Protein AF-A0A493TES9-F1 (afdb_monomer)

Sequence (789 aa):
MVCARFRQDWFADGGGACKEQRSTGGGTENRLETGCGDVWGTPAFSSPQPPHSNPRGRPRAPSSHTEQEPGPPPQRTRRRPPGQPLPLAAPAAISGPTELPRRHFPRRRRQQQQQQQQHRGRRSVAGPRGPAPRRRLPPRPPRCLHPPRCCCCRLLLLLLQPPAAAMAMRQTPLTCSGHTRPVVDLAFSGVTPYGYFLISACKDGKPMLRQGDTGDWIGTFLGHKGAVWGATLNKDATKAATAAADFTAKVWDAVSGDELITLAHKHIVKSVDFTQDSNYLLTGGQDKLLRIYDLSKPEAEPDVVSGHTSGIKKALWSSDDKQILSADDKTVRLWDRSTMTEVKALNVAMSVSSMEYVPEGQILVITYGKTIAFHSAETLEQIKSFEAPATINSASLHPEKECLVAGGEDFKLYKYDYNTGEELESYKGHFGPIHCVRFSPDGELYASGSEDGTLRLWQTTVGKTYGLWKCVVPEEENAEAAKARTSLPGTAEEEIELGWISKVYVNQPAVVRHAEQIQKWRTVKGNWQAAWLLKAVTCIDLTTLSGDDTPSNVHRMCFKAKHPIREDLLKAMDMHDKGITVAAVCVYPARVADAVNSLKAAGCNIPVASVAAGFPSGQTPLETKLAEIKLAVQYGAREIDIVISRSLVLSGQWESLYEEIRQCREACGEAHMKTILATGELGSLANVYKASMIAMMAGSDFIKTSTGKEVENATLPVGVVMMRAIKEFYWQTGNKVGFKPAGGIRTAKEAITWLMLVKDELGVEWLKPELFRLGASSLLEDIEKQVFK

Mean predicted aligned error: 20.46 Å

Structure (mmCIF, N/CA/C/O backbone):
data_AF-A0A493TES9-F1
#
_entry.id   AF-A0A493TES9-F1
#
loop_
_atom_site.group_PDB
_atom_site.id
_atom_site.type_symbol
_atom_site.label_atom_id
_atom_site.label_alt_id
_atom_site.label_comp_id
_atom_site.label_asym_id
_atom_site.label_entity_id
_atom_site.label_seq_id
_atom_site.pdbx_PDB_ins_code
_atom_site.Cartn_x
_atom_site.Cartn_y
_atom_site.Cartn_z
_atom_site.occupancy
_atom_site.B_iso_or_equiv
_atom_site.auth_seq_id
_atom_site.auth_comp_id
_atom_site.auth_asym_id
_atom_site.auth_atom_id
_atom_site.pdbx_PDB_model_num
ATOM 1 N N . MET A 1 1 ? 19.810 -29.941 -0.723 1.00 37.56 1 MET A N 1
ATOM 2 C CA . MET A 1 1 ? 18.413 -29.584 -0.367 1.00 37.56 1 MET A CA 1
ATOM 3 C C . MET A 1 1 ? 18.076 -28.112 -0.642 1.00 37.56 1 MET A C 1
ATOM 5 O O . MET A 1 1 ? 17.079 -27.867 -1.300 1.00 37.56 1 MET A O 1
ATOM 9 N N . VAL A 1 2 ? 18.892 -27.132 -0.217 1.00 39.56 2 VAL A N 1
ATOM 10 C CA . VAL A 1 2 ? 18.634 -25.692 -0.476 1.00 39.56 2 VAL A CA 1
ATOM 11 C C . VAL A 1 2 ? 18.757 -25.305 -1.958 1.00 39.56 2 VAL A C 1
ATOM 13 O O . VAL A 1 2 ? 17.838 -24.674 -2.472 1.00 39.56 2 VAL A O 1
ATOM 16 N N . CYS A 1 3 ? 19.812 -25.743 -2.667 1.00 43.88 3 CYS A N 1
ATOM 17 C CA . CYS A 1 3 ? 19.909 -25.525 -4.119 1.00 43.88 3 CYS A CA 1
ATOM 18 C C . CYS A 1 3 ? 18.730 -26.157 -4.859 1.00 43.88 3 CYS A C 1
ATOM 20 O O . CYS A 1 3 ? 18.172 -25.505 -5.717 1.00 43.88 3 CYS A O 1
ATOM 22 N N . ALA A 1 4 ? 18.258 -27.344 -4.463 1.00 48.25 4 ALA A N 1
ATOM 23 C CA . ALA A 1 4 ? 17.092 -27.982 -5.082 1.00 48.25 4 ALA A CA 1
ATOM 24 C C . ALA A 1 4 ? 15.788 -27.165 -4.926 1.00 48.25 4 ALA A C 1
ATOM 26 O O . ALA A 1 4 ? 15.015 -27.071 -5.874 1.00 48.25 4 ALA A O 1
ATOM 27 N N . ARG A 1 5 ? 15.563 -26.523 -3.767 1.00 50.69 5 ARG A N 1
ATOM 28 C CA . ARG A 1 5 ? 14.394 -25.649 -3.534 1.00 50.69 5 ARG A CA 1
ATOM 29 C C . ARG A 1 5 ? 14.499 -24.326 -4.303 1.00 50.69 5 ARG A C 1
ATOM 31 O O . ARG A 1 5 ? 13.539 -23.906 -4.928 1.00 50.69 5 ARG A O 1
ATOM 38 N N . PHE A 1 6 ? 15.685 -23.711 -4.340 1.00 59.91 6 PHE A N 1
ATOM 39 C CA . PHE A 1 6 ? 15.931 -22.519 -5.166 1.00 59.91 6 PHE A CA 1
ATOM 40 C C . PHE A 1 6 ? 15.840 -22.828 -6.671 1.00 59.91 6 PHE A C 1
ATOM 42 O O . PHE A 1 6 ? 15.265 -22.058 -7.434 1.00 59.91 6 PHE A O 1
ATOM 49 N N . ARG A 1 7 ? 16.347 -23.996 -7.084 1.00 61.34 7 ARG A N 1
ATOM 50 C CA . ARG A 1 7 ? 16.283 -24.540 -8.448 1.00 61.34 7 ARG A CA 1
ATOM 51 C C . ARG A 1 7 ? 14.837 -24.710 -8.923 1.00 61.34 7 ARG A C 1
ATOM 53 O O . ARG A 1 7 ? 14.592 -24.500 -10.105 1.00 61.34 7 ARG A O 1
ATOM 60 N N . GLN A 1 8 ? 13.905 -25.042 -8.022 1.00 56.66 8 GLN A N 1
ATOM 61 C CA . GLN A 1 8 ? 12.464 -25.123 -8.302 1.00 56.66 8 GLN A CA 1
ATOM 62 C C . GLN A 1 8 ? 11.759 -23.756 -8.252 1.00 56.66 8 GLN A C 1
ATOM 64 O O . GLN A 1 8 ? 11.001 -23.440 -9.156 1.00 56.66 8 GLN A O 1
ATOM 69 N N . ASP A 1 9 ? 12.019 -22.916 -7.249 1.00 58.47 9 ASP A N 1
ATOM 70 C CA . ASP A 1 9 ? 11.240 -21.679 -7.061 1.00 58.47 9 ASP A CA 1
ATOM 71 C C . ASP A 1 9 ? 11.684 -20.514 -7.975 1.00 58.47 9 ASP A C 1
ATOM 73 O O . ASP A 1 9 ? 10.893 -19.616 -8.261 1.00 58.47 9 ASP A O 1
ATOM 77 N N . TRP A 1 10 ? 12.947 -20.497 -8.424 1.00 61.19 10 TRP A N 1
ATOM 78 C CA . TRP A 1 10 ? 13.546 -19.345 -9.125 1.00 61.19 10 TRP A CA 1
ATOM 79 C C . TRP A 1 10 ? 13.967 -19.626 -10.570 1.00 61.19 10 TRP A C 1
ATOM 81 O O . TRP A 1 10 ? 14.126 -18.681 -11.344 1.00 61.19 10 TRP A O 1
ATOM 91 N N . PHE A 1 11 ? 14.152 -20.902 -10.924 1.00 61.03 11 PHE A N 1
ATOM 92 C CA . PHE A 1 11 ? 14.628 -21.355 -12.239 1.00 61.03 11 PHE A CA 1
ATOM 93 C C . PHE A 1 11 ? 13.822 -22.549 -12.788 1.00 61.03 11 PHE A C 1
ATOM 95 O O . PHE A 1 11 ? 14.348 -23.330 -13.589 1.00 61.03 11 PHE A O 1
ATOM 102 N N . ALA A 1 12 ? 12.585 -22.760 -12.322 1.00 51.28 12 ALA A N 1
ATOM 103 C CA . ALA A 1 12 ? 11.696 -23.732 -12.950 1.00 51.28 12 ALA A CA 1
ATOM 104 C C . ALA A 1 12 ? 11.151 -23.172 -14.264 1.00 51.28 12 ALA A C 1
ATOM 106 O O . ALA A 1 12 ? 10.556 -22.093 -14.294 1.00 51.28 12 ALA A O 1
ATOM 107 N N . ASP A 1 13 ? 11.340 -23.944 -15.329 1.00 38.28 13 ASP A N 1
ATOM 108 C CA . ASP A 1 13 ? 10.665 -23.729 -16.597 1.00 38.28 13 ASP A CA 1
ATOM 109 C C . ASP A 1 13 ? 9.162 -23.921 -16.393 1.00 38.28 13 ASP A C 1
ATOM 111 O O . ASP A 1 13 ? 8.712 -24.882 -15.761 1.00 38.28 13 ASP A O 1
ATOM 115 N N . GLY A 1 14 ? 8.374 -22.976 -16.901 1.00 37.06 14 GLY A N 1
ATOM 116 C CA . GLY A 1 14 ? 6.923 -23.067 -16.889 1.00 37.06 14 GLY A CA 1
ATOM 117 C C . GLY A 1 14 ? 6.466 -24.312 -17.644 1.00 37.06 14 GLY A C 1
ATOM 118 O O . GLY A 1 14 ? 6.446 -24.328 -18.870 1.00 37.06 14 GLY A O 1
ATOM 119 N N . GLY A 1 15 ? 6.080 -25.352 -16.911 1.00 28.91 15 GLY A N 1
ATOM 120 C CA . GLY A 1 15 ? 5.517 -26.561 -17.494 1.00 28.91 15 GLY A CA 1
ATOM 121 C C . GLY A 1 15 ? 5.214 -27.621 -16.445 1.00 28.91 15 GLY A C 1
ATOM 122 O O . GLY A 1 15 ? 6.117 -28.261 -15.924 1.00 28.91 15 GLY A O 1
ATOM 123 N N . GLY A 1 16 ? 3.925 -27.846 -16.187 1.00 25.69 16 GLY A N 1
ATOM 124 C CA . GLY A 1 16 ? 3.443 -29.056 -15.522 1.00 25.69 16 GLY A CA 1
ATOM 125 C C . GLY A 1 16 ? 3.064 -28.878 -14.057 1.00 25.69 16 GLY A C 1
ATOM 126 O O . GLY A 1 16 ? 3.890 -28.950 -13.154 1.00 25.69 16 GLY A O 1
ATOM 127 N N . ALA A 1 17 ? 1.760 -28.738 -13.822 1.00 36.06 17 ALA A N 1
ATOM 128 C CA . ALA A 1 17 ? 1.159 -29.047 -12.536 1.00 36.06 17 ALA A CA 1
ATOM 129 C C . ALA A 1 17 ? 1.531 -30.480 -12.122 1.00 36.06 17 ALA A C 1
ATOM 131 O O . ALA A 1 17 ? 1.246 -31.419 -12.864 1.00 36.06 17 ALA A O 1
ATOM 132 N N . CYS A 1 18 ? 2.095 -30.662 -10.928 1.00 24.50 18 CYS A N 1
ATOM 133 C CA . CYS A 1 18 ? 2.187 -31.983 -10.320 1.00 24.50 18 CYS A CA 1
ATOM 134 C C . CYS A 1 18 ? 1.642 -31.952 -8.891 1.00 24.50 18 CYS A C 1
ATOM 136 O O . CYS A 1 18 ? 2.133 -31.244 -8.014 1.00 24.50 18 CYS A O 1
ATOM 138 N N . LYS A 1 19 ? 0.558 -32.710 -8.708 1.00 34.38 19 LYS A N 1
ATOM 139 C CA . LYS A 1 19 ? -0.026 -33.098 -7.426 1.00 34.38 19 LYS A CA 1
ATOM 140 C C . LYS A 1 19 ? 0.903 -34.114 -6.757 1.00 34.38 19 LYS A C 1
ATOM 142 O O . LYS A 1 19 ? 1.163 -35.145 -7.360 1.00 34.38 19 LYS A O 1
ATOM 147 N N . GLU A 1 20 ? 1.240 -33.920 -5.489 1.00 27.91 20 GLU A N 1
ATOM 148 C CA . GLU A 1 20 ? 1.672 -35.004 -4.589 1.00 27.91 20 GLU A CA 1
ATOM 149 C C . GLU A 1 20 ? 0.923 -34.815 -3.262 1.00 27.91 20 GLU A C 1
ATOM 151 O O . GLU A 1 20 ? 1.087 -33.819 -2.564 1.00 27.91 20 GLU A O 1
ATOM 156 N N . GLN A 1 21 ? -0.179 -35.533 -3.032 1.00 26.39 21 GLN A N 1
ATOM 157 C CA . GLN A 1 21 ? -0.244 -36.869 -2.421 1.00 26.39 21 GLN A CA 1
ATOM 158 C C . GLN A 1 21 ? 0.642 -37.027 -1.177 1.00 26.39 21 GLN A C 1
ATOM 160 O O . GLN A 1 21 ? 1.849 -37.221 -1.238 1.00 26.39 21 GLN A O 1
ATOM 165 N N . ARG A 1 22 ? -0.029 -36.979 -0.020 1.00 29.05 22 ARG A N 1
ATOM 166 C CA . ARG A 1 22 ? 0.489 -37.407 1.280 1.00 29.05 22 ARG A CA 1
ATOM 167 C C . ARG A 1 22 ? 0.657 -38.927 1.278 1.00 29.05 22 ARG A C 1
ATOM 169 O O . ARG A 1 22 ? -0.326 -39.631 1.058 1.00 29.05 22 ARG A O 1
ATOM 176 N N . SER A 1 23 ? 1.833 -39.416 1.657 1.00 26.86 23 SER A N 1
ATOM 177 C CA . SER A 1 23 ? 2.003 -40.776 2.173 1.00 26.86 23 SER A CA 1
ATOM 178 C C . SER A 1 23 ? 2.644 -40.740 3.557 1.00 26.86 23 SER A C 1
ATOM 180 O O . SER A 1 23 ? 3.681 -40.120 3.781 1.00 26.86 23 SER A O 1
ATOM 182 N N . THR A 1 24 ? 1.970 -41.402 4.485 1.00 30.31 24 THR A N 1
ATOM 183 C CA . THR A 1 24 ? 2.331 -41.661 5.878 1.00 30.31 24 THR A CA 1
ATOM 184 C C . THR A 1 24 ? 3.294 -42.843 6.007 1.00 30.31 24 THR A C 1
ATOM 186 O O . THR A 1 24 ? 3.131 -43.837 5.308 1.00 30.31 24 THR A O 1
ATOM 189 N N . GLY A 1 25 ? 4.208 -42.772 6.977 1.00 26.28 25 GLY A N 1
ATOM 190 C CA . GLY A 1 25 ? 5.063 -43.871 7.455 1.00 26.28 25 GLY A CA 1
ATOM 191 C C . GLY A 1 25 ? 6.367 -43.279 8.006 1.00 26.28 25 GLY A C 1
ATOM 192 O O . GLY A 1 25 ? 7.059 -42.589 7.276 1.00 26.28 25 GLY A O 1
ATOM 193 N N . GLY A 1 26 ? 6.742 -43.359 9.283 1.00 26.09 26 GLY A N 1
ATOM 194 C CA . GLY A 1 26 ? 6.497 -44.400 10.278 1.00 26.09 26 GLY A CA 1
ATOM 195 C C . GLY A 1 26 ? 7.702 -45.342 10.296 1.00 26.09 26 GLY A C 1
ATOM 196 O O . GLY A 1 26 ? 7.696 -46.322 9.565 1.00 26.09 26 GLY A O 1
ATOM 197 N N . GLY A 1 27 ? 8.736 -45.031 11.087 1.00 25.59 27 GLY A N 1
ATOM 198 C CA . GLY A 1 27 ? 9.932 -45.873 11.198 1.00 25.59 27 GLY A CA 1
ATOM 199 C C . GLY A 1 27 ? 11.007 -45.290 12.114 1.00 25.59 27 GLY A C 1
ATOM 200 O O . GLY A 1 27 ? 11.834 -44.490 11.693 1.00 25.59 27 GLY A O 1
ATOM 201 N N . THR A 1 28 ? 10.959 -45.686 13.381 1.00 29.14 28 THR A N 1
ATOM 202 C CA . THR A 1 28 ? 12.043 -45.617 14.371 1.00 29.14 28 THR A CA 1
ATOM 203 C C . THR A 1 28 ? 13.067 -46.720 14.107 1.00 29.14 28 THR A C 1
ATOM 205 O O . THR A 1 28 ? 12.628 -47.854 13.966 1.00 29.14 28 THR A O 1
ATOM 208 N N . GLU A 1 29 ? 14.377 -46.443 14.162 1.00 27.77 29 GLU A N 1
ATOM 209 C CA . GLU A 1 29 ? 15.337 -47.279 14.909 1.00 27.77 29 GLU A CA 1
ATOM 210 C C . GLU A 1 29 ? 16.759 -46.701 14.989 1.00 27.77 29 GLU A C 1
ATOM 212 O O . GLU A 1 29 ? 17.178 -45.844 14.215 1.00 27.77 29 GLU A O 1
ATOM 217 N N . ASN A 1 30 ? 17.445 -47.161 16.033 1.00 27.14 30 ASN A N 1
ATOM 218 C CA . ASN A 1 30 ? 18.700 -46.703 16.608 1.00 27.14 30 ASN A CA 1
ATOM 219 C C . ASN A 1 30 ? 19.949 -47.299 15.930 1.00 27.14 30 ASN A C 1
ATOM 221 O O . ASN A 1 30 ? 19.957 -48.461 15.552 1.00 27.14 30 ASN A O 1
ATOM 225 N N . ARG A 1 31 ? 21.028 -46.499 15.960 1.00 27.55 31 ARG A N 1
ATOM 226 C CA . ARG A 1 31 ? 22.400 -46.813 16.426 1.00 27.55 31 ARG A CA 1
ATOM 227 C C . ARG A 1 31 ? 23.057 -48.127 15.966 1.00 27.55 31 ARG A C 1
ATOM 229 O O . ARG A 1 31 ? 22.660 -49.188 16.420 1.00 27.55 31 ARG A O 1
ATOM 236 N N . LEU A 1 32 ? 24.211 -48.012 15.297 1.00 25.45 32 LEU A N 1
ATOM 237 C CA . LEU A 1 32 ? 25.374 -48.893 15.498 1.00 25.45 32 LEU A CA 1
ATOM 238 C C . LEU A 1 32 ? 26.677 -48.181 15.087 1.00 25.45 32 LEU A C 1
ATOM 240 O O . LEU A 1 32 ? 26.782 -47.610 14.004 1.00 25.45 32 LEU A O 1
ATOM 244 N N . GLU A 1 33 ? 27.637 -48.200 16.011 1.00 27.25 33 GLU A N 1
ATOM 245 C CA . GLU A 1 33 ? 29.053 -47.861 15.848 1.00 27.25 33 GLU A CA 1
ATOM 246 C C . GLU A 1 33 ? 29.817 -49.065 15.276 1.00 27.25 33 GLU A C 1
ATOM 248 O O . GLU A 1 33 ? 29.517 -50.189 15.666 1.00 27.25 33 GLU A O 1
ATOM 253 N N . THR A 1 34 ? 30.867 -48.821 14.484 1.00 29.17 34 THR A N 1
ATOM 254 C CA . THR A 1 34 ? 32.134 -49.587 14.487 1.00 29.17 34 THR A CA 1
ATOM 255 C C . THR A 1 34 ? 33.236 -48.736 13.847 1.00 29.17 34 THR A C 1
ATOM 257 O O . THR A 1 34 ? 32.995 -48.106 12.818 1.00 29.17 34 THR A O 1
ATOM 260 N N . GLY A 1 35 ? 34.422 -48.705 14.466 1.00 25.88 35 GLY A N 1
ATOM 261 C CA . GLY A 1 35 ? 35.586 -47.904 14.064 1.00 25.88 35 GLY A CA 1
ATOM 262 C C . GLY A 1 35 ? 36.800 -48.700 13.552 1.00 25.88 35 GLY A C 1
ATOM 263 O O . GLY A 1 35 ? 36.647 -49.810 13.051 1.00 25.88 35 GLY A O 1
ATOM 264 N N . CYS A 1 36 ? 37.981 -48.092 13.778 1.00 26.22 36 CYS A N 1
ATOM 265 C CA . CYS A 1 36 ? 39.386 -48.443 13.449 1.00 26.22 36 CYS A CA 1
ATOM 266 C C . CYS A 1 36 ? 39.907 -47.970 12.068 1.00 26.22 36 CYS A C 1
ATOM 268 O O . CYS A 1 36 ? 39.251 -48.182 11.059 1.00 26.22 36 CYS A O 1
ATOM 270 N N . GLY A 1 37 ? 41.087 -47.338 11.940 1.00 25.83 37 GLY A N 1
ATOM 271 C CA . GLY A 1 37 ? 42.170 -47.109 12.911 1.00 25.83 37 GLY A CA 1
ATOM 272 C C . GLY A 1 37 ? 43.270 -46.142 12.417 1.00 25.83 37 GLY A C 1
ATOM 273 O O . GLY A 1 37 ? 43.275 -45.713 11.265 1.00 25.83 37 GLY A O 1
ATOM 274 N N . ASP A 1 38 ? 44.155 -45.802 13.358 1.00 29.11 38 ASP A N 1
ATOM 275 C CA . ASP A 1 38 ? 45.217 -44.781 13.368 1.00 29.11 38 ASP A CA 1
ATOM 276 C C . ASP A 1 38 ? 46.459 -45.069 12.502 1.00 29.11 38 ASP A C 1
ATOM 278 O O . ASP A 1 38 ? 46.842 -46.228 12.377 1.00 29.11 38 ASP A O 1
ATOM 282 N N . VAL A 1 39 ? 47.191 -44.011 12.092 1.00 26.06 39 VAL A N 1
ATOM 283 C CA . VAL A 1 39 ? 48.677 -43.947 12.117 1.00 26.06 39 VAL A CA 1
ATOM 284 C C . VAL A 1 39 ? 49.153 -42.501 12.396 1.00 26.06 39 VAL A C 1
ATOM 286 O O . VAL A 1 39 ? 48.606 -41.532 11.878 1.00 26.06 39 VAL A O 1
ATOM 289 N N . TRP A 1 40 ? 50.179 -42.399 13.245 1.00 28.09 40 TRP A N 1
ATOM 290 C CA . TRP A 1 40 ? 50.793 -41.237 13.904 1.00 28.09 40 TRP A CA 1
ATOM 291 C C . TRP A 1 40 ? 51.782 -40.400 13.061 1.00 28.09 40 TRP A C 1
ATOM 293 O O . TRP A 1 40 ? 52.426 -40.932 12.161 1.00 28.09 40 TRP A O 1
ATOM 303 N N . GLY A 1 41 ? 52.038 -39.149 13.494 1.00 24.83 41 GLY A N 1
ATOM 304 C CA . GLY A 1 41 ? 53.361 -38.505 13.356 1.00 24.83 41 GLY A CA 1
ATOM 305 C C . GLY A 1 41 ? 53.395 -36.967 13.267 1.00 24.83 41 GLY A C 1
ATOM 306 O O . GLY A 1 41 ? 53.273 -36.412 12.182 1.00 24.83 41 GLY A O 1
ATOM 307 N N . THR A 1 42 ? 53.644 -36.276 14.386 1.00 29.23 42 THR A N 1
ATOM 308 C CA . THR A 1 42 ? 54.181 -34.892 14.452 1.00 29.23 42 THR A CA 1
ATOM 309 C C . THR A 1 42 ? 55.721 -34.923 14.536 1.00 29.23 42 THR A C 1
ATOM 311 O O . THR A 1 42 ? 56.276 -35.964 14.895 1.00 29.23 42 THR A O 1
ATOM 314 N N . PRO A 1 43 ? 56.440 -33.822 14.209 1.00 39.03 43 PRO A N 1
ATOM 315 C CA . PRO A 1 43 ? 56.883 -32.896 15.267 1.00 39.03 43 PRO A CA 1
ATOM 316 C C . PRO A 1 43 ? 56.991 -31.403 14.860 1.00 39.03 43 PRO A C 1
ATOM 318 O O . PRO A 1 43 ? 57.001 -31.034 13.690 1.00 39.03 43 PRO A O 1
ATOM 321 N N . ALA A 1 44 ? 57.092 -30.544 15.881 1.00 29.20 44 ALA A N 1
ATOM 322 C CA . ALA A 1 44 ? 57.349 -29.100 15.829 1.00 29.20 44 ALA A CA 1
ATOM 323 C C . ALA A 1 44 ? 58.854 -28.771 15.940 1.00 29.20 44 ALA A C 1
ATOM 325 O O . ALA A 1 44 ? 59.559 -29.575 16.534 1.00 29.20 44 ALA A O 1
ATOM 326 N N . PHE A 1 45 ? 59.317 -27.585 15.490 1.00 27.56 45 PHE A N 1
ATOM 327 C CA . PHE A 1 45 ? 60.365 -26.776 16.165 1.00 27.56 45 PHE A CA 1
ATOM 328 C C . PHE A 1 45 ? 60.566 -25.350 15.569 1.00 27.56 45 PHE A C 1
ATOM 330 O O . PHE A 1 45 ? 60.673 -25.171 14.362 1.00 27.56 45 PHE A O 1
ATOM 337 N N . SER A 1 46 ? 60.597 -24.375 16.493 1.00 27.89 46 SER A N 1
ATOM 338 C CA . SER A 1 46 ? 61.350 -23.099 16.651 1.00 27.89 46 SER A CA 1
ATOM 339 C C . SER A 1 46 ? 61.876 -22.195 15.509 1.00 27.89 46 SER A C 1
ATOM 341 O O . SER A 1 46 ? 62.524 -22.624 14.562 1.00 27.89 46 SER A O 1
ATOM 343 N N . SER A 1 47 ? 61.759 -20.890 15.800 1.00 31.22 47 SER A N 1
ATOM 344 C CA . SER A 1 47 ? 62.338 -19.660 15.217 1.00 31.22 47 SER A CA 1
ATOM 345 C C . SER A 1 47 ? 63.878 -19.542 15.224 1.00 31.22 47 SER A C 1
ATOM 347 O O . SER A 1 47 ? 64.538 -20.206 16.022 1.00 31.22 47 SER A O 1
ATOM 349 N N . PRO A 1 48 ? 64.440 -18.571 14.465 1.00 39.66 48 PRO A N 1
ATOM 350 C CA . PRO A 1 48 ? 65.397 -17.615 15.059 1.00 39.66 48 PRO A CA 1
ATOM 351 C C . PRO A 1 48 ? 65.303 -16.153 14.534 1.00 39.66 48 PRO A C 1
ATOM 353 O O . PRO A 1 48 ? 64.651 -15.863 13.534 1.00 39.66 48 PRO A O 1
ATOM 356 N N . GLN A 1 49 ? 65.970 -15.232 15.247 1.00 29.02 49 GLN A N 1
ATOM 357 C CA . GLN A 1 49 ? 66.108 -13.777 15.006 1.00 29.02 49 GLN A CA 1
ATOM 358 C C . GLN A 1 49 ? 67.571 -13.394 14.577 1.00 29.02 49 GLN A C 1
ATOM 360 O O . GLN A 1 49 ? 68.392 -14.304 14.474 1.00 29.02 49 GLN A O 1
ATOM 365 N N . PRO A 1 50 ? 67.908 -12.111 14.264 1.00 54.22 50 PRO A N 1
ATOM 366 C CA . PRO A 1 50 ? 68.685 -11.675 13.076 1.00 54.22 50 PRO A CA 1
ATOM 367 C C . PRO A 1 50 ? 70.141 -11.213 13.356 1.00 54.22 50 PRO A C 1
ATOM 369 O O . PRO A 1 50 ? 70.633 -11.377 14.471 1.00 54.22 50 PRO A O 1
ATOM 372 N N . PRO A 1 51 ? 70.799 -10.511 12.398 1.00 46.06 51 PRO A N 1
ATOM 373 C CA . PRO A 1 51 ? 71.811 -9.507 12.742 1.00 46.06 51 PRO A CA 1
ATOM 374 C C . PRO A 1 51 ? 71.663 -8.126 12.054 1.00 46.06 51 PRO A C 1
ATOM 376 O O . PRO A 1 51 ? 71.070 -7.965 10.989 1.00 46.06 51 PRO A O 1
ATOM 379 N N . HIS A 1 52 ? 72.258 -7.128 12.719 1.00 35.28 52 HIS A N 1
ATOM 380 C CA . HIS A 1 52 ? 72.383 -5.702 12.385 1.00 35.28 52 HIS A CA 1
ATOM 381 C C . HIS A 1 52 ? 73.502 -5.380 11.371 1.00 35.28 52 HIS A C 1
ATOM 383 O O . HIS A 1 52 ? 74.541 -6.031 11.380 1.00 35.28 52 HIS A O 1
ATOM 389 N N . SER A 1 53 ? 73.384 -4.256 10.645 1.00 30.91 53 SER A N 1
ATOM 390 C CA . SER A 1 53 ? 74.416 -3.191 10.591 1.00 30.91 53 SER A CA 1
ATOM 391 C C . SER A 1 53 ? 73.929 -1.941 9.828 1.00 30.91 53 SER A C 1
ATOM 393 O O . SER A 1 53 ? 73.071 -2.012 8.958 1.00 30.91 53 SER A O 1
ATOM 395 N N . ASN A 1 54 ? 74.463 -0.781 10.217 1.00 31.33 54 ASN A N 1
ATOM 396 C CA . ASN A 1 54 ? 74.234 0.577 9.699 1.00 31.33 54 ASN A CA 1
ATOM 397 C C . ASN A 1 54 ? 75.637 1.206 9.506 1.00 31.33 54 ASN A C 1
ATOM 399 O O . ASN A 1 54 ? 76.539 0.788 10.245 1.00 31.33 54 ASN A O 1
ATOM 403 N N . PRO A 1 55 ? 75.873 2.209 8.628 1.00 47.31 55 PRO A N 1
ATOM 404 C CA . PRO A 1 55 ? 76.075 3.561 9.182 1.00 47.31 55 PRO A CA 1
ATOM 405 C C . PRO A 1 55 ? 75.761 4.790 8.277 1.00 47.31 55 PRO A C 1
ATOM 407 O O . PRO A 1 55 ? 76.084 4.831 7.100 1.00 47.31 55 PRO A O 1
ATOM 410 N N . ARG A 1 56 ? 75.294 5.853 8.964 1.00 32.91 56 ARG A N 1
ATOM 411 C CA . ARG A 1 56 ? 75.641 7.305 8.899 1.00 32.91 56 ARG A CA 1
ATOM 412 C C . ARG A 1 56 ? 75.411 8.165 7.631 1.00 32.91 56 ARG A C 1
ATOM 414 O O . ARG A 1 56 ? 76.075 8.011 6.619 1.00 32.91 56 ARG A O 1
ATOM 421 N N . GLY A 1 57 ? 74.669 9.268 7.846 1.00 26.16 57 GLY A N 1
ATOM 422 C CA . GLY A 1 57 ? 74.797 10.553 7.132 1.00 26.16 57 GLY A CA 1
ATOM 423 C C . GLY A 1 57 ? 73.664 11.563 7.434 1.00 26.16 57 GLY A C 1
ATOM 424 O O . GLY A 1 57 ? 72.532 11.357 7.024 1.00 26.16 57 GLY A O 1
ATOM 425 N N . ARG A 1 58 ? 73.960 12.662 8.143 1.00 28.59 58 ARG A N 1
ATOM 426 C CA . ARG A 1 58 ? 73.144 13.893 8.367 1.00 28.59 58 ARG A CA 1
ATOM 427 C C . ARG A 1 58 ? 74.085 15.104 8.111 1.00 28.59 58 ARG A C 1
ATOM 429 O O . ARG A 1 58 ? 75.292 14.886 8.186 1.00 28.59 58 ARG A O 1
ATOM 436 N N . PRO A 1 59 ? 73.643 16.383 8.124 1.00 57.62 59 PRO A N 1
ATOM 437 C CA . PRO A 1 59 ? 72.546 17.078 7.417 1.00 57.62 59 PRO A CA 1
ATOM 438 C C . PRO A 1 59 ? 73.031 18.442 6.815 1.00 57.62 59 PRO A C 1
ATOM 440 O O . PRO A 1 59 ? 74.189 18.799 7.013 1.00 57.62 59 PRO A O 1
ATOM 443 N N . ARG A 1 60 ? 72.159 19.252 6.171 1.00 26.19 60 ARG A N 1
ATOM 444 C CA . ARG A 1 60 ? 72.163 20.749 6.216 1.00 26.19 60 ARG A CA 1
ATOM 445 C C . ARG A 1 60 ? 71.008 21.386 5.406 1.00 26.19 60 ARG A C 1
ATOM 447 O O . ARG A 1 60 ? 70.772 20.997 4.271 1.00 26.19 60 ARG A O 1
ATOM 454 N N . ALA A 1 61 ? 70.342 22.379 6.007 1.00 33.47 61 ALA A N 1
ATOM 455 C CA . ALA A 1 61 ? 69.522 23.439 5.377 1.00 33.47 61 ALA A CA 1
ATOM 456 C C . ALA A 1 61 ? 70.356 24.752 5.312 1.00 33.47 61 ALA A C 1
ATOM 458 O O . ALA A 1 61 ? 71.447 24.732 5.901 1.00 33.47 61 ALA A O 1
ATOM 459 N N . PRO A 1 62 ? 69.933 25.861 4.640 1.00 45.56 62 PRO A N 1
ATOM 460 C CA . PRO A 1 62 ? 68.996 26.850 5.252 1.00 45.56 62 PRO A CA 1
ATOM 461 C C . PRO A 1 62 ? 68.117 27.721 4.272 1.00 45.56 62 PRO A C 1
ATOM 463 O O . PRO A 1 62 ? 68.415 27.788 3.086 1.00 45.56 62 PRO A O 1
ATOM 466 N N . SER A 1 63 ? 66.952 28.250 4.733 1.00 32.09 63 SER A N 1
ATOM 467 C CA . SER A 1 63 ? 66.510 29.690 4.900 1.00 32.09 63 SER A CA 1
ATOM 468 C C . SER A 1 63 ? 66.102 30.492 3.629 1.00 32.09 63 SER A C 1
ATOM 470 O O . SER A 1 63 ? 66.742 30.296 2.610 1.00 32.09 63 SER A O 1
ATOM 472 N N . SER A 1 64 ? 65.142 31.446 3.562 1.00 34.47 64 SER A N 1
ATOM 473 C CA . SER A 1 64 ? 64.294 32.213 4.523 1.00 34.47 64 SER A CA 1
ATOM 474 C C . SER A 1 64 ? 63.236 33.118 3.805 1.00 34.47 64 SER A C 1
ATOM 476 O O . SER A 1 64 ? 63.346 33.320 2.599 1.00 34.47 64 SER A O 1
ATOM 478 N N . HIS A 1 65 ? 62.322 33.717 4.614 1.00 30.98 65 HIS A N 1
ATOM 479 C CA . HIS A 1 65 ? 61.522 34.981 4.486 1.00 30.98 65 HIS A CA 1
ATOM 480 C C . HIS A 1 65 ? 59.995 34.883 4.207 1.00 30.98 65 HIS A C 1
ATOM 482 O O . HIS A 1 65 ? 59.609 34.493 3.113 1.00 30.98 65 HIS A O 1
ATOM 488 N N . THR A 1 66 ? 59.102 34.974 5.229 1.00 33.75 66 THR A N 1
ATOM 489 C CA . THR A 1 66 ? 58.472 36.132 5.985 1.00 33.75 66 THR A CA 1
ATOM 490 C C . THR A 1 66 ? 57.199 36.665 5.286 1.00 33.75 66 THR A C 1
ATOM 492 O O . THR A 1 66 ? 57.208 36.734 4.069 1.00 33.75 66 THR A O 1
ATOM 495 N N . GLU A 1 67 ? 56.070 37.072 5.892 1.00 32.31 67 GLU A N 1
ATOM 496 C CA . GLU A 1 67 ? 55.626 37.394 7.267 1.00 32.31 67 GLU A CA 1
ATOM 497 C C . GLU A 1 67 ? 54.078 37.595 7.271 1.00 32.31 67 GLU A C 1
ATOM 499 O O . GLU A 1 67 ? 53.545 38.014 6.246 1.00 32.31 67 GLU A O 1
ATOM 504 N N . GLN A 1 68 ? 53.403 37.361 8.415 1.00 27.06 68 GLN A N 1
ATOM 505 C CA . GLN A 1 68 ? 52.298 38.142 9.047 1.00 27.06 68 GLN A CA 1
ATOM 506 C C . GLN A 1 68 ? 51.237 37.286 9.791 1.00 27.06 68 GLN A C 1
ATOM 508 O O . GLN A 1 68 ? 50.606 36.393 9.235 1.00 27.06 68 GLN A O 1
ATOM 513 N N . GLU A 1 69 ? 51.033 37.638 11.066 1.00 35.53 69 GLU A N 1
ATOM 514 C CA . GLU A 1 69 ? 49.991 37.247 12.048 1.00 35.53 69 GLU A CA 1
ATOM 515 C C . GLU A 1 69 ? 49.365 38.571 12.606 1.00 35.53 69 GLU A C 1
ATOM 517 O O . GLU A 1 69 ? 49.934 39.612 12.249 1.00 35.53 69 GLU A O 1
ATOM 522 N N . PRO A 1 70 ? 48.298 38.655 13.465 1.00 47.72 70 PRO A N 1
ATOM 523 C CA . PRO A 1 70 ? 47.938 37.731 14.572 1.00 47.72 70 PRO A CA 1
ATOM 524 C C . PRO A 1 70 ? 46.424 37.589 14.951 1.00 47.72 70 PRO A C 1
ATOM 526 O O . PRO A 1 70 ? 45.556 38.294 14.439 1.00 47.72 70 PRO A O 1
ATOM 529 N N . GLY A 1 71 ? 46.113 36.747 15.959 1.00 28.59 71 GLY A N 1
ATOM 530 C CA . GLY A 1 71 ? 44.913 36.899 16.821 1.00 28.59 71 GLY A CA 1
ATOM 531 C C . GLY A 1 71 ? 44.410 35.636 17.573 1.00 28.59 71 GLY A C 1
ATOM 532 O O . GLY A 1 71 ? 43.928 34.719 16.914 1.00 28.59 71 GLY A O 1
ATOM 533 N N . PRO A 1 72 ? 44.446 35.569 18.931 1.00 48.94 72 PRO A N 1
ATOM 534 C CA . PRO A 1 72 ? 44.064 34.386 19.732 1.00 48.94 72 PRO A CA 1
ATOM 535 C C . PRO A 1 72 ? 42.638 34.445 20.356 1.00 48.94 72 PRO A C 1
ATOM 537 O O . PRO A 1 72 ? 42.043 35.522 20.421 1.00 48.94 72 PRO A O 1
ATOM 540 N N . PRO A 1 73 ? 42.085 33.320 20.877 1.00 41.66 73 PRO A N 1
ATOM 541 C CA . PRO A 1 73 ? 40.743 33.254 21.477 1.00 41.66 73 PRO A CA 1
ATOM 542 C C . PRO A 1 73 ? 40.735 33.520 23.004 1.00 41.66 73 PRO A C 1
ATOM 544 O O . PRO A 1 73 ? 41.767 33.366 23.663 1.00 41.66 73 PRO A O 1
ATOM 547 N N . PRO A 1 74 ? 39.582 33.880 23.613 1.00 45.66 74 PRO A N 1
ATOM 548 C CA . PRO A 1 74 ? 39.521 34.265 25.022 1.00 45.66 74 PRO A CA 1
ATOM 549 C C . PRO A 1 74 ? 39.383 33.091 26.009 1.00 45.66 74 PRO A C 1
ATOM 551 O O . PRO A 1 74 ? 38.795 32.045 25.736 1.00 45.66 74 PRO A O 1
ATOM 554 N N . GLN A 1 75 ? 39.914 33.342 27.208 1.00 31.88 75 GLN A N 1
ATOM 555 C CA . GLN A 1 75 ? 39.964 32.496 28.403 1.00 31.88 75 GLN A CA 1
ATOM 556 C C . GLN A 1 75 ? 38.640 32.501 29.202 1.00 31.88 75 GLN A C 1
ATOM 558 O O . GLN A 1 75 ? 37.964 33.524 29.288 1.00 31.88 75 GLN A O 1
ATOM 563 N N . ARG A 1 76 ? 38.337 31.403 29.917 1.00 34.06 76 ARG A N 1
ATOM 564 C CA . ARG A 1 76 ? 37.472 31.405 31.118 1.00 34.06 76 ARG A CA 1
ATOM 565 C C . ARG A 1 76 ? 38.261 30.907 32.330 1.00 34.06 76 ARG A C 1
ATOM 567 O O . ARG A 1 76 ? 38.919 29.870 32.289 1.00 34.06 76 ARG A O 1
ATOM 574 N N . THR A 1 77 ? 38.202 31.690 33.399 1.00 31.86 77 THR A N 1
ATOM 575 C CA . THR A 1 77 ? 38.965 31.578 34.643 1.00 31.86 77 THR A CA 1
ATOM 576 C C . THR A 1 77 ? 38.335 30.608 35.652 1.00 31.86 77 THR A C 1
ATOM 578 O O . THR A 1 77 ? 37.121 30.433 35.725 1.00 31.86 77 THR A O 1
ATOM 581 N N . ARG A 1 78 ? 39.201 29.973 36.453 1.00 35.31 78 ARG A N 1
ATOM 582 C CA . ARG A 1 78 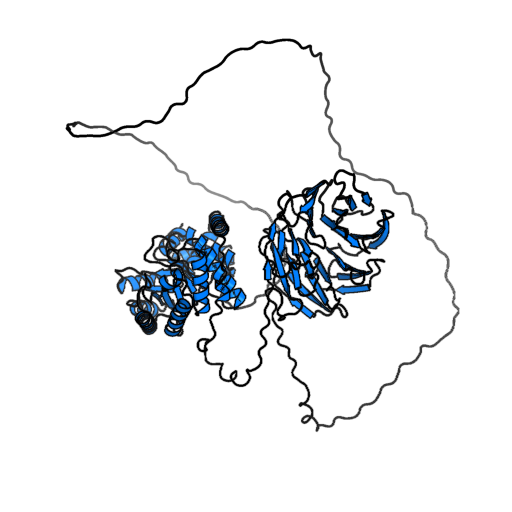? 38.895 29.149 37.640 1.00 35.31 78 ARG A CA 1
ATOM 583 C C . ARG A 1 78 ? 38.630 30.024 38.874 1.00 35.31 78 ARG A C 1
ATOM 585 O O . ARG A 1 78 ? 39.301 31.043 39.013 1.00 35.31 78 ARG A O 1
ATOM 592 N N . ARG A 1 79 ? 37.864 29.518 39.858 1.00 30.38 79 ARG A N 1
ATOM 593 C CA . ARG A 1 79 ? 38.233 29.515 41.300 1.00 30.38 79 ARG A CA 1
ATOM 594 C C . ARG A 1 79 ? 37.377 28.529 42.128 1.00 30.38 79 ARG A C 1
ATOM 596 O O . ARG A 1 79 ? 36.293 28.143 41.717 1.00 30.38 79 ARG A O 1
ATOM 603 N N . ARG A 1 80 ? 37.976 28.057 43.231 1.00 31.50 80 ARG A N 1
ATOM 604 C CA . ARG A 1 80 ? 37.685 26.891 44.108 1.00 31.50 80 ARG A CA 1
ATOM 605 C C . ARG A 1 80 ? 37.047 27.319 45.473 1.00 31.50 80 ARG A C 1
ATOM 607 O O . ARG A 1 80 ? 36.971 28.524 45.691 1.00 31.50 80 ARG A O 1
ATOM 614 N N . PRO A 1 81 ? 36.633 26.374 46.366 1.00 53.81 81 PRO A N 1
ATOM 615 C CA . PRO A 1 81 ? 35.796 26.562 47.587 1.00 53.81 81 PRO A CA 1
ATOM 616 C C . PRO A 1 81 ? 36.653 26.789 48.875 1.00 53.81 81 PRO A C 1
ATOM 618 O O . PRO A 1 81 ? 37.867 26.916 48.672 1.00 53.81 81 PRO A O 1
ATOM 621 N N . PRO A 1 82 ? 36.149 26.875 50.153 1.00 52.00 82 PRO A N 1
ATOM 622 C CA . PRO A 1 82 ? 35.533 25.774 50.970 1.00 52.00 82 PRO A CA 1
ATOM 623 C C . PRO A 1 82 ? 34.542 26.177 52.126 1.00 52.00 82 PRO A C 1
ATOM 625 O O . PRO A 1 82 ? 34.335 27.358 52.379 1.00 52.00 82 PRO A O 1
ATOM 628 N N . GLY A 1 83 ? 34.000 25.192 52.885 1.00 28.55 83 GLY A N 1
ATOM 629 C CA . GLY A 1 83 ? 33.555 25.359 54.300 1.00 28.55 83 GLY A CA 1
ATOM 630 C C . GLY A 1 83 ? 32.329 24.541 54.791 1.00 28.55 83 GLY A C 1
ATOM 631 O O . GLY A 1 83 ? 31.234 24.744 54.286 1.00 28.55 83 GLY A O 1
ATOM 632 N N . GLN A 1 84 ? 32.510 23.654 55.791 1.00 34.34 84 GLN A N 1
ATOM 633 C CA . GLN A 1 84 ? 31.467 22.952 56.599 1.00 34.34 84 GLN A CA 1
ATOM 634 C C . GLN A 1 84 ? 30.981 23.812 57.803 1.00 34.34 84 GLN A C 1
ATOM 636 O O . GLN A 1 84 ? 31.575 24.874 58.010 1.00 34.34 84 GLN A O 1
ATOM 641 N N . PRO A 1 85 ? 29.962 23.398 58.614 1.00 46.22 85 PRO A N 1
ATOM 642 C CA . PRO A 1 85 ? 30.120 22.427 59.737 1.00 46.22 85 PRO A CA 1
ATOM 643 C C . PRO A 1 85 ? 28.928 21.441 60.001 1.00 46.22 85 PRO A C 1
ATOM 645 O O . PRO A 1 85 ? 27.855 21.568 59.422 1.00 46.22 85 PRO A O 1
ATOM 648 N N . LEU A 1 86 ? 29.159 20.450 60.888 1.00 34.50 86 LEU A N 1
ATOM 649 C CA . LEU A 1 86 ? 28.278 19.401 61.502 1.00 34.50 86 LEU A CA 1
ATOM 650 C C . LEU A 1 86 ? 27.842 19.806 62.958 1.00 34.50 86 LEU A C 1
ATOM 652 O O . LEU A 1 86 ? 28.250 20.908 63.331 1.00 34.50 86 LEU A O 1
ATOM 656 N N . PRO A 1 87 ? 27.223 18.981 63.876 1.00 61.09 87 PRO A N 1
ATOM 657 C CA . PRO A 1 87 ? 26.492 17.668 63.845 1.00 61.09 87 PRO A CA 1
ATOM 658 C C . PRO A 1 87 ? 25.211 17.574 64.768 1.00 61.09 87 PRO A C 1
ATOM 660 O O . PRO A 1 87 ? 24.835 18.562 65.388 1.00 61.09 87 PRO A O 1
ATOM 663 N N . LEU A 1 88 ? 24.651 16.340 64.930 1.00 31.33 88 LEU A N 1
ATOM 664 C CA . LEU A 1 88 ? 23.868 15.706 66.054 1.00 31.33 88 LEU A CA 1
ATOM 665 C C . LEU A 1 88 ? 22.447 15.235 65.641 1.00 31.33 88 LEU A C 1
ATOM 667 O O . LEU A 1 88 ? 21.745 15.984 64.981 1.00 31.33 88 LEU A O 1
ATOM 671 N N . ALA A 1 89 ? 21.895 14.057 65.980 1.00 30.77 89 ALA A N 1
ATOM 672 C CA . ALA A 1 89 ? 22.309 12.872 66.744 1.00 30.77 89 ALA A CA 1
ATOM 673 C C . ALA A 1 89 ? 21.378 11.669 66.399 1.00 30.77 89 ALA A C 1
ATOM 675 O O . ALA A 1 89 ? 20.238 11.867 65.985 1.00 30.77 89 ALA A O 1
ATOM 676 N N . ALA A 1 90 ? 21.858 10.435 66.607 1.00 32.16 90 ALA A N 1
ATOM 677 C CA . ALA A 1 90 ? 21.066 9.191 66.693 1.00 32.16 90 ALA A CA 1
ATOM 678 C C . ALA A 1 90 ? 20.672 8.898 68.164 1.00 32.16 90 ALA A C 1
ATOM 680 O O . ALA A 1 90 ? 21.184 9.577 69.057 1.00 32.16 90 ALA A O 1
ATOM 681 N N . PRO A 1 91 ? 19.800 7.907 68.452 1.00 49.00 91 PRO A N 1
ATOM 682 C CA . PRO A 1 91 ? 20.286 6.551 68.802 1.00 49.00 91 PRO A CA 1
ATOM 683 C C . PRO A 1 91 ? 19.380 5.428 68.224 1.00 49.00 91 PRO A C 1
ATOM 685 O O . PRO A 1 91 ? 18.188 5.623 68.033 1.00 49.00 91 PRO A O 1
ATOM 688 N N . ALA A 1 92 ? 19.891 4.310 67.698 1.00 30.12 92 ALA A N 1
ATOM 689 C CA . ALA A 1 92 ? 20.543 3.132 68.299 1.00 30.12 92 ALA A CA 1
ATOM 690 C C . ALA A 1 92 ? 19.595 1.911 68.341 1.00 30.12 92 ALA A C 1
ATOM 692 O O . ALA A 1 92 ? 18.462 1.980 68.805 1.00 30.12 92 ALA A O 1
ATOM 693 N N . ALA A 1 93 ? 20.106 0.804 67.801 1.00 33.38 93 ALA A N 1
ATOM 694 C CA . ALA A 1 93 ? 19.505 -0.522 67.677 1.00 33.38 93 ALA A CA 1
ATOM 695 C C . ALA A 1 93 ? 19.549 -1.323 68.990 1.00 33.38 93 ALA A C 1
ATOM 697 O O . ALA A 1 93 ? 20.334 -0.965 69.857 1.00 33.38 93 ALA A O 1
ATOM 698 N N . ILE A 1 94 ? 18.831 -2.459 69.065 1.00 30.50 94 ILE A N 1
ATOM 699 C CA . ILE A 1 94 ? 19.208 -3.660 69.846 1.00 30.50 94 ILE A CA 1
ATOM 700 C C . ILE A 1 94 ? 18.541 -4.934 69.248 1.00 30.50 94 ILE A C 1
ATOM 702 O O . ILE A 1 94 ? 17.325 -5.011 69.107 1.00 30.50 94 ILE A O 1
ATOM 706 N N . SER A 1 95 ? 19.418 -5.882 68.876 1.00 30.19 95 SER A N 1
ATOM 707 C CA . SER A 1 95 ? 19.371 -7.369 68.866 1.00 30.19 95 SER A CA 1
ATOM 708 C C . SER A 1 95 ? 18.227 -8.201 68.235 1.00 30.19 95 SER A C 1
ATOM 710 O O . SER A 1 95 ? 17.083 -8.142 68.669 1.00 30.19 95 SER A O 1
ATOM 712 N N . GLY A 1 96 ? 18.608 -9.126 67.329 1.00 28.80 96 GLY A N 1
ATOM 713 C CA . GLY A 1 96 ? 17.869 -10.367 66.977 1.00 28.80 96 GLY A CA 1
ATOM 714 C C . GLY A 1 96 ? 18.041 -11.473 68.040 1.00 28.80 96 GLY A C 1
ATOM 715 O O . GLY A 1 96 ? 18.232 -11.114 69.200 1.00 28.80 96 GLY A O 1
ATOM 716 N N . PRO A 1 97 ? 18.113 -12.789 67.719 1.00 51.53 97 PRO A N 1
ATOM 717 C CA . PRO A 1 97 ? 17.780 -13.540 66.491 1.00 51.53 97 PRO A CA 1
ATOM 718 C C . PRO A 1 97 ? 16.874 -14.778 66.770 1.00 51.53 97 PRO A C 1
ATOM 720 O O . PRO A 1 97 ? 16.770 -15.205 67.916 1.00 51.53 97 PRO A O 1
ATOM 723 N N . THR A 1 98 ? 16.294 -15.451 65.760 1.00 30.03 98 THR A N 1
ATOM 724 C CA . THR A 1 98 ? 16.102 -16.927 65.825 1.00 30.03 98 THR A CA 1
ATOM 725 C C . THR A 1 98 ? 15.848 -17.590 64.465 1.00 30.03 98 THR A C 1
ATOM 727 O O . THR A 1 98 ? 15.398 -16.973 63.505 1.00 30.03 98 THR A O 1
ATOM 730 N N . GLU A 1 99 ? 16.221 -18.862 64.431 1.00 28.33 99 GLU A N 1
ATOM 731 C CA . GLU A 1 99 ? 16.514 -19.770 63.329 1.00 28.33 99 GLU A CA 1
ATOM 732 C C . GLU A 1 99 ? 15.326 -20.273 62.476 1.00 28.33 99 GLU A C 1
ATOM 734 O O . GLU A 1 99 ? 14.191 -20.417 62.919 1.00 28.33 99 GLU A O 1
ATOM 739 N N . LEU A 1 100 ? 15.684 -20.608 61.230 1.00 31.98 100 LEU A N 1
ATOM 740 C CA . LEU A 1 100 ? 15.234 -21.711 60.353 1.00 31.98 100 LEU A CA 1
ATOM 741 C C . LEU A 1 100 ? 14.498 -22.900 61.038 1.00 31.98 100 LEU A C 1
ATOM 743 O O . LEU A 1 100 ? 14.846 -23.248 62.162 1.00 31.98 100 LEU A O 1
ATOM 747 N N . PRO A 1 101 ? 13.602 -23.651 60.337 1.00 41.16 101 PRO A N 1
ATOM 748 C CA . PRO A 1 101 ? 14.076 -24.513 59.244 1.00 41.16 101 PRO A CA 1
ATOM 749 C C . PRO A 1 101 ? 13.145 -24.788 58.048 1.00 41.16 101 PRO A C 1
ATOM 751 O O . PRO A 1 101 ? 11.918 -24.781 58.104 1.00 41.16 101 PRO A O 1
ATOM 754 N N . ARG A 1 102 ? 13.813 -25.161 56.949 1.00 32.00 102 ARG A N 1
ATOM 755 C CA . ARG A 1 102 ? 13.277 -25.883 55.787 1.00 32.00 102 ARG A CA 1
ATOM 756 C C . ARG A 1 102 ? 12.737 -27.262 56.195 1.00 32.00 102 ARG A C 1
ATOM 758 O O . ARG A 1 102 ? 13.407 -27.978 56.936 1.00 32.00 102 ARG A O 1
ATOM 765 N N . ARG A 1 103 ? 11.638 -27.713 55.574 1.00 28.30 103 ARG A N 1
ATOM 766 C CA . ARG A 1 103 ? 11.333 -29.147 55.396 1.00 28.30 103 ARG A CA 1
ATOM 767 C C . ARG A 1 103 ? 10.750 -29.457 54.016 1.00 28.30 103 ARG A C 1
ATOM 769 O O . ARG A 1 103 ? 10.017 -28.671 53.428 1.00 28.30 103 ARG A O 1
ATOM 776 N N . HIS A 1 104 ? 11.150 -30.629 53.533 1.00 28.38 104 HIS A N 1
ATOM 777 C CA . HIS A 1 104 ? 10.817 -31.288 52.274 1.00 28.38 104 HIS A CA 1
ATOM 778 C C . HIS A 1 104 ? 9.348 -31.756 52.159 1.00 28.38 104 HIS A C 1
ATOM 780 O O . HIS A 1 104 ? 8.757 -32.170 53.149 1.00 28.38 104 HIS A O 1
ATOM 786 N N . PHE A 1 105 ? 8.847 -31.733 50.909 1.00 32.94 105 PHE A N 1
ATOM 787 C CA . PHE A 1 105 ? 7.916 -32.635 50.178 1.00 32.94 105 PHE A CA 1
ATOM 788 C C . PHE A 1 105 ? 7.083 -33.695 50.942 1.00 32.94 105 PHE A C 1
ATOM 790 O O . PHE A 1 105 ? 7.621 -34.403 51.790 1.00 32.94 105 PHE A O 1
ATOM 797 N N . PRO A 1 106 ? 5.818 -33.960 50.518 1.00 37.34 106 PRO A N 1
ATOM 798 C CA . PRO A 1 106 ? 5.618 -34.933 49.424 1.00 37.34 106 PRO A CA 1
ATOM 799 C C . PRO A 1 106 ? 4.414 -34.716 48.477 1.00 37.34 106 PRO A C 1
ATOM 801 O O . PRO A 1 106 ? 3.384 -34.141 48.813 1.00 37.34 106 PRO A O 1
ATOM 804 N N . ARG A 1 107 ? 4.531 -35.304 47.276 1.00 32.53 107 ARG A N 1
ATOM 805 C CA . ARG A 1 107 ? 3.412 -35.692 46.396 1.00 32.53 107 ARG A CA 1
ATOM 806 C C . ARG A 1 107 ? 2.568 -36.787 47.064 1.00 32.53 107 ARG A C 1
ATOM 808 O O . ARG A 1 107 ? 3.149 -37.801 47.438 1.00 32.53 107 ARG A O 1
ATOM 815 N N . ARG A 1 108 ? 1.229 -36.701 47.019 1.00 27.11 108 ARG A N 1
ATOM 816 C CA . ARG A 1 108 ? 0.331 -37.871 46.864 1.00 27.11 108 ARG A CA 1
ATOM 817 C C . ARG A 1 108 ? -0.991 -37.514 46.168 1.00 27.11 108 ARG A C 1
ATOM 819 O O . ARG A 1 108 ? -1.579 -36.467 46.399 1.00 27.11 108 ARG A O 1
ATOM 826 N N . ARG A 1 109 ? -1.404 -38.440 45.294 1.00 29.61 109 ARG A N 1
ATOM 827 C CA . ARG A 1 109 ? -2.713 -38.603 44.633 1.00 29.61 109 ARG A CA 1
ATOM 828 C C . ARG A 1 109 ? -3.766 -39.197 45.595 1.00 29.61 109 ARG A C 1
ATOM 830 O O . ARG A 1 109 ? -3.369 -39.845 46.559 1.00 29.61 109 ARG A O 1
ATOM 837 N N . ARG A 1 110 ? -5.031 -39.170 45.121 1.00 28.64 110 ARG A N 1
ATOM 838 C CA . ARG A 1 110 ? -6.261 -39.948 45.467 1.00 28.64 110 ARG A CA 1
ATOM 839 C C . ARG A 1 110 ? -7.273 -39.189 46.343 1.00 28.64 110 ARG A C 1
ATOM 841 O O . ARG A 1 110 ? -6.923 -38.730 47.413 1.00 28.64 110 ARG A O 1
ATOM 848 N N . GLN A 1 111 ? -8.431 -38.823 45.775 1.00 27.23 111 GLN A N 1
ATOM 849 C CA . GLN A 1 111 ? -9.697 -39.588 45.613 1.00 27.23 111 GLN A CA 1
ATOM 850 C C . GLN A 1 111 ? -10.547 -39.633 46.890 1.00 27.23 111 GLN A C 1
ATOM 852 O O . GLN A 1 111 ? -10.162 -40.302 47.838 1.00 27.23 111 GLN A O 1
ATOM 857 N N . GLN A 1 112 ? -11.730 -39.010 46.823 1.00 28.75 112 GLN A N 1
ATOM 858 C CA . GLN A 1 112 ? -13.085 -39.473 47.204 1.00 28.75 112 GLN A CA 1
ATOM 859 C C . GLN A 1 112 ? -13.958 -38.206 47.330 1.00 28.75 112 GLN A C 1
ATOM 861 O O . GLN A 1 112 ? -13.485 -37.192 47.820 1.00 28.75 112 GLN A O 1
ATOM 866 N N . GLN A 1 113 ? -15.175 -38.142 46.792 1.00 28.27 113 GLN A N 1
ATOM 867 C CA . GLN A 1 113 ? -16.311 -38.947 47.234 1.00 28.27 113 GLN A CA 1
ATOM 868 C C . GLN A 1 113 ? -17.211 -39.409 46.077 1.00 28.27 113 GLN A C 1
ATOM 870 O O . GLN A 1 113 ? -17.666 -38.622 45.253 1.00 28.27 113 GLN A O 1
ATOM 875 N N . GLN A 1 114 ? -17.491 -40.714 46.087 1.00 28.20 114 GLN A N 1
ATOM 876 C CA . GLN A 1 114 ? -18.742 -41.310 45.632 1.00 28.20 114 GLN A CA 1
ATOM 877 C C . GLN A 1 114 ? -19.645 -41.492 46.859 1.00 28.20 114 GLN A C 1
ATOM 879 O O . GLN A 1 114 ? -19.212 -42.053 47.862 1.00 28.20 114 GLN A O 1
ATOM 884 N N . GLN A 1 115 ? -20.909 -41.126 46.719 1.00 29.84 115 GLN A N 1
ATOM 885 C CA . GLN A 1 115 ? -22.075 -41.873 47.195 1.00 29.84 115 GLN A CA 1
ATOM 886 C C . GLN A 1 115 ? -23.082 -41.736 46.045 1.00 29.84 115 GLN A C 1
ATOM 888 O O . GLN A 1 115 ? -23.138 -40.684 45.422 1.00 29.84 115 GLN A O 1
ATOM 893 N N . GLN A 1 116 ? -23.888 -42.695 45.625 1.00 29.50 116 GLN A N 1
ATOM 894 C CA . GLN A 1 116 ? -24.228 -44.054 46.027 1.00 29.50 116 GLN A CA 1
ATOM 895 C C . GLN A 1 116 ? -25.203 -44.461 44.909 1.00 29.50 116 GLN A C 1
ATOM 897 O O . GLN A 1 116 ? -26.106 -43.679 44.636 1.00 29.50 116 GLN A O 1
ATOM 902 N N . GLN A 1 117 ? -25.061 -45.620 44.264 1.00 27.67 117 GLN A N 1
ATOM 903 C CA . GLN A 1 117 ? -26.195 -46.319 43.636 1.00 27.67 117 GLN A CA 1
ATOM 904 C C . GLN A 1 117 ? -25.715 -47.639 43.034 1.00 27.67 117 GLN A C 1
ATOM 906 O O . GLN A 1 117 ? -25.230 -47.688 41.910 1.00 27.67 117 GLN A O 1
ATOM 911 N N . GLN A 1 118 ? -25.895 -48.723 43.781 1.00 30.05 118 GLN A N 1
ATOM 912 C CA . GLN A 1 118 ? -26.219 -50.025 43.210 1.00 30.05 118 GLN A CA 1
ATOM 913 C C . GLN A 1 118 ? -27.110 -50.758 44.206 1.00 30.05 118 GLN A C 1
ATOM 915 O O . GLN A 1 118 ? -26.656 -51.123 45.283 1.00 30.05 118 GLN A O 1
ATOM 920 N N . HIS A 1 119 ? -28.368 -50.991 43.832 1.00 28.98 119 HIS A N 1
ATOM 921 C CA . HIS A 1 119 ? -28.908 -52.345 43.829 1.00 28.98 119 HIS A CA 1
ATOM 922 C C . HIS A 1 119 ? -30.290 -52.424 43.170 1.00 28.98 119 HIS A C 1
ATOM 924 O O . HIS A 1 119 ? -31.192 -51.655 43.475 1.00 28.98 119 HIS A O 1
ATOM 930 N N . ARG A 1 120 ? -30.423 -53.494 42.373 1.00 26.58 120 ARG A N 1
ATOM 931 C CA . ARG A 1 120 ? -31.638 -54.254 42.030 1.00 26.58 120 ARG A CA 1
ATOM 932 C C . ARG A 1 120 ? -32.510 -53.732 40.888 1.00 26.58 120 ARG A C 1
ATOM 934 O O . ARG A 1 120 ? -33.482 -53.017 41.075 1.00 26.58 120 ARG A O 1
ATOM 941 N N . GLY A 1 121 ? -32.266 -54.321 39.718 1.00 27.42 121 GLY A N 1
ATOM 942 C CA . GLY A 1 121 ? -33.355 -54.745 38.843 1.00 27.42 121 GLY A CA 1
ATOM 943 C C . GLY A 1 121 ? -33.931 -56.093 39.298 1.00 27.42 121 GLY A C 1
ATOM 944 O O . GLY A 1 121 ? -33.172 -56.991 39.666 1.00 27.42 121 GLY A O 1
ATOM 945 N N . ARG A 1 122 ? -35.263 -56.237 39.239 1.00 28.73 122 ARG A N 1
ATOM 946 C CA . ARG A 1 122 ? -35.984 -57.441 38.773 1.00 28.73 122 ARG A CA 1
ATOM 947 C C . ARG A 1 122 ? -37.505 -57.189 38.697 1.00 28.73 122 ARG A C 1
ATOM 949 O O . ARG A 1 122 ? -38.144 -57.001 39.718 1.00 28.73 122 ARG A O 1
ATOM 956 N N . ARG A 1 123 ? -38.016 -57.326 37.464 1.00 28.17 123 ARG A N 1
ATOM 957 C CA . ARG A 1 123 ? -39.268 -57.983 37.014 1.00 28.17 123 ARG A CA 1
ATOM 958 C C . ARG A 1 123 ? -40.637 -57.518 37.555 1.00 28.17 123 ARG A C 1
ATOM 960 O O . ARG A 1 123 ? -40.980 -57.827 38.685 1.00 28.17 123 ARG A O 1
ATOM 967 N N . SER A 1 124 ? -41.511 -57.097 36.633 1.00 29.64 124 SER A N 1
ATOM 968 C CA . SER A 1 124 ? -42.856 -57.688 36.454 1.00 29.64 124 SER A CA 1
ATOM 969 C C . SER A 1 124 ? -43.327 -57.499 34.992 1.00 29.64 124 SER A C 1
ATOM 971 O O . SER A 1 124 ? -43.114 -56.445 34.409 1.00 29.64 124 SER A O 1
ATOM 973 N N . VAL A 1 125 ? -43.521 -58.598 34.250 1.00 31.16 125 VAL A N 1
ATOM 974 C CA . VAL A 1 125 ? -44.782 -59.291 33.875 1.00 31.16 125 VAL A CA 1
ATOM 975 C C . VAL A 1 125 ? -45.389 -58.765 32.564 1.00 31.16 125 VAL A C 1
ATOM 977 O O . VAL A 1 125 ? -45.608 -57.576 32.376 1.00 31.16 125 VAL A O 1
ATOM 980 N N . ALA A 1 126 ? -45.627 -59.703 31.645 1.00 30.09 126 ALA A N 1
ATOM 981 C CA . ALA A 1 126 ? -46.128 -59.509 30.292 1.00 30.09 126 ALA A CA 1
ATOM 982 C C . ALA A 1 126 ? -47.630 -59.838 30.159 1.00 30.09 126 ALA A C 1
ATOM 984 O O . ALA A 1 126 ? -48.086 -60.825 30.730 1.00 30.09 126 ALA A O 1
ATOM 985 N N . GLY A 1 127 ? -48.310 -59.085 29.278 1.00 29.59 127 GLY A N 1
ATOM 986 C CA . GLY A 1 127 ? -49.460 -59.492 28.439 1.00 29.59 127 GLY A CA 1
ATOM 987 C C . GLY A 1 127 ? -50.873 -59.071 28.904 1.00 29.59 127 GLY A C 1
ATOM 988 O O . GLY A 1 127 ? -51.058 -58.887 30.102 1.00 29.59 127 GLY A O 1
ATOM 989 N N . PRO A 1 128 ? -51.910 -59.019 28.021 1.00 42.31 128 PRO A N 1
ATOM 990 C CA . PRO A 1 128 ? -51.922 -58.996 26.544 1.00 42.31 128 PRO A CA 1
ATOM 991 C C . PRO A 1 128 ? -52.935 -58.005 25.872 1.00 42.31 128 PRO A C 1
ATOM 993 O O . PRO A 1 128 ? -53.905 -57.560 26.466 1.00 42.31 128 PRO A O 1
ATOM 996 N N . ARG A 1 129 ? -52.679 -57.727 24.578 1.00 30.17 129 ARG A N 1
ATOM 997 C CA . ARG A 1 129 ? -53.561 -57.454 23.401 1.00 30.17 129 ARG A CA 1
ATOM 998 C C . ARG A 1 129 ? -54.981 -56.842 23.550 1.00 30.17 129 ARG A C 1
ATOM 1000 O O . ARG A 1 129 ? -55.863 -57.453 24.136 1.00 30.17 129 ARG A O 1
ATOM 1007 N N . GLY A 1 130 ? -55.263 -55.810 22.735 1.00 29.81 130 GLY A N 1
ATOM 1008 C CA . GLY A 1 130 ? -56.607 -55.474 22.208 1.00 29.81 130 GLY A CA 1
ATOM 1009 C C . GLY A 1 130 ? -56.661 -54.121 21.461 1.00 29.81 130 GLY A C 1
ATOM 1010 O O . GLY A 1 130 ? -55.938 -53.226 21.873 1.00 29.81 130 GLY A O 1
ATOM 1011 N N . PRO A 1 131 ? -57.420 -53.952 20.352 1.00 39.53 131 PRO A N 1
ATOM 1012 C CA . PRO A 1 131 ? -57.083 -53.031 19.251 1.00 39.53 131 PRO A CA 1
ATOM 1013 C C . PRO A 1 131 ? -57.773 -51.652 19.305 1.00 39.53 131 PRO A C 1
ATOM 1015 O O . PRO A 1 131 ? -58.857 -51.516 19.863 1.00 39.53 131 PRO A O 1
ATOM 1018 N N . ALA A 1 132 ? -57.199 -50.653 18.619 1.00 32.44 132 ALA A N 1
ATOM 1019 C CA . ALA A 1 132 ? -57.824 -49.348 18.365 1.00 32.44 132 ALA A CA 1
ATOM 1020 C C . ALA A 1 132 ? -57.841 -48.995 16.852 1.00 32.44 132 ALA A C 1
ATOM 1022 O O . ALA A 1 132 ? -56.987 -49.485 16.107 1.00 32.44 132 ALA A O 1
ATOM 1023 N N . PRO A 1 133 ? -58.819 -48.195 16.369 1.00 42.03 133 PRO A N 1
ATOM 1024 C CA . PRO A 1 133 ? -59.208 -48.138 14.960 1.00 42.03 133 PRO A CA 1
ATOM 1025 C C . PRO A 1 133 ? -58.607 -46.973 14.139 1.00 42.03 133 PRO A C 1
ATOM 1027 O O . PRO A 1 133 ? -57.974 -46.052 14.638 1.00 42.03 133 PRO A O 1
ATOM 1030 N N . ARG A 1 134 ? -58.863 -47.078 12.827 1.00 33.22 134 ARG A N 1
ATOM 1031 C CA . ARG A 1 134 ? -58.435 -46.300 11.642 1.00 33.22 134 ARG A CA 1
ATOM 1032 C C . ARG A 1 134 ? -58.686 -44.776 11.662 1.00 33.22 134 ARG A C 1
ATOM 1034 O O . ARG A 1 134 ? -59.738 -44.354 12.125 1.00 33.22 134 ARG A O 1
ATOM 1041 N N . ARG A 1 135 ? -57.870 -44.025 10.889 1.00 32.56 135 ARG A N 1
ATOM 1042 C CA . ARG A 1 135 ? -58.254 -43.018 9.844 1.00 32.56 135 ARG A CA 1
ATOM 1043 C C . ARG A 1 135 ? -56.989 -42.509 9.113 1.00 32.56 135 ARG A C 1
ATOM 1045 O O . ARG A 1 135 ? -56.053 -42.072 9.757 1.00 32.56 135 ARG A O 1
ATOM 1052 N N . ARG A 1 136 ? -56.790 -42.875 7.836 1.00 31.84 136 ARG A N 1
ATOM 1053 C CA . ARG A 1 136 ? -57.093 -42.150 6.570 1.00 31.84 136 ARG A CA 1
ATOM 1054 C C . ARG A 1 136 ? -56.247 -40.884 6.330 1.00 31.84 136 ARG A C 1
ATOM 1056 O O . ARG A 1 136 ? -56.493 -39.847 6.928 1.00 31.84 136 ARG A O 1
ATOM 1063 N N . LEU A 1 137 ? -55.309 -41.015 5.387 1.00 35.62 137 LEU A N 1
ATOM 1064 C CA . LEU A 1 137 ? -54.482 -39.965 4.780 1.00 35.62 137 LEU A CA 1
ATOM 1065 C C . LEU A 1 137 ? -55.219 -39.285 3.602 1.00 35.62 137 LEU A C 1
ATOM 1067 O O . LEU A 1 137 ? -55.981 -39.973 2.913 1.00 35.62 137 LEU A O 1
ATOM 1071 N N . PRO A 1 138 ? -54.988 -37.983 3.336 1.00 37.97 138 PRO A N 1
ATOM 1072 C CA . PRO A 1 138 ? -55.550 -37.268 2.187 1.00 37.97 138 PRO A CA 1
ATOM 1073 C C . PRO A 1 138 ? -54.741 -37.464 0.878 1.00 37.97 138 PRO A C 1
ATOM 1075 O O . PRO A 1 138 ? -53.586 -37.897 0.924 1.00 37.97 138 PRO A O 1
ATOM 1078 N N . PRO A 1 139 ? -55.352 -37.191 -0.297 1.00 36.53 139 PRO A N 1
ATOM 1079 C CA . PRO A 1 139 ? -54.887 -37.658 -1.605 1.00 36.53 139 PRO A CA 1
ATOM 1080 C C . PRO A 1 139 ? -53.937 -36.691 -2.338 1.00 36.53 139 PRO A C 1
ATOM 1082 O O . PRO A 1 139 ? -53.906 -35.491 -2.084 1.00 36.53 139 PRO A O 1
ATOM 1085 N N . ARG A 1 140 ? -53.189 -37.253 -3.297 1.00 33.19 140 ARG A N 1
ATOM 1086 C CA . ARG A 1 140 ? -52.289 -36.565 -4.243 1.00 33.19 140 ARG A CA 1
ATOM 1087 C C . ARG A 1 140 ? -53.066 -35.863 -5.376 1.00 33.19 140 ARG A C 1
ATOM 1089 O O . ARG A 1 140 ? -54.054 -36.435 -5.837 1.00 33.19 140 ARG A O 1
ATOM 1096 N N . PRO A 1 141 ? -52.587 -34.719 -5.903 1.00 34.41 141 PRO A N 1
ATOM 1097 C CA . PRO A 1 141 ? -53.123 -34.118 -7.126 1.00 34.41 141 PRO A CA 1
ATOM 1098 C C . PRO A 1 141 ? -52.592 -34.805 -8.411 1.00 34.41 141 PRO A C 1
ATOM 1100 O O . PRO A 1 141 ? -51.576 -35.509 -8.361 1.00 34.41 141 PRO A O 1
ATOM 1103 N N . PRO A 1 142 ? -53.293 -34.656 -9.556 1.00 37.38 142 PRO A N 1
ATOM 1104 C CA . PRO A 1 142 ? -53.176 -35.549 -10.709 1.00 37.38 142 PRO A CA 1
ATOM 1105 C C . PRO A 1 142 ? -52.103 -35.149 -11.733 1.00 37.38 142 PRO A C 1
ATOM 1107 O O . PRO A 1 142 ? -51.732 -33.988 -11.888 1.00 37.38 142 PRO A O 1
ATOM 1110 N N . ARG A 1 143 ? -51.655 -36.166 -12.480 1.00 33.28 143 ARG A N 1
ATOM 1111 C CA . ARG A 1 143 ? -50.804 -36.076 -13.674 1.00 33.28 143 ARG A CA 1
ATOM 1112 C C . ARG A 1 143 ? -51.565 -35.427 -14.834 1.00 33.28 143 ARG A C 1
ATOM 1114 O O . ARG A 1 143 ? -52.657 -35.885 -15.162 1.00 33.28 143 ARG A O 1
ATOM 1121 N N . CYS A 1 144 ? -50.945 -34.453 -15.498 1.00 27.91 144 CYS A N 1
ATOM 1122 C CA . CYS A 1 144 ? -51.372 -33.958 -16.807 1.00 27.91 144 CYS A CA 1
ATOM 1123 C C . CYS A 1 144 ? -50.492 -34.525 -17.930 1.00 27.91 144 CYS A C 1
ATOM 1125 O O . CYS A 1 144 ? -49.313 -34.829 -17.741 1.00 27.91 144 CYS A O 1
ATOM 1127 N N . LEU A 1 145 ? -51.142 -34.717 -19.075 1.00 30.98 145 LEU A N 1
ATOM 1128 C CA . LEU A 1 145 ? -50.724 -35.457 -20.258 1.00 30.98 145 LEU A CA 1
ATOM 1129 C C . LEU A 1 145 ? -49.767 -34.661 -21.168 1.00 30.98 145 LEU A C 1
ATOM 1131 O O . LEU A 1 145 ? -49.848 -33.441 -21.250 1.00 30.98 145 LEU A O 1
ATOM 1135 N N . HIS A 1 146 ? -48.909 -35.378 -21.901 1.00 35.12 146 HIS A N 1
ATOM 1136 C CA . HIS A 1 146 ? -48.290 -34.918 -23.160 1.00 35.12 146 HIS A CA 1
ATOM 1137 C C . HIS A 1 146 ? -49.364 -34.715 -24.250 1.00 35.12 146 HIS A C 1
ATOM 1139 O O . HIS A 1 146 ? -50.358 -35.446 -24.230 1.00 35.12 146 HIS A O 1
ATOM 1145 N N . PRO A 1 147 ? -49.177 -33.788 -25.217 1.00 37.25 147 PRO A N 1
ATOM 1146 C CA . PRO A 1 147 ? -48.642 -34.159 -26.548 1.00 37.25 147 PRO A CA 1
ATOM 1147 C C . PRO A 1 147 ? -47.884 -32.989 -27.255 1.00 37.25 147 PRO A C 1
ATOM 1149 O O . PRO A 1 147 ? -47.566 -31.997 -26.609 1.00 37.25 147 PRO A O 1
ATOM 1152 N N . PRO A 1 148 ? -47.564 -33.061 -28.565 1.00 42.41 148 PRO A N 1
ATOM 1153 C CA . PRO A 1 148 ? -46.502 -33.858 -29.164 1.00 42.41 148 PRO A CA 1
ATOM 1154 C C . PRO A 1 148 ? -45.387 -32.993 -29.792 1.00 42.41 148 PRO A C 1
ATOM 1156 O O . PRO A 1 148 ? -45.507 -31.789 -30.006 1.00 42.41 148 PRO A O 1
ATOM 1159 N N . ARG A 1 149 ? -44.282 -33.658 -30.138 1.00 43.19 149 ARG A N 1
ATOM 1160 C CA . ARG A 1 149 ? -43.192 -33.128 -30.964 1.00 43.19 149 ARG A CA 1
ATOM 1161 C C . ARG A 1 149 ? -43.727 -32.651 -32.319 1.00 43.19 149 ARG A C 1
ATOM 1163 O O . ARG A 1 149 ? -44.307 -33.451 -33.046 1.00 43.19 149 ARG A O 1
ATOM 1170 N N . CYS A 1 150 ? -43.428 -31.410 -32.698 1.00 28.78 150 CYS A N 1
ATOM 1171 C CA . CYS A 1 150 ? -43.459 -30.982 -34.093 1.00 28.78 150 CYS A CA 1
ATOM 1172 C C . CYS A 1 150 ? -42.168 -30.222 -34.424 1.00 28.78 150 CYS A C 1
ATOM 1174 O O . CYS A 1 150 ? -41.935 -29.099 -33.974 1.00 28.78 150 CYS A O 1
ATOM 1176 N N . CYS A 1 151 ? -41.302 -30.878 -35.196 1.00 36.19 151 CYS A N 1
ATOM 1177 C CA . CYS A 1 151 ? -40.175 -30.274 -35.893 1.00 36.19 151 CYS A CA 1
ATOM 1178 C C . CYS A 1 151 ? -40.713 -29.297 -36.945 1.00 36.19 151 CYS A C 1
ATOM 1180 O O . CYS A 1 151 ? -41.035 -29.754 -38.032 1.00 36.19 151 CYS A O 1
ATOM 1182 N N . CYS A 1 152 ? -40.839 -27.998 -36.638 1.00 33.25 152 CYS A N 1
ATOM 1183 C CA . CYS A 1 152 ? -40.815 -26.947 -37.678 1.00 33.25 152 CYS A CA 1
ATOM 1184 C C . CYS A 1 152 ? -40.729 -25.478 -37.211 1.00 33.25 152 CYS A C 1
ATOM 1186 O O . CYS A 1 152 ? -40.720 -24.600 -38.064 1.00 33.25 152 CYS A O 1
ATOM 1188 N N . CYS A 1 153 ? -40.590 -25.155 -35.919 1.00 31.19 153 CYS A N 1
ATOM 1189 C CA . CYS A 1 153 ? -40.488 -23.750 -35.471 1.00 31.19 153 CYS A CA 1
ATOM 1190 C C . CYS A 1 153 ? -39.190 -23.445 -34.709 1.00 31.19 153 CYS A C 1
ATOM 1192 O O . CYS A 1 153 ? -39.220 -22.877 -33.623 1.00 31.19 153 CYS A O 1
ATOM 1194 N N . ARG A 1 154 ? -38.032 -23.817 -35.273 1.00 35.44 154 ARG A N 1
ATOM 1195 C CA . ARG A 1 154 ? -36.711 -23.476 -34.703 1.00 35.44 154 ARG A CA 1
ATOM 1196 C C . ARG A 1 154 ? -35.973 -22.364 -35.457 1.00 35.44 154 ARG A C 1
ATOM 1198 O O . ARG A 1 154 ? -34.755 -22.291 -35.357 1.00 35.44 154 ARG A O 1
ATOM 1205 N N . LEU A 1 155 ? -36.686 -21.507 -36.196 1.00 36.38 155 LEU A N 1
ATOM 1206 C CA . LEU A 1 155 ? -36.046 -20.458 -37.002 1.00 36.38 155 LEU A CA 1
ATOM 1207 C C . LEU A 1 155 ? -36.680 -19.056 -36.932 1.00 36.38 155 LEU A C 1
ATOM 1209 O O . LEU A 1 155 ? -36.319 -18.223 -37.750 1.00 36.38 155 LEU A O 1
ATOM 1213 N N . LEU A 1 156 ? -37.587 -18.750 -35.990 1.00 33.53 156 LEU A N 1
ATOM 1214 C CA . LEU A 1 156 ? -38.207 -17.410 -35.958 1.00 33.53 156 LEU A CA 1
ATOM 1215 C C . LEU A 1 156 ? -38.608 -16.886 -34.562 1.00 33.53 156 LEU A C 1
ATOM 1217 O O . LEU A 1 156 ? -39.657 -16.274 -34.404 1.00 33.53 156 LEU A O 1
ATOM 1221 N N . LEU A 1 157 ? -37.786 -17.125 -33.534 1.00 33.56 157 LEU A N 1
ATOM 1222 C CA . LEU A 1 157 ? -37.978 -16.535 -32.193 1.00 33.56 157 LEU A CA 1
ATOM 1223 C C . LEU A 1 157 ? -36.639 -16.328 -31.460 1.00 33.56 157 LEU A C 1
ATOM 1225 O O . LEU A 1 157 ? -36.470 -16.673 -30.297 1.00 33.56 157 LEU A O 1
ATOM 1229 N N . LEU A 1 158 ? -35.662 -15.784 -32.189 1.00 33.00 158 LEU A N 1
ATOM 1230 C CA . LEU A 1 158 ? -34.309 -15.469 -31.710 1.00 33.00 158 LEU A CA 1
ATOM 1231 C C . LEU A 1 158 ? -33.935 -14.000 -31.994 1.00 33.00 158 LEU A C 1
ATOM 1233 O O . LEU A 1 158 ? -32.785 -13.699 -32.287 1.00 33.00 158 LEU A O 1
ATOM 1237 N N . LEU A 1 159 ? -34.910 -13.082 -31.955 1.00 37.56 159 LEU A N 1
ATOM 1238 C CA . LEU A 1 159 ? -34.693 -11.665 -32.293 1.00 37.56 159 LEU A CA 1
ATOM 1239 C C . LEU A 1 159 ? -35.292 -10.647 -31.310 1.00 37.56 159 LEU A C 1
ATOM 1241 O O . LEU A 1 159 ? -35.463 -9.495 -31.680 1.00 37.56 159 LEU A O 1
ATOM 1245 N N . LEU A 1 160 ? -35.569 -11.019 -30.056 1.00 36.78 160 LEU A N 1
ATOM 1246 C CA . LEU A 1 160 ? -35.929 -10.046 -29.010 1.00 36.78 160 LEU A CA 1
ATOM 1247 C C . LEU A 1 160 ? -35.402 -10.477 -27.632 1.00 36.78 160 LEU A C 1
ATOM 1249 O O . LEU A 1 160 ? -36.166 -10.811 -26.731 1.00 36.78 160 LEU A O 1
ATOM 1253 N N . GLN A 1 161 ? -34.081 -10.475 -27.464 1.00 32.81 161 GLN A N 1
ATOM 1254 C CA . GLN A 1 161 ? -33.455 -10.305 -26.150 1.00 32.81 161 GLN A CA 1
ATOM 1255 C C . GLN A 1 161 ? -32.324 -9.282 -26.306 1.00 32.81 161 GLN A C 1
ATOM 1257 O O . GLN A 1 161 ? -31.475 -9.480 -27.178 1.00 32.81 161 GLN A O 1
ATOM 1262 N N . PRO A 1 162 ? -32.298 -8.186 -25.526 1.00 32.91 162 PRO A N 1
ATOM 1263 C CA . PRO A 1 162 ? -31.137 -7.309 -25.510 1.00 32.91 162 PRO A CA 1
ATOM 1264 C C . PRO A 1 162 ? -29.950 -8.072 -24.894 1.00 32.91 162 PRO A C 1
ATOM 1266 O O . PRO A 1 162 ? -30.144 -8.827 -23.935 1.00 32.91 162 PRO A O 1
ATOM 1269 N N . PRO A 1 163 ? -28.721 -7.909 -25.407 1.00 33.47 163 PRO A N 1
ATOM 1270 C CA . PRO A 1 163 ? -27.553 -8.516 -24.799 1.00 33.47 163 PRO A CA 1
ATOM 1271 C C . PRO A 1 163 ? -27.129 -7.638 -23.618 1.00 33.47 163 PRO A C 1
ATOM 1273 O O . PRO A 1 163 ? -26.489 -6.612 -23.803 1.00 33.47 163 PRO A O 1
ATOM 1276 N N . ALA A 1 164 ? -27.473 -8.028 -22.395 1.00 33.50 164 ALA A N 1
ATOM 1277 C CA . ALA A 1 164 ? -26.875 -7.446 -21.194 1.00 33.50 164 ALA A CA 1
ATOM 1278 C C . ALA A 1 164 ? -25.869 -8.439 -20.601 1.00 33.50 164 ALA A C 1
ATOM 1280 O O . ALA A 1 164 ? -26.077 -9.009 -19.535 1.00 33.50 164 ALA A O 1
ATOM 1281 N N . ALA A 1 165 ? -24.766 -8.666 -21.314 1.00 33.06 165 ALA A N 1
ATOM 1282 C CA . ALA A 1 165 ? -23.532 -9.079 -20.662 1.00 33.06 165 ALA A CA 1
ATOM 1283 C C . ALA A 1 165 ? -22.835 -7.789 -20.217 1.00 33.06 165 ALA A C 1
ATOM 1285 O O . ALA A 1 165 ? -22.005 -7.245 -20.942 1.00 33.06 165 ALA A O 1
ATOM 1286 N N . ALA A 1 166 ? -23.250 -7.251 -19.067 1.00 35.19 166 ALA A N 1
ATOM 1287 C CA . ALA A 1 166 ? -22.554 -6.140 -18.434 1.00 35.19 166 ALA A CA 1
ATOM 1288 C C . ALA A 1 166 ? -21.100 -6.570 -18.200 1.00 35.19 166 ALA A C 1
ATOM 1290 O O . ALA A 1 166 ? -20.831 -7.564 -17.522 1.00 35.19 166 ALA A O 1
ATOM 1291 N N . MET A 1 167 ? -20.165 -5.861 -18.823 1.00 36.44 167 MET A N 1
ATOM 1292 C CA . MET A 1 167 ? -18.739 -6.058 -18.611 1.00 36.44 167 MET A CA 1
ATOM 1293 C C . MET A 1 167 ? -18.469 -5.759 -17.131 1.00 36.44 167 MET A C 1
ATOM 1295 O O . MET A 1 167 ? -18.603 -4.615 -16.708 1.00 36.44 167 MET A O 1
ATOM 1299 N N . ALA A 1 168 ? -18.188 -6.784 -16.322 1.00 47.19 168 ALA A N 1
ATOM 1300 C CA . ALA A 1 168 ? -17.965 -6.611 -14.889 1.00 47.19 168 ALA A CA 1
ATOM 1301 C C . ALA A 1 168 ? -16.765 -5.674 -14.678 1.00 47.19 168 ALA A C 1
ATOM 1303 O O . ALA A 1 168 ? -15.618 -6.060 -14.921 1.00 47.19 168 ALA A O 1
ATOM 1304 N N . MET A 1 169 ? -17.034 -4.426 -14.287 1.00 62.34 169 MET A N 1
ATOM 1305 C CA . MET A 1 169 ? -15.992 -3.436 -14.045 1.00 62.34 169 MET A CA 1
ATOM 1306 C C . MET A 1 169 ? -15.107 -3.908 -12.891 1.00 62.34 169 MET A C 1
ATOM 1308 O O . MET A 1 169 ? -15.584 -4.333 -11.839 1.00 62.34 169 MET A O 1
ATOM 1312 N N . ARG A 1 170 ? -13.789 -3.875 -13.096 1.00 66.75 170 ARG A N 1
ATOM 1313 C CA . ARG A 1 170 ? -12.825 -4.319 -12.088 1.00 66.75 170 ARG A CA 1
ATOM 1314 C C . ARG A 1 170 ? -12.616 -3.206 -11.064 1.00 66.75 170 ARG A C 1
ATOM 1316 O O . ARG A 1 170 ? -12.074 -2.160 -11.398 1.00 66.75 170 ARG A O 1
ATOM 1323 N N . GLN A 1 171 ? -12.985 -3.455 -9.811 1.00 80.06 171 GLN A N 1
ATOM 1324 C CA . GLN A 1 171 ? -12.712 -2.532 -8.712 1.00 80.06 171 GLN A CA 1
ATOM 1325 C C . GLN A 1 171 ? -11.231 -2.557 -8.302 1.00 80.06 171 GLN A C 1
ATOM 1327 O O . GLN A 1 171 ? -10.695 -3.614 -7.952 1.00 80.06 171 GLN A O 1
ATOM 1332 N N . THR A 1 172 ? -10.595 -1.384 -8.270 1.00 82.25 172 THR A N 1
ATOM 1333 C CA . THR A 1 172 ? -9.254 -1.181 -7.701 1.00 82.25 172 THR A CA 1
ATOM 1334 C C . THR A 1 172 ? -9.370 -0.382 -6.398 1.00 82.25 172 THR A C 1
ATOM 1336 O O . THR A 1 172 ? -9.864 0.748 -6.429 1.00 82.25 172 THR A O 1
ATOM 1339 N N . PRO A 1 173 ? -8.941 -0.934 -5.246 1.00 90.31 173 PRO A N 1
ATOM 1340 C CA . PRO A 1 173 ? -8.988 -0.212 -3.979 1.00 90.31 173 PRO A CA 1
ATOM 1341 C C . PRO A 1 173 ? -7.893 0.852 -3.870 1.00 90.31 173 PRO A C 1
ATOM 1343 O O . PRO A 1 173 ? -6.752 0.616 -4.276 1.00 90.31 173 PRO A O 1
ATOM 1346 N N . LEU A 1 174 ? -8.194 1.963 -3.198 1.00 88.69 174 LEU A N 1
ATOM 1347 C CA . LEU A 1 174 ? -7.183 2.931 -2.768 1.00 88.69 174 LEU A CA 1
ATOM 1348 C C . LEU A 1 174 ? -6.441 2.366 -1.557 1.00 88.69 174 LEU A C 1
ATOM 1350 O O . LEU A 1 174 ? -7.068 1.898 -0.610 1.00 88.69 174 LEU A O 1
ATOM 1354 N N . THR A 1 175 ? -5.107 2.387 -1.571 1.00 89.38 175 THR A N 1
ATOM 1355 C CA . THR A 1 175 ? -4.297 1.847 -0.466 1.00 89.38 175 THR A CA 1
ATOM 1356 C C . THR A 1 175 ? -3.783 2.960 0.440 1.00 89.38 175 THR A C 1
ATOM 1358 O O . THR A 1 175 ? -2.914 3.745 0.066 1.00 89.38 175 THR A O 1
ATOM 1361 N N . CYS A 1 176 ? -4.257 2.973 1.681 1.00 87.25 176 CYS A N 1
ATOM 1362 C CA . CYS A 1 176 ? -3.894 3.940 2.707 1.00 87.25 176 CYS A CA 1
ATOM 1363 C C . CYS A 1 176 ? -2.690 3.431 3.514 1.00 87.25 176 CYS A C 1
ATOM 1365 O O . CYS A 1 176 ? -2.822 2.701 4.501 1.00 87.25 176 CYS A O 1
ATOM 1367 N N . SER A 1 177 ? -1.489 3.820 3.086 1.00 79.25 177 SER A N 1
ATOM 1368 C CA . SER A 1 177 ? -0.230 3.416 3.729 1.00 79.25 177 SER A CA 1
ATOM 1369 C C . SER A 1 177 ? 0.035 4.184 5.031 1.00 79.25 177 SER A C 1
ATOM 1371 O O . SER A 1 177 ? -0.351 5.345 5.163 1.00 79.25 177 SER A O 1
ATOM 1373 N N . GLY A 1 178 ? 0.733 3.568 5.991 1.00 75.69 178 GLY A N 1
ATOM 1374 C CA . GLY A 1 178 ? 1.233 4.257 7.191 1.00 75.69 178 GLY A CA 1
ATOM 1375 C C . GLY A 1 178 ? 1.460 3.339 8.390 1.00 75.69 178 GLY A C 1
ATOM 1376 O O . GLY A 1 178 ? 2.474 3.463 9.078 1.00 75.69 178 GLY A O 1
ATOM 1377 N N . HIS A 1 179 ? 0.555 2.388 8.615 1.00 91.12 179 HIS A N 1
ATOM 1378 C CA . HIS A 1 179 ? 0.720 1.393 9.669 1.00 91.12 179 HIS A CA 1
ATOM 1379 C C . HIS A 1 179 ? 1.835 0.396 9.336 1.00 91.12 179 HIS A C 1
ATOM 1381 O O . HIS A 1 179 ? 2.150 0.134 8.177 1.00 91.12 179 HIS A O 1
ATOM 1387 N N . THR A 1 180 ? 2.457 -0.149 10.381 1.00 88.44 180 THR A N 1
ATOM 1388 C CA . THR A 1 180 ? 3.589 -1.097 10.261 1.00 88.44 180 THR A CA 1
ATOM 1389 C C . THR A 1 180 ? 3.273 -2.489 10.805 1.00 88.44 180 THR A C 1
ATOM 1391 O O . THR A 1 180 ? 4.135 -3.367 10.852 1.00 88.44 180 THR A O 1
ATOM 1394 N N . ARG A 1 181 ? 2.040 -2.679 11.271 1.00 95.62 181 ARG A N 1
ATOM 1395 C CA . ARG A 1 181 ? 1.510 -3.891 11.894 1.00 95.62 181 ARG A CA 1
ATOM 1396 C C . ARG A 1 181 ? 0.019 -4.014 11.551 1.00 95.62 181 ARG A C 1
ATOM 1398 O O . ARG A 1 181 ? -0.526 -3.072 10.986 1.00 95.62 181 ARG A O 1
ATOM 1405 N N . PRO A 1 182 ? -0.640 -5.134 11.897 1.00 98.06 182 PRO A N 1
ATOM 1406 C CA . PRO A 1 182 ? -2.054 -5.345 11.596 1.00 98.06 182 PRO A CA 1
ATOM 1407 C C . PRO A 1 182 ? -2.968 -4.199 12.035 1.00 98.06 182 PRO A C 1
ATOM 1409 O O . PRO A 1 182 ? -2.915 -3.781 13.199 1.00 98.06 182 PRO A O 1
ATOM 1412 N N . VAL A 1 183 ? -3.839 -3.773 11.121 1.00 98.44 183 VAL A N 1
ATOM 1413 C CA . VAL A 1 183 ? -4.953 -2.853 11.389 1.00 98.44 183 VAL A CA 1
ATOM 1414 C C . VAL A 1 183 ? -6.132 -3.687 11.876 1.00 98.44 183 VAL A C 1
ATOM 1416 O O . VAL A 1 183 ? -6.518 -4.638 11.202 1.00 98.44 183 VAL A O 1
ATOM 1419 N N . VAL A 1 184 ? -6.648 -3.391 13.069 1.00 98.00 184 VAL A N 1
ATOM 1420 C CA . VAL A 1 184 ? -7.571 -4.289 13.796 1.00 98.00 184 VAL A CA 1
ATOM 1421 C C . VAL A 1 184 ? -8.949 -3.701 14.069 1.00 98.00 184 VAL A C 1
ATOM 1423 O O . VAL A 1 184 ? -9.880 -4.458 14.315 1.00 98.00 184 VAL A O 1
ATOM 1426 N N . ASP A 1 185 ? -9.088 -2.381 14.021 1.00 98.25 185 ASP A N 1
ATOM 1427 C CA . ASP A 1 185 ? -10.369 -1.686 14.151 1.00 98.25 185 ASP A CA 1
ATOM 1428 C C . ASP A 1 185 ? -10.295 -0.399 13.334 1.00 98.25 185 ASP A C 1
ATOM 1430 O O . ASP A 1 185 ? -9.207 0.142 13.105 1.00 98.25 185 ASP A O 1
ATOM 1434 N N . LEU A 1 186 ? -11.440 0.061 12.856 1.00 97.50 186 LEU A N 1
ATOM 1435 C CA . LEU A 1 186 ? -11.564 1.325 12.144 1.00 97.50 186 LEU A CA 1
ATOM 1436 C C . LEU A 1 186 ? -12.969 1.889 12.354 1.00 97.50 186 LEU A C 1
ATOM 1438 O O . LEU A 1 186 ? -13.918 1.131 12.569 1.00 97.50 186 LEU A O 1
ATOM 1442 N N . ALA A 1 187 ? -13.091 3.211 12.302 1.00 98.19 187 ALA A N 1
ATOM 1443 C CA . ALA A 1 187 ? -14.354 3.914 12.480 1.00 98.19 187 ALA A CA 1
ATOM 1444 C C . ALA A 1 187 ? -14.370 5.202 11.656 1.00 98.19 187 ALA A C 1
ATOM 1446 O O . ALA A 1 187 ? -13.365 5.914 11.588 1.00 98.19 187 ALA A O 1
ATOM 1447 N N . PHE A 1 188 ? -15.517 5.503 11.056 1.00 98.19 188 PHE A N 1
ATOM 1448 C CA . PHE A 1 188 ? -15.761 6.791 10.422 1.00 98.19 188 PHE A CA 1
ATOM 1449 C C . PHE A 1 188 ? -16.387 7.773 11.416 1.00 98.19 188 PHE A C 1
ATOM 1451 O O . PHE A 1 188 ? -17.084 7.364 12.344 1.00 98.19 188 PHE A O 1
ATOM 1458 N N . SER A 1 189 ? -16.150 9.067 11.211 1.00 97.75 189 SER A N 1
ATOM 1459 C CA . SER A 1 189 ? -16.962 10.123 11.818 1.00 97.75 189 SER A CA 1
ATOM 1460 C C . SER A 1 189 ? -18.332 10.222 11.139 1.00 97.75 189 SER A C 1
ATOM 1462 O O . SER A 1 189 ? -18.584 9.590 10.113 1.00 97.75 189 SER A O 1
ATOM 1464 N N . GLY A 1 190 ? -19.198 11.095 11.658 1.00 94.00 190 GLY A N 1
ATOM 1465 C CA . GLY A 1 190 ? -20.327 11.590 10.875 1.00 94.00 190 GLY A CA 1
ATOM 1466 C C . GLY A 1 190 ? -19.868 12.473 9.709 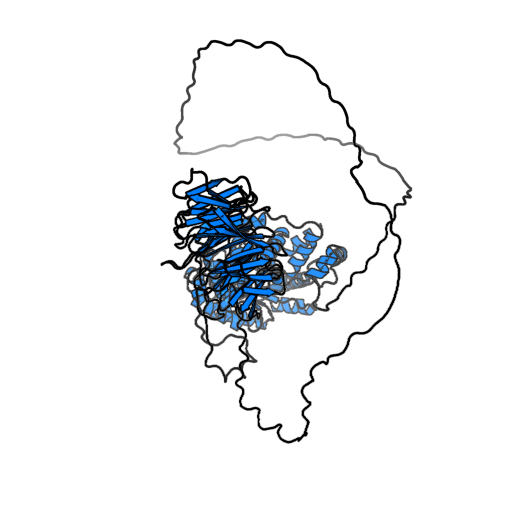1.00 94.00 190 GLY A C 1
ATOM 1467 O O . GLY A 1 190 ? -18.688 12.826 9.594 1.00 94.00 190 GLY A O 1
ATOM 1468 N N . VAL A 1 191 ? -20.815 12.849 8.847 1.00 93.75 191 VAL A N 1
ATOM 1469 C CA . VAL A 1 191 ? -20.587 13.864 7.810 1.00 93.75 191 VAL A CA 1
ATOM 1470 C C . VAL A 1 191 ? -20.497 15.239 8.474 1.00 93.75 191 VAL A C 1
ATOM 1472 O O . VAL A 1 191 ? -21.432 15.681 9.141 1.00 93.75 191 VAL A O 1
ATOM 1475 N N . THR A 1 192 ? -19.369 15.912 8.278 1.00 92.69 192 THR A N 1
ATOM 1476 C CA . THR A 1 192 ? -19.078 17.264 8.767 1.00 92.69 192 THR A CA 1
ATOM 1477 C C . THR A 1 192 ? -19.076 18.260 7.595 1.00 92.69 192 THR A C 1
ATOM 1479 O O . THR A 1 192 ? -19.046 17.844 6.432 1.00 92.69 192 THR A O 1
ATOM 1482 N N . PRO A 1 193 ? -19.029 19.583 7.846 1.00 84.19 193 PRO A N 1
ATOM 1483 C CA . PRO A 1 193 ? -18.848 20.579 6.784 1.00 84.19 193 PRO A CA 1
ATOM 1484 C C . PRO A 1 193 ? -17.560 20.409 5.958 1.00 84.19 193 PRO A C 1
ATOM 1486 O O . PRO A 1 193 ? -17.457 20.974 4.873 1.00 84.19 193 PRO A O 1
ATOM 1489 N N . TYR A 1 194 ? -16.587 19.643 6.462 1.00 82.12 194 TYR A N 1
ATOM 1490 C CA . TYR A 1 194 ? -15.299 19.371 5.816 1.00 82.12 194 TYR A CA 1
ATOM 1491 C C . TYR A 1 194 ? -15.226 17.961 5.202 1.00 82.12 194 TYR A C 1
ATOM 1493 O O . TYR A 1 194 ? -14.140 17.467 4.905 1.00 82.12 194 TYR A O 1
ATOM 1501 N N . GLY A 1 195 ? -16.374 17.299 5.030 1.00 91.06 195 GLY A N 1
ATOM 1502 C CA . GLY A 1 195 ? -16.459 15.890 4.649 1.00 91.06 195 GLY A CA 1
ATOM 1503 C C . GLY A 1 195 ? -16.514 14.985 5.876 1.00 91.06 195 GLY A C 1
ATOM 1504 O O . GLY A 1 195 ? -16.990 15.387 6.936 1.00 91.06 195 GLY A O 1
ATOM 1505 N N . TYR A 1 196 ? -16.047 13.753 5.754 1.00 96.12 196 TYR A N 1
ATOM 1506 C CA . TYR A 1 196 ? -15.981 12.805 6.865 1.00 96.12 196 TYR A CA 1
ATOM 1507 C C . TYR A 1 196 ? -14.563 12.267 7.006 1.00 96.12 196 TYR A C 1
ATOM 1509 O O . TYR A 1 196 ? -13.749 12.339 6.086 1.00 96.12 196 TYR A O 1
ATOM 1517 N N . PHE A 1 197 ? -14.265 11.729 8.181 1.00 98.00 197 PHE A N 1
ATOM 1518 C CA . PHE A 1 197 ? -12.928 11.305 8.564 1.00 98.00 197 PHE A CA 1
ATOM 1519 C C . PHE A 1 197 ? -12.932 9.846 8.987 1.00 98.00 197 PHE A C 1
ATOM 1521 O O . PHE A 1 197 ? -13.954 9.299 9.395 1.00 98.00 197 PHE A O 1
ATOM 1528 N N . LEU A 1 198 ? -11.767 9.220 8.894 1.00 98.38 198 LEU A N 1
ATOM 1529 C CA . LEU A 1 198 ? -11.555 7.818 9.220 1.00 98.38 198 LEU A CA 1
ATOM 1530 C C . LEU A 1 198 ? -10.430 7.703 10.243 1.00 98.38 198 LEU A C 1
ATOM 1532 O O . LEU A 1 198 ? -9.326 8.200 10.014 1.00 98.38 198 LEU A O 1
ATOM 1536 N N . ILE A 1 199 ? -10.689 7.007 11.346 1.00 98.75 199 ILE A N 1
ATOM 1537 C CA . ILE A 1 199 ? -9.659 6.607 12.305 1.00 98.75 199 ILE A CA 1
ATOM 1538 C C . ILE A 1 199 ? -9.395 5.106 12.209 1.00 98.75 199 ILE A C 1
ATOM 1540 O O . ILE A 1 199 ? -10.319 4.305 12.067 1.00 98.75 199 ILE A O 1
ATOM 1544 N N . SER A 1 200 ? -8.127 4.714 12.318 1.00 98.62 200 SER A N 1
ATOM 1545 C CA . SER A 1 200 ? -7.705 3.312 12.325 1.00 98.62 200 SER A CA 1
ATOM 1546 C C . SER A 1 200 ? -6.882 2.957 13.564 1.00 98.62 200 SER A C 1
ATOM 1548 O O . SER A 1 200 ? -5.957 3.676 13.946 1.00 98.62 200 SER A O 1
ATOM 1550 N N . ALA A 1 201 ? -7.199 1.814 14.177 1.00 98.44 201 ALA A N 1
ATOM 1551 C CA . ALA A 1 201 ? -6.460 1.209 15.280 1.00 98.44 201 ALA A CA 1
ATOM 1552 C C . ALA A 1 201 ? -5.502 0.130 14.767 1.00 98.44 201 ALA A C 1
ATOM 1554 O O . ALA A 1 201 ? -5.864 -0.712 13.941 1.00 98.44 201 ALA A O 1
ATOM 1555 N N . CYS A 1 202 ? -4.281 0.117 15.297 1.00 97.75 202 CYS A N 1
ATOM 1556 C CA . CYS A 1 202 ? -3.235 -0.779 14.829 1.00 97.75 202 CYS A CA 1
ATOM 1557 C C . CYS A 1 202 ? -2.416 -1.380 15.972 1.00 97.75 202 CYS A C 1
ATOM 1559 O O . CYS A 1 202 ? -2.128 -0.748 16.998 1.00 97.75 202 CYS A O 1
ATOM 1561 N N . LYS A 1 203 ? -1.941 -2.610 15.744 1.00 98.00 203 LYS A N 1
ATOM 1562 C CA . LYS A 1 203 ? -1.027 -3.312 16.653 1.00 98.00 203 LYS A CA 1
ATOM 1563 C C . LYS A 1 203 ? 0.358 -2.651 16.775 1.00 98.00 203 LYS A C 1
ATOM 1565 O O . LYS A 1 203 ? 1.151 -3.103 17.598 1.00 98.00 203 LYS A O 1
ATOM 1570 N N . ASP A 1 204 ? 0.679 -1.619 15.988 1.00 95.56 204 ASP A N 1
ATOM 1571 C CA . ASP A 1 204 ? 1.903 -0.808 16.138 1.00 95.56 204 ASP A CA 1
ATOM 1572 C C . ASP A 1 204 ? 1.813 0.258 17.238 1.00 95.56 204 ASP A C 1
ATOM 1574 O O . ASP A 1 204 ? 2.822 0.896 17.542 1.00 95.56 204 ASP A O 1
ATOM 1578 N N . GLY A 1 205 ? 0.640 0.415 17.857 1.00 96.75 205 GLY A N 1
ATOM 1579 C CA . GLY A 1 205 ? 0.422 1.372 18.937 1.00 96.75 205 GLY A CA 1
ATOM 1580 C C . GLY A 1 205 ? 0.196 2.809 18.464 1.00 96.75 205 GLY A C 1
ATOM 1581 O O . GLY A 1 205 ? 0.224 3.719 19.287 1.00 96.75 205 GLY A O 1
ATOM 1582 N N . LYS A 1 206 ? 0.001 3.028 17.157 1.00 96.69 206 LYS A N 1
ATOM 1583 C CA . LYS A 1 206 ? -0.097 4.358 16.546 1.00 96.69 206 LYS A CA 1
ATOM 1584 C C . LYS A 1 206 ? -1.398 4.499 15.760 1.00 96.69 206 LYS A C 1
ATOM 1586 O O . LYS A 1 206 ? -1.385 4.264 14.554 1.00 96.69 206 LYS A O 1
ATOM 1591 N N . PRO A 1 207 ? -2.520 4.853 16.402 1.00 98.00 207 PRO A N 1
ATOM 1592 C CA . PRO A 1 207 ? -3.757 5.106 15.684 1.00 98.00 207 PRO A CA 1
ATOM 1593 C C . PRO A 1 207 ? -3.609 6.326 14.768 1.00 98.00 207 PRO A C 1
ATOM 1595 O O . PRO A 1 207 ? -2.933 7.298 15.115 1.00 98.00 207 PRO A O 1
ATOM 1598 N N . MET A 1 208 ? -4.204 6.251 13.579 1.00 98.19 208 MET A N 1
ATOM 1599 C CA . MET A 1 208 ? -4.042 7.258 12.525 1.00 98.19 208 MET A CA 1
ATOM 1600 C C . MET A 1 208 ? -5.388 7.850 12.130 1.00 98.19 208 MET A C 1
ATOM 1602 O O . MET A 1 208 ? -6.355 7.111 11.969 1.00 98.19 208 MET A O 1
ATOM 1606 N N . LEU A 1 209 ? -5.411 9.170 11.946 1.00 98.06 209 LEU A N 1
ATOM 1607 C CA . LEU A 1 209 ? -6.540 9.922 11.408 1.00 98.06 209 LEU A CA 1
ATOM 1608 C C . LEU A 1 209 ? -6.319 10.187 9.918 1.00 98.06 209 LEU A C 1
ATOM 1610 O O . LEU A 1 209 ? -5.206 10.535 9.496 1.00 98.06 209 LEU A O 1
ATOM 1614 N N . ARG A 1 210 ? -7.377 10.022 9.128 1.00 97.69 210 ARG A N 1
ATOM 1615 C CA . ARG A 1 210 ? -7.370 10.178 7.676 1.00 97.69 210 ARG A CA 1
ATOM 1616 C C . ARG A 1 210 ? -8.584 10.939 7.178 1.00 97.69 210 ARG A C 1
ATOM 1618 O O . ARG A 1 210 ? -9.652 10.875 7.786 1.00 97.69 210 ARG A O 1
ATOM 1625 N N . GLN A 1 211 ? -8.408 11.583 6.033 1.00 93.06 211 GLN A N 1
ATOM 1626 C CA . GLN A 1 211 ? -9.508 12.074 5.222 1.00 93.06 211 G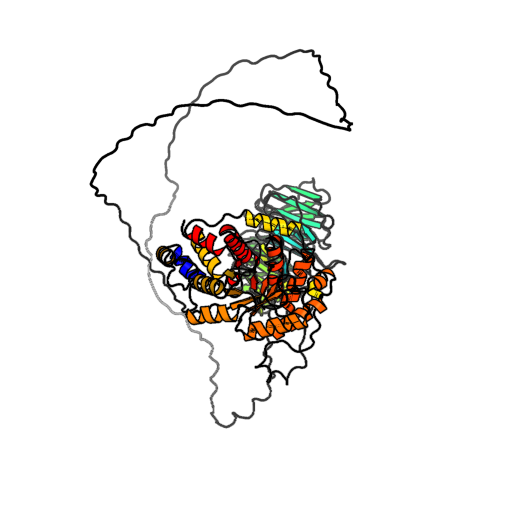LN A CA 1
ATOM 1627 C C . GLN A 1 211 ? -10.323 10.867 4.736 1.00 93.06 211 GLN A C 1
ATOM 1629 O O . GLN A 1 211 ? -9.749 9.887 4.258 1.00 93.06 211 GLN A O 1
ATOM 1634 N N . GLY A 1 212 ? -11.638 10.884 4.935 1.00 91.69 212 GLY A N 1
ATOM 1635 C CA . GLY A 1 212 ? -12.472 9.691 4.792 1.00 91.69 212 GLY A CA 1
ATOM 1636 C C . GLY A 1 212 ? -12.723 9.264 3.348 1.00 91.69 212 GLY A C 1
ATOM 1637 O O . GLY A 1 212 ? -12.755 8.066 3.081 1.00 91.69 212 GLY A O 1
ATOM 1638 N N . ASP A 1 213 ? -12.853 10.221 2.430 1.00 87.69 213 ASP A N 1
ATOM 1639 C CA . ASP A 1 213 ? -13.156 10.006 1.011 1.00 87.69 213 ASP A CA 1
ATOM 1640 C C . ASP A 1 213 ? -11.909 9.729 0.154 1.00 87.69 213 ASP A C 1
ATOM 1642 O O . ASP A 1 213 ? -11.972 8.973 -0.818 1.00 87.69 213 ASP A O 1
ATOM 1646 N N . THR A 1 214 ? -10.758 10.298 0.525 1.00 84.94 214 THR A N 1
ATOM 1647 C CA . THR A 1 214 ? -9.488 10.114 -0.206 1.00 84.94 214 THR A CA 1
ATOM 1648 C C . THR A 1 214 ? -8.522 9.145 0.473 1.00 84.94 214 THR A C 1
ATOM 1650 O O . THR A 1 214 ? -7.643 8.575 -0.175 1.00 84.94 214 THR A O 1
ATOM 1653 N N . GLY A 1 215 ? -8.664 8.936 1.784 1.00 87.69 215 GLY A N 1
ATOM 1654 C CA . GLY A 1 215 ? -7.739 8.136 2.583 1.00 87.69 215 GLY A CA 1
ATOM 1655 C C . GLY A 1 215 ? -6.425 8.846 2.927 1.00 87.69 215 GLY A C 1
ATOM 1656 O O . GLY A 1 215 ? -5.514 8.205 3.481 1.00 87.69 215 GLY A O 1
ATOM 1657 N N . ASP A 1 216 ? -6.318 10.143 2.620 1.00 80.44 216 ASP A N 1
ATOM 1658 C CA . ASP A 1 216 ? -5.134 10.953 2.895 1.00 80.44 216 ASP A CA 1
ATOM 1659 C C . ASP A 1 216 ? -4.819 10.978 4.386 1.00 80.44 216 ASP A C 1
ATOM 1661 O O . ASP A 1 216 ? -5.700 11.048 5.240 1.00 80.44 216 ASP A O 1
ATOM 1665 N N . TRP A 1 217 ? -3.535 10.899 4.715 1.00 89.00 217 TRP A N 1
ATOM 1666 C CA . TRP A 1 217 ? -3.089 10.934 6.101 1.00 89.00 217 TRP A CA 1
ATOM 1667 C C . TRP A 1 217 ? -3.163 12.358 6.659 1.00 89.00 217 TRP A C 1
ATOM 1669 O O . TRP A 1 217 ? -2.526 13.261 6.122 1.00 89.00 217 TRP A O 1
ATOM 1679 N N . ILE A 1 218 ? -3.894 12.528 7.764 1.00 86.00 218 ILE A N 1
ATOM 1680 C CA . ILE A 1 218 ? -4.017 13.808 8.476 1.00 86.00 218 ILE A CA 1
ATOM 1681 C C . ILE A 1 218 ? -3.068 13.833 9.672 1.00 86.00 218 ILE A C 1
ATOM 1683 O O . ILE A 1 218 ? -2.306 14.780 9.852 1.00 86.00 218 ILE A O 1
ATOM 1687 N N . GLY A 1 219 ? -3.090 12.780 10.491 1.00 86.19 219 GLY A N 1
ATOM 1688 C CA . GLY A 1 219 ? -2.366 12.780 11.756 1.00 86.19 219 GLY A CA 1
ATOM 1689 C C . GLY A 1 219 ? -2.186 11.396 12.361 1.00 86.19 219 GLY A C 1
ATOM 1690 O O . GLY A 1 219 ? -2.777 10.405 11.930 1.00 86.19 219 GLY A O 1
ATOM 1691 N N . THR A 1 220 ? -1.304 11.313 13.353 1.00 95.69 220 THR A N 1
ATOM 1692 C CA . THR A 1 220 ? -1.085 10.101 14.152 1.00 95.69 220 THR A CA 1
ATOM 1693 C C . THR A 1 220 ? -1.146 10.480 15.620 1.00 95.69 220 THR A C 1
ATOM 1695 O O . THR A 1 220 ? -0.384 11.344 16.047 1.00 95.69 220 THR A O 1
ATOM 1698 N N . PHE A 1 221 ? -1.986 9.802 16.394 1.00 96.38 221 PHE A N 1
ATOM 1699 C CA . PHE A 1 221 ? -2.062 10.018 17.835 1.00 96.38 221 PHE A CA 1
ATOM 1700 C C . PHE A 1 221 ? -0.925 9.254 18.523 1.00 96.38 221 PHE A C 1
ATOM 1702 O O . PHE A 1 221 ? -0.828 8.026 18.435 1.00 96.38 221 PHE A O 1
ATOM 1709 N N . LEU A 1 222 ? -0.012 9.981 19.168 1.00 95.50 222 LEU A N 1
ATOM 1710 C CA . LEU A 1 222 ? 1.181 9.418 19.800 1.00 95.50 222 LEU A CA 1
ATOM 1711 C C . LEU A 1 222 ? 1.023 9.437 21.321 1.00 95.50 222 LEU A C 1
ATOM 1713 O O . LEU A 1 222 ? 0.891 10.497 21.916 1.00 95.50 222 LEU A O 1
ATOM 1717 N N . GLY A 1 223 ? 1.104 8.270 21.963 1.00 93.56 223 GLY A N 1
ATOM 1718 C CA . GLY A 1 223 ? 1.083 8.188 23.431 1.00 93.56 223 GLY A CA 1
ATOM 1719 C C . GLY A 1 223 ? 0.895 6.779 23.988 1.00 93.56 223 GLY A C 1
ATOM 1720 O O . GLY A 1 223 ? 1.380 6.477 25.079 1.00 93.56 223 GLY A O 1
ATOM 1721 N N . HIS A 1 224 ? 0.257 5.884 23.230 1.00 98.19 224 HIS A N 1
ATOM 1722 C CA . HIS A 1 224 ? 0.116 4.488 23.637 1.00 98.19 224 HIS A CA 1
ATOM 1723 C C . HIS A 1 224 ? 1.451 3.728 23.634 1.00 98.19 224 HIS A C 1
ATOM 1725 O O . HIS A 1 224 ? 2.317 3.929 22.781 1.00 98.19 224 HIS A O 1
ATOM 1731 N N . LYS A 1 225 ? 1.607 2.814 24.599 1.00 96.88 225 LYS A N 1
ATOM 1732 C CA . LYS A 1 225 ? 2.806 1.967 24.784 1.00 96.88 225 LYS A CA 1
ATOM 1733 C C . LYS A 1 225 ? 2.595 0.514 24.353 1.00 96.88 225 LYS A C 1
ATOM 1735 O O . LYS A 1 225 ? 3.481 -0.321 24.528 1.00 96.88 225 LYS A O 1
ATOM 1740 N N . GLY A 1 226 ? 1.426 0.201 23.805 1.00 96.94 226 GLY A N 1
ATOM 1741 C CA . GLY A 1 226 ? 1.052 -1.129 23.344 1.00 96.94 226 GLY A CA 1
ATOM 1742 C C . GLY A 1 226 ? 0.109 -1.062 22.150 1.00 96.94 226 GLY A C 1
ATOM 1743 O O . GLY A 1 226 ? -0.282 0.018 21.722 1.00 96.94 226 GLY A O 1
ATOM 1744 N N . ALA A 1 227 ? -0.256 -2.229 21.618 1.00 98.56 227 ALA A N 1
ATOM 1745 C CA . ALA A 1 227 ? -1.204 -2.347 20.513 1.00 98.56 227 ALA A CA 1
ATOM 1746 C C . ALA A 1 227 ? -2.514 -1.602 20.814 1.00 98.56 227 ALA A C 1
ATOM 1748 O O . ALA A 1 227 ? -3.098 -1.819 21.878 1.00 98.56 227 ALA A O 1
ATOM 1749 N N . VAL A 1 228 ? -2.983 -0.780 19.874 1.00 98.75 228 VAL A N 1
ATOM 1750 C CA . VAL A 1 228 ? -4.315 -0.169 19.944 1.00 98.75 228 VAL A CA 1
ATOM 1751 C C . VAL A 1 228 ? -5.306 -1.140 19.318 1.00 98.75 228 VAL A C 1
ATOM 1753 O O . VAL A 1 228 ? -5.118 -1.583 18.187 1.00 98.75 228 VAL A O 1
ATOM 1756 N N . TRP A 1 229 ? -6.321 -1.512 20.091 1.00 98.56 229 TRP A N 1
ATOM 1757 C CA . TRP A 1 229 ? -7.323 -2.514 19.733 1.00 98.56 229 TRP A CA 1
ATOM 1758 C C . TRP A 1 229 ? -8.637 -1.911 19.265 1.00 98.56 229 TRP A C 1
ATOM 1760 O O . TRP A 1 229 ? -9.316 -2.554 18.476 1.00 98.56 229 TRP A O 1
ATOM 1770 N N . GLY A 1 230 ? -8.979 -0.718 19.749 1.00 98.25 230 GLY A N 1
ATOM 1771 C CA . GLY A 1 230 ? -10.199 -0.021 19.367 1.00 98.25 230 GLY A CA 1
ATOM 1772 C C . GLY A 1 230 ? -9.939 1.461 19.165 1.00 98.25 230 GLY A C 1
ATOM 1773 O O . GLY A 1 230 ? -9.109 2.042 19.872 1.00 98.25 230 GLY A O 1
ATOM 1774 N N . ALA A 1 231 ? -10.628 2.058 18.200 1.00 98.56 231 ALA A N 1
ATOM 1775 C CA . ALA A 1 231 ? -10.585 3.492 17.947 1.00 98.56 231 ALA A CA 1
ATOM 1776 C C . ALA A 1 231 ? -11.942 3.986 17.433 1.00 98.56 231 ALA A C 1
ATOM 1778 O O . ALA A 1 231 ? -12.609 3.278 16.682 1.00 98.56 231 ALA A O 1
ATOM 1779 N N . THR A 1 232 ? -12.334 5.192 17.835 1.00 98.62 232 THR A N 1
ATOM 1780 C CA . THR A 1 232 ? -13.579 5.838 17.402 1.00 98.62 232 THR A CA 1
ATOM 1781 C C . THR A 1 232 ? -13.392 7.350 17.270 1.00 98.62 232 THR A C 1
ATOM 1783 O O . THR A 1 232 ? -12.500 7.929 17.901 1.00 98.62 232 THR A O 1
ATOM 1786 N N . LEU A 1 233 ? -14.231 7.979 16.451 1.00 98.38 233 LEU A N 1
ATOM 1787 C CA . LEU A 1 233 ? -14.372 9.428 16.334 1.00 98.38 233 LEU A CA 1
ATOM 1788 C C . LEU A 1 233 ? -15.756 9.818 16.838 1.00 98.38 233 LEU A C 1
ATOM 1790 O O . LEU A 1 233 ? -16.716 9.070 16.661 1.00 98.38 233 LEU A O 1
ATOM 1794 N N . ASN A 1 234 ? -15.877 11.001 17.434 1.00 97.19 234 ASN A N 1
ATOM 1795 C CA . ASN A 1 234 ? -17.204 11.562 17.639 1.00 97.19 234 ASN A CA 1
ATOM 1796 C C . ASN A 1 234 ? -17.825 12.016 16.306 1.00 97.19 234 ASN A C 1
ATOM 1798 O O . ASN A 1 234 ? -17.151 12.115 15.276 1.00 97.19 234 ASN A O 1
ATOM 1802 N N . LYS A 1 235 ? -19.128 12.317 16.332 1.00 94.06 235 LYS A N 1
ATOM 1803 C CA . LYS A 1 235 ? -19.899 12.677 15.135 1.00 94.06 235 LYS A CA 1
ATOM 1804 C C . LYS A 1 235 ? -19.278 13.839 14.349 1.00 94.06 235 LYS A C 1
ATOM 1806 O O . LYS A 1 235 ? -19.210 13.757 13.127 1.00 94.06 235 LYS A O 1
ATOM 1811 N N . ASP A 1 236 ? -18.767 14.848 15.051 1.00 94.12 236 ASP A N 1
ATOM 1812 C CA . ASP A 1 236 ? -18.185 16.058 14.454 1.00 94.12 236 ASP A CA 1
ATOM 1813 C C . ASP A 1 236 ? -16.693 15.929 14.101 1.00 94.12 236 ASP A C 1
ATOM 1815 O O . ASP A 1 236 ? -16.083 16.903 13.666 1.00 94.12 236 ASP A O 1
ATOM 1819 N N . ALA A 1 237 ? -16.086 14.755 14.313 1.00 96.75 237 ALA A N 1
ATOM 1820 C CA . ALA A 1 237 ? -14.658 14.496 14.106 1.00 96.75 237 ALA A CA 1
ATOM 1821 C C . ALA A 1 237 ? -13.706 15.446 14.863 1.00 96.75 237 ALA A C 1
ATOM 1823 O O . ALA A 1 237 ? -12.556 15.625 14.469 1.00 96.75 237 ALA A O 1
ATOM 1824 N N . THR A 1 238 ? -14.165 16.049 15.960 1.00 96.25 238 THR A N 1
ATOM 1825 C CA . THR A 1 238 ? -13.374 16.954 16.811 1.00 96.25 238 THR A CA 1
ATOM 1826 C C . THR A 1 238 ? -12.672 16.224 17.951 1.00 96.25 238 THR A C 1
ATOM 1828 O O . THR A 1 238 ? -11.670 16.707 18.474 1.00 96.25 238 THR A O 1
ATOM 1831 N N . LYS A 1 239 ? -13.159 15.037 18.323 1.00 98.12 239 LYS A N 1
ATOM 1832 C CA . LYS A 1 239 ? -12.558 14.172 19.339 1.00 98.12 239 LYS A CA 1
ATOM 1833 C C . LYS A 1 239 ? -12.354 12.767 18.797 1.00 98.12 239 LYS A C 1
ATOM 1835 O O . LYS A 1 239 ? -13.208 12.221 18.100 1.00 98.12 239 LYS A O 1
ATOM 1840 N N . ALA A 1 240 ? -11.248 12.157 19.202 1.00 98.69 240 ALA A N 1
ATOM 1841 C CA . ALA A 1 240 ? -10.991 10.739 19.001 1.00 98.69 240 ALA A CA 1
ATOM 1842 C C . ALA A 1 240 ? -10.889 10.027 20.350 1.00 98.69 240 ALA A C 1
ATOM 1844 O O . ALA A 1 240 ? -10.456 10.617 21.338 1.00 98.69 240 ALA A O 1
ATOM 1845 N N . ALA A 1 241 ? -11.234 8.743 20.393 1.00 98.81 241 ALA A N 1
ATOM 1846 C CA . ALA A 1 241 ? -10.930 7.883 21.529 1.00 98.81 241 ALA A CA 1
ATOM 1847 C C . ALA A 1 241 ? -10.271 6.587 21.071 1.00 98.81 241 ALA A C 1
ATOM 1849 O O . ALA A 1 241 ? -10.576 6.064 19.999 1.00 98.81 241 ALA A O 1
ATOM 1850 N N . THR A 1 242 ? -9.358 6.062 21.888 1.00 98.88 242 THR A N 1
ATOM 1851 C CA . THR A 1 242 ? -8.576 4.858 21.579 1.00 98.88 242 THR A CA 1
ATOM 1852 C C . THR A 1 242 ? -8.452 3.947 22.798 1.00 98.88 242 THR A C 1
ATOM 1854 O O . THR A 1 242 ? -8.317 4.421 23.921 1.00 98.88 242 THR A O 1
ATOM 1857 N N . ALA A 1 243 ? -8.482 2.631 22.583 1.00 98.75 243 ALA A N 1
ATOM 1858 C CA . ALA A 1 243 ? -8.346 1.587 23.604 1.00 98.75 243 ALA A CA 1
ATOM 1859 C C . ALA A 1 243 ? -7.134 0.701 23.303 1.00 98.75 243 ALA A C 1
ATOM 1861 O O . ALA A 1 243 ? -6.998 0.215 22.177 1.00 98.75 243 ALA A O 1
ATOM 1862 N N . ALA A 1 244 ? -6.273 0.446 24.294 1.00 98.75 244 ALA A N 1
ATOM 1863 C CA . ALA A 1 244 ? -4.997 -0.216 24.035 1.00 98.75 244 ALA A CA 1
ATOM 1864 C C . ALA A 1 244 ? -4.558 -1.278 25.058 1.00 98.75 244 ALA A C 1
ATOM 1866 O O . ALA A 1 244 ? -5.076 -1.442 26.167 1.00 98.75 244 ALA A O 1
ATOM 1867 N N . ALA A 1 245 ? -3.534 -2.028 24.641 1.00 98.50 245 ALA A N 1
ATOM 1868 C CA . ALA A 1 245 ? -2.875 -3.081 25.406 1.00 98.50 245 ALA A CA 1
ATOM 1869 C C . ALA A 1 245 ? -1.993 -2.570 26.553 1.00 98.50 245 ALA A C 1
ATOM 1871 O O . ALA A 1 245 ? -1.548 -3.375 27.364 1.00 98.50 245 ALA A O 1
ATOM 1872 N N . ASP A 1 246 ? -1.754 -1.263 26.631 1.00 98.25 246 ASP A N 1
ATOM 1873 C CA . ASP A 1 246 ? -1.062 -0.615 27.752 1.00 98.25 246 ASP A CA 1
ATOM 1874 C C . ASP A 1 246 ? -1.983 -0.337 28.953 1.00 98.25 246 ASP A C 1
ATOM 1876 O O . ASP A 1 246 ? -1.591 0.360 29.885 1.00 98.25 246 ASP A O 1
ATOM 1880 N N . PHE A 1 247 ? -3.189 -0.914 28.926 1.00 98.50 247 PHE A N 1
ATOM 1881 C CA . PHE A 1 247 ? -4.221 -0.817 29.959 1.00 98.50 247 PHE A CA 1
ATOM 1882 C C . PHE A 1 247 ? -4.779 0.598 30.103 1.00 98.50 247 PHE A C 1
ATOM 1884 O O . PHE A 1 247 ? -5.249 0.975 31.174 1.00 98.50 247 PHE A O 1
ATOM 1891 N N . THR A 1 248 ? -4.747 1.378 29.023 1.00 98.56 248 THR A N 1
ATOM 1892 C CA . THR A 1 248 ? -5.363 2.700 28.985 1.00 98.56 248 THR A CA 1
ATOM 1893 C C . THR A 1 248 ? -6.377 2.815 27.856 1.00 98.56 248 THR A C 1
ATOM 1895 O O . THR A 1 248 ? -6.230 2.204 26.790 1.00 98.56 248 THR A O 1
ATOM 1898 N N . ALA A 1 249 ? -7.412 3.611 28.105 1.00 98.62 249 ALA A N 1
ATOM 1899 C CA . ALA A 1 249 ? -8.146 4.300 27.058 1.00 98.62 249 ALA A CA 1
ATOM 1900 C C . ALA A 1 249 ? -7.713 5.770 27.052 1.00 98.62 249 ALA A C 1
ATOM 1902 O O . ALA A 1 249 ? -7.419 6.329 28.109 1.00 98.62 249 ALA A O 1
ATOM 1903 N N . LYS A 1 250 ? -7.642 6.391 25.879 1.00 98.69 250 LYS A N 1
ATOM 1904 C CA . LYS A 1 250 ? -7.262 7.800 25.734 1.00 98.69 250 LYS A CA 1
ATOM 1905 C C . LYS A 1 250 ? -8.308 8.547 24.926 1.00 98.69 250 LYS A C 1
ATOM 1907 O O . LYS A 1 250 ? -8.880 7.972 24.002 1.00 98.69 250 LYS A O 1
ATOM 1912 N N . VAL A 1 251 ? -8.535 9.807 25.282 1.00 98.75 251 VAL A N 1
ATOM 1913 C CA . VAL A 1 251 ? -9.327 10.770 24.509 1.00 98.75 251 VAL A CA 1
ATOM 1914 C C . VAL A 1 251 ? -8.377 11.828 23.974 1.00 98.75 251 VAL A C 1
ATOM 1916 O O . VAL A 1 251 ? -7.522 12.321 24.710 1.00 98.75 251 VAL A O 1
ATOM 1919 N N . TRP A 1 252 ? -8.542 12.173 22.707 1.00 98.62 252 TRP A N 1
ATOM 1920 C CA . TRP A 1 252 ? -7.680 13.084 21.969 1.00 98.62 252 TRP A CA 1
ATOM 1921 C C . TRP A 1 252 ? -8.503 14.216 21.379 1.00 98.62 252 TRP A C 1
ATOM 1923 O O . TRP A 1 252 ? -9.663 14.016 21.004 1.00 98.62 252 TRP A O 1
ATOM 1933 N N . ASP A 1 253 ? -7.872 15.372 21.240 1.00 97.38 253 ASP A N 1
ATOM 1934 C CA . ASP A 1 253 ? -8.328 16.402 20.324 1.00 97.38 253 ASP A CA 1
ATOM 1935 C C . ASP A 1 253 ? -7.962 15.945 18.909 1.00 97.38 253 ASP A C 1
ATOM 1937 O O . ASP A 1 253 ? -6.790 15.731 18.593 1.00 97.38 253 ASP A O 1
ATOM 1941 N N . ALA A 1 254 ? -8.963 15.712 18.065 1.00 95.88 254 ALA A N 1
ATOM 1942 C CA . ALA A 1 254 ? -8.728 15.199 16.718 1.00 95.88 254 ALA A CA 1
ATOM 1943 C C . ALA A 1 254 ? -8.234 16.285 15.747 1.00 95.88 254 ALA A C 1
ATOM 1945 O O . ALA A 1 254 ? -7.728 15.948 14.677 1.00 95.88 254 ALA A O 1
ATOM 1946 N N . VAL A 1 255 ? -8.346 17.565 16.119 1.00 91.44 255 VAL A N 1
ATOM 1947 C CA . VAL A 1 255 ? -7.917 18.706 15.305 1.00 91.44 255 VAL A CA 1
ATOM 1948 C C . VAL A 1 255 ? -6.440 19.009 15.549 1.00 91.44 255 VAL A C 1
ATOM 1950 O O . VAL A 1 255 ? -5.674 19.121 14.592 1.00 91.44 255 VAL A O 1
ATOM 1953 N N . SER A 1 256 ? -6.019 19.123 16.811 1.00 88.12 256 SER A N 1
ATOM 1954 C CA . SER A 1 256 ? -4.618 19.385 17.165 1.00 88.12 256 SER A CA 1
ATOM 1955 C C . SER A 1 256 ? -3.774 18.113 17.266 1.00 88.12 256 SER A C 1
ATOM 1957 O O . SER A 1 256 ? -2.562 18.157 17.049 1.00 88.12 256 SER A O 1
ATOM 1959 N N . GLY A 1 257 ? -4.404 16.973 17.563 1.00 90.62 257 GLY A N 1
ATOM 1960 C CA . GLY A 1 257 ? -3.731 15.708 17.857 1.00 90.62 257 GLY A CA 1
ATOM 1961 C C . GLY A 1 257 ? -3.302 15.554 19.319 1.00 90.62 257 GLY A C 1
ATOM 1962 O O . GLY A 1 257 ? -2.663 14.551 19.652 1.00 90.62 257 GLY A O 1
ATOM 1963 N N . ASP A 1 258 ? -3.632 16.517 20.185 1.00 94.62 258 ASP A N 1
ATOM 1964 C CA . ASP A 1 258 ? -3.234 16.502 21.591 1.00 94.62 258 ASP A CA 1
ATOM 1965 C C . ASP A 1 258 ? -3.992 15.440 22.396 1.00 94.62 258 ASP A C 1
ATOM 1967 O O . ASP A 1 258 ? -5.176 15.169 22.187 1.00 94.62 258 ASP A O 1
ATOM 1971 N N . GLU A 1 259 ? -3.304 14.846 23.369 1.00 98.06 259 GLU A N 1
ATOM 1972 C CA . GLU A 1 259 ? -3.931 13.967 24.353 1.00 98.06 259 GLU A CA 1
ATOM 1973 C C . GLU A 1 259 ? -4.708 14.807 25.377 1.00 98.06 259 GLU A C 1
ATOM 1975 O O . GLU A 1 259 ? -4.117 15.617 26.090 1.00 98.06 259 GLU A O 1
ATOM 1980 N N . LEU A 1 260 ? -6.023 14.595 25.475 1.00 97.19 260 LEU A N 1
ATOM 1981 C CA . LEU A 1 260 ? -6.894 15.310 26.411 1.00 97.19 260 LEU A CA 1
ATOM 1982 C C . LEU A 1 260 ? -7.033 14.570 27.741 1.00 97.19 260 LEU A C 1
ATOM 1984 O O . LEU A 1 260 ? -6.965 15.180 28.805 1.00 97.19 260 LEU A O 1
ATOM 1988 N N . ILE A 1 261 ? -7.286 13.257 27.687 1.00 97.88 261 ILE A N 1
ATOM 1989 C CA . ILE A 1 261 ? -7.588 12.439 28.869 1.00 97.88 261 ILE A CA 1
ATOM 1990 C C . ILE A 1 261 ? -6.937 11.064 28.720 1.00 97.88 261 ILE A C 1
ATOM 1992 O O . ILE A 1 261 ? -7.031 10.435 27.665 1.00 97.88 261 ILE A O 1
ATOM 1996 N N . THR A 1 262 ? -6.350 10.560 29.808 1.00 98.06 262 THR A N 1
ATOM 1997 C CA . THR A 1 262 ? -5.920 9.162 29.944 1.00 98.06 262 THR A CA 1
ATOM 1998 C C . THR A 1 262 ? -6.716 8.469 31.041 1.00 98.06 262 THR A C 1
ATOM 2000 O O . THR A 1 262 ? -6.670 8.868 32.199 1.00 98.06 262 THR A O 1
ATOM 2003 N N . LEU A 1 263 ? -7.392 7.380 30.683 1.00 97.81 263 LEU A N 1
ATOM 2004 C CA . LEU A 1 263 ? -8.232 6.578 31.565 1.00 97.81 263 LEU A CA 1
ATOM 2005 C C . LEU A 1 263 ? -7.549 5.236 31.839 1.00 97.81 263 LEU A C 1
ATOM 2007 O O . LEU A 1 263 ? -7.379 4.412 30.936 1.00 97.81 263 LEU A O 1
ATOM 2011 N N . ALA A 1 264 ? -7.137 5.012 33.086 1.00 97.06 264 ALA A N 1
ATOM 2012 C CA . ALA A 1 264 ? -6.429 3.799 33.484 1.00 97.06 264 ALA A CA 1
ATOM 2013 C C . ALA A 1 264 ? -7.385 2.625 33.764 1.00 97.06 264 ALA A C 1
ATOM 2015 O O . ALA A 1 264 ? -8.409 2.767 34.433 1.00 97.06 264 ALA A O 1
ATOM 2016 N N . HIS A 1 265 ? -7.004 1.436 33.302 1.00 97.75 265 HIS A N 1
ATOM 2017 C CA . HIS A 1 265 ? -7.696 0.169 33.525 1.00 97.75 265 HIS A CA 1
ATOM 2018 C C . HIS A 1 265 ? -6.782 -0.856 34.210 1.00 97.75 265 HIS A C 1
ATOM 2020 O O . HIS A 1 265 ? -5.560 -0.723 34.251 1.00 97.75 265 HIS A O 1
ATOM 2026 N N . LYS A 1 266 ? -7.376 -1.934 34.739 1.00 97.19 266 LYS A N 1
ATOM 2027 C CA . LYS A 1 266 ? -6.626 -3.040 35.370 1.00 97.19 266 LYS A CA 1
ATOM 2028 C C . LYS A 1 266 ? -6.068 -4.050 34.359 1.00 97.19 266 LYS A C 1
ATOM 2030 O O . LYS A 1 266 ? -5.274 -4.910 34.732 1.00 97.19 266 LYS A O 1
ATOM 2035 N N . HIS A 1 267 ? -6.518 -3.989 33.107 1.00 98.19 267 HIS A N 1
ATOM 2036 C CA . HIS A 1 267 ? -6.097 -4.875 32.025 1.00 98.19 267 HIS A CA 1
ATOM 2037 C C . HIS A 1 267 ? -6.331 -4.196 30.663 1.00 98.19 267 HIS A C 1
ATOM 2039 O O . HIS A 1 267 ? -6.884 -3.103 30.593 1.00 98.19 267 HIS A O 1
ATOM 2045 N N . ILE A 1 268 ? -5.921 -4.866 29.579 1.00 98.44 268 ILE A N 1
ATOM 2046 C CA . ILE A 1 268 ? -6.107 -4.459 28.174 1.00 98.44 268 ILE A CA 1
ATOM 2047 C C . ILE A 1 268 ? -7.530 -3.956 27.924 1.00 98.44 268 ILE A C 1
ATOM 2049 O O . ILE A 1 268 ? -8.492 -4.710 28.113 1.00 98.44 268 ILE A O 1
ATOM 2053 N N . VAL A 1 269 ? -7.626 -2.733 27.407 1.00 98.69 269 VAL A N 1
ATOM 2054 C CA . VAL A 1 269 ? -8.867 -2.152 26.893 1.00 98.69 269 VAL A CA 1
ATOM 2055 C C . VAL A 1 269 ? -8.992 -2.525 25.419 1.00 98.69 269 VAL A C 1
ATOM 2057 O O . VAL A 1 269 ? -8.000 -2.519 24.687 1.00 98.69 269 VAL A O 1
ATOM 2060 N N . LYS A 1 270 ? -10.196 -2.904 24.988 1.00 98.25 270 LYS A N 1
ATOM 2061 C CA . LYS A 1 270 ? -10.462 -3.329 23.607 1.00 98.25 270 LYS A CA 1
ATOM 2062 C C . LYS A 1 270 ? -11.482 -2.474 22.874 1.00 98.25 270 LYS A C 1
ATOM 2064 O O . LYS A 1 270 ? -11.385 -2.374 21.660 1.00 98.25 270 LYS A O 1
ATOM 2069 N N . SER A 1 271 ? -12.419 -1.867 23.593 1.00 98.31 271 SER A N 1
ATOM 2070 C CA . SER A 1 271 ? -13.487 -1.064 23.006 1.00 98.31 271 SER A CA 1
ATOM 2071 C C . SER A 1 271 ? -13.543 0.311 23.642 1.00 98.31 271 SER A C 1
ATOM 2073 O O . SER A 1 271 ? -13.360 0.432 24.855 1.00 98.31 271 SER A O 1
ATOM 2075 N N . VAL A 1 272 ? -13.842 1.299 22.808 1.00 98.62 272 VAL A N 1
ATOM 2076 C CA . VAL A 1 272 ? -14.189 2.674 23.165 1.00 98.62 272 VAL A CA 1
ATOM 2077 C C . VAL A 1 272 ? -15.358 3.115 22.289 1.00 98.62 272 VAL A C 1
ATOM 2079 O O . VAL A 1 272 ? -15.366 2.775 21.106 1.00 98.62 272 VAL A O 1
ATOM 2082 N N . ASP A 1 273 ? -16.314 3.847 22.855 1.00 98.56 273 ASP A N 1
ATOM 2083 C CA . ASP A 1 273 ? -17.413 4.455 22.100 1.00 98.56 273 ASP A CA 1
ATOM 2084 C C . ASP A 1 273 ? -17.944 5.722 22.788 1.00 98.56 273 ASP A C 1
ATOM 2086 O O . ASP A 1 273 ? -18.080 5.753 24.016 1.00 98.56 273 ASP A O 1
ATOM 2090 N N . PHE A 1 274 ? -18.211 6.775 22.015 1.00 98.38 274 PHE A N 1
ATOM 2091 C CA . PHE A 1 274 ? -18.745 8.037 22.540 1.00 98.38 274 PHE A CA 1
ATOM 2092 C C . PHE A 1 274 ? -20.269 8.009 22.565 1.00 98.38 274 PHE A C 1
ATOM 2094 O O . PHE A 1 274 ? -20.890 7.468 21.655 1.00 98.38 274 PHE A O 1
ATOM 2101 N N . THR A 1 275 ? -20.864 8.670 23.556 1.00 96.88 275 THR A N 1
ATOM 2102 C CA . THR A 1 275 ? -22.257 9.119 23.431 1.00 96.88 275 THR A CA 1
ATOM 2103 C C . THR A 1 275 ? -22.383 10.155 22.315 1.00 96.88 275 THR A C 1
ATOM 2105 O O . THR A 1 275 ? -21.401 10.800 21.930 1.00 96.88 275 THR A O 1
ATOM 2108 N N . GLN A 1 276 ? -23.594 10.359 21.801 1.00 92.44 276 GLN A N 1
ATOM 2109 C CA . GLN A 1 276 ? -23.852 11.275 20.690 1.00 92.44 276 GLN A CA 1
ATOM 2110 C C . GLN A 1 276 ? -23.418 12.717 21.005 1.00 92.44 276 GLN A C 1
ATOM 2112 O O . GLN A 1 276 ? -22.890 13.412 20.138 1.00 92.44 276 GLN A O 1
ATOM 2117 N N . ASP A 1 277 ? -23.584 13.145 22.258 1.00 92.06 277 ASP A N 1
ATOM 2118 C CA . ASP A 1 277 ? -23.160 14.454 22.768 1.00 92.06 277 ASP A CA 1
ATOM 2119 C C . ASP A 1 277 ? -21.661 14.536 23.117 1.00 92.06 277 ASP A C 1
ATOM 2121 O O . ASP A 1 277 ? -21.157 15.603 23.464 1.00 92.06 277 ASP A O 1
ATOM 2125 N N . SER A 1 278 ? -20.927 13.422 23.015 1.00 95.44 278 SER A N 1
ATOM 2126 C CA . SER A 1 278 ? -19.514 13.302 23.393 1.00 95.44 278 SER A CA 1
ATOM 2127 C C . SER A 1 278 ? -19.205 13.696 24.846 1.00 95.44 278 SER A C 1
ATOM 2129 O O . SER A 1 278 ? -18.062 14.069 25.143 1.00 95.44 278 SER A O 1
ATOM 2131 N N . ASN A 1 279 ? -20.195 13.637 25.744 1.00 95.25 279 ASN A N 1
ATOM 2132 C CA . ASN A 1 279 ? -20.009 13.893 27.174 1.00 95.25 279 ASN A CA 1
ATOM 2133 C C . ASN A 1 279 ? -19.567 12.642 27.930 1.00 95.25 279 ASN A C 1
ATOM 2135 O O . ASN A 1 279 ? -18.876 12.765 28.939 1.00 95.25 279 ASN A O 1
ATOM 2139 N N . TYR A 1 280 ? -19.911 11.451 27.437 1.00 97.81 280 TYR A N 1
ATOM 2140 C CA . TYR A 1 280 ? -19.512 10.195 28.053 1.00 97.81 280 TYR A CA 1
ATOM 2141 C C . TYR A 1 280 ? -18.706 9.319 27.098 1.00 97.81 280 TYR A C 1
ATOM 2143 O O . TYR A 1 280 ? -18.915 9.310 25.883 1.00 97.81 280 TYR A O 1
ATOM 2151 N N . LEU A 1 281 ? -17.789 8.544 27.676 1.00 98.50 281 LEU A N 1
ATOM 2152 C CA . LEU A 1 281 ? -17.048 7.504 26.971 1.00 98.50 281 LEU A CA 1
ATOM 2153 C C . LEU A 1 281 ? -17.330 6.143 27.601 1.00 98.50 281 LEU A C 1
ATOM 2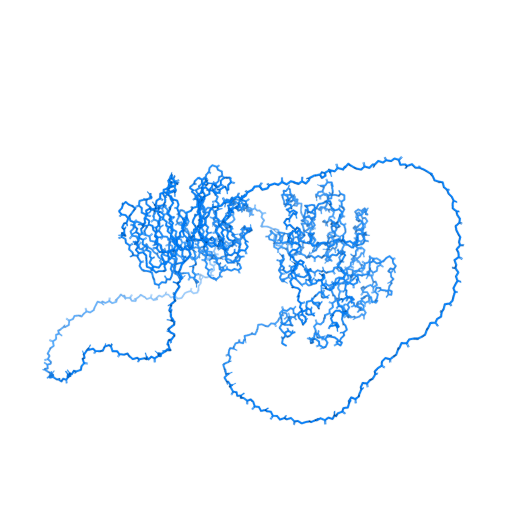155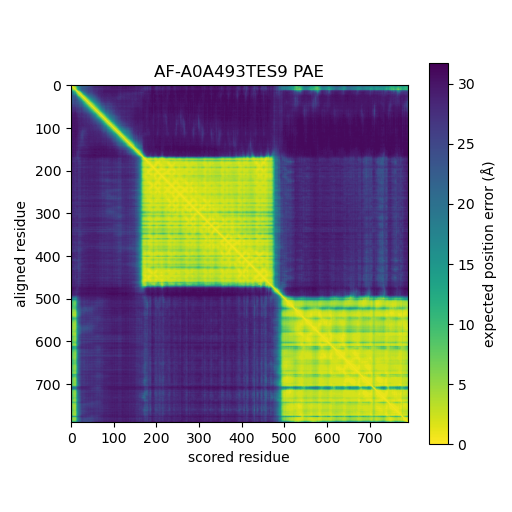 O O . LEU A 1 281 ? -17.070 5.925 28.786 1.00 98.50 281 LEU A O 1
ATOM 2159 N N . LEU A 1 282 ? -17.816 5.216 26.783 1.00 98.69 282 LEU A N 1
ATOM 2160 C CA . LEU A 1 282 ? -17.967 3.812 27.128 1.00 98.69 282 LEU A CA 1
ATOM 2161 C C . LEU A 1 282 ? -16.675 3.071 26.806 1.00 98.69 282 LEU A C 1
ATOM 2163 O O . LEU A 1 282 ? -16.150 3.185 25.702 1.00 98.69 282 LEU A O 1
ATOM 2167 N N . THR A 1 283 ? -16.183 2.267 27.742 1.00 98.69 283 THR A N 1
ATOM 2168 C CA . THR A 1 283 ? -15.029 1.399 27.516 1.00 98.69 283 THR A CA 1
ATOM 2169 C C . THR A 1 283 ? -15.300 -0.032 27.964 1.00 98.69 283 THR A C 1
ATOM 2171 O O . THR A 1 283 ? -16.113 -0.302 28.851 1.00 98.69 283 THR A O 1
ATOM 2174 N N . GLY A 1 284 ? -14.603 -0.979 27.339 1.00 98.31 284 GLY A N 1
ATOM 2175 C CA . GLY A 1 284 ? -14.690 -2.399 27.674 1.00 98.31 284 GLY A CA 1
ATOM 2176 C C . GLY A 1 284 ? -13.405 -3.138 27.326 1.00 98.31 284 GLY A C 1
ATOM 2177 O O . GLY A 1 284 ? -12.695 -2.780 26.381 1.00 98.31 284 GLY A O 1
ATOM 2178 N N . GLY A 1 285 ? -13.078 -4.178 28.092 1.00 97.12 285 GLY A N 1
ATOM 2179 C CA . GLY A 1 285 ? -11.837 -4.910 27.879 1.00 97.12 285 GLY A CA 1
ATOM 2180 C C . GLY A 1 285 ? -11.743 -6.260 28.576 1.00 97.12 285 GLY A C 1
ATOM 2181 O O . GLY A 1 285 ? -12.724 -6.909 28.938 1.00 97.12 285 GLY A O 1
ATOM 2182 N N . GLN A 1 286 ? -10.505 -6.709 28.741 1.00 97.81 286 GLN A N 1
ATOM 2183 C CA . GLN A 1 286 ? -10.167 -8.030 29.276 1.00 97.81 286 GLN A CA 1
ATOM 2184 C C . GLN A 1 286 ? -10.434 -8.187 30.777 1.00 97.81 286 GLN A C 1
ATOM 2186 O O . GLN A 1 286 ? -10.464 -9.309 31.279 1.00 97.81 286 GLN A O 1
ATOM 2191 N N . ASP A 1 287 ? -10.663 -7.084 31.486 1.00 96.00 287 ASP A N 1
ATOM 2192 C CA . ASP A 1 287 ? -11.115 -7.102 32.875 1.00 96.00 287 ASP A CA 1
ATOM 2193 C C . ASP A 1 287 ? -12.626 -7.352 33.017 1.00 96.00 287 ASP A C 1
ATOM 2195 O O . ASP A 1 287 ? -13.108 -7.459 34.142 1.00 96.00 287 ASP A O 1
ATOM 2199 N N . LYS A 1 288 ? -13.334 -7.553 31.891 1.00 97.19 288 LYS A N 1
ATOM 2200 C CA . LYS A 1 288 ? -14.730 -8.025 31.809 1.00 97.19 288 LYS A CA 1
ATOM 2201 C C . LYS A 1 288 ? -15.768 -7.024 32.318 1.00 97.19 288 LYS A C 1
ATOM 2203 O O . LYS A 1 288 ? -16.927 -7.383 32.509 1.00 97.19 288 LYS A O 1
ATOM 2208 N N . LEU A 1 289 ? -15.352 -5.782 32.540 1.00 97.38 289 LEU A N 1
ATOM 2209 C CA . LEU A 1 289 ? -16.205 -4.709 33.026 1.00 97.38 289 LEU A CA 1
ATOM 2210 C C . LEU A 1 289 ? -16.442 -3.697 31.911 1.00 97.38 289 LEU A C 1
ATOM 2212 O O . LEU A 1 289 ? -15.505 -3.309 31.208 1.00 97.38 289 LEU A O 1
ATOM 2216 N N . LEU A 1 290 ? -17.690 -3.259 31.786 1.00 98.31 290 LEU A N 1
ATOM 2217 C CA . LEU A 1 290 ? -18.027 -2.052 31.045 1.00 98.31 290 LEU A CA 1
ATOM 2218 C C . LEU A 1 290 ? -17.872 -0.863 31.991 1.00 98.31 290 LEU A C 1
ATOM 2220 O O . LEU A 1 290 ? -18.249 -0.949 33.164 1.00 98.31 290 LEU A O 1
ATOM 2224 N N . ARG A 1 291 ? -17.306 0.231 31.489 1.00 98.25 291 ARG A N 1
ATOM 2225 C CA . ARG A 1 291 ? -17.151 1.475 32.245 1.00 98.25 291 ARG A CA 1
ATOM 2226 C C . ARG A 1 291 ? -17.652 2.653 31.452 1.00 98.25 291 ARG A C 1
ATOM 2228 O O . ARG A 1 291 ? -17.398 2.723 30.255 1.00 98.25 291 ARG A O 1
ATOM 2235 N N . ILE A 1 292 ? -18.316 3.572 32.135 1.00 98.31 292 ILE A N 1
ATOM 2236 C CA . ILE A 1 292 ? -18.847 4.785 31.531 1.00 98.31 292 ILE A CA 1
ATOM 2237 C C . ILE A 1 292 ? -18.230 5.967 32.265 1.00 98.31 292 ILE A C 1
ATOM 2239 O O . ILE A 1 292 ? -18.457 6.163 33.458 1.00 98.31 292 ILE A O 1
ATOM 2243 N N . TYR A 1 293 ? -17.402 6.713 31.546 1.00 98.19 293 TYR A N 1
ATOM 2244 C CA . TYR A 1 293 ? -16.666 7.858 32.065 1.00 98.19 293 TYR A CA 1
ATOM 2245 C C . TYR A 1 293 ? -17.380 9.146 31.685 1.00 98.19 293 TYR A C 1
ATOM 2247 O O . TYR A 1 293 ? -17.679 9.342 30.511 1.00 98.19 293 TYR A O 1
ATOM 2255 N N . ASP A 1 294 ? -17.604 10.025 32.659 1.00 97.50 294 ASP A N 1
ATOM 2256 C CA . ASP A 1 294 ? -18.019 11.409 32.423 1.00 97.50 294 ASP A CA 1
ATOM 2257 C C . ASP A 1 294 ? -16.786 12.230 32.016 1.00 97.50 294 ASP A C 1
ATOM 2259 O O . ASP A 1 294 ? -15.885 12.476 32.822 1.00 97.50 294 ASP A O 1
ATOM 2263 N N . LEU A 1 295 ? -16.728 12.656 30.755 1.00 96.44 295 LEU A N 1
ATOM 2264 C CA . LEU A 1 295 ? -15.588 13.391 30.206 1.00 96.44 295 LEU A CA 1
ATOM 2265 C C . LEU A 1 295 ? -15.500 14.831 30.724 1.00 96.44 295 LEU A C 1
ATOM 2267 O O . LEU A 1 295 ? -14.457 15.464 30.562 1.00 96.44 295 LEU A O 1
ATOM 2271 N N . SER A 1 296 ? -16.549 15.345 31.376 1.00 95.12 296 SER A N 1
ATOM 2272 C CA . SER A 1 296 ? -16.488 16.619 32.102 1.00 95.12 296 SER A CA 1
ATOM 2273 C C . SER A 1 296 ? -15.813 16.486 33.474 1.00 95.12 296 SER A C 1
ATOM 2275 O O . SER A 1 296 ? -15.383 17.485 34.053 1.00 95.12 296 SER A O 1
ATOM 2277 N N . LYS A 1 297 ? -15.699 15.255 33.996 1.00 94.56 297 LYS A N 1
ATOM 2278 C CA . LYS A 1 297 ? -15.135 14.931 35.315 1.00 94.56 297 LYS A CA 1
ATOM 2279 C C . LYS A 1 297 ? -14.215 13.704 35.224 1.00 94.56 297 LYS A C 1
ATOM 2281 O O . LYS A 1 297 ? -14.496 12.688 35.857 1.00 94.56 297 LYS A O 1
ATOM 2286 N N . PRO A 1 298 ? -13.093 13.784 34.487 1.00 88.50 298 PRO A N 1
ATOM 2287 C CA . PRO A 1 298 ? -12.236 12.626 34.211 1.00 88.50 298 PRO A CA 1
ATOM 2288 C C . PRO A 1 298 ? -11.614 11.981 35.461 1.00 88.50 298 PRO A C 1
ATOM 2290 O O . PRO A 1 298 ? -11.246 10.811 35.419 1.00 88.50 298 PRO A O 1
ATOM 2293 N N . GLU A 1 299 ? -11.515 12.724 36.566 1.00 90.31 299 GLU A N 1
ATOM 2294 C CA . GLU A 1 299 ? -10.995 12.232 37.851 1.00 90.31 299 GLU A CA 1
ATOM 2295 C C . GLU A 1 299 ? -12.041 11.472 38.688 1.00 90.31 299 GLU A C 1
ATOM 2297 O O . GLU A 1 299 ? -11.695 10.846 39.690 1.00 90.31 299 GLU A O 1
ATOM 2302 N N . ALA A 1 300 ? -13.327 11.546 38.326 1.00 95.00 300 ALA A N 1
ATOM 2303 C CA . ALA A 1 300 ? -14.377 10.815 39.024 1.00 95.00 300 ALA A CA 1
ATOM 2304 C C . ALA A 1 300 ? -14.314 9.317 38.693 1.00 95.00 300 ALA A C 1
ATOM 2306 O O . ALA A 1 300 ? -13.925 8.914 37.594 1.00 95.00 300 ALA A O 1
ATOM 2307 N N . GLU A 1 301 ? -14.733 8.474 39.641 1.00 95.56 301 GLU A N 1
ATOM 2308 C CA . GLU A 1 301 ? -14.881 7.049 39.355 1.00 95.56 301 GLU A CA 1
ATOM 2309 C C . GLU A 1 301 ? -15.965 6.832 38.281 1.00 95.56 301 GLU A C 1
ATOM 2311 O O . GLU A 1 301 ? -17.017 7.473 38.338 1.00 95.56 301 GLU A O 1
ATOM 2316 N N . PRO A 1 302 ? -15.730 5.944 37.298 1.00 97.06 302 PRO A N 1
ATOM 2317 C CA . PRO A 1 302 ? -16.704 5.663 36.252 1.00 97.06 302 PRO A CA 1
ATOM 2318 C C . PRO A 1 302 ? -17.861 4.819 36.784 1.00 97.06 302 PRO A C 1
ATOM 2320 O O . PRO A 1 302 ? -17.672 3.978 37.668 1.00 97.06 302 PRO A O 1
ATOM 2323 N N . ASP A 1 303 ? -19.027 4.934 36.148 1.00 96.94 303 ASP A N 1
ATOM 2324 C CA . ASP A 1 303 ? -20.089 3.952 36.358 1.00 96.94 303 ASP A CA 1
ATOM 2325 C C . ASP A 1 303 ? -19.613 2.593 35.836 1.00 96.94 303 ASP A C 1
ATOM 2327 O O . ASP A 1 303 ? -19.044 2.495 34.744 1.00 96.94 303 ASP A O 1
ATOM 2331 N N . VAL A 1 304 ? -19.856 1.531 36.603 1.00 97.19 304 VAL A N 1
ATOM 2332 C CA . VAL A 1 304 ? -19.422 0.174 36.256 1.00 97.19 304 VAL A CA 1
ATOM 2333 C C . VAL A 1 304 ? -20.633 -0.712 36.019 1.00 97.19 304 VAL A C 1
ATOM 2335 O O . VAL A 1 304 ? -21.440 -0.923 36.922 1.00 97.19 304 VAL A O 1
ATOM 2338 N N . VAL A 1 305 ? -20.704 -1.312 34.830 1.00 96.94 305 VAL A N 1
ATOM 2339 C CA . VAL A 1 305 ? -21.681 -2.362 34.518 1.00 96.94 305 VAL A CA 1
ATOM 2340 C C . VAL A 1 305 ? -20.959 -3.707 34.509 1.00 96.94 305 VAL A C 1
ATOM 2342 O O . VAL A 1 305 ? -19.944 -3.898 33.829 1.00 96.94 305 VAL A O 1
ATOM 2345 N N . SER A 1 306 ? -21.465 -4.645 35.309 1.00 94.44 306 SER A N 1
ATOM 2346 C CA . SER A 1 306 ? -20.871 -5.971 35.505 1.00 94.44 306 SER A CA 1
ATOM 2347 C C . SER A 1 306 ? -21.835 -7.079 35.080 1.00 94.44 306 SER A C 1
ATOM 2349 O O . SER A 1 306 ? -23.044 -6.953 35.237 1.00 94.44 306 SER A O 1
ATOM 2351 N N . GLY A 1 307 ? -21.292 -8.175 34.545 1.00 91.94 307 GLY A N 1
ATOM 2352 C CA . GLY A 1 307 ? -22.069 -9.370 34.190 1.00 91.94 307 GLY A CA 1
ATOM 2353 C C . GLY A 1 307 ? -21.430 -10.243 33.106 1.00 91.94 307 GLY A C 1
ATOM 2354 O O . GLY A 1 307 ? -21.690 -11.445 33.053 1.00 91.94 307 GLY A O 1
ATOM 2355 N N . HIS A 1 308 ? -20.519 -9.692 32.297 1.00 95.19 308 HIS A N 1
ATOM 2356 C CA . HIS A 1 308 ? -19.702 -10.497 31.388 1.00 95.19 308 HIS A CA 1
ATOM 2357 C C . HIS A 1 308 ? -18.761 -11.444 32.145 1.00 95.19 308 HIS A C 1
ATOM 2359 O O . HIS A 1 308 ? -18.087 -11.073 33.107 1.00 95.19 308 HIS A O 1
ATOM 2365 N N . THR A 1 309 ? -18.678 -12.690 31.679 1.00 93.88 309 THR A N 1
ATOM 2366 C CA . THR A 1 309 ? -17.824 -13.731 32.280 1.00 93.88 309 THR A CA 1
ATOM 2367 C C . THR A 1 309 ? -16.471 -13.869 31.579 1.00 93.88 309 THR A C 1
ATOM 2369 O O . THR A 1 309 ? -15.531 -14.451 32.139 1.00 93.88 309 THR A O 1
ATOM 2372 N N . SER A 1 310 ? -16.351 -13.291 30.383 1.00 96.00 310 SER A N 1
ATOM 2373 C CA . SER A 1 310 ? -15.163 -13.290 29.527 1.00 96.00 310 SER A CA 1
ATOM 2374 C C . SER A 1 310 ? -14.759 -11.863 29.153 1.00 96.00 310 SER A C 1
ATOM 2376 O O . SER A 1 310 ? -15.498 -10.915 29.401 1.00 96.00 310 SER A O 1
ATOM 2378 N N . GLY A 1 311 ? -13.555 -11.697 28.597 1.00 96.81 311 GLY A N 1
ATOM 2379 C CA . GLY A 1 311 ? -13.072 -10.381 28.179 1.00 96.81 311 GLY A CA 1
ATOM 2380 C C . GLY A 1 311 ? -13.959 -9.782 27.087 1.00 96.81 311 GLY A C 1
ATOM 2381 O O . GLY A 1 311 ? -14.218 -10.437 26.076 1.00 96.81 311 GLY A O 1
ATOM 2382 N N . ILE A 1 312 ? -14.387 -8.539 27.290 1.00 98.12 312 ILE A N 1
ATOM 2383 C CA . ILE A 1 312 ? -15.232 -7.793 26.357 1.00 98.12 312 ILE A CA 1
ATOM 2384 C C . ILE A 1 312 ? -14.411 -7.458 25.110 1.00 98.12 312 ILE A C 1
ATOM 2386 O O . ILE A 1 312 ? -13.252 -7.031 25.198 1.00 98.12 312 ILE A O 1
ATOM 2390 N N . LYS A 1 313 ? -15.008 -7.690 23.942 1.00 96.81 313 LYS A N 1
ATOM 2391 C CA . LYS A 1 313 ? -14.402 -7.445 22.631 1.00 96.81 313 LYS A CA 1
ATOM 2392 C C . LYS A 1 313 ? -14.864 -6.128 22.020 1.00 96.81 313 LYS A C 1
ATOM 2394 O O . LYS A 1 313 ? -14.021 -5.383 21.537 1.00 96.81 313 LYS A O 1
ATOM 2399 N N . LYS A 1 314 ? -16.167 -5.843 22.069 1.00 97.62 314 LYS A N 1
ATOM 2400 C CA . LYS A 1 314 ? -16.769 -4.600 21.571 1.00 97.62 314 LYS A CA 1
ATOM 2401 C C . LYS A 1 314 ? -17.918 -4.190 22.492 1.00 97.62 314 LYS A C 1
ATOM 2403 O O . LYS A 1 314 ? -18.616 -5.053 23.025 1.00 97.62 314 LYS A O 1
ATOM 2408 N N . ALA A 1 315 ? -18.080 -2.892 22.683 1.00 98.12 315 ALA A N 1
ATOM 2409 C CA . ALA A 1 315 ? -19.158 -2.257 23.422 1.00 98.12 315 ALA A CA 1
ATOM 2410 C C . ALA A 1 315 ? -19.561 -0.982 22.671 1.00 98.12 315 ALA A C 1
ATOM 2412 O O . ALA A 1 315 ? -18.665 -0.254 22.243 1.00 98.12 315 ALA A O 1
ATOM 2413 N N . LEU A 1 316 ? -20.861 -0.771 22.476 1.00 98.06 316 LEU A N 1
ATOM 2414 C CA . LEU A 1 316 ? -21.439 0.290 21.651 1.00 98.06 316 LEU A CA 1
ATOM 2415 C C . LEU A 1 316 ? -22.631 0.927 22.368 1.00 98.06 316 LEU A C 1
ATOM 2417 O O . LEU A 1 316 ? -23.397 0.221 23.035 1.00 98.06 316 LEU A O 1
ATOM 2421 N N . TRP A 1 317 ? -22.811 2.230 22.186 1.00 97.38 317 TRP A N 1
ATOM 2422 C CA . TRP A 1 317 ? -24.062 2.905 22.518 1.00 97.38 317 TRP A CA 1
ATOM 2423 C C . TRP A 1 317 ? -25.143 2.590 21.482 1.00 97.38 317 TRP A C 1
ATOM 2425 O O . TRP A 1 317 ? -24.864 2.300 20.319 1.00 97.38 317 TRP A O 1
ATOM 2435 N N . SER A 1 318 ? -26.398 2.608 21.920 1.00 95.75 318 SER A N 1
ATOM 2436 C CA . SER A 1 318 ? -27.559 2.347 21.067 1.00 95.75 318 SER A CA 1
ATOM 2437 C C . SER A 1 318 ? -28.804 3.046 21.607 1.00 95.75 318 SER A C 1
ATOM 2439 O O . SER A 1 318 ? -28.843 3.446 22.775 1.00 95.75 318 SER A O 1
ATOM 2441 N N . SER A 1 319 ? -29.825 3.171 20.756 1.00 91.62 319 SER A N 1
ATOM 2442 C CA . SER A 1 319 ? -31.142 3.700 21.138 1.00 91.62 319 SER A CA 1
ATOM 2443 C C . SER A 1 319 ? -31.063 5.096 21.779 1.00 91.62 319 SER A C 1
ATOM 2445 O O . SER A 1 319 ? -31.577 5.311 22.877 1.00 91.62 319 SER A O 1
ATOM 2447 N N . ASP A 1 320 ? -30.382 6.030 21.104 1.00 88.69 320 ASP A N 1
ATOM 2448 C CA . ASP A 1 320 ? -30.106 7.398 21.578 1.00 88.69 320 ASP A CA 1
ATOM 2449 C C . ASP A 1 320 ? -29.440 7.423 22.965 1.00 88.69 320 ASP A C 1
ATOM 2451 O O . ASP A 1 320 ? -29.915 8.074 23.896 1.00 88.69 320 ASP A O 1
ATOM 2455 N N . ASP A 1 321 ? -28.372 6.636 23.118 1.00 93.44 321 ASP A N 1
ATOM 2456 C CA . ASP A 1 321 ? -27.569 6.481 24.341 1.00 93.44 321 ASP A CA 1
ATOM 2457 C C . ASP A 1 321 ? -28.323 5.915 25.566 1.00 93.44 321 ASP A C 1
ATOM 2459 O O . ASP A 1 321 ? -27.780 5.853 26.674 1.00 93.44 321 ASP A O 1
ATOM 2463 N N . LYS A 1 322 ? -29.563 5.436 25.392 1.00 94.00 322 LYS A N 1
ATOM 2464 C CA . LYS A 1 322 ? -30.362 4.815 26.470 1.00 94.00 322 LYS A CA 1
ATOM 2465 C C . LYS A 1 322 ? -29.980 3.363 26.735 1.00 94.00 322 LYS A C 1
ATOM 2467 O O . LYS A 1 322 ? -30.325 2.819 27.785 1.00 94.00 322 LYS A O 1
ATOM 2472 N N . GLN A 1 323 ? -29.295 2.723 25.794 1.00 96.69 323 GLN A N 1
ATOM 2473 C CA . GLN A 1 323 ? -28.936 1.314 25.870 1.00 96.69 323 GLN A CA 1
ATOM 2474 C C . GLN A 1 323 ? -27.478 1.087 25.485 1.00 96.69 323 GLN A C 1
ATOM 2476 O O . GLN A 1 323 ? -26.896 1.826 24.688 1.00 96.69 323 GLN A O 1
ATOM 2481 N N . ILE A 1 324 ? -26.902 0.016 26.025 1.00 98.31 324 ILE A N 1
ATOM 2482 C CA . ILE A 1 324 ? -25.551 -0.436 25.692 1.00 98.31 324 ILE A CA 1
ATOM 2483 C C . ILE A 1 324 ? -25.636 -1.828 25.081 1.00 98.31 324 ILE A C 1
ATOM 2485 O O . ILE A 1 324 ? -26.295 -2.714 25.626 1.00 98.31 324 ILE A O 1
ATOM 2489 N N . LEU A 1 325 ? -24.913 -2.036 23.987 1.00 98.38 325 LEU A N 1
ATOM 2490 C CA . LEU A 1 325 ? -24.682 -3.341 23.380 1.00 98.38 325 LEU A CA 1
ATOM 2491 C C . LEU A 1 325 ? -23.247 -3.760 23.659 1.00 98.38 325 LEU A C 1
ATOM 2493 O O . LEU A 1 325 ? -22.318 -2.993 23.415 1.00 98.38 325 LEU A O 1
ATOM 2497 N N . SER A 1 326 ? -23.028 -4.981 24.134 1.00 98.19 326 SER A N 1
ATOM 2498 C CA . SER A 1 326 ? -21.675 -5.488 24.367 1.00 98.19 326 SER A CA 1
ATOM 2499 C C . SER A 1 326 ? -21.524 -6.952 23.990 1.00 98.19 326 SER A C 1
ATOM 2501 O O . SER A 1 326 ? -22.425 -7.763 24.181 1.00 98.19 326 SER A O 1
ATOM 2503 N N . ALA A 1 327 ? -20.348 -7.300 23.479 1.00 97.44 327 ALA A N 1
ATOM 2504 C CA . ALA A 1 327 ? -20.005 -8.655 23.080 1.00 97.44 327 ALA A CA 1
ATOM 2505 C C . ALA A 1 327 ? -18.732 -9.130 23.788 1.00 97.44 327 ALA A C 1
ATOM 2507 O O . ALA A 1 327 ? -17.723 -8.417 23.827 1.00 97.44 327 ALA A O 1
ATOM 2508 N N . ASP A 1 328 ? -18.764 -10.358 24.303 1.00 94.81 328 ASP A N 1
ATOM 2509 C CA . ASP A 1 328 ? -17.572 -11.097 24.720 1.00 94.81 328 ASP A CA 1
ATOM 2510 C C . ASP A 1 328 ? -17.290 -12.269 23.768 1.00 94.81 328 ASP A C 1
ATOM 2512 O O . ASP A 1 328 ? -17.543 -12.183 22.569 1.00 94.81 328 ASP A O 1
ATOM 2516 N N . ASP A 1 329 ? -16.683 -13.348 24.262 1.00 90.31 329 ASP A N 1
ATOM 2517 C CA . ASP A 1 329 ? -16.410 -14.524 23.447 1.00 90.31 329 ASP A CA 1
ATOM 2518 C C . ASP A 1 329 ? -17.703 -15.202 22.968 1.00 90.31 329 ASP A C 1
ATOM 2520 O O . ASP A 1 329 ? -17.845 -15.462 21.782 1.00 90.31 329 ASP A O 1
ATOM 2524 N N . LYS A 1 330 ? -18.667 -15.464 23.856 1.00 90.38 330 LYS A N 1
ATOM 2525 C CA . LYS A 1 330 ? -19.840 -16.303 23.537 1.00 90.38 330 LYS A CA 1
ATOM 2526 C C . LYS A 1 330 ? -21.177 -15.616 23.758 1.00 90.38 330 LYS A C 1
ATOM 2528 O O . LYS A 1 330 ? -22.211 -16.214 23.467 1.00 90.38 330 LYS A O 1
ATOM 2533 N N . THR A 1 331 ? -21.175 -14.405 24.301 1.00 96.19 331 THR A N 1
ATOM 2534 C CA . THR A 1 331 ? -22.398 -13.684 24.634 1.00 96.19 331 THR A CA 1
ATOM 2535 C C . THR A 1 331 ? -22.413 -12.301 24.015 1.00 96.19 331 THR A C 1
ATOM 2537 O O . THR A 1 331 ? -21.403 -11.596 24.019 1.00 96.19 331 THR A O 1
ATOM 2540 N N . VAL A 1 332 ? -23.585 -11.918 23.521 1.00 97.62 332 VAL A N 1
ATOM 2541 C CA . VAL A 1 332 ? -23.937 -10.539 23.181 1.00 97.62 332 VAL A CA 1
ATOM 2542 C C . VAL A 1 332 ? -25.034 -10.107 24.142 1.00 97.62 332 VAL A C 1
ATOM 2544 O O . VAL A 1 332 ? -25.996 -10.845 24.348 1.00 97.62 332 VAL A O 1
ATOM 2547 N N . ARG A 1 333 ? -24.865 -8.961 24.794 1.00 98.12 333 ARG A N 1
ATOM 2548 C CA . ARG A 1 333 ? -25.731 -8.485 25.874 1.00 98.12 333 ARG A CA 1
ATOM 2549 C C . ARG A 1 333 ? -26.226 -7.081 25.577 1.00 98.12 333 ARG A C 1
ATOM 2551 O O . ARG A 1 333 ? -25.492 -6.266 25.022 1.00 98.12 333 ARG A O 1
ATOM 2558 N N . LEU A 1 334 ? -27.469 -6.842 25.967 1.00 98.00 334 LEU A N 1
ATOM 2559 C CA . LEU A 1 334 ? -28.141 -5.554 25.939 1.00 98.00 334 LEU A CA 1
ATOM 2560 C C . LEU A 1 334 ? -28.345 -5.096 27.379 1.00 98.00 334 LEU A C 1
ATOM 2562 O O . LEU A 1 334 ? -28.866 -5.856 28.201 1.00 98.00 334 LEU A O 1
ATOM 2566 N N . TRP A 1 335 ? -27.965 -3.859 27.666 1.00 98.00 335 TRP A N 1
ATOM 2567 C CA . TRP A 1 335 ? -28.061 -3.253 28.990 1.00 98.00 335 TRP A CA 1
ATOM 2568 C C . TRP A 1 335 ? -28.876 -1.974 28.920 1.00 98.00 335 TRP A C 1
ATOM 2570 O O . TRP A 1 335 ? -28.778 -1.223 27.949 1.00 98.00 335 TRP A O 1
ATOM 2580 N N . ASP A 1 336 ? -29.630 -1.710 29.977 1.00 95.81 336 ASP A N 1
ATOM 2581 C CA . ASP A 1 336 ? -30.293 -0.428 30.167 1.00 95.81 336 ASP A CA 1
ATOM 2582 C C . ASP A 1 336 ? -29.320 0.544 30.845 1.00 95.81 336 ASP A C 1
ATOM 2584 O O . ASP A 1 336 ? -28.733 0.227 31.885 1.00 95.81 336 ASP A O 1
ATOM 2588 N N . ARG A 1 337 ? -29.122 1.726 30.250 1.00 93.06 337 ARG A N 1
ATOM 2589 C CA . ARG A 1 337 ? -28.195 2.735 30.784 1.00 93.06 337 ARG A CA 1
ATOM 2590 C C . ARG A 1 337 ? -28.705 3.351 32.083 1.00 93.06 337 ARG A C 1
ATOM 2592 O O . ARG A 1 337 ? -27.895 3.725 32.919 1.00 93.06 337 ARG A O 1
ATOM 2599 N N . SER A 1 338 ? -30.013 3.497 32.268 1.00 93.19 338 SER A N 1
ATOM 2600 C CA . SER A 1 338 ? -30.557 4.169 33.452 1.00 93.19 338 SER A CA 1
ATOM 2601 C C . SER A 1 338 ? -30.475 3.293 34.702 1.00 93.19 338 SER A C 1
ATOM 2603 O O . SER A 1 338 ? -30.137 3.783 35.779 1.00 93.19 338 SER A O 1
ATOM 2605 N N . THR A 1 339 ? -30.728 1.990 34.561 1.00 94.94 339 THR A N 1
ATOM 2606 C CA . THR A 1 339 ? -30.715 1.035 35.675 1.00 94.94 339 THR A CA 1
ATOM 2607 C C . THR A 1 339 ? -29.384 0.300 35.826 1.00 94.94 339 THR A C 1
ATOM 2609 O O . THR A 1 339 ? -29.157 -0.317 36.866 1.00 94.94 339 THR A O 1
ATOM 2612 N N . MET A 1 340 ? -28.507 0.346 34.814 1.00 94.88 340 MET A N 1
ATOM 2613 C CA . MET A 1 340 ? -27.257 -0.428 34.732 1.00 94.88 340 MET A CA 1
ATOM 2614 C C . MET A 1 340 ? -27.472 -1.946 34.818 1.00 94.88 340 MET A C 1
ATOM 2616 O O . MET A 1 340 ? -26.587 -2.684 35.258 1.00 94.88 340 MET A O 1
ATOM 2620 N N . THR A 1 341 ? -28.650 -2.432 34.424 1.00 94.81 341 THR A N 1
ATOM 2621 C CA . THR A 1 341 ? -28.992 -3.858 34.472 1.00 94.81 341 THR A CA 1
ATOM 2622 C C . THR A 1 341 ? -29.026 -4.477 33.085 1.00 94.81 341 THR A C 1
ATOM 2624 O O . THR A 1 341 ? -29.355 -3.822 32.097 1.00 94.81 341 THR A O 1
ATOM 2627 N N . GLU A 1 342 ? -28.737 -5.774 33.018 1.00 96.62 342 GLU A N 1
ATOM 2628 C CA . GLU A 1 342 ? -28.939 -6.554 31.801 1.00 96.62 342 GLU A CA 1
ATOM 2629 C C . GLU A 1 342 ? -30.430 -6.624 31.453 1.00 96.62 342 GLU A C 1
ATOM 2631 O O . GLU A 1 342 ? -31.249 -7.039 32.272 1.00 96.62 342 GLU A O 1
ATOM 2636 N N . VAL A 1 343 ? -30.760 -6.244 30.221 1.00 96.19 343 VAL A N 1
ATOM 2637 C CA . VAL A 1 343 ? -32.093 -6.401 29.628 1.00 96.19 343 VAL A CA 1
ATOM 2638 C C . VAL A 1 343 ? -32.213 -7.786 29.000 1.00 96.19 343 VAL A C 1
ATOM 2640 O O . VAL A 1 343 ? -33.211 -8.480 29.198 1.00 96.19 343 VAL A O 1
ATOM 2643 N N . LYS A 1 344 ? -31.199 -8.199 28.228 1.00 96.31 344 LYS A N 1
ATOM 2644 C CA . LYS A 1 344 ? -31.197 -9.484 27.521 1.00 96.31 344 LYS A CA 1
ATOM 2645 C C . LYS A 1 344 ? -29.784 -9.952 27.191 1.00 96.31 344 LYS A C 1
ATOM 2647 O O . LYS A 1 344 ? -28.909 -9.145 26.887 1.00 96.31 344 LYS A O 1
ATOM 2652 N N . ALA A 1 345 ? -29.599 -11.269 27.163 1.00 95.62 345 ALA A N 1
ATOM 2653 C CA . ALA A 1 345 ? -28.382 -11.919 26.695 1.00 95.62 345 ALA A CA 1
ATOM 2654 C C . ALA A 1 345 ? -28.684 -12.928 25.581 1.00 95.62 345 ALA A C 1
ATOM 2656 O O . ALA A 1 345 ? -29.596 -13.751 25.680 1.00 95.62 345 ALA A O 1
ATOM 2657 N N . LEU A 1 346 ? -27.867 -12.885 24.535 1.00 95.44 346 LEU A N 1
ATOM 2658 C CA . LEU A 1 346 ? -27.830 -13.827 23.426 1.00 95.44 346 LEU A CA 1
ATOM 2659 C C . LEU A 1 346 ? -26.567 -14.681 23.549 1.00 95.44 346 LEU A C 1
ATOM 2661 O O . LEU A 1 346 ? -25.463 -14.146 23.636 1.00 95.44 346 LEU A O 1
ATOM 2665 N N . ASN A 1 347 ? -26.718 -16.004 23.513 1.00 94.19 347 ASN A N 1
ATOM 2666 C CA . ASN A 1 347 ? -25.588 -16.927 23.420 1.00 94.19 347 ASN A CA 1
ATOM 2667 C C . ASN A 1 347 ? -25.333 -17.279 21.953 1.00 94.19 347 ASN A C 1
ATOM 2669 O O . ASN A 1 347 ? -26.240 -17.756 21.272 1.00 94.19 347 ASN A O 1
ATOM 2673 N N . VAL A 1 348 ? -24.099 -17.096 21.492 1.00 90.19 348 VAL A N 1
ATOM 2674 C CA . VAL A 1 348 ? -23.667 -17.477 20.143 1.00 90.19 348 VAL A CA 1
ATOM 2675 C C . VAL A 1 348 ? -22.842 -18.764 20.175 1.00 90.19 348 VAL A C 1
ATOM 2677 O O . VAL A 1 348 ? -22.130 -19.059 21.138 1.00 90.19 348 VAL A O 1
ATOM 2680 N N . ALA A 1 349 ? -22.953 -19.566 19.114 1.00 84.44 349 ALA A N 1
ATOM 2681 C CA . ALA A 1 349 ? -22.323 -20.887 19.039 1.00 84.44 349 ALA A CA 1
ATOM 2682 C C . ALA A 1 349 ? -20.788 -20.826 18.916 1.00 84.44 349 ALA A C 1
ATOM 2684 O O . ALA A 1 349 ? -20.088 -21.754 19.327 1.00 84.44 349 ALA A O 1
ATOM 2685 N N . MET A 1 350 ? -20.268 -19.738 18.348 1.00 90.62 350 MET A N 1
ATOM 2686 C CA . MET A 1 350 ? -18.846 -19.499 18.116 1.00 90.62 350 MET A CA 1
ATOM 2687 C C . MET A 1 350 ? -18.427 -18.143 18.673 1.00 90.62 350 MET A C 1
ATOM 2689 O O . MET A 1 350 ? -19.263 -17.323 19.032 1.00 90.62 350 MET A O 1
ATOM 2693 N N . SER A 1 351 ? -17.114 -17.928 18.732 1.00 93.00 351 SER A N 1
ATOM 2694 C CA . SER A 1 351 ? -16.525 -16.673 19.184 1.00 93.00 351 SER A CA 1
ATOM 2695 C C . SER A 1 351 ? -17.043 -15.483 18.363 1.00 93.00 351 SER A C 1
ATOM 2697 O O . SER A 1 351 ? -16.911 -15.518 17.139 1.00 93.00 351 SER A O 1
ATOM 2699 N N . VAL A 1 352 ? -17.589 -14.438 19.000 1.00 96.00 352 VAL A N 1
ATOM 2700 C CA . VAL A 1 352 ? -17.971 -13.197 18.292 1.00 96.00 352 VAL A CA 1
ATOM 2701 C C . VAL A 1 352 ? -16.716 -12.535 17.730 1.00 96.00 352 VAL A C 1
ATOM 2703 O O . VAL A 1 352 ? -15.784 -12.240 18.484 1.00 96.00 352 VAL A O 1
ATOM 2706 N N . SER A 1 353 ? -16.673 -12.306 16.422 1.00 95.62 353 SER A N 1
ATOM 2707 C CA . SER A 1 353 ? -15.546 -11.669 15.739 1.00 95.62 353 SER A CA 1
ATOM 2708 C C . SER A 1 353 ? -15.685 -10.146 15.727 1.00 95.62 353 SER A C 1
ATOM 2710 O O . SER A 1 353 ? -14.764 -9.452 16.155 1.00 95.62 353 SER A O 1
ATOM 2712 N N . SER A 1 354 ? -16.846 -9.621 15.324 1.00 95.69 354 SER A N 1
ATOM 2713 C CA . SER A 1 354 ? -17.135 -8.182 15.320 1.00 95.69 354 SER A CA 1
ATOM 2714 C C . SER A 1 354 ? -18.596 -7.876 15.638 1.00 95.69 354 SER A C 1
ATOM 2716 O O . SER A 1 354 ? -19.463 -8.750 15.558 1.00 95.69 354 SER A O 1
ATOM 2718 N N . MET A 1 355 ? -18.842 -6.612 15.980 1.00 97.19 355 MET A N 1
ATOM 2719 C CA . MET A 1 355 ? -20.166 -6.057 16.224 1.00 97.19 355 MET A CA 1
ATOM 2720 C C . MET A 1 355 ? -20.234 -4.624 15.677 1.00 97.19 355 MET A C 1
ATOM 2722 O O . MET A 1 355 ? -19.266 -3.869 15.819 1.00 97.19 355 MET A O 1
ATOM 2726 N N . GLU A 1 356 ? -21.347 -4.260 15.048 1.00 97.44 356 GLU A N 1
ATOM 2727 C CA . GLU A 1 356 ? -21.644 -2.913 14.540 1.00 97.44 356 GLU A CA 1
ATOM 2728 C C . GLU A 1 356 ? -23.108 -2.568 14.826 1.00 97.44 356 GLU A C 1
ATOM 2730 O O . GLU A 1 356 ? -23.989 -3.407 14.642 1.00 97.44 356 GLU A O 1
ATOM 2735 N N . TYR A 1 357 ? -23.359 -1.340 15.275 1.00 96.44 357 TYR A N 1
ATOM 2736 C CA . TYR A 1 357 ? -24.701 -0.794 15.435 1.00 96.44 357 TYR A CA 1
ATOM 2737 C C . TYR A 1 357 ? -24.986 0.172 14.287 1.00 96.44 357 TYR A C 1
ATOM 2739 O O . TYR A 1 357 ? -24.188 1.067 14.022 1.00 96.44 357 TYR A O 1
ATOM 2747 N N . VAL A 1 358 ? -26.123 -0.026 13.629 1.00 94.69 358 VAL A N 1
ATOM 2748 C CA . VAL A 1 358 ? -26.634 0.813 12.546 1.00 94.69 358 VAL A CA 1
ATOM 2749 C C . VAL A 1 358 ? -27.852 1.558 13.093 1.00 94.69 358 VAL A C 1
ATOM 2751 O O . VAL A 1 358 ? -28.894 0.923 13.312 1.00 94.69 358 VAL A O 1
ATOM 2754 N N . PRO A 1 359 ? -27.734 2.869 13.372 1.00 89.50 359 PRO A N 1
ATOM 2755 C CA . PRO A 1 359 ? -28.816 3.663 13.949 1.00 89.50 359 PRO A CA 1
ATOM 2756 C C . PRO A 1 359 ? -30.068 3.672 13.076 1.00 89.50 359 PRO A C 1
ATOM 2758 O O . PRO A 1 359 ? -31.187 3.547 13.583 1.00 89.50 359 PRO A O 1
ATOM 2761 N N . GLU A 1 360 ? -29.886 3.754 11.759 1.00 84.31 360 GLU A N 1
ATOM 2762 C CA . GLU A 1 360 ? -30.958 3.719 10.778 1.00 84.31 360 GLU A CA 1
ATOM 2763 C C . GLU A 1 360 ? -31.691 2.377 10.906 1.00 84.31 360 GLU A C 1
ATOM 2765 O O . GLU A 1 360 ? -31.189 1.308 10.566 1.00 84.31 360 GLU A O 1
ATOM 2770 N N . GLY A 1 361 ? -32.903 2.414 11.463 1.00 84.00 361 GLY A N 1
ATOM 2771 C CA . GLY A 1 361 ? -33.723 1.253 11.829 1.00 84.00 361 GLY A CA 1
ATOM 2772 C C . GLY A 1 361 ? -33.093 0.267 12.818 1.00 84.00 361 GLY A C 1
ATOM 2773 O O . GLY A 1 361 ? -33.492 -0.896 12.805 1.00 84.00 361 GLY A O 1
ATOM 2774 N N . GLN A 1 362 ? -32.156 0.739 13.648 1.00 93.56 362 GLN A N 1
ATOM 2775 C CA . GLN A 1 362 ? -31.698 0.094 14.883 1.00 93.56 362 GLN A CA 1
ATOM 2776 C C . GLN A 1 362 ? -31.291 -1.376 14.707 1.00 93.56 362 GLN A C 1
ATOM 2778 O O . GLN A 1 362 ? -31.805 -2.286 15.368 1.00 93.56 362 GLN A O 1
ATOM 2783 N N . ILE A 1 363 ? -30.361 -1.618 13.786 1.00 96.62 363 ILE A N 1
ATOM 2784 C CA . ILE A 1 363 ? -29.876 -2.962 13.470 1.00 96.62 363 ILE A CA 1
ATOM 2785 C C . ILE A 1 363 ? -28.532 -3.188 14.152 1.00 96.62 363 ILE A C 1
ATOM 2787 O O . ILE A 1 363 ? -27.629 -2.361 14.085 1.00 96.62 363 ILE A O 1
ATOM 2791 N N . LEU A 1 364 ? -28.386 -4.352 14.772 1.00 97.94 364 LEU A N 1
ATOM 2792 C CA . LEU A 1 364 ? -27.120 -4.864 15.265 1.00 97.94 364 LEU A CA 1
ATOM 2793 C C . LEU A 1 364 ? -26.586 -5.925 14.301 1.00 97.94 364 LEU A C 1
ATOM 2795 O O . LEU A 1 364 ? -27.215 -6.968 14.107 1.00 97.94 364 LEU A O 1
ATOM 2799 N N . VAL A 1 365 ? -25.413 -5.672 13.727 1.00 98.12 365 VAL A N 1
ATOM 2800 C CA . VAL A 1 365 ? -24.672 -6.630 12.901 1.00 98.12 365 VAL A CA 1
ATOM 2801 C C . VAL A 1 365 ? -23.673 -7.364 13.787 1.00 98.12 365 VAL A C 1
ATOM 2803 O O . VAL A 1 365 ? -22.887 -6.740 14.500 1.00 98.12 365 VAL A O 1
ATOM 2806 N N . ILE A 1 366 ? -23.691 -8.695 13.743 1.00 97.88 366 ILE A N 1
ATOM 2807 C CA . ILE A 1 366 ? -22.812 -9.562 14.532 1.00 97.88 366 ILE A CA 1
ATOM 2808 C C . ILE A 1 366 ? -22.168 -10.574 13.590 1.00 97.88 366 ILE A C 1
ATOM 2810 O O . ILE A 1 366 ? -22.859 -11.235 12.816 1.00 97.88 366 ILE A O 1
ATOM 2814 N N . THR A 1 367 ? -20.851 -10.744 13.680 1.00 97.38 367 THR A N 1
ATOM 2815 C CA . THR A 1 367 ? -20.139 -11.795 12.939 1.00 97.38 367 THR A CA 1
ATOM 2816 C C . THR A 1 367 ? -19.568 -12.834 13.891 1.00 97.38 367 THR A C 1
ATOM 2818 O O . THR A 1 367 ? -19.007 -12.492 14.933 1.00 97.38 367 THR A O 1
ATOM 2821 N N . TYR A 1 368 ? -19.707 -14.115 13.554 1.00 96.06 368 TYR A N 1
ATOM 2822 C CA . TYR A 1 368 ? -19.091 -15.220 14.292 1.00 96.06 368 TYR A CA 1
ATOM 2823 C C . TYR A 1 368 ? -18.915 -16.431 13.377 1.00 96.06 368 TYR A C 1
ATOM 2825 O O . TYR A 1 368 ? -19.845 -16.865 12.702 1.00 96.06 368 TYR A O 1
ATOM 2833 N N . GLY A 1 369 ? -17.711 -17.006 13.347 1.00 95.25 369 GLY A N 1
ATOM 2834 C CA . GLY A 1 369 ? -17.415 -18.083 12.402 1.00 95.25 369 GLY A CA 1
ATOM 2835 C C . GLY A 1 369 ? -17.662 -17.623 10.962 1.00 95.25 369 GLY A C 1
ATOM 2836 O O . GLY A 1 369 ? -17.083 -16.634 10.530 1.00 95.25 369 GLY A O 1
ATOM 2837 N N . LYS A 1 370 ? -18.519 -18.332 10.227 1.00 96.06 370 LYS A N 1
ATOM 2838 C CA . LYS A 1 370 ? -18.934 -17.968 8.860 1.00 96.06 370 LYS A CA 1
ATOM 2839 C C . LYS A 1 370 ? -20.232 -17.157 8.814 1.00 96.06 370 LYS A C 1
ATOM 2841 O O . LYS A 1 370 ? -20.631 -16.697 7.748 1.00 96.06 370 LYS A O 1
ATOM 2846 N N . THR A 1 371 ? -20.877 -16.975 9.960 1.00 96.75 371 THR A N 1
ATOM 2847 C CA . THR A 1 371 ? -22.194 -16.366 10.059 1.00 96.75 371 THR A CA 1
ATOM 2848 C C . THR A 1 371 ? -22.082 -14.846 10.152 1.00 96.75 371 THR A C 1
ATOM 2850 O O . THR A 1 371 ? -21.314 -14.311 10.959 1.00 96.75 371 THR A O 1
ATOM 2853 N N . ILE A 1 372 ? -22.899 -14.155 9.361 1.00 97.81 372 ILE A N 1
ATOM 2854 C CA . ILE A 1 372 ? -23.202 -12.728 9.489 1.00 97.81 372 ILE A CA 1
ATOM 2855 C C . ILE A 1 372 ? -24.666 -12.636 9.918 1.00 97.81 372 ILE A C 1
ATOM 2857 O O . ILE A 1 372 ? -25.559 -12.989 9.150 1.00 97.81 372 ILE A O 1
ATOM 2861 N N . ALA A 1 373 ? -24.921 -12.214 11.152 1.00 97.50 373 ALA A N 1
ATOM 2862 C CA . ALA A 1 373 ? -26.254 -12.158 11.739 1.00 97.50 373 ALA A CA 1
ATOM 2863 C C . ALA A 1 373 ? -26.701 -10.712 11.969 1.00 97.50 373 ALA A C 1
ATOM 2865 O O . ALA A 1 373 ? -25.916 -9.863 12.387 1.00 97.50 373 ALA A O 1
ATOM 2866 N N . PHE A 1 374 ? -27.984 -10.459 11.728 1.00 97.81 374 PHE A N 1
ATOM 2867 C CA . PHE A 1 374 ? -28.639 -9.172 11.922 1.00 97.81 374 PHE A CA 1
ATOM 2868 C C . PHE A 1 374 ? -29.702 -9.324 12.995 1.00 97.81 374 PHE A C 1
ATOM 2870 O O . PHE A 1 374 ? -30.582 -10.180 12.883 1.00 97.81 374 PHE A O 1
ATOM 2877 N N . HIS A 1 375 ? -29.627 -8.489 14.019 1.00 97.69 375 HIS A N 1
ATOM 2878 C CA . HIS A 1 375 ? -30.552 -8.477 15.142 1.00 97.69 375 HIS A CA 1
ATOM 2879 C C . HIS A 1 375 ? -31.167 -7.087 15.302 1.00 97.69 375 HIS A C 1
ATOM 2881 O O . HIS A 1 375 ? -30.567 -6.091 14.906 1.00 97.69 375 HIS A O 1
ATOM 2887 N N . SER A 1 376 ? -32.350 -7.005 15.902 1.00 96.75 376 SER A N 1
ATOM 2888 C CA . SER A 1 376 ? -32.861 -5.735 16.426 1.00 96.75 376 SER A CA 1
ATOM 2889 C C . SER A 1 376 ? -31.971 -5.298 17.592 1.00 96.75 376 SER A C 1
ATOM 2891 O O . SER A 1 376 ? -31.741 -6.078 18.517 1.00 96.75 376 SER A O 1
ATOM 2893 N N . ALA A 1 377 ? -31.463 -4.069 17.560 1.00 95.75 377 ALA A N 1
ATOM 2894 C CA . ALA A 1 377 ? -30.644 -3.523 18.638 1.00 95.75 377 ALA A CA 1
ATOM 2895 C C . ALA A 1 377 ? -31.444 -3.348 19.941 1.00 95.75 377 ALA A C 1
ATOM 2897 O O . ALA A 1 377 ? -30.912 -3.603 21.016 1.00 95.75 377 ALA A O 1
ATOM 2898 N N . GLU A 1 378 ? -32.733 -3.009 19.844 1.00 94.38 378 GLU A N 1
ATOM 2899 C CA . GLU A 1 378 ? -33.611 -2.810 21.006 1.00 94.38 378 GLU A CA 1
ATOM 2900 C C . GLU A 1 378 ? -33.981 -4.111 21.727 1.00 94.38 378 GLU A C 1
ATOM 2902 O O . GLU A 1 378 ? -34.213 -4.111 22.935 1.00 94.38 378 GLU A O 1
ATOM 2907 N N . THR A 1 379 ? -34.086 -5.225 20.996 1.00 94.56 379 THR A N 1
ATOM 2908 C CA . THR A 1 379 ? -34.647 -6.479 21.533 1.00 94.56 379 THR A CA 1
ATOM 2909 C C . THR A 1 379 ? -33.705 -7.675 21.435 1.00 94.56 379 THR A C 1
ATOM 2911 O O . THR A 1 379 ? -34.032 -8.746 21.949 1.00 94.56 379 THR A O 1
ATOM 2914 N N . LEU A 1 380 ? -32.559 -7.549 20.759 1.00 96.12 380 LEU A N 1
ATOM 2915 C CA . LEU A 1 380 ? -31.653 -8.641 20.369 1.00 96.12 380 LEU A CA 1
ATOM 2916 C C . LEU A 1 380 ? -32.315 -9.801 19.602 1.00 96.12 380 LEU A C 1
ATOM 2918 O O . LEU A 1 380 ? -31.724 -10.877 19.465 1.00 96.12 380 LEU A O 1
ATOM 2922 N N . GLU A 1 381 ? -33.532 -9.626 19.087 1.00 95.75 381 GLU A N 1
ATOM 2923 C CA . GLU A 1 381 ? -34.190 -10.646 18.272 1.00 95.75 381 GLU A CA 1
ATOM 2924 C C . GLU A 1 381 ? -33.539 -10.735 16.896 1.00 95.75 381 GLU A C 1
ATOM 2926 O O . GLU A 1 381 ? -33.257 -9.717 16.264 1.00 95.75 381 GLU A O 1
ATOM 2931 N N . GLN A 1 382 ? -33.260 -11.962 16.447 1.00 96.50 382 GLN A N 1
ATOM 2932 C CA . GLN A 1 382 ? -32.626 -12.187 15.154 1.00 96.50 382 GLN A CA 1
ATOM 2933 C C . GLN A 1 382 ? -33.614 -11.860 14.035 1.00 96.50 382 GLN A C 1
ATOM 2935 O O . GLN A 1 382 ? -34.670 -12.476 13.930 1.00 96.50 382 GLN A O 1
ATOM 2940 N N . ILE A 1 383 ? -33.229 -10.922 13.176 1.00 96.62 383 ILE A N 1
ATOM 2941 C CA . ILE A 1 383 ? -33.969 -10.543 11.974 1.00 96.62 383 ILE A CA 1
ATOM 2942 C C . ILE A 1 383 ? -33.668 -11.561 10.871 1.00 96.62 383 ILE A C 1
ATOM 2944 O O . ILE A 1 383 ? -34.577 -12.130 10.272 1.00 96.62 383 ILE A O 1
ATOM 2948 N N . LYS A 1 384 ? -32.377 -11.798 10.603 1.00 95.88 384 LYS A N 1
ATOM 2949 C CA . LYS A 1 384 ? -31.883 -12.743 9.587 1.00 95.88 384 LYS A CA 1
ATOM 2950 C C . LYS A 1 384 ? -30.394 -13.028 9.763 1.00 95.88 384 LYS A C 1
ATOM 2952 O O . LYS A 1 384 ? -29.715 -12.363 10.543 1.00 95.88 384 LYS A O 1
ATOM 2957 N N . SER A 1 385 ? -29.888 -14.016 9.034 1.00 96.62 385 SER A N 1
ATOM 2958 C CA . SER A 1 385 ? -28.470 -14.374 9.019 1.00 96.62 385 SER A CA 1
ATOM 2959 C C . SER A 1 385 ? -28.057 -14.964 7.675 1.00 96.62 385 SER A C 1
ATOM 2961 O O . SER A 1 385 ? -28.845 -15.678 7.055 1.00 96.62 385 SER A O 1
ATOM 2963 N N . PHE A 1 386 ? -26.808 -14.733 7.286 1.00 94.50 386 PHE A N 1
ATOM 2964 C CA . PHE A 1 386 ? -26.185 -15.298 6.092 1.00 94.50 386 PHE A CA 1
ATOM 2965 C C . PHE A 1 386 ? -24.936 -16.096 6.459 1.00 94.50 386 PHE A C 1
ATOM 2967 O O . PHE A 1 386 ? -24.262 -15.790 7.444 1.00 94.50 386 PHE A O 1
ATOM 2974 N N . GLU A 1 387 ? -24.625 -17.108 5.654 1.00 96.12 387 GLU A N 1
ATOM 2975 C CA . GLU A 1 387 ? -23.414 -17.920 5.782 1.00 96.12 387 GLU A CA 1
ATOM 2976 C C . GLU A 1 387 ? -22.456 -17.579 4.644 1.00 96.12 387 GLU A C 1
ATOM 2978 O O . GLU A 1 387 ? -22.764 -17.793 3.472 1.00 96.12 387 GLU A O 1
ATOM 2983 N N . ALA A 1 388 ? -21.284 -17.061 4.994 1.00 95.12 388 ALA A N 1
ATOM 2984 C CA . ALA A 1 388 ? -20.245 -16.745 4.033 1.00 95.12 388 ALA A CA 1
ATOM 2985 C C . ALA A 1 388 ? -19.416 -17.993 3.654 1.00 95.12 388 ALA A C 1
ATOM 2987 O O . ALA A 1 388 ? -19.356 -18.976 4.404 1.00 95.12 388 ALA A O 1
ATOM 2988 N N . PRO A 1 389 ? -18.687 -17.968 2.523 1.00 93.44 389 PRO A N 1
ATOM 2989 C CA . PRO A 1 389 ? -17.828 -19.083 2.112 1.00 93.44 389 PRO A CA 1
ATOM 2990 C C . PRO A 1 389 ? -16.706 -19.398 3.120 1.00 93.44 389 PRO A C 1
ATOM 2992 O O . PRO A 1 389 ? -16.313 -20.563 3.299 1.00 93.44 389 PRO A O 1
ATOM 2995 N N . ALA A 1 390 ? -16.216 -18.371 3.816 1.00 94.75 390 ALA A N 1
ATOM 2996 C CA . ALA A 1 390 ? -15.105 -18.420 4.760 1.00 94.75 390 ALA A CA 1
ATOM 2997 C C . ALA A 1 390 ? -15.451 -17.732 6.088 1.00 94.75 390 ALA A C 1
ATOM 2999 O O . ALA A 1 390 ? -16.488 -17.091 6.224 1.00 94.75 390 ALA A O 1
ATOM 3000 N N . THR A 1 391 ? -14.581 -17.902 7.086 1.00 96.88 391 THR A N 1
ATOM 3001 C CA . THR A 1 391 ? -14.729 -17.242 8.388 1.00 96.88 391 THR A CA 1
ATOM 3002 C C . THR A 1 391 ? -14.672 -15.727 8.214 1.00 96.88 391 THR A C 1
ATOM 3004 O O . THR A 1 391 ? -13.706 -15.219 7.645 1.00 96.88 391 THR A O 1
ATOM 3007 N N . ILE A 1 392 ? -15.679 -15.026 8.733 1.00 97.50 392 ILE A N 1
ATOM 3008 C CA . ILE A 1 392 ? -15.815 -13.575 8.672 1.00 97.50 392 ILE A CA 1
ATOM 3009 C C . ILE A 1 392 ? -15.344 -12.964 9.986 1.00 97.50 392 ILE A C 1
ATOM 3011 O O . ILE A 1 392 ? -15.857 -13.256 11.071 1.00 97.50 392 ILE A O 1
ATOM 3015 N N . ASN A 1 393 ? -14.372 -12.070 9.867 1.00 97.69 393 ASN A N 1
ATOM 3016 C CA . ASN A 1 393 ? -13.850 -11.320 10.994 1.00 97.69 393 ASN A CA 1
ATOM 3017 C C . ASN A 1 393 ? -14.677 -10.060 11.220 1.00 97.69 393 ASN A C 1
ATOM 3019 O O . ASN A 1 393 ? -15.016 -9.759 12.360 1.00 97.69 393 ASN A O 1
ATOM 3023 N N . SER A 1 394 ? -15.092 -9.384 10.147 1.00 98.06 394 SER A N 1
ATOM 3024 C CA . SER A 1 394 ? -15.905 -8.177 10.241 1.00 98.06 394 SER A CA 1
ATOM 3025 C C . SER A 1 394 ? -16.895 -8.047 9.096 1.00 98.06 394 SER A C 1
ATOM 3027 O O . SER A 1 394 ? -16.603 -8.452 7.974 1.00 98.06 394 SER A O 1
ATOM 3029 N N . ALA A 1 395 ? -18.060 -7.479 9.391 1.00 98.31 395 ALA A N 1
ATOM 3030 C CA . ALA A 1 395 ? -19.038 -7.060 8.402 1.00 98.31 395 ALA A CA 1
ATOM 3031 C C . ALA A 1 395 ? -19.541 -5.654 8.731 1.00 98.31 395 ALA A C 1
ATOM 3033 O O . ALA A 1 395 ? -19.478 -5.228 9.891 1.00 98.31 395 ALA A O 1
ATOM 3034 N N . SER A 1 396 ? -20.016 -4.959 7.702 1.00 98.19 396 SER A N 1
ATOM 3035 C CA . SER A 1 396 ? -20.657 -3.658 7.820 1.00 98.19 396 SER A CA 1
ATOM 3036 C C . SER A 1 396 ? -21.851 -3.554 6.882 1.00 98.19 396 SER A C 1
ATOM 3038 O O . SER A 1 396 ? -21.786 -4.026 5.744 1.00 98.19 396 SER A O 1
ATOM 3040 N N . LEU A 1 397 ? -22.952 -2.993 7.374 1.00 97.94 397 LEU A N 1
ATOM 3041 C CA . LEU A 1 397 ? -24.182 -2.797 6.606 1.00 97.94 397 LEU A CA 1
ATOM 3042 C C . LEU A 1 397 ? -24.197 -1.396 5.986 1.00 97.94 397 LEU A C 1
ATOM 3044 O O . LEU A 1 397 ? -23.869 -0.420 6.654 1.00 97.94 397 LEU A O 1
ATOM 3048 N N . HIS A 1 398 ? -24.597 -1.298 4.720 1.00 97.06 398 HIS A N 1
ATOM 3049 C CA . HIS A 1 398 ? -24.749 -0.009 4.052 1.00 97.06 398 HIS A CA 1
ATOM 3050 C C . HIS A 1 398 ? -25.826 0.843 4.758 1.00 97.06 398 HIS A C 1
ATOM 3052 O O . HIS A 1 398 ? -26.860 0.274 5.126 1.00 97.06 398 HIS A O 1
ATOM 3058 N N . PRO A 1 399 ? -25.659 2.175 4.901 1.00 92.38 399 PRO A N 1
ATOM 3059 C CA . PRO A 1 399 ? -26.629 3.043 5.587 1.00 92.38 399 PRO A CA 1
ATOM 3060 C C . PRO A 1 399 ? -28.073 2.905 5.066 1.00 92.38 399 PRO A C 1
ATOM 3062 O O . PRO A 1 399 ? -29.011 2.744 5.844 1.00 92.38 399 PRO A O 1
ATOM 3065 N N . GLU A 1 400 ? -28.242 2.830 3.741 1.00 90.56 400 GLU A N 1
ATOM 3066 C CA . GLU A 1 400 ? -29.548 2.629 3.078 1.00 90.56 400 GLU A CA 1
ATOM 3067 C C . GLU A 1 400 ? -30.037 1.164 3.052 1.00 90.56 400 GLU A C 1
ATOM 3069 O O . GLU A 1 400 ? -31.095 0.857 2.507 1.00 90.56 400 GLU A O 1
ATOM 3074 N N . LYS A 1 401 ? -29.284 0.225 3.642 1.00 89.62 401 LYS A N 1
ATOM 3075 C CA . LYS A 1 401 ? -29.638 -1.205 3.775 1.00 89.62 401 LYS A CA 1
ATOM 3076 C C . LYS A 1 401 ? -29.911 -1.945 2.465 1.00 89.62 401 LYS A C 1
ATOM 3078 O O . LYS A 1 401 ? -30.659 -2.920 2.438 1.00 89.62 401 LYS A O 1
ATOM 3083 N N . GLU A 1 402 ? -29.290 -1.519 1.380 1.00 90.69 402 GLU A N 1
ATOM 3084 C CA . GLU A 1 402 ? -29.352 -2.232 0.102 1.00 90.69 402 GLU A CA 1
ATOM 3085 C C . GLU A 1 402 ? -28.338 -3.382 0.033 1.00 90.69 402 GLU A C 1
ATOM 3087 O O . GLU A 1 402 ? -28.648 -4.475 -0.437 1.00 90.69 402 GLU A O 1
ATOM 3092 N N . CYS A 1 403 ? -27.137 -3.180 0.576 1.00 96.00 403 CYS A N 1
ATOM 3093 C CA . CYS A 1 403 ? -26.059 -4.159 0.545 1.00 96.00 403 CYS A CA 1
ATOM 3094 C C . CYS A 1 403 ? -25.268 -4.180 1.857 1.00 96.00 403 CYS A C 1
ATOM 3096 O O . CYS A 1 403 ? -25.432 -3.327 2.728 1.00 96.00 403 CYS A O 1
ATOM 3098 N N . LEU A 1 404 ? -24.409 -5.182 2.013 1.00 97.44 404 LEU A N 1
ATOM 3099 C CA . LEU A 1 404 ? -23.449 -5.268 3.108 1.00 97.44 404 LEU A CA 1
ATOM 3100 C C . LEU A 1 404 ? -22.078 -5.689 2.580 1.00 97.44 404 LEU A C 1
ATOM 3102 O O . LEU A 1 404 ? -21.986 -6.369 1.557 1.00 97.44 404 LEU A O 1
ATOM 3106 N N . VAL A 1 405 ? -21.021 -5.344 3.310 1.00 98.06 405 VAL A N 1
ATOM 3107 C CA . VAL A 1 405 ? -19.659 -5.808 3.028 1.00 98.06 405 VAL A CA 1
ATOM 3108 C C . VAL A 1 405 ? -19.122 -6.649 4.170 1.00 98.06 405 VAL A C 1
ATOM 3110 O O . VAL A 1 405 ? -19.456 -6.424 5.331 1.00 98.06 405 VAL A O 1
ATOM 3113 N N . ALA A 1 406 ? -18.280 -7.628 3.850 1.00 98.25 406 ALA A N 1
ATOM 3114 C CA . ALA A 1 406 ? -17.679 -8.516 4.834 1.00 98.25 406 ALA A CA 1
ATOM 3115 C C . ALA A 1 406 ? -16.234 -8.874 4.476 1.00 98.25 406 ALA A C 1
ATOM 3117 O O . ALA A 1 406 ? -15.913 -9.130 3.320 1.00 98.25 406 ALA A O 1
ATOM 3118 N N . GLY A 1 407 ? -15.362 -8.919 5.480 1.00 97.19 407 GLY A N 1
ATOM 3119 C CA . GLY A 1 407 ? -13.960 -9.306 5.358 1.00 97.19 407 GLY A CA 1
ATOM 3120 C C . GLY A 1 407 ? -13.616 -10.468 6.285 1.00 97.19 407 GLY A C 1
ATOM 3121 O O . GLY A 1 407 ? -14.084 -10.526 7.427 1.00 97.19 407 GLY A O 1
ATOM 3122 N N . GLY A 1 408 ? -12.805 -11.402 5.788 1.00 94.06 408 GLY A N 1
ATOM 3123 C CA . GLY A 1 408 ? -12.519 -12.656 6.482 1.00 94.06 408 GLY A CA 1
ATOM 3124 C C . GLY A 1 408 ? -11.073 -13.148 6.416 1.00 94.06 408 GLY A C 1
ATOM 3125 O O . GLY A 1 408 ? -10.157 -12.476 5.932 1.00 94.06 408 GLY A O 1
ATOM 3126 N N . GLU A 1 409 ? -10.889 -14.370 6.915 1.00 94.62 409 GLU A N 1
ATOM 3127 C CA . GLU A 1 409 ? -9.604 -15.088 6.998 1.00 94.62 409 GLU A CA 1
ATOM 3128 C C . GLU A 1 409 ? -9.032 -15.508 5.634 1.00 94.62 409 GLU A C 1
ATOM 3130 O O . GLU A 1 409 ? -7.870 -15.886 5.534 1.00 94.62 409 GLU A O 1
ATOM 3135 N N . ASP A 1 410 ? -9.828 -15.456 4.570 1.00 93.19 410 ASP A N 1
ATOM 3136 C CA . ASP A 1 410 ? -9.447 -15.845 3.208 1.00 93.19 410 ASP A CA 1
ATOM 3137 C C . ASP A 1 410 ? -8.971 -14.666 2.338 1.00 93.19 410 ASP A C 1
ATOM 3139 O O . ASP A 1 410 ? -8.767 -14.817 1.129 1.00 93.19 410 ASP A O 1
ATOM 3143 N N . PHE A 1 411 ? -8.782 -13.503 2.970 1.00 90.88 411 PHE A N 1
ATOM 3144 C CA . PHE A 1 411 ? -8.214 -12.268 2.409 1.00 90.88 411 PHE A CA 1
ATOM 3145 C C . PHE A 1 411 ? -9.109 -11.619 1.347 1.00 90.88 411 PHE A C 1
ATOM 3147 O O . PHE A 1 411 ? -8.701 -10.681 0.652 1.00 90.88 411 PHE A O 1
ATOM 3154 N N . LYS A 1 412 ? -10.331 -12.135 1.205 1.00 92.75 412 LYS A N 1
ATOM 3155 C CA . LYS A 1 412 ? -11.343 -11.605 0.312 1.00 92.75 412 LYS A CA 1
ATOM 3156 C C . LYS A 1 412 ? -12.248 -10.648 1.057 1.00 92.75 412 LYS A C 1
ATOM 3158 O O . LYS A 1 412 ? -12.616 -10.875 2.210 1.00 92.75 412 LYS A O 1
ATOM 3163 N N . LEU A 1 413 ? -12.635 -9.609 0.338 1.00 95.25 413 LEU A N 1
ATOM 3164 C CA . LEU A 1 413 ? -13.719 -8.743 0.730 1.00 95.25 413 LEU A CA 1
ATOM 3165 C C . LEU A 1 413 ? -14.945 -9.082 -0.115 1.00 95.25 413 LEU A C 1
ATOM 3167 O O . LEU A 1 413 ? -14.867 -9.121 -1.339 1.00 95.25 413 LEU A O 1
ATOM 3171 N N . TYR A 1 414 ? -16.054 -9.357 0.548 1.00 96.25 414 TYR A N 1
ATOM 3172 C CA . TYR A 1 414 ? -17.323 -9.741 -0.048 1.00 96.25 414 TYR A CA 1
ATOM 3173 C C . TYR A 1 414 ? -18.296 -8.573 0.004 1.00 96.25 414 TYR A C 1
ATOM 3175 O O . TYR A 1 414 ? -18.300 -7.835 0.989 1.00 96.25 414 TYR A O 1
ATOM 3183 N N . LYS A 1 415 ? -19.149 -8.460 -1.011 1.00 96.44 415 LYS A N 1
ATOM 3184 C CA . LYS A 1 415 ? -20.325 -7.597 -1.029 1.00 96.44 415 LYS A CA 1
ATOM 3185 C C . LYS A 1 415 ? -21.551 -8.467 -1.285 1.00 96.44 415 LYS A C 1
ATOM 3187 O O . LYS A 1 415 ? -21.589 -9.200 -2.272 1.00 96.44 415 LYS A O 1
ATOM 3192 N N . TYR A 1 416 ? -22.539 -8.386 -0.404 1.00 97.06 416 TYR A N 1
ATOM 3193 C CA . TYR A 1 416 ? -23.790 -9.132 -0.515 1.00 97.06 416 TYR A CA 1
ATOM 3194 C C . TYR A 1 416 ? -24.972 -8.182 -0.639 1.00 97.06 416 TYR A C 1
ATOM 3196 O O . TYR A 1 416 ? -24.957 -7.088 -0.072 1.00 97.06 416 TYR A O 1
ATOM 3204 N N . ASP A 1 417 ? -26.016 -8.628 -1.322 1.00 96.44 417 ASP A N 1
ATOM 3205 C CA . ASP A 1 417 ? -27.323 -7.990 -1.261 1.00 96.44 417 ASP A CA 1
ATOM 3206 C C . ASP A 1 417 ? -27.925 -8.244 0.126 1.00 96.44 417 ASP A C 1
ATOM 3208 O O . ASP A 1 417 ? -27.981 -9.380 0.605 1.00 96.44 417 ASP A O 1
ATOM 3212 N N . TYR A 1 418 ? -28.358 -7.184 0.810 1.00 95.50 418 TYR A N 1
ATOM 3213 C CA . TYR A 1 418 ? -28.832 -7.307 2.188 1.00 95.50 418 TYR A CA 1
ATOM 3214 C C . TYR A 1 418 ? -30.160 -8.062 2.289 1.00 95.50 418 TYR A C 1
ATOM 3216 O O . TYR A 1 418 ? -30.444 -8.695 3.310 1.00 95.50 418 TYR A O 1
ATOM 3224 N N . ASN A 1 419 ? -31.013 -7.984 1.271 1.00 94.31 419 ASN A N 1
ATOM 3225 C CA . ASN A 1 419 ? -32.364 -8.531 1.324 1.00 94.31 419 ASN A CA 1
ATOM 3226 C C . ASN A 1 419 ? -32.381 -10.033 1.046 1.00 94.31 419 ASN A C 1
ATOM 3228 O O . ASN A 1 419 ? -33.067 -10.775 1.750 1.00 94.31 419 ASN A O 1
ATOM 3232 N N . THR A 1 420 ? -31.594 -10.465 0.069 1.00 93.31 420 THR A N 1
ATOM 3233 C CA . THR A 1 420 ? -31.529 -11.841 -0.431 1.00 93.31 420 THR A CA 1
ATOM 3234 C C . THR A 1 420 ? -30.381 -12.640 0.182 1.00 93.31 420 THR A C 1
ATOM 3236 O O . THR A 1 420 ? -30.507 -13.853 0.344 1.00 93.31 420 THR A O 1
ATOM 3239 N N . GLY A 1 421 ? -29.281 -11.977 0.556 1.00 91.12 421 GLY A N 1
ATOM 3240 C CA . GLY A 1 421 ? -28.042 -12.630 0.978 1.00 91.12 421 GLY A CA 1
ATOM 3241 C C . GLY A 1 421 ? -27.190 -13.159 -0.174 1.00 91.12 421 GLY A C 1
ATOM 3242 O O . GLY A 1 421 ? -26.222 -13.876 0.079 1.00 91.12 421 GLY A O 1
ATOM 3243 N N . GLU A 1 422 ? -27.541 -12.851 -1.424 1.00 92.69 422 GLU A N 1
ATOM 3244 C CA . GLU A 1 422 ? -26.754 -13.262 -2.585 1.00 92.69 422 GLU A CA 1
ATOM 3245 C C . GLU A 1 422 ? -25.425 -12.497 -2.643 1.00 92.69 422 GLU A C 1
ATOM 3247 O O . GLU A 1 422 ? -25.362 -11.299 -2.359 1.00 92.69 422 GLU A O 1
ATOM 3252 N N . GLU A 1 423 ? -24.341 -13.200 -2.991 1.00 94.12 423 GLU A N 1
ATOM 3253 C CA . GLU A 1 423 ? -23.039 -12.574 -3.240 1.00 94.12 423 GLU A CA 1
ATOM 3254 C C . GLU A 1 423 ? -23.140 -11.750 -4.525 1.00 94.12 423 GLU A C 1
ATOM 3256 O O . GLU A 1 423 ? -23.297 -12.307 -5.611 1.00 94.12 423 GLU A O 1
ATOM 3261 N N . LEU A 1 424 ? -23.048 -10.428 -4.391 1.00 91.06 424 LEU A N 1
ATOM 3262 C CA . LEU A 1 424 ? -23.020 -9.511 -5.525 1.00 91.06 424 LEU A CA 1
ATOM 3263 C C . LEU A 1 424 ? -21.624 -9.504 -6.144 1.00 91.06 424 LEU A C 1
ATOM 3265 O O . LEU A 1 424 ? -21.463 -9.646 -7.353 1.00 91.06 424 LEU A O 1
ATOM 3269 N N . GLU A 1 425 ? -20.606 -9.319 -5.300 1.00 90.25 425 GLU A N 1
ATOM 3270 C CA . GLU A 1 425 ? -19.222 -9.126 -5.723 1.00 90.25 425 GLU A CA 1
ATOM 3271 C C . GLU A 1 425 ? -18.257 -9.691 -4.670 1.00 90.25 425 GLU A C 1
ATOM 3273 O O . GLU A 1 425 ? -18.527 -9.661 -3.466 1.00 90.25 425 GLU A O 1
ATOM 3278 N N . SER A 1 426 ? -17.083 -10.161 -5.101 1.00 89.69 426 SER A N 1
ATOM 3279 C CA . SER A 1 426 ? -15.981 -10.456 -4.184 1.00 89.69 426 SER A CA 1
ATOM 3280 C C . SER A 1 426 ? -14.624 -10.044 -4.744 1.00 89.69 426 SER A C 1
ATOM 3282 O O . SER A 1 426 ? -14.261 -10.310 -5.891 1.00 89.69 426 SER A O 1
ATOM 3284 N N . TYR A 1 427 ? -13.839 -9.394 -3.891 1.00 87.25 427 TYR A N 1
ATOM 3285 C CA . TYR A 1 427 ? -12.607 -8.715 -4.250 1.00 87.25 427 TYR A CA 1
ATOM 3286 C C . TYR A 1 427 ? -11.412 -9.302 -3.515 1.00 87.25 427 TYR A C 1
ATOM 3288 O O . TYR A 1 427 ? -11.440 -9.529 -2.305 1.00 87.25 427 TYR A O 1
ATOM 3296 N N . LYS A 1 428 ? -10.317 -9.501 -4.251 1.00 86.25 428 LYS A N 1
ATOM 3297 C CA . LYS A 1 428 ? -8.995 -9.767 -3.678 1.00 86.25 428 LYS A CA 1
ATOM 3298 C C . LYS A 1 428 ? -8.169 -8.494 -3.767 1.00 86.25 428 LYS A C 1
ATOM 3300 O O . LYS A 1 428 ? -7.962 -7.976 -4.860 1.00 86.25 428 LYS A O 1
ATOM 3305 N N . GLY A 1 429 ? -7.674 -8.020 -2.631 1.00 75.75 429 GLY A N 1
ATOM 3306 C CA . GLY A 1 429 ? -6.778 -6.863 -2.584 1.00 75.75 429 GLY A CA 1
ATOM 3307 C C . GLY A 1 429 ? -5.774 -6.943 -1.448 1.00 75.75 429 GLY A C 1
ATOM 3308 O O . GLY A 1 429 ? -4.607 -6.626 -1.654 1.00 75.75 429 GLY A O 1
ATOM 3309 N N . HIS A 1 430 ? -6.194 -7.420 -0.279 1.00 89.19 430 HIS A N 1
ATOM 3310 C CA . HIS A 1 430 ? -5.304 -7.625 0.857 1.00 89.19 430 HIS A CA 1
ATOM 3311 C C . HIS A 1 430 ? -4.419 -8.870 0.708 1.00 89.19 430 HIS A C 1
ATOM 3313 O O . HIS A 1 430 ? -4.772 -9.837 0.033 1.00 89.19 430 HIS A O 1
ATOM 3319 N N . PHE A 1 431 ? -3.262 -8.838 1.372 1.00 86.94 431 PHE A N 1
ATOM 3320 C CA . PHE A 1 431 ? -2.280 -9.930 1.418 1.00 86.94 431 PHE A CA 1
ATOM 3321 C C . PHE A 1 431 ? -2.299 -10.689 2.759 1.00 86.94 431 PHE A C 1
ATOM 3323 O O . PHE A 1 431 ? -1.358 -11.414 3.080 1.00 86.94 431 PHE A O 1
ATOM 3330 N N . GLY A 1 432 ? -3.366 -10.525 3.542 1.00 91.50 432 GLY A N 1
ATOM 3331 C CA . GLY A 1 432 ? -3.593 -11.191 4.823 1.00 91.50 432 GLY A CA 1
ATOM 3332 C C . GLY A 1 432 ? -5.058 -11.084 5.267 1.00 91.50 432 GLY A C 1
ATOM 3333 O O . GLY A 1 432 ? -5.850 -10.450 4.559 1.00 91.50 432 GLY A O 1
ATOM 3334 N N . PRO A 1 433 ? -5.433 -11.714 6.403 1.00 97.31 433 PRO A N 1
ATOM 3335 C CA . PRO A 1 433 ? -6.789 -11.649 6.941 1.00 97.31 433 PRO A CA 1
ATOM 3336 C C . PRO A 1 433 ? -7.281 -10.215 7.091 1.00 97.31 433 PRO A C 1
ATOM 3338 O O . PRO A 1 433 ? -6.566 -9.362 7.616 1.00 97.31 433 PRO A O 1
ATOM 3341 N N . ILE A 1 434 ? -8.515 -9.969 6.661 1.00 98.25 434 ILE A N 1
ATOM 3342 C CA . ILE A 1 434 ? -9.179 -8.684 6.876 1.00 98.25 434 ILE A CA 1
ATOM 3343 C C . ILE A 1 434 ? -9.780 -8.732 8.276 1.00 98.25 434 ILE A C 1
ATOM 3345 O O . ILE A 1 434 ? -10.559 -9.634 8.566 1.00 98.25 434 ILE A O 1
ATOM 3349 N N . HIS A 1 435 ? -9.403 -7.805 9.153 1.00 98.12 435 HIS A N 1
ATOM 3350 C CA . HIS A 1 435 ? -9.851 -7.783 10.552 1.00 98.12 435 HIS A CA 1
ATOM 3351 C C . HIS A 1 435 ? -11.066 -6.896 10.773 1.00 98.12 435 HIS A C 1
ATOM 3353 O O . HIS A 1 435 ? -11.895 -7.202 11.624 1.00 98.12 435 HIS A O 1
ATOM 3359 N N . CYS A 1 436 ? -11.179 -5.810 10.013 1.00 98.12 436 CYS A N 1
ATOM 3360 C CA . CYS A 1 436 ? -12.233 -4.817 10.169 1.00 98.12 436 CYS A CA 1
ATOM 3361 C C . CYS A 1 436 ? -12.684 -4.281 8.806 1.00 98.12 436 CYS A C 1
ATOM 3363 O O . CYS A 1 436 ? -11.859 -4.094 7.910 1.00 98.12 436 CYS A O 1
ATOM 3365 N N . VAL A 1 437 ? -13.990 -4.043 8.658 1.00 98.38 437 VAL A N 1
ATOM 3366 C CA . VAL A 1 437 ? -14.598 -3.359 7.507 1.00 98.38 437 VAL A CA 1
ATOM 3367 C C . VAL A 1 437 ? -15.700 -2.407 7.982 1.00 98.38 437 VAL A C 1
ATOM 3369 O O . VAL A 1 437 ? -16.440 -2.763 8.902 1.00 98.38 437 VAL A O 1
ATOM 3372 N N . ARG A 1 438 ? -15.822 -1.215 7.386 1.00 98.25 438 ARG A N 1
ATOM 3373 C CA . ARG A 1 438 ? -16.904 -0.245 7.665 1.00 98.25 438 ARG A CA 1
ATOM 3374 C C . ARG A 1 438 ? -17.291 0.536 6.419 1.00 98.25 438 ARG A C 1
ATOM 3376 O O . ARG A 1 438 ? -16.397 0.945 5.683 1.00 98.25 438 ARG A O 1
ATOM 3383 N N . PHE A 1 439 ? -18.582 0.773 6.218 1.00 98.06 439 PHE A N 1
ATOM 3384 C CA . PHE A 1 439 ? -19.061 1.766 5.256 1.00 98.06 439 PHE A CA 1
ATOM 3385 C C . PHE A 1 439 ? -18.768 3.193 5.724 1.00 98.06 439 PHE A C 1
ATOM 3387 O O . PHE A 1 439 ? -18.738 3.464 6.927 1.00 98.06 439 PHE A O 1
ATOM 3394 N N . SER A 1 440 ? -18.550 4.095 4.765 1.00 97.31 440 SER A N 1
ATOM 3395 C CA . SER A 1 440 ? -18.606 5.535 5.010 1.00 97.31 440 SER A CA 1
ATOM 3396 C C . SER A 1 440 ? -20.027 5.945 5.414 1.00 97.31 440 SER A C 1
ATOM 3398 O O . SER A 1 440 ? -20.995 5.267 5.054 1.00 97.31 440 SER A O 1
ATOM 3400 N N . PRO A 1 441 ? -20.188 7.062 6.143 1.00 95.50 441 PRO A N 1
ATOM 3401 C CA . PRO A 1 441 ? -21.504 7.523 6.587 1.00 95.50 441 PRO A CA 1
ATOM 3402 C C . PRO A 1 441 ? -22.444 7.902 5.433 1.00 95.50 441 PRO A C 1
ATOM 3404 O O . PRO A 1 441 ? -23.654 7.906 5.623 1.00 95.50 441 PRO A O 1
ATOM 3407 N N . ASP A 1 442 ? -21.913 8.218 4.251 1.00 93.88 442 ASP A N 1
ATOM 3408 C CA . ASP A 1 442 ? -22.708 8.483 3.047 1.00 93.88 442 ASP A CA 1
ATOM 3409 C C . ASP A 1 442 ? -22.941 7.239 2.177 1.00 93.88 442 ASP A C 1
ATOM 3411 O O . ASP A 1 442 ? -23.648 7.317 1.177 1.00 93.88 442 ASP A O 1
ATOM 3415 N N . GLY A 1 443 ? -22.352 6.097 2.545 1.00 94.94 443 GLY A N 1
ATOM 3416 C CA . GLY A 1 443 ? -22.505 4.832 1.836 1.00 94.94 443 GLY A CA 1
ATOM 3417 C C . GLY A 1 443 ? -21.764 4.738 0.501 1.00 94.94 443 GLY A C 1
ATOM 3418 O O . GLY A 1 443 ? -21.772 3.683 -0.120 1.00 94.94 443 GLY A O 1
ATOM 3419 N N . GLU A 1 444 ? -21.070 5.781 0.049 1.00 95.00 444 GLU A N 1
ATOM 3420 C CA . GLU A 1 444 ? -20.435 5.810 -1.277 1.00 95.00 444 GLU A CA 1
ATOM 3421 C C . GLU A 1 444 ? -19.155 4.965 -1.361 1.00 95.00 444 GLU A C 1
ATOM 3423 O O . GLU A 1 444 ? -18.771 4.499 -2.443 1.00 95.00 444 GLU A O 1
ATOM 3428 N N . LEU A 1 445 ? -18.510 4.725 -0.217 1.00 96.38 445 LEU A N 1
ATOM 3429 C CA . LEU A 1 445 ? -17.344 3.859 -0.107 1.00 96.38 445 LEU A CA 1
ATOM 3430 C C . LEU A 1 445 ? -17.370 3.016 1.167 1.00 96.38 445 LEU A C 1
ATOM 3432 O O . LEU A 1 445 ? -18.187 3.191 2.069 1.00 96.38 445 LEU A O 1
ATOM 3436 N N . TYR A 1 446 ? -16.411 2.106 1.275 1.00 97.75 446 TYR A N 1
ATOM 3437 C CA . TYR A 1 446 ? -16.126 1.410 2.522 1.00 97.75 446 TYR A CA 1
ATOM 3438 C C . TYR A 1 446 ? -14.624 1.203 2.710 1.00 97.75 446 TYR A C 1
ATOM 3440 O O . TYR A 1 446 ? -13.853 1.116 1.752 1.00 97.75 446 TYR A O 1
ATOM 3448 N N . ALA A 1 447 ? -14.198 1.125 3.968 1.00 98.31 447 ALA A N 1
ATOM 3449 C CA . ALA A 1 447 ? -12.817 0.903 4.367 1.00 98.31 447 ALA A CA 1
ATOM 3450 C C . ALA A 1 447 ? -12.613 -0.518 4.901 1.00 98.31 447 ALA A C 1
ATOM 3452 O O . ALA A 1 447 ? -13.496 -1.073 5.555 1.00 98.31 447 ALA A O 1
ATOM 3453 N N . SER A 1 448 ? -11.427 -1.087 4.680 1.00 98.44 448 SER A N 1
ATOM 3454 C CA . SER A 1 448 ? -10.999 -2.364 5.259 1.00 98.44 448 SER A CA 1
ATOM 3455 C C . SER A 1 448 ? -9.588 -2.294 5.840 1.00 98.44 448 SER A C 1
ATOM 3457 O O . SER A 1 448 ? -8.691 -1.707 5.235 1.00 98.44 448 SER A O 1
ATOM 3459 N N . GLY A 1 449 ? -9.374 -2.922 6.997 1.00 98.06 449 GLY A N 1
ATOM 3460 C CA . GLY A 1 449 ? -8.070 -3.061 7.654 1.00 98.06 449 GLY A CA 1
ATOM 3461 C C . GLY A 1 449 ? -7.640 -4.524 7.758 1.00 98.06 449 GLY A C 1
ATOM 3462 O O . GLY A 1 449 ? -8.470 -5.404 7.993 1.00 98.06 449 GLY A O 1
ATOM 3463 N N . SER A 1 450 ? -6.348 -4.798 7.559 1.00 97.75 450 SER A N 1
ATOM 3464 C CA . SER A 1 450 ? -5.828 -6.163 7.394 1.00 97.75 450 SER A CA 1
ATOM 3465 C C . SER A 1 450 ? -4.592 -6.470 8.244 1.00 97.75 450 SER A C 1
ATOM 3467 O O . SER A 1 450 ? -3.862 -5.583 8.699 1.00 97.75 450 SER A O 1
ATOM 3469 N N . GLU A 1 451 ? -4.335 -7.768 8.429 1.00 96.94 451 GLU A N 1
ATOM 3470 C CA . GLU A 1 451 ? -3.097 -8.321 8.990 1.00 96.94 451 GLU A CA 1
ATOM 3471 C C . GLU A 1 451 ? -1.850 -7.913 8.189 1.00 96.94 451 GLU A C 1
ATOM 3473 O O . GLU A 1 451 ? -0.760 -7.852 8.753 1.00 96.94 451 GLU A O 1
ATOM 3478 N N . ASP A 1 452 ? -1.995 -7.574 6.903 1.00 89.62 452 ASP A N 1
ATOM 3479 C CA . ASP A 1 452 ? -0.895 -7.065 6.067 1.00 89.62 452 ASP A CA 1
ATOM 3480 C C . ASP A 1 452 ? -0.419 -5.648 6.453 1.00 89.62 452 ASP A C 1
ATOM 3482 O O . ASP A 1 452 ? 0.564 -5.150 5.903 1.00 89.62 452 ASP A O 1
ATOM 3486 N N . GLY A 1 453 ? -1.094 -5.010 7.413 1.00 89.69 453 GLY A N 1
ATOM 3487 C CA . GLY A 1 453 ? -0.774 -3.679 7.918 1.00 89.69 453 GLY A CA 1
ATOM 3488 C C . GLY A 1 453 ? -1.212 -2.534 7.012 1.00 89.69 453 GLY A C 1
ATOM 3489 O O . GLY A 1 453 ? -0.826 -1.390 7.246 1.00 89.69 453 GLY A O 1
ATOM 3490 N N . THR A 1 454 ? -2.034 -2.815 6.002 1.00 90.69 454 THR A N 1
ATOM 3491 C CA . THR A 1 454 ? -2.644 -1.802 5.140 1.00 90.69 454 THR A CA 1
ATOM 3492 C C . THR A 1 454 ? -4.101 -1.558 5.516 1.00 90.69 454 THR A C 1
ATOM 3494 O O . THR A 1 454 ? -4.818 -2.458 5.965 1.00 90.69 454 THR A O 1
ATOM 3497 N N . LEU A 1 455 ? -4.532 -0.317 5.301 1.00 95.56 455 LEU A N 1
ATOM 3498 C CA . LEU A 1 455 ? -5.937 0.049 5.198 1.00 95.56 455 LEU A CA 1
ATOM 3499 C C . LEU A 1 455 ? -6.252 0.304 3.723 1.00 95.56 455 LEU A C 1
ATOM 3501 O O . LEU A 1 455 ? -5.396 0.807 2.992 1.00 95.56 455 LEU A O 1
ATOM 3505 N N . ARG A 1 456 ? -7.447 -0.062 3.267 1.00 96.56 456 ARG A N 1
ATOM 3506 C CA . ARG A 1 456 ? -7.890 0.165 1.888 1.00 96.56 456 ARG A CA 1
ATOM 3507 C C . ARG A 1 456 ? -9.282 0.764 1.839 1.00 96.56 456 ARG A C 1
ATOM 3509 O O . ARG A 1 456 ? -10.113 0.384 2.654 1.00 96.56 456 ARG A O 1
ATOM 3516 N N . LEU A 1 457 ? -9.519 1.650 0.876 1.00 97.31 457 LEU A N 1
ATOM 3517 C CA . LEU A 1 457 ? -10.847 2.160 0.538 1.00 97.31 457 LEU A CA 1
ATOM 3518 C C . LEU A 1 457 ? -11.334 1.517 -0.760 1.00 97.31 457 LEU A C 1
ATOM 3520 O O . LEU A 1 457 ? -10.539 1.234 -1.659 1.00 97.31 457 LEU A O 1
ATOM 3524 N N . TRP A 1 458 ? -12.637 1.307 -0.856 1.00 95.88 458 TRP A N 1
ATOM 3525 C CA . TRP A 1 458 ? -13.301 0.614 -1.954 1.00 95.88 458 TRP A CA 1
ATOM 3526 C C . TRP A 1 458 ? -14.590 1.343 -2.310 1.00 95.88 458 TRP A C 1
ATOM 3528 O O . TRP A 1 458 ? -15.236 1.880 -1.416 1.00 95.88 458 TRP A O 1
ATOM 3538 N N . GLN A 1 459 ? -14.989 1.327 -3.579 1.00 93.00 459 GLN A N 1
ATOM 3539 C CA . GLN A 1 459 ? -16.232 1.969 -3.992 1.00 93.00 459 GLN A CA 1
ATOM 3540 C C . GLN A 1 459 ? -17.430 1.090 -3.651 1.00 93.00 459 GLN A C 1
ATOM 3542 O O . GLN A 1 459 ? -17.394 -0.131 -3.793 1.00 93.00 459 GLN A O 1
ATOM 3547 N N . THR A 1 460 ? -18.541 1.710 -3.277 1.00 92.88 460 THR A N 1
ATOM 3548 C CA . THR A 1 460 ? -19.804 0.975 -3.201 1.00 92.88 460 THR A CA 1
ATOM 3549 C C . THR A 1 460 ? -20.331 0.688 -4.597 1.00 92.88 460 THR A C 1
ATOM 3551 O O . THR A 1 460 ? -20.719 -0.442 -4.881 1.00 92.88 460 THR A O 1
ATOM 3554 N N . THR A 1 461 ? -20.297 1.674 -5.496 1.00 89.25 461 THR A N 1
ATOM 3555 C CA . THR A 1 461 ? -20.698 1.506 -6.900 1.00 89.25 461 THR A CA 1
ATOM 3556 C C . THR A 1 461 ? -19.474 1.616 -7.799 1.00 89.25 461 THR A C 1
ATOM 3558 O O . THR A 1 461 ? -18.943 2.710 -8.005 1.00 89.25 461 THR A O 1
ATOM 3561 N N . VAL A 1 462 ? -19.014 0.479 -8.328 1.00 84.56 462 VAL A N 1
ATOM 3562 C CA . VAL A 1 462 ? -17.827 0.431 -9.190 1.00 84.56 462 VAL A CA 1
ATOM 3563 C C . VAL A 1 462 ? -18.052 1.281 -10.431 1.00 84.56 462 VAL A C 1
ATOM 3565 O O . VAL A 1 462 ? -19.079 1.167 -11.098 1.00 84.56 462 VAL A O 1
ATOM 3568 N N . GLY A 1 463 ? -17.075 2.131 -10.740 1.00 75.88 463 GLY A N 1
ATOM 3569 C CA . GLY A 1 463 ? -17.151 3.007 -11.901 1.00 75.88 463 GLY A CA 1
ATOM 3570 C C . GLY A 1 463 ? -18.084 4.195 -11.704 1.00 75.88 463 GLY A C 1
ATOM 3571 O O . GLY A 1 463 ? -18.435 4.822 -12.686 1.00 75.88 463 GLY A O 1
ATOM 3572 N N . LYS A 1 464 ? -18.481 4.550 -10.477 1.00 81.50 464 LYS A N 1
ATOM 3573 C CA . LYS A 1 464 ? -19.028 5.882 -10.177 1.00 81.50 464 LYS A CA 1
ATOM 3574 C C . LYS A 1 464 ? -17.876 6.865 -9.942 1.00 81.50 464 LYS A C 1
ATOM 3576 O O . LYS A 1 464 ? -16.877 6.500 -9.325 1.00 81.50 464 LYS A O 1
ATOM 3581 N N . THR A 1 465 ? -17.997 8.109 -10.409 1.00 80.69 465 THR A N 1
ATOM 3582 C CA . THR A 1 465 ? -17.053 9.169 -10.015 1.00 80.69 465 THR A CA 1
ATOM 3583 C C . THR A 1 465 ? -17.339 9.569 -8.574 1.00 80.69 465 THR A C 1
ATOM 3585 O O . THR A 1 465 ? -18.413 10.096 -8.289 1.00 80.69 465 THR A O 1
ATOM 3588 N N . TYR A 1 466 ? -16.401 9.303 -7.673 1.00 80.69 466 TYR A N 1
ATOM 3589 C CA . TYR A 1 466 ? -16.521 9.618 -6.252 1.00 80.69 466 TYR A CA 1
ATOM 3590 C C . TYR A 1 466 ? -15.127 9.637 -5.611 1.00 80.69 466 TYR A C 1
ATOM 3592 O O . TYR A 1 466 ? -14.302 8.792 -5.949 1.00 80.69 466 TYR A O 1
ATOM 3600 N N . GLY A 1 467 ? -14.842 10.578 -4.705 1.00 79.56 467 GLY A N 1
ATOM 3601 C CA . GLY A 1 467 ? -13.514 10.716 -4.090 1.00 79.56 467 GLY A CA 1
ATOM 3602 C C . GLY A 1 467 ? -12.394 10.821 -5.139 1.00 79.56 467 GLY A C 1
ATOM 3603 O O . GLY A 1 467 ? -12.401 11.722 -5.977 1.00 79.56 467 GLY A O 1
ATOM 3604 N N . LEU A 1 468 ? -11.443 9.877 -5.113 1.00 74.56 468 LEU A N 1
ATOM 3605 C CA . LEU A 1 468 ? -10.351 9.779 -6.099 1.00 74.56 468 LEU A CA 1
ATOM 3606 C C . LEU A 1 468 ? -10.669 8.892 -7.319 1.00 74.56 468 LEU A C 1
ATOM 3608 O O . LEU A 1 468 ? -9.852 8.805 -8.237 1.00 74.56 468 LEU A O 1
ATOM 3612 N N . TRP A 1 469 ? -11.827 8.232 -7.360 1.00 78.75 469 TRP A N 1
ATOM 3613 C CA . TRP A 1 469 ? -12.229 7.394 -8.489 1.00 78.75 469 TRP A CA 1
ATOM 3614 C C . TRP A 1 469 ? -12.969 8.216 -9.550 1.00 78.75 469 TRP A C 1
ATOM 3616 O O . TRP A 1 469 ? -13.860 9.002 -9.225 1.00 78.75 469 TRP A O 1
ATOM 3626 N N . LYS A 1 470 ? -12.636 8.009 -10.832 1.00 69.69 470 LYS A N 1
ATOM 3627 C CA . LYS A 1 470 ? -13.288 8.656 -11.983 1.00 69.69 470 LYS A CA 1
ATOM 3628 C C . LYS A 1 470 ? -13.962 7.615 -12.886 1.00 69.69 470 LYS A C 1
ATOM 3630 O O . LYS A 1 470 ? -13.325 6.644 -13.284 1.00 69.69 470 LYS A O 1
ATOM 3635 N N . CYS A 1 471 ? -15.231 7.840 -13.224 1.00 52.72 471 CYS A N 1
ATOM 3636 C CA . CYS A 1 471 ? -15.964 7.120 -14.265 1.00 52.72 471 CYS A CA 1
ATOM 3637 C C . CYS A 1 471 ? -15.656 7.722 -15.638 1.00 52.72 471 CYS A C 1
ATOM 3639 O O . CYS A 1 471 ? -15.817 8.930 -15.815 1.00 52.72 471 CYS A O 1
ATOM 3641 N N . VAL A 1 472 ? -15.282 6.893 -16.611 1.00 51.62 472 VAL A N 1
ATOM 3642 C CA . VAL A 1 472 ? -15.214 7.280 -18.026 1.00 51.62 472 VAL A CA 1
ATOM 3643 C C . VAL A 1 472 ? -16.128 6.321 -18.790 1.00 51.62 472 VAL A C 1
ATOM 3645 O O . VAL A 1 472 ? -15.875 5.117 -18.800 1.00 51.62 472 VAL A O 1
ATOM 3648 N N . VAL A 1 473 ? -17.227 6.824 -19.361 1.00 42.69 473 VAL A N 1
ATOM 3649 C CA . VAL A 1 473 ? -18.188 6.012 -20.128 1.00 42.69 473 VAL A CA 1
ATOM 3650 C C . VAL A 1 473 ? -17.792 6.043 -21.609 1.00 42.69 473 VAL A C 1
ATOM 3652 O O . VAL A 1 473 ? -17.614 7.140 -22.138 1.00 42.69 473 VAL A O 1
ATOM 3655 N N . PRO A 1 474 ? -17.664 4.895 -22.296 1.00 38.47 474 PRO A N 1
ATOM 3656 C CA . PRO A 1 474 ? -17.402 4.866 -23.728 1.00 38.47 474 PRO A CA 1
ATOM 3657 C C . PRO A 1 474 ? -18.720 4.831 -24.520 1.00 38.47 474 PRO A C 1
ATOM 3659 O O . PRO A 1 474 ? -19.367 3.790 -24.590 1.00 38.47 474 PRO A O 1
ATOM 3662 N N . GLU A 1 475 ? -19.108 5.939 -25.153 1.00 33.38 475 GLU A N 1
ATOM 3663 C CA . GLU A 1 475 ? -20.111 5.949 -26.230 1.00 33.38 475 GLU A CA 1
ATOM 3664 C C . GLU A 1 475 ? -19.601 6.775 -27.421 1.00 33.38 475 GLU A C 1
ATOM 3666 O O . GLU A 1 475 ? -19.769 7.987 -27.451 1.00 33.38 475 GLU A O 1
ATOM 3671 N N . GLU A 1 476 ? -18.921 6.095 -28.356 1.00 36.09 476 GLU A N 1
ATOM 3672 C CA . GLU A 1 476 ? -18.981 6.232 -29.832 1.00 36.09 476 GLU A CA 1
ATOM 3673 C C . GLU A 1 476 ? -17.853 5.401 -30.495 1.00 36.09 476 GLU A C 1
ATOM 3675 O O . GLU A 1 476 ? -17.051 5.890 -31.276 1.00 36.09 476 GLU A O 1
ATOM 3680 N N . GLU A 1 477 ? -17.768 4.096 -30.213 1.00 39.25 477 GLU A N 1
ATOM 3681 C CA . GLU A 1 477 ? -16.836 3.207 -30.927 1.00 39.25 477 GLU A CA 1
ATOM 3682 C C . GLU A 1 477 ? -17.514 1.884 -31.269 1.00 39.25 477 GLU A C 1
ATOM 3684 O O . GLU A 1 477 ? -17.486 0.915 -30.514 1.00 39.25 477 GLU A O 1
ATOM 3689 N N . ASN A 1 478 ? -18.141 1.811 -32.442 1.00 37.28 478 ASN A N 1
ATOM 3690 C CA . ASN A 1 478 ? -18.432 0.510 -33.042 1.00 37.28 478 ASN A CA 1
ATOM 3691 C C . ASN A 1 478 ? -18.413 0.579 -34.572 1.00 37.28 478 ASN A C 1
ATOM 3693 O O . ASN A 1 478 ? -19.408 0.361 -35.257 1.00 37.28 478 ASN A O 1
ATOM 3697 N N . ALA A 1 479 ? -17.231 0.889 -35.105 1.00 31.84 479 ALA A N 1
ATOM 3698 C CA . ALA A 1 479 ? -16.857 0.598 -36.491 1.00 31.84 479 ALA A CA 1
ATOM 3699 C C . ALA A 1 479 ? -15.344 0.326 -36.646 1.00 31.84 479 ALA A C 1
ATOM 3701 O O . ALA A 1 479 ? -14.943 -0.391 -37.562 1.00 31.84 479 ALA A O 1
ATOM 3702 N N . GLU A 1 480 ? -14.498 0.815 -35.732 1.00 37.56 480 GLU A N 1
ATOM 3703 C CA . GLU A 1 480 ? -13.034 0.711 -35.857 1.00 37.56 480 GLU A CA 1
ATOM 3704 C C . GLU A 1 480 ? -12.411 -0.533 -35.200 1.00 37.56 480 GLU A C 1
ATOM 3706 O O . GLU A 1 480 ? -11.353 -0.999 -35.635 1.00 37.56 480 GLU A O 1
ATOM 3711 N N . ALA A 1 481 ? -13.103 -1.179 -34.255 1.00 36.91 481 ALA A N 1
ATOM 3712 C CA . ALA A 1 481 ? -12.584 -2.334 -33.509 1.00 36.91 481 ALA A CA 1
ATOM 3713 C C . ALA A 1 481 ? -12.288 -3.586 -34.370 1.00 36.91 481 ALA A C 1
ATOM 3715 O O . ALA A 1 481 ? -11.540 -4.472 -33.954 1.00 36.91 481 ALA A O 1
ATOM 3716 N N . ALA A 1 482 ? -12.816 -3.669 -35.597 1.00 30.22 482 ALA A N 1
ATOM 3717 C CA . ALA A 1 482 ? -12.506 -4.764 -36.521 1.00 30.22 482 ALA A CA 1
ATOM 3718 C C . ALA A 1 482 ? -11.186 -4.567 -37.299 1.00 30.22 482 ALA A C 1
ATOM 3720 O O . ALA A 1 482 ? -10.673 -5.531 -37.868 1.00 30.22 482 ALA A O 1
ATOM 3721 N N . LYS A 1 483 ? -10.603 -3.358 -37.305 1.00 31.16 483 LYS A N 1
ATOM 3722 C CA . LYS A 1 483 ? -9.292 -3.079 -37.927 1.00 31.16 483 LYS A CA 1
ATOM 3723 C C . LYS A 1 483 ? -8.114 -3.160 -36.944 1.00 31.16 483 LYS A C 1
ATOM 3725 O O . LYS A 1 483 ? -6.979 -3.328 -37.380 1.00 31.16 483 LYS A O 1
ATOM 3730 N N . ALA A 1 484 ? -8.368 -3.139 -35.636 1.00 32.75 484 ALA A N 1
ATOM 3731 C CA . ALA A 1 484 ? -7.355 -3.002 -34.583 1.00 32.75 484 ALA A CA 1
ATOM 3732 C C . ALA A 1 484 ? -6.711 -4.320 -34.081 1.00 32.75 484 ALA A C 1
ATOM 3734 O O . ALA A 1 484 ? -6.288 -4.410 -32.932 1.00 32.75 484 ALA A O 1
ATOM 3735 N N . ARG A 1 485 ? -6.601 -5.370 -34.913 1.00 31.66 485 ARG A N 1
ATOM 3736 C CA . ARG A 1 485 ? -5.772 -6.562 -34.583 1.00 31.66 485 ARG A CA 1
ATOM 3737 C C . ARG A 1 485 ? -4.344 -6.500 -35.128 1.00 31.66 485 ARG A C 1
ATOM 3739 O O . ARG A 1 485 ? -3.603 -7.472 -35.016 1.00 31.66 485 ARG A O 1
ATOM 3746 N N . THR A 1 486 ? -3.938 -5.357 -35.664 1.00 28.59 486 THR A N 1
ATOM 3747 C CA . THR A 1 486 ? -2.594 -5.128 -36.203 1.00 28.59 486 THR A CA 1
ATOM 3748 C C . THR A 1 486 ? -2.169 -3.686 -35.956 1.00 28.59 486 THR A C 1
ATOM 3750 O O . THR A 1 486 ? -2.124 -2.905 -36.895 1.00 28.59 486 THR A O 1
ATOM 3753 N N . SER A 1 487 ? -1.886 -3.326 -34.703 1.00 26.17 487 SER A N 1
ATOM 3754 C CA . SER A 1 487 ? -1.006 -2.193 -34.359 1.00 26.17 487 SER A CA 1
ATOM 3755 C C . SER A 1 487 ? -0.884 -2.050 -32.842 1.00 26.17 487 SER A C 1
ATOM 3757 O O . SER A 1 487 ? -1.890 -1.955 -32.143 1.00 26.17 487 SER A O 1
ATOM 3759 N N . LEU A 1 488 ? 0.355 -2.031 -32.348 1.00 33.62 488 LEU A N 1
ATOM 3760 C CA . LEU A 1 488 ? 0.714 -1.568 -31.006 1.00 33.62 488 LEU A CA 1
ATOM 3761 C C . LEU A 1 488 ? 0.307 -0.085 -30.839 1.00 33.62 488 LEU A C 1
ATOM 3763 O O . LEU A 1 488 ? 0.315 0.646 -31.833 1.00 33.62 488 LEU A O 1
ATOM 3767 N N . PRO A 1 489 ? -0.063 0.368 -29.626 1.00 35.19 489 PRO A N 1
ATOM 3768 C CA . PRO A 1 489 ? -0.609 1.702 -29.416 1.00 35.19 489 PRO A CA 1
ATOM 3769 C C . PRO A 1 489 ? 0.493 2.746 -29.572 1.00 35.19 489 PRO A C 1
ATOM 3771 O O . PRO A 1 489 ? 1.479 2.760 -28.837 1.00 35.19 489 PRO A O 1
ATOM 3774 N N . GLY A 1 490 ? 0.314 3.618 -30.554 1.00 40.28 490 GLY A N 1
ATOM 3775 C CA . GLY A 1 490 ? 1.215 4.726 -30.794 1.00 40.28 490 GLY A CA 1
ATOM 3776 C C . GLY A 1 490 ? 0.879 5.471 -32.069 1.00 40.28 490 GLY A C 1
ATOM 3777 O O . GLY A 1 490 ? 1.762 5.586 -32.895 1.00 40.28 490 GLY A O 1
ATOM 3778 N N . THR A 1 491 ? -0.360 5.949 -32.231 1.00 39.66 491 THR A N 1
ATOM 3779 C CA . THR A 1 491 ? -0.712 7.101 -33.089 1.00 39.66 491 THR A CA 1
ATOM 3780 C C . THR A 1 491 ? -2.196 7.447 -32.919 1.00 39.66 491 THR A C 1
ATOM 3782 O O . THR A 1 491 ? -3.037 6.927 -33.645 1.00 39.66 491 THR A O 1
ATOM 3785 N N . ALA A 1 492 ? -2.512 8.322 -31.971 1.00 28.58 492 ALA A N 1
ATOM 3786 C CA . ALA A 1 492 ? -3.577 9.321 -32.055 1.00 28.58 492 ALA A CA 1
ATOM 3787 C C . ALA A 1 492 ? -3.338 10.311 -30.908 1.00 28.58 492 ALA A C 1
ATOM 3789 O O . ALA A 1 492 ? -2.782 9.937 -29.879 1.00 28.58 492 ALA A O 1
ATOM 3790 N N . GLU A 1 493 ? -3.657 11.574 -31.143 1.00 34.75 493 GLU A N 1
ATOM 3791 C CA . GLU A 1 493 ? -3.391 12.727 -30.283 1.00 34.75 493 GLU A CA 1
ATOM 3792 C C . GLU A 1 493 ? -4.172 12.648 -28.956 1.00 34.75 493 GLU A C 1
ATOM 3794 O O . GLU A 1 493 ? -5.159 13.347 -28.759 1.00 34.75 493 GLU A O 1
ATOM 3799 N N . GLU A 1 494 ? -3.754 11.787 -28.029 1.00 39.06 494 GLU A N 1
ATOM 3800 C CA . GLU A 1 494 ? -4.190 11.859 -26.635 1.00 39.06 494 GLU A CA 1
ATOM 3801 C C . GLU A 1 494 ? -3.323 12.896 -25.914 1.00 39.06 494 GLU A C 1
ATOM 3803 O O . GLU A 1 494 ? -2.099 12.760 -25.822 1.00 39.06 494 GLU A O 1
ATOM 3808 N N . GLU A 1 495 ? -3.956 13.970 -25.431 1.00 41.56 495 GLU A N 1
ATOM 3809 C CA . GLU A 1 495 ? -3.300 14.953 -24.573 1.00 41.56 495 GLU A CA 1
ATOM 3810 C C . GLU A 1 495 ? -2.636 14.238 -23.389 1.00 41.56 495 GLU A C 1
ATOM 3812 O O . GLU A 1 495 ? -3.263 13.461 -22.667 1.00 41.56 495 GLU A O 1
ATOM 3817 N N . ILE A 1 496 ? -1.345 14.510 -23.180 1.00 51.88 496 ILE A N 1
ATOM 3818 C CA . ILE A 1 496 ? -0.594 13.997 -22.034 1.00 51.88 496 ILE A CA 1
ATOM 3819 C C . ILE A 1 496 ? -1.346 14.407 -20.766 1.00 51.88 496 ILE A C 1
ATOM 3821 O O . ILE A 1 496 ? -1.455 15.598 -20.465 1.00 51.88 496 ILE A O 1
ATOM 3825 N N . GLU A 1 497 ? -1.820 13.439 -19.978 1.00 59.84 497 GLU A N 1
ATOM 3826 C CA . GLU A 1 497 ? -2.477 13.726 -18.702 1.00 59.84 497 GLU A CA 1
ATOM 3827 C C . GLU A 1 497 ? -1.419 14.134 -17.649 1.00 59.84 497 GLU A C 1
ATOM 3829 O O . GLU A 1 497 ? -1.053 13.399 -16.729 1.00 59.84 497 GLU A O 1
ATOM 3834 N N . LEU A 1 498 ? -0.889 15.356 -17.770 1.00 66.31 498 LEU A N 1
ATOM 3835 C CA . LEU A 1 498 ? 0.137 15.927 -16.882 1.00 66.31 498 LEU A CA 1
ATOM 3836 C C . LEU A 1 498 ? -0.328 16.051 -15.426 1.00 66.31 498 LEU A C 1
ATOM 3838 O O . LEU A 1 498 ? 0.478 16.341 -14.533 1.00 66.31 498 LEU A O 1
ATOM 3842 N N . GLY A 1 499 ? -1.615 15.801 -15.165 1.00 64.38 499 GLY A N 1
ATOM 3843 C CA . GLY A 1 499 ? -2.182 15.675 -13.829 1.00 64.38 499 GLY A CA 1
ATOM 3844 C C . GLY A 1 499 ? -1.331 14.787 -12.919 1.00 64.38 499 GLY A C 1
ATOM 3845 O O . GLY A 1 499 ? -1.090 15.173 -11.773 1.00 64.38 499 GLY A O 1
ATOM 3846 N N . TRP A 1 500 ? -0.762 13.697 -13.448 1.00 70.25 500 TRP A N 1
ATOM 3847 C CA . TRP A 1 500 ? 0.042 12.733 -12.683 1.00 70.25 500 TRP A CA 1
ATOM 3848 C C . TRP A 1 500 ? 1.322 13.346 -12.103 1.00 70.25 500 TRP A C 1
ATOM 3850 O O . TRP A 1 500 ? 1.783 12.952 -11.032 1.00 70.25 500 TRP A O 1
ATOM 3860 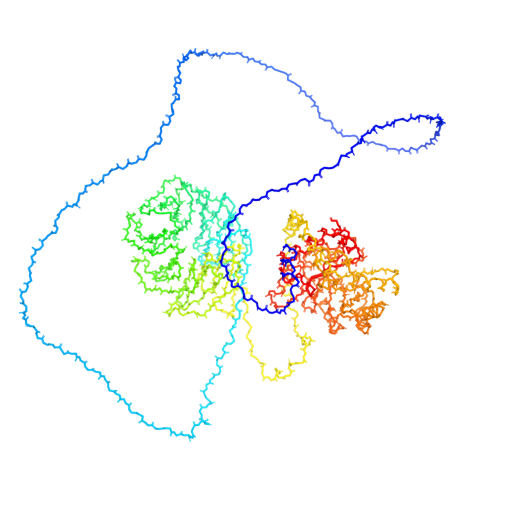N N . ILE A 1 501 ? 1.896 14.342 -12.785 1.00 79.69 501 ILE A N 1
ATOM 3861 C CA . ILE A 1 501 ? 3.151 14.987 -12.375 1.00 79.69 501 ILE A CA 1
ATOM 3862 C C . ILE A 1 501 ? 2.965 16.401 -11.806 1.00 79.69 501 ILE A C 1
ATOM 3864 O O . ILE A 1 501 ? 3.906 16.971 -11.237 1.00 79.69 501 ILE A O 1
ATOM 3868 N N . SER A 1 502 ? 1.753 16.953 -11.907 1.00 70.25 502 SER A N 1
ATOM 3869 C CA . SER A 1 502 ? 1.414 18.326 -11.507 1.00 70.25 502 SER A CA 1
ATOM 3870 C C . SER A 1 502 ? 1.561 18.591 -9.999 1.00 70.25 502 SER A C 1
ATOM 3872 O O . SER A 1 502 ? 1.888 19.708 -9.601 1.00 70.25 502 SER A O 1
ATOM 3874 N N . LYS A 1 503 ? 1.395 17.564 -9.151 1.00 68.38 503 LYS A N 1
ATOM 3875 C CA . LYS A 1 503 ? 1.421 17.674 -7.676 1.00 68.38 503 LYS A CA 1
ATOM 3876 C C . LYS A 1 503 ? 2.281 16.602 -6.996 1.00 68.38 503 LYS A C 1
ATOM 3878 O O . LYS A 1 503 ? 1.954 16.109 -5.922 1.00 68.38 503 LYS A O 1
ATOM 3883 N N . VAL A 1 504 ? 3.403 16.231 -7.610 1.00 82.38 504 VAL A N 1
ATOM 3884 C CA . VAL A 1 504 ? 4.322 15.244 -7.019 1.00 82.38 504 VAL A CA 1
ATOM 3885 C C . VAL A 1 504 ? 5.099 15.857 -5.858 1.00 82.38 504 VAL A C 1
ATOM 3887 O O . VAL A 1 504 ? 5.875 16.798 -6.044 1.00 82.38 504 VAL A O 1
ATOM 3890 N N . TYR A 1 505 ? 4.959 15.250 -4.681 1.00 85.75 505 TYR A N 1
ATOM 3891 C CA . TYR A 1 505 ? 5.786 15.518 -3.511 1.00 85.75 505 TYR A CA 1
ATOM 3892 C C . TYR A 1 505 ? 6.582 14.270 -3.126 1.00 85.75 505 TYR A C 1
ATOM 3894 O O . TYR A 1 505 ? 6.024 13.198 -2.898 1.00 85.75 505 TYR A O 1
ATOM 3902 N N . VAL A 1 506 ? 7.904 14.415 -3.011 1.00 90.44 506 VAL A N 1
ATOM 3903 C CA . VAL A 1 506 ? 8.780 13.349 -2.516 1.00 90.44 506 VAL A CA 1
ATOM 3904 C C . VAL A 1 506 ? 9.235 13.700 -1.107 1.00 90.44 506 VAL A C 1
ATOM 3906 O O . VAL A 1 506 ? 10.016 14.629 -0.907 1.00 90.44 506 VAL A O 1
ATOM 3909 N N . ASN A 1 507 ? 8.791 12.915 -0.123 1.00 92.25 507 ASN A N 1
ATOM 3910 C CA . ASN A 1 507 ? 9.270 13.023 1.254 1.00 92.25 507 ASN A CA 1
ATOM 3911 C C . ASN A 1 507 ? 10.709 12.490 1.349 1.00 92.25 507 ASN A C 1
ATOM 3913 O O . ASN A 1 507 ? 10.947 11.311 1.630 1.00 92.25 507 ASN A O 1
ATOM 3917 N N . GLN A 1 508 ? 11.676 13.367 1.096 1.00 89.62 508 GLN A N 1
ATOM 3918 C CA . GLN A 1 508 ? 13.091 13.013 1.052 1.00 89.62 508 GLN A CA 1
ATOM 3919 C C . GLN A 1 508 ? 13.596 12.362 2.357 1.00 89.62 508 GLN A C 1
ATOM 3921 O O . GLN A 1 508 ? 14.227 11.308 2.262 1.00 89.62 508 GLN A O 1
ATOM 3926 N N . PRO A 1 509 ? 13.277 12.862 3.572 1.00 93.50 509 PRO A N 1
ATOM 3927 C CA . PRO A 1 509 ? 13.664 12.182 4.811 1.00 93.50 509 PRO A CA 1
ATOM 3928 C C . PRO A 1 509 ? 13.109 10.758 4.949 1.00 93.50 509 PRO A C 1
ATOM 3930 O O . PRO A 1 509 ? 13.766 9.887 5.519 1.00 93.50 509 PRO A O 1
ATOM 3933 N N . ALA A 1 510 ? 11.892 10.491 4.467 1.00 92.25 510 ALA A N 1
ATOM 3934 C CA . ALA A 1 510 ? 11.328 9.141 4.483 1.00 92.25 510 ALA A CA 1
ATOM 3935 C C . ALA A 1 510 ? 12.035 8.215 3.481 1.00 92.25 510 ALA A C 1
ATOM 3937 O O . ALA A 1 510 ? 12.369 7.085 3.835 1.00 92.25 510 ALA A O 1
ATOM 3938 N N . VAL A 1 511 ? 12.314 8.706 2.269 1.00 94.81 511 VAL A N 1
ATOM 3939 C CA . VAL A 1 511 ? 13.055 7.957 1.241 1.00 94.81 511 VAL A CA 1
ATOM 3940 C C . VAL A 1 511 ? 14.455 7.590 1.735 1.00 94.81 511 VAL A C 1
ATOM 3942 O O . VAL A 1 511 ? 14.851 6.430 1.643 1.00 94.81 511 VAL A O 1
ATOM 3945 N N . VAL A 1 512 ? 15.185 8.549 2.314 1.00 93.31 512 VAL A N 1
ATOM 3946 C CA . VAL A 1 512 ? 16.535 8.314 2.849 1.00 93.31 512 VAL A CA 1
ATOM 3947 C C . VAL A 1 512 ? 16.502 7.298 3.991 1.00 93.31 512 VAL A C 1
ATOM 3949 O O . VAL A 1 512 ? 17.263 6.334 3.963 1.00 93.31 512 VAL A O 1
ATOM 3952 N N . ARG A 1 513 ? 15.571 7.432 4.946 1.00 94.12 513 ARG A N 1
ATOM 3953 C CA . ARG A 1 513 ? 15.426 6.453 6.039 1.00 94.12 513 ARG A CA 1
ATOM 3954 C C . ARG A 1 513 ? 15.134 5.043 5.531 1.00 94.12 513 ARG A C 1
ATOM 3956 O O . ARG A 1 513 ? 15.676 4.083 6.076 1.00 94.12 513 ARG A O 1
ATOM 3963 N N . HIS A 1 514 ? 14.298 4.907 4.503 1.00 92.50 514 HIS A N 1
ATOM 3964 C CA . HIS A 1 514 ? 14.002 3.605 3.911 1.00 92.50 514 HIS A CA 1
ATOM 3965 C C . HIS A 1 514 ? 15.237 3.005 3.217 1.00 92.50 514 HIS A C 1
ATOM 3967 O O . HIS A 1 514 ? 15.584 1.850 3.470 1.00 92.50 514 HIS A O 1
ATOM 3973 N N . ALA A 1 515 ? 15.971 3.810 2.443 1.00 91.62 515 ALA A N 1
ATOM 3974 C CA . ALA A 1 515 ? 17.231 3.396 1.828 1.00 91.62 515 ALA A CA 1
ATOM 3975 C C . ALA A 1 515 ? 18.271 2.935 2.873 1.00 91.62 515 ALA A C 1
ATOM 3977 O O . ALA A 1 515 ? 18.885 1.877 2.719 1.00 91.62 515 ALA A O 1
ATOM 3978 N N . GLU A 1 516 ? 18.425 3.672 3.977 1.00 92.62 516 GLU A N 1
ATOM 3979 C CA . GLU A 1 516 ? 19.306 3.291 5.089 1.00 92.62 516 GLU A CA 1
ATOM 3980 C C . GLU A 1 516 ? 18.855 2.006 5.796 1.00 92.62 516 GLU A C 1
ATOM 3982 O O . GLU A 1 516 ? 19.684 1.216 6.256 1.00 92.62 516 GLU A O 1
ATOM 3987 N N . GLN A 1 517 ? 17.543 1.790 5.926 1.00 91.56 517 GLN A N 1
ATOM 3988 C CA . GLN A 1 517 ? 16.997 0.589 6.552 1.00 91.56 517 GLN A CA 1
ATOM 3989 C C . GLN A 1 517 ? 17.351 -0.662 5.743 1.00 91.56 517 GLN A C 1
ATOM 3991 O O . GLN A 1 517 ? 17.756 -1.664 6.334 1.00 91.56 517 GLN A O 1
ATOM 3996 N N . ILE A 1 518 ? 17.269 -0.585 4.414 1.00 87.50 518 ILE A N 1
ATOM 3997 C CA . ILE A 1 518 ? 17.620 -1.689 3.512 1.00 87.50 518 ILE A CA 1
ATOM 3998 C C . ILE A 1 518 ? 19.101 -2.049 3.626 1.00 87.50 518 ILE A C 1
ATOM 4000 O O . ILE A 1 518 ? 19.448 -3.226 3.707 1.00 87.50 518 ILE A O 1
ATOM 4004 N N . GLN A 1 519 ? 19.988 -1.057 3.731 1.00 85.00 519 GLN A N 1
ATOM 4005 C CA . GLN A 1 519 ? 21.423 -1.310 3.926 1.00 85.00 519 GLN A CA 1
ATOM 4006 C C . GLN A 1 519 ? 21.739 -2.030 5.247 1.00 85.00 519 GLN A C 1
ATOM 4008 O O . GLN A 1 519 ? 22.770 -2.697 5.359 1.00 85.00 519 GLN A O 1
ATOM 4013 N N . LYS A 1 520 ? 20.860 -1.904 6.250 1.00 87.00 520 LYS A N 1
ATOM 4014 C CA . LYS A 1 520 ? 20.986 -2.563 7.559 1.00 87.00 520 LYS A CA 1
ATOM 4015 C C . LYS A 1 520 ? 20.411 -3.981 7.569 1.00 87.00 520 LYS A C 1
ATOM 4017 O O . LYS A 1 520 ? 20.546 -4.679 8.577 1.00 87.00 520 LYS A O 1
ATOM 4022 N N . TRP A 1 521 ? 19.766 -4.427 6.490 1.00 83.44 521 TRP A N 1
ATOM 4023 C CA . TRP A 1 521 ? 19.222 -5.776 6.422 1.00 83.44 521 TRP A CA 1
ATOM 4024 C C . TRP A 1 521 ? 20.321 -6.833 6.488 1.00 83.44 521 TRP A C 1
ATOM 4026 O O . TRP A 1 521 ? 21.438 -6.668 5.993 1.00 83.44 521 TRP A O 1
ATOM 4036 N N . ARG A 1 522 ? 20.000 -7.961 7.130 1.00 79.31 522 ARG A N 1
ATOM 4037 C CA . ARG A 1 522 ? 20.920 -9.096 7.184 1.00 79.31 522 ARG A CA 1
ATOM 4038 C C . ARG A 1 522 ? 21.073 -9.662 5.779 1.00 79.31 522 ARG A C 1
ATOM 4040 O O . ARG A 1 522 ? 20.103 -10.143 5.202 1.00 79.31 522 ARG A O 1
ATOM 4047 N N . THR A 1 523 ? 22.300 -9.637 5.268 1.00 76.44 523 THR A N 1
ATOM 4048 C CA . THR A 1 523 ? 22.610 -10.282 3.992 1.00 76.44 523 THR A CA 1
ATOM 4049 C C . THR A 1 523 ? 22.440 -11.799 4.092 1.00 76.44 523 THR A C 1
ATOM 4051 O O . THR A 1 523 ? 22.646 -12.402 5.154 1.00 76.44 523 THR A O 1
ATOM 4054 N N . VAL A 1 524 ? 22.079 -12.415 2.970 1.00 83.00 524 VAL A N 1
ATOM 4055 C CA . VAL A 1 524 ? 22.053 -13.870 2.809 1.00 83.00 524 VAL A CA 1
ATOM 4056 C C . VAL A 1 524 ? 23.476 -14.438 2.887 1.00 83.00 524 VAL A C 1
ATOM 4058 O O . VAL A 1 524 ? 24.435 -13.779 2.488 1.00 83.00 524 VAL A O 1
ATOM 4061 N N . LYS A 1 525 ? 23.628 -15.651 3.434 1.00 84.62 525 LYS A N 1
ATOM 4062 C CA . LYS A 1 525 ? 24.931 -16.314 3.639 1.00 84.62 525 LYS A CA 1
ATOM 4063 C C . LYS A 1 525 ? 24.941 -17.731 3.065 1.00 84.62 525 LYS A C 1
ATOM 4065 O O . LYS A 1 525 ? 23.885 -18.359 2.946 1.00 84.62 525 LYS A O 1
ATOM 4070 N N . GLY A 1 526 ? 26.137 -18.244 2.775 1.00 85.25 526 GLY A N 1
ATOM 4071 C CA . GLY A 1 526 ? 26.350 -19.613 2.293 1.00 85.25 526 GLY A CA 1
ATOM 4072 C C . GLY A 1 526 ? 25.597 -19.878 0.990 1.00 85.25 526 GLY A C 1
ATOM 4073 O O . GLY A 1 526 ? 25.533 -19.013 0.121 1.00 85.25 526 GLY A O 1
ATOM 4074 N N . ASN A 1 527 ? 24.943 -21.035 0.878 1.00 83.38 527 ASN A N 1
ATOM 4075 C CA . ASN A 1 527 ? 24.251 -21.439 -0.355 1.00 83.38 527 ASN A CA 1
ATOM 4076 C C . ASN A 1 527 ? 23.157 -20.453 -0.809 1.00 83.38 527 ASN A C 1
ATOM 4078 O O . ASN A 1 527 ? 22.904 -20.326 -2.003 1.00 83.38 527 ASN A O 1
ATOM 4082 N N . TRP A 1 528 ? 22.526 -19.720 0.116 1.00 85.12 528 TRP A N 1
ATOM 4083 C CA . TRP A 1 528 ? 21.550 -18.682 -0.237 1.00 85.12 528 TRP A CA 1
ATOM 4084 C C . TRP A 1 528 ? 22.205 -17.458 -0.871 1.00 85.12 528 TRP A C 1
ATOM 4086 O O . TRP A 1 528 ? 21.615 -16.832 -1.744 1.00 85.12 528 TRP A O 1
ATOM 4096 N N . GLN A 1 529 ? 23.426 -17.127 -0.452 1.00 90.31 529 GLN A N 1
ATOM 4097 C CA . GLN A 1 529 ? 24.198 -16.063 -1.076 1.00 90.31 529 GLN A CA 1
ATOM 4098 C C . GLN A 1 529 ? 24.561 -16.447 -2.507 1.00 90.31 529 GLN A C 1
ATOM 4100 O O . GLN A 1 529 ? 24.251 -15.691 -3.420 1.00 90.31 529 GLN A O 1
ATOM 4105 N N . ALA A 1 530 ? 25.113 -17.645 -2.714 1.00 89.44 530 ALA A N 1
ATOM 4106 C CA . ALA A 1 530 ? 25.450 -18.145 -4.047 1.00 89.44 530 ALA A CA 1
ATOM 4107 C C . ALA A 1 530 ? 24.234 -18.138 -4.992 1.00 89.44 530 ALA A C 1
ATOM 4109 O O . ALA A 1 530 ? 24.311 -17.628 -6.106 1.00 89.44 530 ALA A O 1
ATOM 4110 N N . ALA A 1 531 ? 23.078 -18.599 -4.512 1.00 89.69 531 ALA A N 1
ATOM 4111 C CA . ALA A 1 531 ? 21.817 -18.575 -5.247 1.00 89.69 531 ALA A CA 1
ATOM 4112 C C . ALA A 1 531 ? 21.396 -17.158 -5.696 1.00 89.69 531 ALA A C 1
ATOM 4114 O O . ALA A 1 531 ? 21.068 -16.938 -6.863 1.00 89.69 531 ALA A O 1
ATOM 4115 N N . TRP A 1 532 ? 21.451 -16.176 -4.791 1.00 92.88 532 TRP A N 1
ATOM 4116 C CA . TRP A 1 532 ? 21.141 -14.777 -5.110 1.00 92.88 532 TRP A CA 1
ATOM 4117 C C . TRP A 1 532 ? 22.164 -14.143 -6.055 1.00 92.88 532 TRP A C 1
ATOM 4119 O O . TRP A 1 532 ? 21.801 -13.312 -6.883 1.00 92.88 532 TRP A O 1
ATOM 4129 N N . LEU A 1 533 ? 23.429 -14.546 -5.965 1.00 94.56 533 LEU A N 1
ATOM 4130 C CA . LEU A 1 533 ? 24.476 -14.089 -6.870 1.00 94.56 533 LEU A CA 1
ATOM 4131 C C . LEU A 1 533 ? 24.304 -14.652 -8.282 1.00 94.56 533 LEU A C 1
ATOM 4133 O O . LEU A 1 533 ? 24.388 -13.892 -9.242 1.00 94.56 533 LEU A O 1
ATOM 4137 N N . LEU A 1 534 ? 23.964 -15.936 -8.424 1.00 94.50 534 LEU A N 1
ATOM 4138 C CA . LEU A 1 534 ? 23.592 -16.504 -9.724 1.00 94.50 534 LEU A CA 1
ATOM 4139 C C . LEU A 1 534 ? 22.353 -15.812 -10.296 1.00 94.50 534 LEU A C 1
ATOM 4141 O O . LEU A 1 534 ? 22.299 -15.526 -11.490 1.00 94.50 534 LEU A O 1
ATOM 4145 N N . LYS A 1 535 ? 21.382 -15.462 -9.445 1.00 94.31 535 LYS A N 1
ATOM 4146 C CA . LYS A 1 535 ? 20.236 -14.660 -9.870 1.00 94.31 535 LYS A CA 1
ATOM 4147 C C . LYS A 1 535 ? 20.659 -13.274 -10.364 1.00 94.31 535 LYS A C 1
ATOM 4149 O O . LYS A 1 535 ? 20.200 -12.853 -11.423 1.00 94.31 535 LYS A O 1
ATOM 4154 N N . ALA A 1 536 ? 21.560 -12.599 -9.648 1.00 95.81 536 ALA A N 1
ATOM 4155 C CA . ALA A 1 536 ? 22.110 -11.314 -10.070 1.00 95.81 536 ALA A CA 1
ATOM 4156 C C . ALA A 1 536 ? 22.782 -11.411 -11.446 1.00 95.81 536 ALA A C 1
ATOM 4158 O O . ALA A 1 536 ? 22.528 -10.550 -12.282 1.00 95.81 536 ALA A O 1
ATOM 4159 N N . VAL A 1 537 ? 23.550 -12.478 -11.713 1.00 96.44 537 VAL A N 1
ATOM 4160 C CA . VAL A 1 537 ? 24.166 -12.733 -13.029 1.00 96.44 537 VAL A CA 1
ATOM 4161 C C . VAL A 1 537 ? 23.125 -12.735 -14.146 1.00 96.44 537 VAL A C 1
ATOM 4163 O O . VAL A 1 537 ? 23.325 -12.047 -15.144 1.00 96.44 537 VAL A O 1
ATOM 4166 N N . THR A 1 538 ? 21.984 -13.408 -13.957 1.00 96.00 538 THR A N 1
ATOM 4167 C CA . THR A 1 538 ? 20.910 -13.440 -14.974 1.00 96.00 538 THR A CA 1
ATOM 4168 C C . THR A 1 538 ? 20.259 -12.089 -15.249 1.00 96.00 538 THR A C 1
ATOM 4170 O O . THR A 1 538 ? 19.591 -11.926 -16.263 1.00 96.00 538 THR A O 1
ATOM 4173 N N . CYS A 1 539 ? 20.458 -11.114 -14.364 1.00 96.81 539 CYS A N 1
ATOM 4174 C CA . CYS A 1 539 ? 19.972 -9.752 -14.525 1.00 96.81 539 CYS A CA 1
ATOM 4175 C C . CYS A 1 539 ? 21.061 -8.795 -15.031 1.00 96.81 539 CYS A C 1
ATOM 4177 O O . CYS A 1 539 ? 20.787 -7.615 -15.165 1.00 96.81 539 CYS A O 1
ATOM 4179 N N . ILE A 1 540 ? 22.296 -9.226 -15.299 1.00 96.62 540 ILE A N 1
ATOM 4180 C CA . ILE A 1 540 ? 23.362 -8.297 -15.707 1.00 96.62 540 ILE A CA 1
ATOM 4181 C C . ILE A 1 540 ? 23.217 -7.873 -17.171 1.00 96.62 540 ILE A C 1
ATOM 4183 O O . ILE A 1 540 ? 23.245 -8.707 -18.071 1.00 96.62 540 ILE A O 1
ATOM 4187 N N . ASP A 1 541 ? 23.188 -6.566 -17.409 1.00 95.38 541 ASP A N 1
ATOM 4188 C CA . ASP A 1 541 ? 23.533 -6.001 -18.710 1.00 95.38 541 ASP A CA 1
ATOM 4189 C C . ASP A 1 541 ? 25.050 -5.796 -18.712 1.00 95.38 541 ASP A C 1
ATOM 4191 O O . ASP A 1 541 ? 25.559 -4.850 -18.099 1.00 95.38 541 ASP A O 1
ATOM 4195 N N . LEU A 1 542 ? 25.775 -6.723 -19.343 1.00 93.25 542 LEU A N 1
ATOM 4196 C CA . LEU A 1 542 ? 27.235 -6.721 -19.358 1.00 93.25 542 LEU A CA 1
ATOM 4197 C C . LEU A 1 542 ? 27.728 -5.671 -20.352 1.00 93.25 542 LEU A C 1
ATOM 4199 O O . LEU A 1 542 ? 27.380 -5.718 -21.530 1.00 93.25 542 LEU A O 1
ATOM 4203 N N . THR A 1 543 ? 28.524 -4.716 -19.879 1.00 89.62 543 THR A N 1
ATOM 4204 C CA . THR A 1 543 ? 28.882 -3.530 -20.667 1.00 89.62 543 THR A CA 1
ATOM 4205 C C . THR A 1 543 ? 30.394 -3.356 -20.784 1.00 89.62 543 THR A C 1
ATOM 4207 O O . THR A 1 543 ? 31.086 -3.475 -19.772 1.00 89.62 543 THR A O 1
ATOM 4210 N N . THR A 1 544 ? 30.897 -2.954 -21.952 1.00 80.69 544 THR A N 1
ATOM 4211 C CA . THR A 1 544 ? 32.249 -2.378 -22.083 1.00 80.69 544 THR A CA 1
ATOM 4212 C C . THR A 1 544 ? 32.190 -0.855 -21.993 1.00 80.69 544 THR A C 1
ATOM 4214 O O . THR A 1 544 ? 32.797 -0.280 -21.093 1.00 80.69 544 THR A O 1
ATOM 4217 N N . LEU A 1 545 ? 31.397 -0.226 -22.872 1.00 83.81 545 LEU A N 1
ATOM 4218 C CA . LEU A 1 545 ? 31.137 1.221 -22.969 1.00 83.81 545 LEU A CA 1
ATOM 4219 C C . LEU A 1 545 ? 32.381 2.102 -22.773 1.00 83.81 545 LEU A C 1
ATOM 4221 O O . LEU A 1 545 ? 32.289 3.226 -22.270 1.00 83.81 545 LEU A O 1
ATOM 4225 N N . SER A 1 546 ? 33.535 1.605 -23.211 1.00 78.75 546 SER A N 1
ATOM 4226 C CA . SER A 1 546 ? 34.813 2.286 -23.075 1.00 78.75 546 SER A CA 1
ATOM 4227 C C . SER A 1 546 ? 35.174 3.006 -24.370 1.00 78.75 546 SER A C 1
ATOM 4229 O O . SER A 1 546 ? 34.824 2.564 -25.464 1.00 78.75 546 SER A O 1
ATOM 4231 N N . GLY A 1 547 ? 35.879 4.133 -24.257 1.00 77.69 547 GLY A N 1
ATOM 4232 C CA . GLY A 1 547 ? 36.325 4.904 -25.424 1.00 77.69 547 GLY A CA 1
ATOM 4233 C C . GLY A 1 547 ? 37.331 4.153 -26.306 1.00 77.69 547 GLY A C 1
ATOM 4234 O O . GLY A 1 547 ? 37.500 4.500 -27.471 1.00 77.69 547 GLY A O 1
ATOM 4235 N N . ASP A 1 548 ? 37.971 3.112 -25.771 1.00 80.81 548 ASP A N 1
ATOM 4236 C CA . ASP A 1 548 ? 38.921 2.233 -26.458 1.00 80.81 548 ASP A CA 1
ATOM 4237 C C . ASP A 1 548 ? 38.287 0.910 -26.940 1.00 80.81 548 ASP A C 1
ATOM 4239 O O . ASP A 1 548 ? 38.993 -0.070 -27.191 1.00 80.81 548 ASP A O 1
ATOM 4243 N N . ASP A 1 549 ? 36.958 0.863 -27.101 1.00 84.62 549 ASP A N 1
ATOM 4244 C CA . ASP A 1 549 ? 36.266 -0.345 -27.551 1.00 84.62 549 ASP A CA 1
ATOM 4245 C C . ASP A 1 549 ? 36.654 -0.785 -28.972 1.00 84.62 549 ASP A C 1
ATOM 4247 O O . ASP A 1 549 ? 36.584 -0.034 -29.950 1.00 84.62 549 ASP A O 1
ATOM 4251 N N . THR A 1 550 ? 36.990 -2.069 -29.112 1.00 86.69 550 THR A N 1
ATOM 4252 C CA . THR A 1 550 ? 37.440 -2.720 -30.354 1.00 86.69 550 THR A CA 1
ATOM 4253 C C . THR A 1 550 ? 36.599 -3.965 -30.651 1.00 86.69 550 THR A C 1
ATOM 4255 O O . THR A 1 550 ? 36.077 -4.588 -29.732 1.00 86.69 550 THR A O 1
ATOM 4258 N N . PRO A 1 551 ? 36.506 -4.435 -31.905 1.00 90.06 551 PRO A N 1
ATOM 4259 C CA . PRO A 1 551 ? 35.807 -5.692 -32.192 1.00 90.06 551 PRO A CA 1
ATOM 4260 C C . PRO A 1 551 ? 36.297 -6.866 -31.320 1.00 90.06 551 PRO A C 1
ATOM 4262 O O . PRO A 1 551 ? 35.505 -7.660 -30.815 1.00 90.06 551 PRO A O 1
ATOM 4265 N N . SER A 1 552 ? 37.605 -6.929 -31.047 1.00 84.38 552 SER A N 1
ATOM 4266 C CA . SER A 1 552 ? 38.220 -7.969 -30.215 1.00 84.38 552 SER A CA 1
ATOM 4267 C C . SER A 1 552 ? 37.783 -7.932 -28.747 1.00 84.38 552 SER A C 1
ATOM 4269 O O . SER A 1 552 ? 37.580 -8.991 -28.148 1.00 84.38 552 SER A O 1
ATOM 4271 N N . ASN A 1 553 ? 37.660 -6.750 -28.126 1.00 85.19 553 ASN A N 1
ATOM 4272 C CA . ASN A 1 553 ? 37.225 -6.677 -26.728 1.00 85.19 553 ASN A CA 1
ATOM 4273 C C . ASN A 1 553 ? 35.714 -6.956 -26.591 1.00 85.19 553 ASN A C 1
ATOM 4275 O O . ASN A 1 553 ? 35.326 -7.688 -25.679 1.00 85.19 553 ASN A O 1
ATOM 4279 N N . VAL A 1 554 ? 34.903 -6.514 -27.558 1.00 90.06 554 VAL A N 1
ATOM 4280 C CA . VAL A 1 554 ? 33.469 -6.823 -27.662 1.00 90.06 554 VAL A CA 1
ATOM 4281 C C . VAL A 1 554 ? 33.250 -8.323 -27.847 1.00 90.06 554 VAL A C 1
ATOM 4283 O O . VAL A 1 554 ? 32.412 -8.910 -27.161 1.00 90.06 554 VAL A O 1
ATOM 4286 N N . HIS A 1 555 ? 34.054 -8.980 -28.687 1.00 89.56 555 HIS A N 1
ATOM 4287 C CA . HIS A 1 555 ? 34.008 -10.430 -28.860 1.00 89.56 555 HIS A CA 1
ATOM 4288 C C . HIS A 1 555 ? 34.280 -11.180 -27.545 1.00 89.56 555 HIS A C 1
ATOM 4290 O O . HIS A 1 555 ? 33.511 -12.063 -27.155 1.00 89.56 555 HIS A O 1
ATOM 4296 N N . ARG A 1 556 ? 35.332 -10.790 -26.805 1.00 86.50 556 ARG A N 1
ATOM 4297 C CA . ARG A 1 556 ? 35.638 -11.373 -25.484 1.00 86.50 556 ARG A CA 1
ATOM 4298 C C . ARG A 1 556 ? 34.514 -11.143 -24.474 1.00 86.50 556 ARG A C 1
ATOM 4300 O O . ARG A 1 556 ? 34.188 -12.055 -23.715 1.00 86.50 556 ARG A O 1
ATOM 4307 N N . MET A 1 557 ? 33.905 -9.956 -24.475 1.00 92.12 557 MET A N 1
ATOM 4308 C CA . MET A 1 557 ? 32.741 -9.670 -23.636 1.00 92.12 557 MET A CA 1
ATOM 4309 C C . MET A 1 557 ? 31.566 -10.589 -23.989 1.00 92.12 557 MET A C 1
ATOM 4311 O O . MET A 1 557 ? 30.965 -11.154 -23.084 1.00 92.12 557 MET A O 1
ATOM 4315 N N . CYS A 1 558 ? 31.268 -10.797 -25.274 1.00 94.19 558 CYS A N 1
ATOM 4316 C CA . CYS A 1 558 ? 30.191 -11.692 -25.714 1.00 94.19 558 CYS A CA 1
ATOM 4317 C C . CYS A 1 558 ? 30.434 -13.148 -25.287 1.00 94.19 558 CYS A C 1
ATOM 4319 O O . CYS A 1 558 ? 29.505 -13.837 -24.867 1.00 94.19 558 CYS A O 1
ATOM 4321 N N . PHE A 1 559 ? 31.686 -13.613 -25.327 1.00 91.19 559 PHE A N 1
ATOM 4322 C CA . PHE A 1 559 ? 32.042 -14.929 -24.794 1.00 91.19 559 PHE A CA 1
ATOM 4323 C C . PHE A 1 559 ? 31.771 -15.020 -23.284 1.00 91.19 559 PHE A C 1
ATOM 4325 O O . PHE A 1 559 ? 31.130 -15.964 -22.822 1.00 91.19 559 PHE A O 1
ATOM 4332 N N . LYS A 1 560 ? 32.187 -14.001 -22.520 1.00 91.00 560 LYS A N 1
ATOM 4333 C CA . LYS A 1 560 ? 31.932 -13.906 -21.074 1.00 91.00 560 LYS A CA 1
ATOM 4334 C C . LYS A 1 560 ? 30.441 -13.766 -20.744 1.00 91.00 560 LYS A C 1
ATOM 4336 O O . LYS A 1 560 ? 29.988 -14.298 -19.743 1.00 91.00 560 LYS A O 1
ATOM 4341 N N . ALA A 1 561 ? 29.664 -13.104 -21.596 1.00 93.81 561 ALA A N 1
ATOM 4342 C CA . ALA A 1 561 ? 28.215 -12.972 -21.462 1.00 93.81 561 ALA A CA 1
ATOM 4343 C C . ALA A 1 561 ? 27.501 -14.332 -21.540 1.00 93.81 561 ALA A C 1
ATOM 4345 O O . ALA A 1 561 ? 26.578 -14.602 -20.767 1.00 93.81 561 ALA A O 1
ATOM 4346 N N . LYS A 1 562 ? 27.957 -15.199 -22.454 1.00 94.06 562 LYS A N 1
ATOM 4347 C CA . LYS A 1 562 ? 27.466 -16.574 -22.602 1.00 94.06 562 LYS A CA 1
ATOM 4348 C C . LYS A 1 562 ? 27.939 -17.491 -21.469 1.00 94.06 562 LYS A C 1
ATOM 4350 O O . LYS A 1 562 ? 27.197 -18.378 -21.063 1.00 94.06 562 LYS A O 1
ATOM 4355 N N . HIS A 1 563 ? 29.154 -17.275 -20.968 1.00 92.44 563 HIS A N 1
ATOM 4356 C CA . HIS A 1 563 ? 29.774 -18.083 -19.916 1.00 92.44 563 HIS A CA 1
ATOM 4357 C C . HIS A 1 563 ? 30.165 -17.215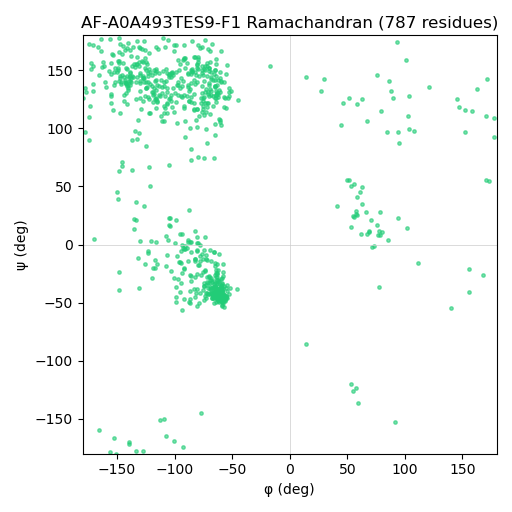 -18.707 1.00 92.44 563 HIS A C 1
ATOM 4359 O O . HIS A 1 563 ? 31.355 -17.026 -18.447 1.00 92.44 563 HIS A O 1
ATOM 4365 N N . PRO A 1 564 ? 29.183 -16.651 -17.979 1.00 92.88 564 PRO A N 1
ATOM 4366 C CA . PRO A 1 564 ? 29.448 -15.655 -16.942 1.00 92.88 564 PRO A CA 1
ATOM 4367 C C . PRO A 1 564 ? 30.061 -16.239 -15.668 1.00 92.88 564 PRO A C 1
ATOM 4369 O O . PRO A 1 564 ? 30.691 -15.509 -14.909 1.00 92.88 564 PRO A O 1
ATOM 4372 N N . ILE A 1 565 ? 29.859 -17.534 -15.427 1.00 93.00 565 ILE A N 1
ATOM 4373 C CA . ILE A 1 565 ? 30.424 -18.287 -14.309 1.00 93.00 565 ILE A CA 1
ATOM 4374 C C . ILE A 1 565 ? 31.053 -19.548 -14.886 1.00 93.00 565 ILE A C 1
ATOM 4376 O O . ILE A 1 565 ? 30.476 -20.182 -15.773 1.00 93.00 565 ILE A O 1
ATOM 4380 N N . ARG A 1 566 ? 32.227 -19.929 -14.379 1.00 89.69 566 ARG A N 1
ATOM 4381 C CA . ARG A 1 566 ? 32.880 -21.171 -14.796 1.00 89.69 566 ARG A CA 1
ATOM 4382 C C . ARG A 1 566 ? 31.999 -22.402 -14.569 1.00 89.69 566 ARG A C 1
ATOM 4384 O O . ARG A 1 566 ? 31.366 -22.573 -13.527 1.00 89.69 566 ARG A O 1
ATOM 4391 N N . GLU A 1 567 ? 32.043 -23.303 -15.542 1.00 90.19 567 GLU A N 1
ATOM 4392 C CA . GLU A 1 567 ? 31.237 -24.524 -15.596 1.00 90.19 567 GLU A CA 1
ATOM 4393 C C . GLU A 1 567 ? 31.462 -25.465 -14.398 1.00 90.19 567 GLU A C 1
ATOM 4395 O O . GLU A 1 567 ? 30.527 -26.090 -13.903 1.00 90.19 567 GLU A O 1
ATOM 4400 N N . ASP A 1 568 ? 32.696 -25.567 -13.899 1.00 89.81 568 ASP A N 1
ATOM 4401 C CA . ASP A 1 568 ? 33.031 -26.397 -12.738 1.00 89.81 568 ASP A CA 1
ATOM 4402 C C . ASP A 1 568 ? 32.359 -25.899 -11.449 1.00 89.81 568 ASP A C 1
ATOM 4404 O O . ASP A 1 568 ? 31.858 -26.708 -10.666 1.00 89.81 568 ASP A O 1
ATOM 4408 N N . LEU A 1 569 ? 32.258 -24.578 -11.269 1.00 90.12 569 LEU A N 1
ATOM 4409 C CA . LEU A 1 569 ? 31.530 -23.973 -10.149 1.00 90.12 569 LEU A CA 1
ATOM 4410 C C . LEU A 1 569 ? 30.022 -24.202 -10.265 1.00 90.12 569 LEU A C 1
ATOM 4412 O O . LEU A 1 569 ? 29.367 -24.541 -9.278 1.00 90.12 569 LEU A O 1
ATOM 4416 N N . LEU A 1 570 ? 29.464 -24.076 -11.473 1.00 91.31 570 LEU A N 1
ATOM 4417 C CA . LEU A 1 570 ? 28.051 -24.378 -11.710 1.00 91.31 570 LEU A CA 1
ATOM 4418 C C . LEU A 1 570 ? 27.734 -25.855 -11.441 1.00 91.31 570 LEU A C 1
ATOM 4420 O O . LEU A 1 570 ? 26.692 -26.155 -10.857 1.00 91.31 570 LEU A O 1
ATOM 4424 N N . LYS A 1 571 ? 28.633 -26.781 -11.796 1.00 90.56 571 LYS A N 1
ATOM 4425 C CA . LYS A 1 571 ? 28.497 -28.208 -11.459 1.00 90.56 571 LYS A CA 1
ATOM 4426 C C . LYS A 1 571 ? 28.547 -28.444 -9.954 1.00 90.56 571 LYS A C 1
ATOM 4428 O O . LYS A 1 571 ? 27.684 -29.149 -9.438 1.00 90.56 571 LYS A O 1
ATOM 4433 N N . ALA A 1 572 ? 29.487 -27.813 -9.248 1.00 87.75 572 ALA A N 1
ATOM 4434 C CA . ALA A 1 572 ? 29.598 -27.919 -7.792 1.00 87.75 572 ALA A CA 1
ATOM 4435 C C . ALA A 1 572 ? 28.336 -27.427 -7.053 1.00 87.75 572 ALA A C 1
ATOM 4437 O O . ALA A 1 572 ? 28.005 -27.943 -5.987 1.00 87.75 572 ALA A O 1
ATOM 4438 N N . MET A 1 573 ? 27.608 -26.464 -7.630 1.00 88.06 573 MET A N 1
ATOM 4439 C CA . MET A 1 573 ? 26.356 -25.929 -7.078 1.00 88.06 573 MET A CA 1
ATOM 4440 C C . MET A 1 573 ? 25.076 -26.595 -7.610 1.00 88.06 573 MET A C 1
ATOM 4442 O O . MET A 1 573 ? 23.994 -26.206 -7.166 1.00 88.06 573 MET A O 1
ATOM 4446 N N . ASP A 1 574 ? 25.180 -27.575 -8.519 1.00 88.38 574 ASP A N 1
ATOM 4447 C CA . ASP A 1 574 ? 24.041 -28.222 -9.200 1.00 88.38 574 ASP A CA 1
ATOM 4448 C C . ASP A 1 574 ? 23.189 -27.241 -10.046 1.00 88.38 574 ASP A C 1
ATOM 4450 O O . ASP A 1 574 ? 21.961 -27.225 -9.984 1.00 88.38 574 ASP A O 1
ATOM 4454 N N . MET A 1 575 ? 23.870 -26.379 -10.817 1.00 89.19 575 MET A N 1
ATOM 4455 C CA . MET A 1 575 ? 23.284 -25.289 -11.624 1.00 89.19 575 MET A CA 1
ATOM 4456 C C . MET A 1 575 ? 23.760 -25.245 -13.092 1.00 89.19 575 MET A C 1
ATOM 4458 O O . MET A 1 575 ? 23.396 -24.335 -13.833 1.00 89.19 575 MET A O 1
ATOM 4462 N N . HIS A 1 576 ? 24.586 -26.199 -13.520 1.00 88.94 576 HIS A N 1
ATOM 4463 C CA . HIS A 1 576 ? 25.214 -26.239 -14.851 1.00 88.94 576 HIS A CA 1
ATOM 4464 C C . HIS A 1 576 ? 24.228 -26.411 -16.020 1.00 88.94 576 HIS A C 1
ATOM 4466 O O . HIS A 1 576 ? 24.482 -25.952 -17.128 1.00 88.94 576 HIS A O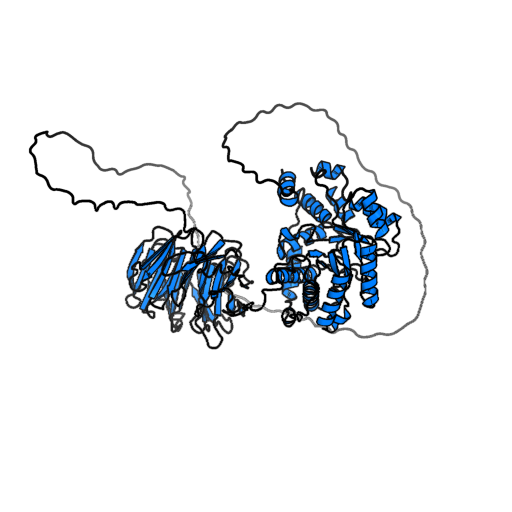 1
ATOM 4472 N N . ASP A 1 577 ? 23.072 -27.021 -15.773 1.00 88.06 577 ASP A N 1
ATOM 4473 C CA . ASP A 1 577 ? 22.021 -27.269 -16.762 1.00 88.06 577 ASP A CA 1
ATOM 4474 C C . ASP A 1 577 ? 21.005 -26.120 -16.883 1.00 88.06 577 ASP A C 1
ATOM 4476 O O . ASP A 1 577 ? 20.106 -26.175 -17.716 1.00 88.06 577 ASP A O 1
ATOM 4480 N N . LYS A 1 578 ? 21.134 -25.063 -16.069 1.00 86.06 578 LYS A N 1
ATOM 4481 C CA . LYS A 1 578 ? 20.170 -23.951 -16.014 1.00 86.06 578 LYS A CA 1
ATOM 4482 C C . LYS A 1 578 ? 20.398 -22.841 -17.032 1.00 86.06 578 LYS A C 1
ATOM 4484 O O . LYS A 1 578 ? 19.665 -21.859 -17.013 1.00 86.06 578 LYS A O 1
ATOM 4489 N N . GLY A 1 579 ? 21.399 -22.981 -17.901 1.00 88.69 579 GLY A N 1
ATOM 4490 C CA . GLY A 1 579 ? 21.661 -22.006 -18.960 1.00 88.69 579 GLY A CA 1
ATOM 4491 C C . GLY A 1 579 ? 21.912 -20.597 -18.419 1.00 88.69 579 GLY A C 1
ATOM 4492 O O . GLY A 1 579 ? 21.398 -19.631 -18.972 1.00 88.69 579 GLY A O 1
ATOM 4493 N N . ILE A 1 580 ? 22.659 -20.477 -17.313 1.00 92.69 580 ILE A N 1
ATOM 4494 C CA . ILE A 1 580 ? 22.944 -19.187 -16.676 1.00 92.69 580 ILE A CA 1
ATOM 4495 C C . ILE A 1 580 ? 23.786 -18.327 -17.624 1.00 92.69 580 ILE A C 1
ATOM 4497 O O . ILE A 1 580 ? 24.993 -18.522 -17.753 1.00 92.69 580 ILE A O 1
ATOM 4501 N N . THR A 1 581 ? 23.142 -17.350 -18.253 1.00 94.81 581 THR A N 1
ATOM 4502 C CA . THR A 1 581 ? 23.779 -16.290 -19.037 1.00 94.81 581 THR A CA 1
ATOM 4503 C C . THR A 1 581 ? 23.528 -14.936 -18.391 1.00 94.81 581 THR A C 1
ATOM 4505 O O . THR A 1 581 ? 22.702 -14.810 -17.486 1.00 94.81 581 THR A O 1
ATOM 4508 N N . VAL A 1 582 ? 24.219 -13.903 -18.868 1.00 96.19 582 VAL A N 1
ATOM 4509 C CA . VAL A 1 582 ? 23.813 -12.523 -18.575 1.00 96.19 582 VAL A CA 1
ATOM 4510 C C . VAL A 1 582 ? 22.501 -12.178 -19.296 1.00 96.19 582 VAL A C 1
ATOM 4512 O O . VAL A 1 582 ? 22.069 -12.900 -20.200 1.00 96.19 582 VAL A O 1
ATOM 4515 N N . ALA A 1 583 ? 21.878 -11.073 -18.896 1.00 96.88 583 ALA A N 1
ATOM 4516 C CA . ALA A 1 583 ? 20.621 -10.587 -19.451 1.00 96.88 583 ALA A CA 1
ATOM 4517 C C . ALA A 1 583 ? 20.774 -10.005 -20.863 1.00 96.88 583 ALA A C 1
ATOM 4519 O O . ALA A 1 583 ? 19.974 -10.311 -21.744 1.00 96.88 583 ALA A O 1
ATOM 4520 N N . ALA A 1 584 ? 21.794 -9.171 -21.061 1.00 97.38 584 ALA A N 1
ATOM 4521 C CA . ALA A 1 584 ? 22.106 -8.514 -22.325 1.00 97.38 584 ALA A CA 1
ATOM 4522 C C . ALA A 1 584 ? 23.602 -8.172 -22.394 1.00 97.38 584 ALA A C 1
ATOM 4524 O O . ALA A 1 584 ? 24.291 -8.125 -21.371 1.00 97.38 584 ALA A O 1
ATOM 4525 N N . VAL A 1 585 ? 24.099 -7.880 -23.596 1.00 96.50 585 VAL A N 1
ATOM 4526 C CA . VAL A 1 585 ? 25.380 -7.177 -23.781 1.00 96.50 585 VAL A CA 1
ATOM 4527 C C . VAL A 1 585 ? 25.112 -5.752 -24.236 1.00 96.50 585 VAL A C 1
ATOM 4529 O O . VAL A 1 585 ? 24.289 -5.552 -25.120 1.00 96.50 585 VAL A O 1
ATOM 4532 N N . CYS A 1 586 ? 25.786 -4.761 -23.657 1.00 95.19 586 CYS A N 1
ATOM 4533 C CA . CYS A 1 586 ? 25.575 -3.352 -23.987 1.00 95.19 586 CYS A CA 1
ATOM 4534 C C . CYS A 1 586 ? 26.837 -2.720 -24.580 1.00 95.19 586 CYS A C 1
ATOM 4536 O O . CYS A 1 586 ? 27.901 -2.751 -23.954 1.00 95.19 586 CYS A O 1
ATOM 4538 N N . VAL A 1 587 ? 26.706 -2.123 -25.765 1.00 94.81 587 VAL A N 1
ATOM 4539 C CA . VAL A 1 587 ? 27.811 -1.519 -26.528 1.00 94.81 587 VAL A CA 1
ATOM 4540 C C . VAL A 1 587 ? 27.421 -0.159 -27.115 1.00 94.81 587 VAL A C 1
ATOM 4542 O O . VAL A 1 587 ? 26.255 0.230 -27.096 1.00 94.81 587 VAL A O 1
ATOM 4545 N N . TYR A 1 588 ? 28.399 0.579 -27.643 1.00 93.81 588 TYR A N 1
ATOM 4546 C CA . TYR A 1 588 ? 28.129 1.746 -28.489 1.00 93.81 588 TYR A CA 1
ATOM 4547 C C . TYR A 1 588 ? 27.541 1.331 -29.851 1.00 93.81 588 TYR A C 1
ATOM 4549 O O . TYR A 1 588 ? 27.841 0.226 -30.319 1.00 93.81 588 TYR A O 1
ATOM 4557 N N . PRO A 1 589 ? 26.812 2.222 -30.557 1.00 94.50 589 PRO A N 1
ATOM 4558 C CA . PRO A 1 589 ? 26.168 1.904 -31.836 1.00 94.50 589 PRO A CA 1
ATOM 4559 C C . PRO A 1 589 ? 27.155 1.362 -32.876 1.00 94.50 589 PRO A C 1
ATOM 4561 O O . PRO A 1 589 ? 26.873 0.394 -33.578 1.00 94.50 589 PRO A O 1
ATOM 4564 N N . ALA A 1 590 ? 28.376 1.908 -32.892 1.00 93.25 590 ALA A N 1
ATOM 4565 C CA . ALA A 1 590 ? 29.465 1.498 -33.780 1.00 93.25 590 ALA A CA 1
ATOM 4566 C C . ALA A 1 590 ? 30.007 0.071 -33.540 1.00 93.25 590 ALA A C 1
ATOM 4568 O O . ALA A 1 590 ? 30.880 -0.379 -34.281 1.00 93.25 590 ALA A O 1
ATOM 4569 N N . ARG A 1 591 ? 29.557 -0.623 -32.488 1.00 96.38 591 ARG A N 1
ATOM 4570 C CA . ARG A 1 591 ? 29.978 -1.987 -32.122 1.00 96.38 591 ARG A CA 1
ATOM 4571 C C . ARG A 1 591 ? 28.819 -2.984 -32.083 1.00 96.38 591 ARG A C 1
ATOM 4573 O O . ARG A 1 591 ? 29.035 -4.152 -31.762 1.00 96.38 591 ARG A O 1
ATOM 4580 N N . VAL A 1 592 ? 27.599 -2.560 -32.422 1.00 97.69 592 VAL A N 1
ATOM 4581 C CA . VAL A 1 592 ? 26.414 -3.434 -32.412 1.00 97.69 592 VAL A CA 1
ATOM 4582 C C . VAL A 1 592 ? 26.614 -4.628 -33.341 1.00 97.69 592 VAL A C 1
ATOM 4584 O O . VAL A 1 592 ? 26.452 -5.766 -32.906 1.00 97.69 592 VAL A O 1
ATOM 4587 N N . ALA A 1 593 ? 27.049 -4.390 -34.582 1.00 97.00 593 ALA A N 1
ATOM 4588 C CA . ALA A 1 593 ? 27.288 -5.459 -35.549 1.00 97.00 593 ALA A CA 1
ATOM 4589 C C . ALA A 1 593 ? 28.341 -6.470 -35.051 1.00 97.00 593 ALA A C 1
ATOM 4591 O O . ALA A 1 593 ? 28.149 -7.678 -35.191 1.00 97.00 593 ALA A O 1
ATOM 4592 N N . ASP A 1 594 ? 29.415 -5.999 -34.407 1.00 96.75 594 ASP A N 1
ATOM 4593 C CA . ASP A 1 594 ? 30.457 -6.864 -33.835 1.00 96.75 594 ASP A CA 1
ATOM 4594 C C . ASP A 1 594 ? 29.895 -7.778 -32.734 1.00 96.75 594 ASP A C 1
ATOM 4596 O O . ASP A 1 594 ? 30.187 -8.980 -32.702 1.00 96.75 594 ASP A O 1
ATOM 4600 N N . ALA A 1 595 ? 29.060 -7.226 -31.847 1.00 97.50 595 ALA A N 1
ATOM 4601 C CA . ALA A 1 595 ? 28.421 -7.968 -30.763 1.00 97.50 595 ALA A CA 1
ATOM 4602 C C . ALA A 1 595 ? 27.400 -8.990 -31.291 1.00 97.50 595 ALA A C 1
ATOM 4604 O O . ALA A 1 595 ? 27.435 -10.158 -30.895 1.00 97.50 595 ALA A O 1
ATOM 4605 N N . VAL A 1 596 ? 26.539 -8.579 -32.230 1.00 97.94 596 VAL A N 1
ATOM 4606 C CA . VAL A 1 596 ? 25.537 -9.449 -32.869 1.00 97.94 596 VAL A CA 1
ATOM 4607 C C . VAL A 1 596 ? 26.222 -10.618 -33.574 1.00 97.94 596 VAL A C 1
ATOM 4609 O O . VAL A 1 596 ? 25.861 -11.775 -33.348 1.00 97.94 596 VAL A O 1
ATOM 4612 N N . ASN A 1 597 ? 27.251 -10.338 -34.379 1.00 96.38 597 ASN A N 1
ATOM 4613 C CA . ASN A 1 597 ? 28.005 -11.368 -35.088 1.00 96.38 597 ASN A CA 1
ATOM 4614 C C . ASN A 1 597 ? 28.711 -12.320 -34.116 1.00 96.38 597 ASN A C 1
ATOM 4616 O O . ASN A 1 597 ? 28.673 -13.534 -34.317 1.00 96.38 597 ASN A O 1
ATOM 4620 N N . SER A 1 598 ? 29.294 -11.794 -33.035 1.00 96.62 598 SER A N 1
ATOM 4621 C CA . SER A 1 598 ? 29.968 -12.606 -32.016 1.00 96.62 598 SER A CA 1
ATOM 4622 C C . SER A 1 598 ? 29.007 -13.546 -31.284 1.00 96.62 598 SER A C 1
ATOM 4624 O O . SER A 1 598 ? 29.304 -14.731 -31.137 1.00 96.62 598 SER A O 1
ATOM 4626 N N . LEU A 1 599 ? 27.838 -13.057 -30.858 1.00 96.50 599 LEU A N 1
ATOM 4627 C CA . LEU A 1 599 ? 26.834 -13.882 -30.177 1.00 96.50 599 LEU A CA 1
ATOM 4628 C C . LEU A 1 599 ? 26.205 -14.915 -31.115 1.00 96.50 599 LEU A C 1
ATOM 4630 O O . LEU A 1 599 ? 26.032 -16.072 -30.722 1.00 96.50 599 LEU A O 1
ATOM 4634 N N . LYS A 1 600 ? 25.942 -14.537 -32.372 1.00 95.31 600 LYS A N 1
ATOM 4635 C CA . LYS A 1 600 ? 25.444 -15.457 -33.400 1.00 95.31 600 LYS A CA 1
ATOM 4636 C C . LYS A 1 600 ? 26.456 -16.561 -33.706 1.00 95.31 600 LYS A C 1
ATOM 4638 O O . LYS A 1 600 ? 26.076 -17.728 -33.738 1.00 95.31 600 LYS A O 1
ATOM 4643 N N . ALA A 1 601 ? 27.736 -16.218 -33.865 1.00 93.44 601 ALA A N 1
ATOM 4644 C CA . ALA A 1 601 ? 28.813 -17.191 -34.060 1.00 93.44 601 ALA A CA 1
ATOM 4645 C C . ALA A 1 601 ? 28.967 -18.132 -32.854 1.00 93.44 601 ALA A C 1
ATOM 4647 O O . ALA A 1 601 ? 29.273 -19.310 -33.017 1.00 93.44 601 ALA A O 1
ATOM 4648 N N . ALA A 1 602 ? 28.687 -17.639 -31.645 1.00 90.31 602 ALA A N 1
ATOM 4649 C CA . ALA A 1 602 ? 28.647 -18.450 -30.437 1.00 90.31 602 ALA A CA 1
ATOM 4650 C C . ALA A 1 602 ? 27.351 -19.276 -30.284 1.00 90.31 602 ALA A C 1
ATOM 4652 O O . ALA A 1 602 ? 27.215 -19.979 -29.281 1.00 90.31 602 ALA A O 1
ATOM 4653 N N . GLY A 1 603 ? 26.392 -19.202 -31.217 1.00 91.62 603 GLY A N 1
ATOM 4654 C CA . GLY A 1 603 ? 25.104 -19.900 -31.127 1.00 91.62 603 GLY A CA 1
ATOM 4655 C C . GLY A 1 603 ? 24.257 -19.451 -29.931 1.00 91.62 603 GLY A C 1
ATOM 4656 O O . GLY A 1 603 ? 23.609 -20.274 -29.291 1.00 91.62 603 GLY A O 1
ATOM 4657 N N . CYS A 1 604 ? 24.327 -18.167 -29.570 1.00 89.25 604 CYS A N 1
ATOM 4658 C CA . CYS A 1 604 ? 23.698 -17.604 -28.380 1.00 89.25 604 CYS A CA 1
ATOM 4659 C C . CYS A 1 604 ? 22.629 -16.565 -28.747 1.00 89.25 604 CYS A C 1
ATOM 4661 O O . CYS A 1 604 ? 22.828 -15.765 -29.658 1.00 89.25 604 CYS A O 1
ATOM 4663 N N . ASN A 1 605 ? 21.513 -16.550 -28.012 1.00 91.69 605 ASN A N 1
ATOM 4664 C CA . ASN A 1 605 ? 20.393 -15.631 -28.240 1.00 91.69 605 ASN A CA 1
ATOM 4665 C C . ASN A 1 605 ? 20.331 -14.485 -27.209 1.00 91.69 605 ASN A C 1
ATOM 4667 O O . ASN A 1 605 ? 19.262 -13.915 -27.002 1.00 91.69 605 ASN A O 1
ATOM 4671 N N . ILE A 1 606 ? 21.443 -14.139 -26.552 1.00 96.81 606 ILE A N 1
ATOM 4672 C CA . ILE A 1 606 ? 21.499 -12.965 -25.663 1.00 96.81 606 ILE A CA 1
ATOM 4673 C C . ILE A 1 606 ? 21.204 -11.698 -26.495 1.00 96.81 606 ILE A C 1
ATOM 4675 O O . ILE A 1 606 ? 21.725 -11.558 -27.606 1.00 96.81 606 ILE A O 1
ATOM 4679 N N . PRO A 1 607 ? 20.326 -10.787 -26.046 1.00 97.56 607 PRO A N 1
ATOM 4680 C CA . PRO A 1 607 ? 20.076 -9.535 -26.748 1.00 97.56 607 PRO A CA 1
ATOM 4681 C C . PRO A 1 607 ? 21.282 -8.591 -26.689 1.00 97.56 607 PRO A C 1
ATOM 4683 O O . PRO A 1 607 ? 21.975 -8.484 -25.676 1.00 97.56 607 PRO A O 1
ATOM 4686 N N . VAL A 1 608 ? 21.513 -7.892 -27.802 1.00 98.25 608 VAL A N 1
ATOM 4687 C CA . VAL A 1 608 ? 22.447 -6.766 -27.867 1.00 98.25 608 VAL A CA 1
ATOM 4688 C C . VAL A 1 608 ? 21.660 -5.491 -27.595 1.00 98.25 608 VAL A C 1
ATOM 4690 O O . VAL A 1 608 ? 20.734 -5.163 -28.341 1.00 98.25 608 VAL A O 1
ATOM 4693 N N . ALA A 1 609 ? 22.044 -4.803 -26.527 1.00 97.25 609 ALA A N 1
ATOM 4694 C CA . ALA A 1 609 ? 21.634 -3.454 -26.196 1.00 97.25 609 ALA A CA 1
ATOM 4695 C C . ALA A 1 609 ? 22.640 -2.441 -26.766 1.00 97.25 609 ALA A C 1
ATOM 4697 O O . ALA A 1 609 ? 23.853 -2.663 -26.717 1.00 97.25 609 ALA A O 1
ATOM 4698 N N . SER A 1 610 ? 22.154 -1.312 -27.274 1.00 96.62 610 SER A N 1
ATOM 4699 C CA . SER A 1 610 ? 23.009 -0.203 -27.709 1.00 96.62 610 SER A CA 1
ATOM 4700 C C . SER A 1 610 ? 22.712 1.052 -26.905 1.00 96.62 610 SER A C 1
ATOM 4702 O O . SER A 1 610 ? 21.551 1.447 -26.821 1.00 96.62 610 SER A O 1
ATOM 4704 N N . VAL A 1 611 ? 23.735 1.725 -26.369 1.00 93.19 611 VAL A N 1
ATOM 4705 C CA . VAL A 1 611 ? 23.558 3.110 -25.901 1.00 93.19 611 VAL A CA 1
ATOM 4706 C C . VAL A 1 611 ? 23.472 4.024 -27.116 1.00 93.19 611 VAL A C 1
ATOM 4708 O O . VAL A 1 611 ? 24.437 4.164 -27.855 1.00 93.19 611 VAL A O 1
ATOM 4711 N N . ALA A 1 612 ? 22.308 4.603 -27.364 1.00 88.62 612 ALA A N 1
ATOM 4712 C CA . ALA A 1 612 ? 22.068 5.511 -28.480 1.00 88.62 612 ALA A CA 1
ATOM 4713 C C . ALA A 1 612 ? 21.458 6.815 -27.949 1.00 88.62 612 ALA A C 1
ATOM 4715 O O . ALA A 1 612 ? 21.287 6.999 -26.741 1.00 88.62 612 ALA A O 1
ATOM 4716 N N . ALA A 1 613 ? 21.131 7.730 -28.853 1.00 86.88 613 ALA A N 1
ATOM 4717 C CA . ALA A 1 613 ? 20.527 9.013 -28.540 1.00 86.88 613 ALA A CA 1
ATOM 4718 C C . ALA A 1 613 ? 21.419 9.922 -27.672 1.00 86.88 613 ALA A C 1
ATOM 4720 O O . ALA A 1 613 ? 20.976 10.504 -26.679 1.00 86.88 613 ALA A O 1
ATOM 4721 N N . GLY A 1 614 ? 22.685 10.090 -28.073 1.00 75.50 614 GLY A N 1
ATOM 4722 C CA . GLY A 1 614 ? 23.565 11.116 -27.495 1.00 75.50 614 GLY A CA 1
ATOM 4723 C C . GLY A 1 614 ? 24.165 10.760 -26.133 1.00 75.50 614 GLY A C 1
ATOM 4724 O O . GLY A 1 614 ? 24.463 11.640 -25.322 1.00 75.50 614 GLY A O 1
ATOM 4725 N N . PHE A 1 615 ? 24.343 9.472 -25.853 1.00 87.88 615 PHE A N 1
ATOM 4726 C CA . PHE A 1 615 ? 25.036 9.011 -24.655 1.00 87.88 615 PHE A CA 1
ATOM 4727 C C . PHE A 1 615 ? 26.499 9.517 -24.591 1.00 87.88 615 PHE A C 1
ATOM 4729 O O . PHE A 1 615 ? 27.182 9.533 -25.612 1.00 87.88 615 PHE A O 1
ATOM 4736 N N . PRO A 1 616 ? 27.024 9.904 -23.407 1.00 81.88 616 PRO A N 1
ATOM 4737 C CA . PRO A 1 616 ? 26.375 9.864 -22.096 1.00 81.88 616 PRO A CA 1
ATOM 4738 C C . PRO A 1 616 ? 25.661 11.163 -21.700 1.00 81.88 616 PRO A C 1
ATOM 4740 O O . PRO A 1 616 ? 25.097 11.210 -20.611 1.00 81.88 616 PRO A O 1
ATOM 4743 N N . SER A 1 617 ? 25.720 12.238 -22.494 1.00 79.50 617 SER A N 1
ATOM 4744 C CA . SER A 1 617 ? 25.283 13.585 -22.075 1.00 79.50 617 SER A CA 1
ATOM 4745 C C . SER A 1 617 ? 23.834 13.932 -22.432 1.00 79.50 617 SER A C 1
ATOM 4747 O O . SER A 1 617 ? 23.248 14.797 -21.786 1.00 79.50 617 SER A O 1
ATOM 4749 N N . GLY A 1 618 ? 23.261 13.290 -23.450 1.00 82.62 618 GLY A N 1
ATOM 4750 C CA . GLY A 1 618 ? 21.937 13.605 -23.991 1.00 82.62 618 GLY A CA 1
ATOM 4751 C C . GLY A 1 618 ? 21.857 14.955 -24.716 1.00 82.62 618 GLY A C 1
ATOM 4752 O O . GLY A 1 618 ? 20.756 15.406 -25.003 1.00 82.62 618 GLY A O 1
ATOM 4753 N N . GLN A 1 619 ? 22.997 15.605 -24.995 1.00 85.06 619 GLN A N 1
ATOM 4754 C CA . GLN A 1 619 ? 23.077 16.957 -25.585 1.00 85.06 619 GLN A CA 1
ATOM 4755 C C . GLN A 1 619 ? 23.085 16.971 -27.124 1.00 85.06 619 GLN A C 1
ATOM 4757 O O . GLN A 1 619 ? 23.252 18.017 -27.743 1.00 85.06 619 GLN A O 1
ATOM 4762 N N . THR A 1 620 ? 22.943 15.808 -27.750 1.00 89.25 620 THR A N 1
ATOM 4763 C CA . THR A 1 620 ? 22.871 15.676 -29.206 1.00 89.25 620 THR A CA 1
ATOM 4764 C C . THR A 1 620 ? 21.496 16.141 -29.716 1.00 89.25 620 THR A C 1
ATOM 4766 O O . THR A 1 620 ? 20.499 15.822 -29.068 1.00 89.25 620 THR A O 1
ATOM 4769 N N . PRO A 1 621 ? 21.391 16.848 -30.860 1.00 91.12 621 PRO A N 1
ATOM 4770 C CA . PRO A 1 621 ? 20.099 17.230 -31.441 1.00 91.12 621 PRO A CA 1
ATOM 4771 C C . PRO A 1 621 ? 19.170 16.032 -31.687 1.00 91.12 621 PRO A C 1
ATOM 4773 O O . PRO A 1 621 ? 19.640 14.946 -32.034 1.00 91.12 621 PRO A O 1
ATOM 4776 N N . LEU A 1 622 ? 17.854 16.238 -31.552 1.00 92.50 622 LEU A N 1
ATOM 4777 C CA . LEU A 1 622 ? 16.850 15.169 -31.647 1.00 92.50 622 LEU A CA 1
ATOM 4778 C C . LEU A 1 622 ? 16.937 14.386 -32.962 1.00 92.50 622 LEU A C 1
ATOM 4780 O O . LEU A 1 622 ? 16.973 13.163 -32.936 1.00 92.50 622 LEU A O 1
ATOM 4784 N N . GLU A 1 623 ? 17.062 15.064 -34.103 1.00 94.56 623 GLU A N 1
ATOM 4785 C CA . GLU A 1 623 ? 17.177 14.404 -35.411 1.00 94.56 623 GLU A CA 1
ATOM 4786 C C . GLU A 1 623 ? 18.341 13.399 -35.455 1.00 94.56 623 GLU A C 1
ATOM 4788 O O . GLU A 1 623 ? 18.185 12.256 -35.889 1.00 94.56 623 GLU A O 1
ATOM 4793 N N . THR A 1 624 ? 19.500 13.788 -34.918 1.00 95.06 624 THR A N 1
ATOM 4794 C CA . THR A 1 624 ? 20.667 12.908 -34.816 1.00 95.06 624 THR A CA 1
ATOM 4795 C C . THR A 1 624 ? 20.434 11.771 -33.820 1.00 95.06 624 THR A C 1
ATOM 4797 O O . THR A 1 624 ? 20.840 10.644 -34.101 1.00 95.06 624 THR A O 1
ATOM 4800 N N . LYS A 1 625 ? 19.745 12.019 -32.693 1.00 95.25 625 LYS A N 1
ATOM 4801 C CA . LYS A 1 625 ? 19.351 10.952 -31.755 1.00 95.25 625 LYS A CA 1
ATOM 4802 C C . LYS A 1 625 ? 18.495 9.892 -32.457 1.00 95.25 625 LYS A C 1
ATOM 4804 O O . LYS A 1 625 ? 18.797 8.706 -32.359 1.00 95.25 625 LYS A O 1
ATOM 4809 N N . LEU A 1 626 ? 17.468 10.314 -33.199 1.00 97.56 626 LEU A N 1
ATOM 4810 C CA . LEU A 1 626 ? 16.563 9.411 -33.918 1.00 97.56 626 LEU A CA 1
ATOM 4811 C C . LEU A 1 626 ? 17.292 8.624 -35.015 1.00 97.56 626 LEU A C 1
ATOM 4813 O O . LEU A 1 626 ? 17.055 7.427 -35.173 1.00 97.56 626 LEU A O 1
ATOM 4817 N N . ALA A 1 627 ? 18.200 9.270 -35.753 1.00 96.25 627 ALA A N 1
ATOM 4818 C CA . ALA A 1 627 ? 19.020 8.601 -36.761 1.00 96.25 627 ALA A CA 1
ATOM 4819 C C . ALA A 1 627 ? 19.950 7.544 -36.139 1.00 96.25 627 ALA A C 1
ATOM 4821 O O . ALA A 1 627 ? 20.046 6.428 -36.650 1.00 96.25 627 ALA A O 1
ATOM 4822 N N . GLU A 1 628 ? 20.591 7.861 -35.012 1.00 96.44 628 GLU A N 1
ATOM 4823 C CA . GLU A 1 628 ? 21.462 6.932 -34.286 1.00 96.44 628 GLU A CA 1
ATOM 4824 C C . GLU A 1 628 ? 20.692 5.707 -33.765 1.00 96.44 628 GLU A C 1
ATOM 4826 O O . GLU A 1 628 ? 21.175 4.582 -33.908 1.00 96.44 628 GLU A O 1
ATOM 4831 N N . ILE A 1 629 ? 19.478 5.903 -33.229 1.00 98.06 629 ILE A N 1
ATOM 4832 C CA . ILE A 1 629 ? 18.587 4.806 -32.811 1.00 98.06 629 ILE A CA 1
ATOM 4833 C C . ILE A 1 629 ? 18.278 3.885 -33.999 1.00 98.06 629 ILE A C 1
ATOM 4835 O O . ILE A 1 629 ? 18.493 2.675 -33.910 1.00 98.06 629 ILE A O 1
ATOM 4839 N N . LYS A 1 630 ? 17.823 4.451 -35.126 1.00 97.94 630 LYS A N 1
ATOM 4840 C CA . LYS A 1 630 ? 17.466 3.680 -36.329 1.00 97.94 630 LYS A CA 1
ATOM 4841 C C . LYS A 1 630 ? 18.654 2.875 -36.860 1.00 97.94 630 LYS A C 1
ATOM 4843 O O . LYS A 1 630 ? 18.493 1.707 -37.208 1.00 97.94 630 LYS A O 1
ATOM 4848 N N . LEU A 1 631 ? 19.852 3.466 -36.865 1.00 97.44 631 LEU A N 1
ATOM 4849 C CA . LEU A 1 631 ? 21.083 2.775 -37.259 1.00 97.44 631 LEU A CA 1
ATOM 4850 C C . LEU A 1 631 ? 21.432 1.629 -36.304 1.00 97.44 631 LEU A C 1
ATOM 4852 O O . LEU A 1 631 ? 21.763 0.538 -36.760 1.00 97.44 631 LEU A O 1
ATOM 4856 N N . ALA A 1 632 ? 21.329 1.837 -34.990 1.00 97.88 632 ALA A N 1
ATOM 4857 C CA . ALA A 1 632 ? 21.595 0.782 -34.014 1.00 97.88 632 ALA A CA 1
ATOM 4858 C C . ALA A 1 632 ? 20.638 -0.414 -34.182 1.00 97.88 632 ALA A C 1
ATOM 4860 O O . ALA A 1 632 ? 21.090 -1.562 -34.180 1.00 97.88 632 ALA A O 1
ATOM 4861 N N . VAL A 1 633 ? 19.342 -0.159 -34.400 1.00 98.12 633 VAL A N 1
ATOM 4862 C CA . VAL A 1 633 ? 18.353 -1.208 -34.709 1.00 98.12 633 VAL A CA 1
ATOM 4863 C C . VAL A 1 633 ? 18.693 -1.905 -36.031 1.00 98.12 633 VAL A C 1
ATOM 4865 O O . VAL A 1 633 ? 18.712 -3.134 -36.083 1.00 98.12 633 VAL A O 1
ATOM 4868 N N . GLN A 1 634 ? 19.053 -1.154 -37.078 1.00 97.19 634 GLN A N 1
ATOM 4869 C CA . GLN A 1 634 ? 19.474 -1.713 -38.370 1.00 97.19 634 GLN A CA 1
ATOM 4870 C C . GLN A 1 634 ? 20.710 -2.620 -38.244 1.00 97.19 634 GLN A C 1
ATOM 4872 O O . GLN A 1 634 ? 20.805 -3.636 -38.931 1.00 97.19 634 GLN A O 1
ATOM 4877 N N . TYR A 1 635 ? 21.642 -2.291 -37.348 1.00 97.62 635 TYR A N 1
ATOM 4878 C CA . TYR A 1 635 ? 22.809 -3.125 -37.049 1.00 97.62 635 TYR A CA 1
ATOM 4879 C C . TYR A 1 635 ? 22.483 -4.373 -36.215 1.00 97.62 635 TYR A C 1
ATOM 4881 O O . TYR A 1 635 ? 23.361 -5.212 -36.009 1.00 97.62 635 TYR A O 1
ATOM 4889 N N . GLY A 1 636 ? 21.231 -4.533 -35.777 1.00 97.38 636 GLY A N 1
ATOM 4890 C CA . GLY A 1 636 ? 20.726 -5.725 -35.099 1.00 97.38 636 GLY A CA 1
ATOM 4891 C C . GLY A 1 636 ? 20.601 -5.593 -33.581 1.00 97.38 636 GLY A C 1
ATOM 4892 O O . GLY A 1 636 ? 20.447 -6.613 -32.903 1.00 97.38 636 GLY A O 1
ATOM 4893 N N . ALA A 1 637 ? 20.667 -4.377 -33.026 1.00 98.12 637 ALA A N 1
ATOM 4894 C CA . ALA A 1 637 ? 20.336 -4.168 -31.621 1.00 98.12 637 ALA A CA 1
ATOM 4895 C C . ALA A 1 637 ? 18.855 -4.506 -31.386 1.00 98.12 637 ALA A C 1
ATOM 4897 O O . ALA A 1 637 ? 17.975 -4.017 -32.091 1.00 98.12 637 ALA A O 1
ATOM 4898 N N . ARG A 1 638 ? 18.588 -5.346 -30.381 1.00 98.25 638 ARG A N 1
ATOM 4899 C CA . ARG A 1 638 ? 17.220 -5.693 -29.947 1.00 98.25 638 ARG A CA 1
ATOM 4900 C C . ARG A 1 638 ? 16.764 -4.881 -28.749 1.00 98.25 638 ARG A C 1
ATOM 4902 O O . ARG A 1 638 ? 15.597 -4.938 -28.384 1.00 98.25 638 ARG A O 1
ATOM 4909 N N . GLU A 1 639 ? 17.681 -4.145 -28.136 1.00 98.31 639 GLU A N 1
ATOM 4910 C CA . GLU A 1 639 ? 17.367 -3.215 -27.070 1.00 98.31 639 GLU A CA 1
ATOM 4911 C C . GLU A 1 639 ? 18.129 -1.900 -27.305 1.00 98.31 639 GLU A C 1
ATOM 4913 O O . GLU A 1 639 ? 19.272 -1.905 -27.770 1.00 98.31 639 GLU A O 1
ATOM 4918 N N . ILE A 1 640 ? 17.518 -0.767 -26.976 1.00 98.19 640 ILE A N 1
ATOM 4919 C CA . ILE A 1 640 ? 18.089 0.567 -27.165 1.00 98.19 640 ILE A CA 1
ATOM 4920 C C . ILE A 1 640 ? 18.025 1.320 -25.842 1.00 98.19 640 ILE A C 1
ATOM 4922 O O . ILE A 1 640 ? 16.957 1.504 -25.269 1.00 98.19 640 ILE A O 1
ATOM 4926 N N . ASP A 1 641 ? 19.172 1.780 -25.362 1.00 96.62 641 ASP A N 1
ATOM 4927 C CA . ASP A 1 641 ? 19.284 2.610 -24.173 1.00 96.62 641 ASP A CA 1
ATOM 4928 C C . ASP A 1 641 ? 19.395 4.087 -24.621 1.00 96.62 641 ASP A C 1
ATOM 4930 O O . ASP A 1 641 ? 20.456 4.499 -25.091 1.00 96.62 641 ASP A O 1
ATOM 4934 N N . ILE A 1 642 ? 18.322 4.878 -24.488 1.00 95.88 642 ILE A N 1
ATOM 4935 C CA . ILE A 1 642 ? 18.272 6.299 -24.899 1.00 95.88 642 ILE A CA 1
ATOM 4936 C C . ILE A 1 642 ? 18.579 7.243 -23.733 1.00 95.88 642 ILE A C 1
ATOM 4938 O O . ILE A 1 642 ? 18.323 6.893 -22.583 1.00 95.88 642 ILE A O 1
ATOM 4942 N N . VAL A 1 643 ? 19.067 8.459 -24.000 1.00 93.12 643 VAL A N 1
ATOM 4943 C CA . VAL A 1 643 ? 19.294 9.487 -22.965 1.00 93.12 643 VAL A CA 1
ATOM 4944 C C . VAL A 1 643 ? 18.347 10.669 -23.142 1.00 93.12 643 VAL A C 1
ATOM 4946 O O . VAL A 1 643 ? 18.298 11.285 -24.208 1.00 93.12 643 VAL A O 1
ATOM 4949 N N . ILE A 1 644 ? 17.643 11.024 -22.065 1.00 93.19 644 ILE A N 1
ATOM 4950 C CA . ILE A 1 644 ? 16.748 12.184 -22.067 1.00 93.19 644 ILE A CA 1
ATOM 4951 C C . ILE A 1 644 ? 17.510 13.510 -22.135 1.00 93.19 644 ILE A C 1
ATOM 4953 O O . ILE A 1 644 ? 18.620 13.652 -21.605 1.00 93.19 644 ILE A O 1
ATOM 4957 N N . SER A 1 645 ? 16.865 14.523 -22.701 1.00 91.94 645 SER A N 1
ATOM 4958 C CA . SER A 1 645 ? 17.295 15.914 -22.595 1.00 91.94 645 SER A CA 1
ATOM 4959 C C . SER A 1 645 ? 17.026 16.468 -21.192 1.00 91.94 645 SER A C 1
ATOM 4961 O O . SER A 1 645 ? 15.924 16.894 -20.852 1.00 91.94 645 SER A O 1
ATOM 4963 N N . ARG A 1 646 ? 18.069 16.501 -20.356 1.00 89.81 646 ARG A N 1
ATOM 4964 C CA . ARG A 1 646 ? 18.002 16.989 -18.959 1.00 89.81 646 ARG A CA 1
ATOM 4965 C C . ARG A 1 646 ? 17.540 18.439 -18.850 1.00 89.81 646 ARG A C 1
ATOM 4967 O O . ARG A 1 646 ? 16.879 18.797 -17.882 1.00 89.81 646 ARG A O 1
ATOM 4974 N N . SER A 1 647 ? 17.879 19.269 -19.835 1.00 88.88 647 SER A N 1
ATOM 4975 C CA . SER A 1 647 ? 17.455 20.670 -19.894 1.00 88.88 647 SER A CA 1
ATOM 4976 C C . SER A 1 647 ? 15.932 20.808 -19.870 1.00 88.88 647 SER A C 1
ATOM 4978 O O . SER A 1 647 ? 15.431 21.717 -19.213 1.00 88.88 647 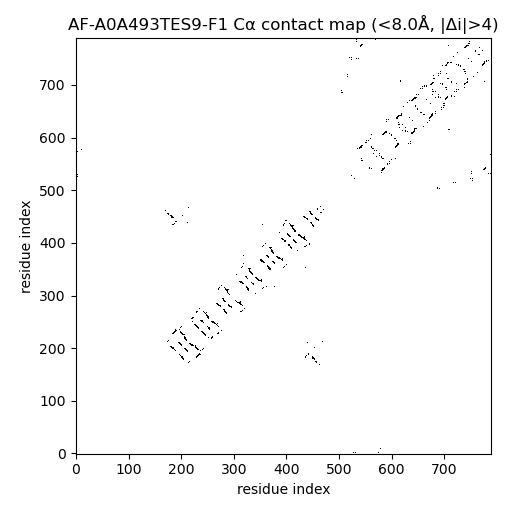SER A O 1
ATOM 4980 N N . LEU A 1 648 ? 15.197 19.887 -20.503 1.00 92.81 648 LEU A N 1
ATOM 4981 C CA . LEU A 1 648 ? 13.732 19.875 -20.492 1.00 92.81 648 LEU A CA 1
ATOM 4982 C C . LEU A 1 648 ? 13.190 19.567 -19.091 1.00 92.81 648 LEU A C 1
ATOM 4984 O O . LEU A 1 648 ? 12.299 20.258 -18.613 1.00 92.81 648 LEU A O 1
ATOM 4988 N N . VAL A 1 649 ? 13.800 18.616 -18.375 1.00 93.12 649 VAL A N 1
ATOM 4989 C CA . VAL A 1 649 ? 13.456 18.316 -16.972 1.00 93.12 649 VAL A CA 1
ATOM 4990 C C . VAL A 1 649 ? 13.719 19.522 -16.067 1.00 93.12 649 VAL A C 1
ATOM 4992 O O . VAL A 1 649 ? 12.863 19.909 -15.276 1.00 93.12 649 VAL A O 1
ATOM 4995 N N . LEU A 1 650 ? 14.905 20.128 -16.176 1.00 89.38 650 LEU A N 1
ATOM 4996 C CA . LEU A 1 650 ? 15.326 21.240 -15.317 1.00 89.38 650 LEU A CA 1
ATOM 4997 C C . LEU A 1 650 ? 14.526 22.525 -15.569 1.00 89.38 650 LEU A C 1
ATOM 4999 O O . LEU A 1 650 ? 14.353 23.320 -14.649 1.00 89.38 650 LEU A O 1
ATOM 5003 N N . SER A 1 651 ? 14.028 22.716 -16.792 1.00 88.38 651 SER A N 1
ATOM 5004 C CA . SER A 1 651 ? 13.148 23.832 -17.159 1.00 88.38 651 SER A CA 1
ATOM 5005 C C . SER A 1 651 ? 11.656 23.518 -17.007 1.00 88.38 651 SER A C 1
ATOM 5007 O O . SER A 1 651 ? 10.832 24.397 -17.242 1.00 88.38 651 SER A O 1
ATOM 5009 N N . GLY A 1 652 ? 11.297 22.296 -16.593 1.00 88.62 652 GLY A N 1
ATOM 5010 C CA . GLY A 1 652 ? 9.909 21.875 -16.400 1.00 88.62 652 GLY A CA 1
ATOM 5011 C C . GLY A 1 652 ? 9.102 21.700 -17.692 1.00 88.62 652 GLY A C 1
ATOM 5012 O O . GLY A 1 652 ? 7.879 21.748 -17.634 1.00 88.62 652 GLY A O 1
ATOM 5013 N N . GLN A 1 653 ? 9.761 21.508 -18.837 1.00 90.31 653 GLN A N 1
ATOM 5014 C CA . GLN A 1 653 ? 9.137 21.275 -20.145 1.00 90.31 653 GLN A CA 1
ATOM 5015 C C . GLN A 1 653 ? 8.817 19.783 -20.330 1.00 90.31 653 GLN A C 1
ATOM 5017 O O . GLN A 1 653 ? 9.516 19.056 -21.043 1.00 90.31 653 GLN A O 1
ATOM 5022 N N . TRP A 1 654 ? 7.795 19.303 -19.625 1.00 93.19 654 TRP A N 1
ATOM 5023 C CA . TRP A 1 654 ? 7.477 17.875 -19.537 1.00 93.19 654 TRP A CA 1
ATOM 5024 C C . TRP A 1 654 ? 6.843 17.316 -20.811 1.00 93.19 654 TRP A C 1
ATOM 5026 O O . TRP A 1 654 ? 7.114 16.176 -21.172 1.00 93.19 654 TRP A O 1
ATOM 5036 N N . GLU A 1 655 ? 6.060 18.124 -21.513 1.00 92.00 655 GLU A N 1
ATOM 5037 C CA . GLU A 1 655 ? 5.420 17.802 -22.787 1.00 92.00 655 GLU A CA 1
ATOM 5038 C C . GLU A 1 655 ? 6.468 17.623 -23.883 1.00 92.00 655 GLU A C 1
ATOM 5040 O O . GLU A 1 655 ? 6.477 16.618 -24.589 1.00 92.00 655 GLU A O 1
ATOM 5045 N N . SER A 1 656 ? 7.429 18.548 -23.957 1.00 93.38 656 SER A N 1
ATOM 5046 C CA . SER A 1 656 ? 8.572 18.437 -24.866 1.00 93.38 656 SER A CA 1
ATOM 5047 C C . SER A 1 656 ? 9.407 17.191 -24.570 1.00 93.38 656 SER A C 1
ATOM 5049 O O . SER A 1 656 ? 9.896 16.535 -25.487 1.00 93.38 656 SER A O 1
ATOM 5051 N N . LEU A 1 657 ? 9.580 16.855 -23.286 1.00 95.12 657 LEU A N 1
ATOM 5052 C CA . LEU A 1 657 ? 10.288 15.645 -22.875 1.00 95.12 657 LEU A CA 1
ATOM 5053 C C . LEU A 1 657 ? 9.523 14.377 -23.275 1.00 95.12 657 LEU A C 1
ATOM 5055 O O . LEU A 1 657 ? 10.135 13.430 -23.761 1.00 95.12 657 LEU A O 1
ATOM 5059 N N . TYR A 1 658 ? 8.206 14.355 -23.071 1.00 95.75 658 TYR A N 1
ATOM 5060 C CA . TYR A 1 658 ? 7.347 13.255 -23.499 1.00 95.75 658 TYR A CA 1
ATOM 5061 C C . TYR A 1 658 ? 7.462 13.039 -25.006 1.00 95.75 658 TYR A C 1
ATOM 5063 O O . TYR A 1 658 ? 7.736 11.923 -25.439 1.00 95.75 658 TYR A O 1
ATOM 5071 N N . GLU A 1 659 ? 7.329 14.106 -25.795 1.00 95.56 659 GLU A N 1
ATOM 5072 C CA . GLU A 1 659 ? 7.351 14.017 -27.253 1.00 95.56 659 GLU A CA 1
ATOM 5073 C C . GLU A 1 659 ? 8.732 13.599 -27.783 1.00 95.56 659 GLU A C 1
ATOM 5075 O O . GLU A 1 659 ? 8.819 12.778 -28.695 1.00 95.56 659 GLU A O 1
ATOM 5080 N N . GLU A 1 660 ? 9.824 14.061 -27.156 1.00 96.00 660 GLU A N 1
ATOM 5081 C CA . GLU A 1 660 ? 11.175 13.555 -27.439 1.00 96.00 660 GLU A CA 1
ATOM 5082 C C . GLU A 1 660 ? 11.257 12.031 -27.234 1.00 96.00 660 GLU A C 1
ATOM 5084 O O . GLU A 1 660 ? 11.780 11.311 -28.092 1.00 96.00 660 GLU A O 1
ATOM 5089 N N . ILE A 1 661 ? 10.755 11.526 -26.103 1.00 97.38 661 ILE A N 1
ATOM 5090 C CA . ILE A 1 661 ? 10.828 10.096 -25.772 1.00 97.38 661 ILE A CA 1
ATOM 5091 C C . ILE A 1 661 ? 9.888 9.281 -26.668 1.00 97.38 661 ILE A C 1
ATOM 5093 O O . ILE A 1 661 ? 10.281 8.202 -27.110 1.00 97.38 661 ILE A O 1
ATOM 5097 N N . ARG A 1 662 ? 8.701 9.801 -26.999 1.00 97.44 662 ARG A N 1
ATOM 5098 C CA . ARG A 1 662 ? 7.732 9.160 -27.900 1.00 97.44 662 ARG A CA 1
ATOM 5099 C C . ARG A 1 662 ? 8.313 8.982 -29.304 1.00 97.44 662 ARG A C 1
ATOM 5101 O O . ARG A 1 662 ? 8.238 7.893 -29.866 1.00 97.44 662 ARG A O 1
ATOM 5108 N N . GLN A 1 663 ? 8.985 10.001 -29.841 1.00 97.69 663 GLN A N 1
ATOM 5109 C CA . GLN A 1 663 ? 9.692 9.881 -31.122 1.00 97.69 663 GLN A CA 1
ATOM 5110 C C . GLN A 1 663 ? 10.847 8.873 -31.049 1.00 97.69 663 GLN A C 1
ATOM 5112 O O . GLN A 1 663 ? 11.077 8.110 -31.990 1.00 97.69 663 GLN A O 1
ATOM 5117 N N . CYS A 1 664 ? 11.567 8.818 -29.923 1.00 97.50 664 CYS A N 1
ATOM 5118 C CA . CYS A 1 664 ? 12.592 7.794 -29.715 1.00 97.50 664 CYS A CA 1
ATOM 5119 C C . CYS A 1 664 ? 11.990 6.378 -29.661 1.00 97.50 664 CYS A C 1
ATOM 5121 O O . CYS A 1 664 ? 12.570 5.456 -30.238 1.00 97.50 664 CYS A O 1
ATOM 5123 N N . ARG A 1 665 ? 10.827 6.204 -29.019 1.00 97.62 665 ARG A N 1
ATOM 5124 C CA . ARG A 1 665 ? 10.068 4.944 -28.971 1.00 97.62 665 ARG A CA 1
ATOM 5125 C C . ARG A 1 665 ? 9.676 4.485 -30.367 1.00 97.62 665 ARG A C 1
ATOM 5127 O O . ARG A 1 665 ? 9.893 3.321 -30.698 1.00 97.62 665 ARG A O 1
ATOM 5134 N N . GLU A 1 666 ? 9.159 5.395 -31.186 1.00 97.12 666 GLU A N 1
ATOM 5135 C CA . GLU A 1 666 ? 8.820 5.123 -32.584 1.00 97.12 666 GLU A CA 1
ATOM 5136 C C . GLU A 1 666 ? 10.064 4.701 -33.383 1.00 97.12 666 GLU A C 1
ATOM 5138 O O . GLU A 1 666 ? 10.052 3.686 -34.078 1.00 97.12 666 GLU A O 1
ATOM 5143 N N . ALA A 1 667 ? 11.186 5.409 -33.211 1.00 97.38 667 ALA A N 1
ATOM 5144 C CA . ALA A 1 667 ? 12.449 5.071 -33.866 1.00 97.38 667 ALA A CA 1
ATOM 5145 C C . ALA A 1 667 ? 13.018 3.699 -33.450 1.00 97.38 667 ALA A C 1
ATOM 5147 O O . ALA A 1 667 ? 13.758 3.096 -34.230 1.00 97.38 667 ALA A O 1
ATOM 5148 N N . CYS A 1 668 ? 12.685 3.200 -32.254 1.00 97.44 668 CYS A N 1
ATOM 5149 C CA . CYS A 1 668 ? 13.108 1.878 -31.785 1.00 97.44 668 CYS A CA 1
ATOM 5150 C C . CYS A 1 668 ? 12.354 0.721 -32.468 1.00 97.44 668 CYS A C 1
ATOM 5152 O O . CYS A 1 668 ? 12.864 -0.401 -32.478 1.00 97.44 668 CYS A O 1
ATOM 5154 N N . GLY A 1 669 ? 11.162 0.954 -33.033 1.00 95.62 669 GLY A N 1
ATOM 5155 C CA . GLY A 1 669 ? 10.320 -0.113 -33.587 1.00 95.62 669 GLY A CA 1
ATOM 5156 C C . GLY A 1 669 ? 10.038 -1.207 -32.550 1.00 95.62 669 GLY A C 1
ATOM 5157 O O . GLY A 1 669 ? 9.617 -0.903 -31.439 1.00 95.62 669 GLY A O 1
ATOM 5158 N N . GLU A 1 670 ? 10.333 -2.465 -32.885 1.00 94.88 670 GLU A N 1
ATOM 5159 C CA . GLU A 1 670 ? 10.160 -3.634 -31.999 1.00 94.88 670 GLU A CA 1
ATOM 5160 C C . GLU A 1 670 ? 11.265 -3.786 -30.930 1.00 94.88 670 GLU A C 1
ATOM 5162 O O . GLU A 1 670 ? 11.168 -4.639 -30.048 1.00 94.88 670 GLU A O 1
ATOM 5167 N N . ALA A 1 671 ? 12.356 -3.012 -31.004 1.00 97.06 671 ALA A N 1
ATOM 5168 C CA . ALA A 1 671 ? 13.452 -3.129 -30.042 1.00 97.06 671 ALA A CA 1
ATOM 5169 C C . ALA A 1 671 ? 13.024 -2.614 -28.660 1.00 97.06 671 ALA A C 1
ATOM 5171 O O . ALA A 1 671 ? 12.419 -1.552 -28.560 1.00 97.06 671 ALA A O 1
ATOM 5172 N N . HIS A 1 672 ? 13.380 -3.303 -27.574 1.00 96.50 672 HIS A N 1
ATOM 5173 C CA . HIS A 1 672 ? 13.052 -2.827 -26.225 1.00 96.50 672 HIS A CA 1
ATOM 5174 C C . HIS A 1 672 ? 13.771 -1.503 -25.918 1.00 96.50 672 HIS A C 1
ATOM 5176 O O . HIS A 1 672 ? 15.000 -1.432 -25.986 1.00 96.50 672 HIS A O 1
ATOM 5182 N N . MET A 1 673 ? 13.041 -0.470 -25.513 1.00 98.06 673 MET A N 1
ATOM 5183 C CA . MET A 1 673 ? 13.588 0.845 -25.192 1.00 98.06 673 MET A CA 1
ATOM 5184 C C . MET A 1 673 ? 13.819 0.996 -23.685 1.00 98.06 673 MET A C 1
ATOM 5186 O O . MET A 1 673 ? 12.909 0.804 -22.881 1.00 98.06 673 MET A O 1
ATOM 5190 N N . LYS A 1 674 ? 15.031 1.404 -23.294 1.00 97.69 674 LYS A N 1
ATOM 5191 C CA . LYS A 1 674 ? 15.381 1.759 -21.915 1.00 97.69 674 LYS A CA 1
ATOM 5192 C C . LYS A 1 674 ? 15.752 3.232 -21.818 1.00 97.69 674 LYS A C 1
ATOM 5194 O O . LYS A 1 674 ? 16.757 3.665 -22.377 1.00 97.69 674 LYS A O 1
ATOM 5199 N N . THR A 1 675 ? 14.996 4.004 -21.052 1.00 97.81 675 THR A N 1
ATOM 5200 C CA . THR A 1 675 ? 15.205 5.449 -20.928 1.00 97.81 675 THR A CA 1
ATOM 5201 C C . THR A 1 675 ? 16.139 5.784 -19.765 1.00 97.81 675 THR A C 1
ATOM 5203 O O . THR A 1 675 ? 15.837 5.525 -18.598 1.00 97.81 675 THR A O 1
ATOM 5206 N N . ILE A 1 676 ? 17.291 6.382 -20.081 1.00 95.31 676 ILE A N 1
ATOM 5207 C CA . ILE A 1 676 ? 18.293 6.873 -19.129 1.00 95.31 676 ILE A CA 1
ATOM 5208 C C . ILE A 1 676 ? 17.898 8.262 -18.642 1.00 95.31 676 ILE A C 1
ATOM 5210 O O . ILE A 1 676 ? 17.927 9.223 -19.411 1.00 95.31 676 ILE A O 1
ATOM 5214 N N . LEU A 1 677 ? 17.621 8.378 -17.341 1.00 92.44 677 LEU A N 1
ATOM 5215 C CA . LEU A 1 677 ? 17.201 9.641 -16.726 1.00 92.44 677 LEU A CA 1
ATOM 5216 C C . LEU A 1 677 ? 18.362 10.526 -16.243 1.00 92.44 677 LEU A C 1
ATOM 5218 O O . LEU A 1 677 ? 18.142 11.694 -15.962 1.00 92.44 677 LEU A O 1
ATOM 5222 N N . ALA A 1 678 ? 19.592 10.001 -16.138 1.00 84.31 678 ALA A N 1
ATOM 5223 C CA . ALA A 1 678 ? 20.753 10.735 -15.597 1.00 84.31 678 ALA A CA 1
ATOM 5224 C C . ALA A 1 678 ? 20.455 11.422 -14.248 1.00 84.31 678 ALA A C 1
ATOM 5226 O O . ALA A 1 678 ? 20.606 12.627 -14.071 1.00 84.31 678 ALA A O 1
ATOM 5227 N N . THR A 1 679 ? 19.995 10.612 -13.300 1.00 86.62 679 THR A N 1
ATOM 5228 C CA . THR A 1 679 ? 19.357 11.028 -12.048 1.00 86.62 679 THR A CA 1
ATOM 5229 C C . THR A 1 679 ? 20.195 11.939 -11.151 1.00 86.62 679 THR A C 1
ATOM 5231 O O . THR A 1 679 ? 19.602 12.725 -10.414 1.00 86.62 679 THR A O 1
ATOM 5234 N N . GLY A 1 680 ? 21.531 11.872 -11.214 1.00 84.38 680 GLY A N 1
ATOM 5235 C CA . GLY A 1 680 ? 22.423 12.779 -10.478 1.00 84.38 680 GLY A CA 1
ATOM 5236 C C . GLY A 1 680 ? 22.311 14.249 -10.902 1.00 84.38 680 GLY A C 1
ATOM 5237 O O . GLY A 1 680 ? 22.518 15.144 -10.086 1.00 84.38 680 GLY A O 1
ATOM 5238 N N . GLU A 1 681 ? 21.869 14.512 -12.134 1.00 85.38 681 GLU A N 1
ATOM 5239 C CA . GLU A 1 681 ? 21.825 15.855 -12.724 1.00 85.38 681 GLU A CA 1
ATOM 5240 C C . GLU A 1 681 ? 20.399 16.429 -12.849 1.00 85.38 681 GLU A C 1
ATOM 5242 O O . GLU A 1 681 ? 20.202 17.484 -13.446 1.00 85.38 681 GLU A O 1
ATOM 5247 N N . LEU A 1 682 ? 19.380 15.762 -12.292 1.00 89.94 682 LEU A N 1
ATOM 5248 C CA . LEU A 1 682 ? 17.982 16.225 -12.381 1.00 89.94 682 LEU A CA 1
ATOM 5249 C C . LEU A 1 682 ? 17.577 17.195 -11.257 1.00 89.94 682 LEU A C 1
ATOM 5251 O O . LEU A 1 682 ? 16.422 17.621 -11.180 1.00 89.94 682 LEU A O 1
ATOM 5255 N N . GLY A 1 683 ? 18.510 17.544 -10.371 1.00 87.44 683 GLY A N 1
ATOM 5256 C CA . GLY A 1 683 ? 18.351 18.549 -9.316 1.00 87.44 683 GLY A CA 1
ATOM 5257 C C . GLY A 1 683 ? 17.555 18.097 -8.085 1.00 87.44 683 GLY A C 1
ATOM 5258 O O . GLY A 1 683 ? 17.906 18.473 -6.971 1.00 87.44 683 GLY A O 1
ATOM 5259 N N . SER A 1 684 ? 16.510 17.277 -8.237 1.00 92.25 684 SER A N 1
ATOM 5260 C CA . SER A 1 684 ? 15.712 16.783 -7.104 1.00 92.25 684 SER A CA 1
ATOM 5261 C C . SER A 1 684 ? 15.141 15.382 -7.326 1.00 92.25 684 SER A C 1
ATOM 5263 O O . SER A 1 684 ? 14.898 14.959 -8.456 1.00 92.25 684 SER A O 1
ATOM 5265 N N . LEU A 1 685 ? 14.840 14.674 -6.230 1.00 94.44 685 LEU A N 1
ATOM 5266 C CA . LEU A 1 685 ? 14.132 13.390 -6.293 1.00 94.44 685 LEU A CA 1
ATOM 5267 C C . LEU A 1 685 ? 12.714 13.529 -6.875 1.00 94.44 685 LEU A C 1
ATOM 5269 O O . LEU A 1 685 ? 12.220 12.597 -7.502 1.00 94.44 685 LEU A O 1
ATOM 5273 N N . ALA A 1 686 ? 12.069 14.689 -6.718 1.00 93.88 686 ALA A N 1
ATOM 5274 C CA . ALA A 1 686 ? 10.783 14.957 -7.357 1.00 93.88 686 ALA A CA 1
ATOM 5275 C C . ALA A 1 686 ? 10.917 14.980 -8.887 1.00 93.88 686 ALA A C 1
ATOM 5277 O O . ALA A 1 686 ? 10.116 14.359 -9.578 1.00 93.88 686 ALA A O 1
ATOM 5278 N N . ASN A 1 687 ? 11.968 15.607 -9.421 1.00 95.00 687 ASN A N 1
ATOM 5279 C CA . ASN A 1 687 ? 12.240 15.590 -10.859 1.00 95.00 687 ASN A CA 1
ATOM 5280 C C . ASN A 1 687 ? 12.582 14.187 -11.366 1.00 95.00 687 ASN A C 1
ATOM 5282 O O . ASN A 1 687 ? 12.133 13.815 -12.445 1.00 95.00 687 ASN A O 1
ATOM 5286 N N . VAL A 1 688 ? 13.308 13.385 -10.578 1.00 96.19 688 VAL A N 1
ATOM 5287 C CA . VAL A 1 688 ? 13.551 11.967 -10.898 1.00 96.19 688 VAL A CA 1
ATOM 5288 C C . VAL A 1 688 ? 12.231 11.204 -11.031 1.00 96.19 688 VAL A C 1
ATOM 5290 O O . VAL A 1 688 ? 12.047 10.476 -12.006 1.00 96.19 688 VAL A O 1
ATOM 5293 N N . TYR A 1 689 ? 11.296 11.390 -10.094 1.00 96.69 689 TYR A N 1
ATOM 5294 C CA . TYR A 1 689 ? 9.973 10.766 -10.168 1.00 96.69 689 TYR A CA 1
ATOM 5295 C C . TYR A 1 689 ? 9.195 11.218 -11.413 1.00 96.69 689 TYR A C 1
ATOM 5297 O O . TYR A 1 689 ? 8.709 10.384 -12.172 1.00 96.69 689 TYR A O 1
ATOM 5305 N N . LYS A 1 690 ? 9.114 12.532 -11.661 1.00 95.56 690 LYS A N 1
ATOM 5306 C CA . LYS A 1 690 ? 8.374 13.090 -12.806 1.00 95.56 690 LYS A CA 1
ATOM 5307 C C . LYS A 1 690 ? 8.950 12.625 -14.143 1.00 95.56 690 LYS A C 1
ATOM 5309 O O . LYS A 1 690 ? 8.204 12.173 -15.002 1.00 95.56 690 LYS A O 1
ATOM 5314 N N . ALA A 1 691 ? 10.274 12.653 -14.293 1.00 96.56 691 ALA A N 1
ATOM 5315 C CA . ALA A 1 691 ? 10.944 12.147 -15.487 1.00 96.56 691 ALA A CA 1
ATOM 5316 C C . ALA A 1 691 ? 10.726 10.633 -15.671 1.00 96.56 691 ALA A C 1
ATOM 5318 O O . ALA A 1 691 ? 10.587 10.172 -16.800 1.00 96.56 691 ALA A O 1
ATOM 5319 N N . SER A 1 692 ? 10.642 9.870 -14.572 1.00 97.75 692 SER A N 1
ATOM 5320 C CA . SER A 1 692 ? 10.286 8.446 -14.614 1.00 97.75 692 SER A CA 1
ATOM 5321 C C . SER A 1 692 ? 8.871 8.235 -15.157 1.00 97.75 692 SER A C 1
ATOM 5323 O O . SER A 1 692 ? 8.695 7.407 -16.044 1.00 97.75 692 SER A O 1
ATOM 5325 N N . MET A 1 693 ? 7.883 8.997 -14.668 1.00 95.88 693 MET A N 1
ATOM 5326 C CA . MET A 1 693 ? 6.505 8.948 -15.182 1.00 95.88 693 MET A CA 1
ATOM 5327 C C . MET A 1 693 ? 6.444 9.277 -16.664 1.00 95.88 693 MET A C 1
ATOM 5329 O O . MET A 1 693 ? 5.939 8.473 -17.439 1.00 95.88 693 MET A O 1
ATOM 5333 N N . ILE A 1 694 ? 7.024 10.411 -17.060 1.00 96.38 694 ILE A N 1
ATOM 5334 C CA . ILE A 1 694 ? 7.006 10.861 -18.453 1.00 96.38 694 ILE A CA 1
ATOM 5335 C C . ILE A 1 694 ? 7.644 9.825 -19.380 1.00 96.38 694 ILE A C 1
ATOM 5337 O O . ILE A 1 694 ? 7.081 9.518 -20.426 1.00 96.38 694 ILE A O 1
ATOM 5341 N N . ALA A 1 695 ? 8.768 9.224 -18.982 1.00 97.75 695 ALA A N 1
ATOM 5342 C CA . ALA A 1 695 ? 9.401 8.178 -19.776 1.00 97.75 695 ALA A CA 1
ATOM 5343 C C . ALA A 1 695 ? 8.502 6.948 -19.972 1.00 97.75 695 ALA A C 1
ATOM 5345 O O . ALA A 1 695 ? 8.453 6.403 -21.072 1.00 97.75 695 ALA A O 1
ATOM 5346 N N . MET A 1 696 ? 7.792 6.511 -18.930 1.00 97.50 696 MET A N 1
ATOM 5347 C CA . MET A 1 696 ? 6.893 5.353 -19.013 1.00 97.50 696 MET A CA 1
ATOM 5348 C C . MET A 1 696 ? 5.626 5.660 -19.810 1.00 97.50 696 MET A C 1
ATOM 5350 O O . MET A 1 696 ? 5.245 4.863 -20.661 1.00 97.50 696 MET A O 1
ATOM 5354 N N . MET A 1 697 ? 5.028 6.838 -19.608 1.00 94.06 697 MET A N 1
ATOM 5355 C CA . MET A 1 697 ? 3.888 7.311 -20.402 1.00 94.06 697 MET A CA 1
ATOM 5356 C C . MET A 1 697 ? 4.242 7.416 -21.892 1.00 94.06 697 MET A C 1
ATOM 5358 O O . MET A 1 697 ? 3.408 7.127 -22.741 1.00 94.06 697 MET A O 1
ATOM 5362 N N . ALA A 1 698 ? 5.483 7.790 -22.216 1.00 95.44 698 ALA A N 1
ATOM 5363 C CA . ALA A 1 698 ? 5.982 7.873 -23.589 1.00 95.44 698 ALA A CA 1
ATOM 5364 C C . ALA A 1 698 ? 6.401 6.509 -24.190 1.00 95.44 698 ALA A C 1
ATOM 5366 O O . ALA A 1 698 ? 6.954 6.463 -25.290 1.00 95.44 698 ALA A O 1
ATOM 5367 N N . GLY A 1 699 ? 6.160 5.394 -23.485 1.00 95.19 699 GLY A N 1
ATOM 5368 C CA . GLY A 1 699 ? 6.344 4.035 -24.008 1.00 95.19 699 GLY A CA 1
ATOM 5369 C C . GLY A 1 699 ? 7.697 3.383 -23.704 1.00 95.19 699 GLY A C 1
ATOM 5370 O O . GLY A 1 699 ? 8.131 2.493 -24.436 1.00 95.19 699 GLY A O 1
ATOM 5371 N N . SER A 1 700 ? 8.407 3.816 -22.660 1.00 97.69 700 SER A N 1
ATOM 5372 C CA . SER A 1 700 ? 9.644 3.148 -22.237 1.00 97.69 700 SER A CA 1
ATOM 5373 C C . SER A 1 700 ? 9.379 1.777 -21.608 1.00 97.69 700 SER A C 1
ATOM 5375 O O . SER A 1 700 ? 8.598 1.670 -20.665 1.00 97.69 700 SER A O 1
ATOM 5377 N N . ASP A 1 701 ? 10.089 0.742 -22.070 1.00 98.38 701 ASP A N 1
ATOM 5378 C CA . ASP A 1 701 ? 10.018 -0.611 -21.496 1.00 98.38 701 ASP A CA 1
ATOM 5379 C C . ASP A 1 701 ? 10.806 -0.711 -20.185 1.00 98.38 701 ASP A C 1
ATOM 5381 O O . ASP A 1 701 ? 10.511 -1.544 -19.329 1.00 98.38 701 ASP A O 1
ATOM 5385 N N . PHE A 1 702 ? 11.823 0.140 -20.018 1.00 98.44 702 PHE A N 1
ATOM 5386 C CA . PHE A 1 702 ? 12.621 0.250 -18.801 1.00 98.44 702 PHE A CA 1
ATOM 5387 C C . PHE A 1 702 ? 12.970 1.698 -18.493 1.00 98.44 702 PHE A C 1
ATOM 5389 O O . PHE A 1 702 ? 13.529 2.397 -19.331 1.00 98.44 702 PHE A O 1
ATOM 5396 N N . ILE A 1 703 ? 12.857 2.097 -17.232 1.00 98.06 703 ILE A N 1
ATOM 5397 C CA . ILE A 1 703 ? 13.550 3.298 -16.754 1.00 98.06 703 ILE A CA 1
ATOM 5398 C C . ILE A 1 703 ? 14.865 2.914 -16.076 1.00 98.06 703 ILE A C 1
ATOM 5400 O O . ILE A 1 703 ? 14.962 1.920 -15.343 1.00 98.06 703 ILE A O 1
ATOM 5404 N N . LYS A 1 704 ? 15.911 3.703 -16.329 1.00 95.06 704 LYS A N 1
ATOM 5405 C CA . LYS A 1 704 ? 17.256 3.402 -15.840 1.00 95.06 704 LYS A CA 1
ATOM 5406 C C . LYS A 1 704 ? 18.026 4.631 -15.377 1.00 95.06 704 LYS A C 1
ATOM 5408 O O . LYS A 1 704 ? 17.849 5.741 -15.884 1.00 95.06 704 LYS A O 1
ATOM 5413 N N . THR A 1 705 ? 18.926 4.423 -14.421 1.00 92.75 705 THR A N 1
ATOM 5414 C CA . THR A 1 705 ? 19.935 5.430 -14.056 1.00 92.75 705 THR A CA 1
ATOM 5415 C C . THR A 1 705 ? 21.092 5.408 -15.072 1.00 92.75 705 THR A C 1
ATOM 5417 O O . THR A 1 705 ? 21.139 4.552 -15.963 1.00 92.75 705 THR A O 1
ATOM 5420 N N . SER A 1 706 ? 22.013 6.375 -15.000 1.00 83.06 706 SER A N 1
ATOM 5421 C CA . SER A 1 706 ? 23.081 6.540 -16.002 1.00 83.06 706 SER A CA 1
ATOM 5422 C C . SER A 1 706 ? 24.412 5.896 -15.603 1.00 83.06 706 SER A C 1
ATOM 5424 O O . SER A 1 706 ? 24.783 5.845 -14.435 1.00 83.06 706 SER A O 1
ATOM 5426 N N . THR A 1 707 ? 25.171 5.461 -16.605 1.00 68.62 707 THR A N 1
ATOM 5427 C CA . THR A 1 707 ? 26.590 5.082 -16.520 1.00 68.62 707 THR A CA 1
ATOM 5428 C C . THR A 1 707 ? 27.377 6.064 -17.380 1.00 68.62 707 THR A C 1
ATOM 5430 O O . THR A 1 707 ? 26.921 6.362 -18.472 1.00 68.62 707 THR A O 1
ATOM 5433 N N . GLY A 1 708 ? 28.537 6.571 -16.953 1.00 60.59 708 GLY A N 1
ATOM 5434 C CA . GLY A 1 708 ? 29.461 7.246 -17.881 1.00 60.59 708 GLY A CA 1
ATOM 5435 C C . GLY A 1 708 ? 30.150 8.503 -17.352 1.00 60.59 708 GLY A C 1
ATOM 5436 O O . GLY A 1 708 ? 31.372 8.560 -17.392 1.00 60.59 708 GLY A O 1
ATOM 5437 N N . LYS A 1 709 ? 29.402 9.506 -16.868 1.00 57.34 709 LYS A N 1
ATOM 5438 C CA . LYS A 1 709 ? 29.976 10.822 -16.507 1.00 57.34 709 LYS A CA 1
ATOM 5439 C C . LYS A 1 709 ? 30.250 11.015 -15.013 1.00 57.34 709 LYS A C 1
ATOM 5441 O O . LYS A 1 709 ? 31.242 11.639 -14.656 1.00 57.34 709 LYS A O 1
ATOM 5446 N N . GLU A 1 710 ? 29.395 10.474 -14.152 1.00 61.41 710 GLU A N 1
ATOM 5447 C CA . GLU A 1 710 ? 29.498 10.635 -12.698 1.00 61.41 710 GLU A CA 1
ATOM 5448 C C . GLU A 1 710 ? 29.899 9.316 -12.030 1.00 61.41 710 GLU A C 1
ATOM 5450 O O . GLU A 1 710 ? 29.568 8.227 -12.509 1.00 61.41 710 GLU A O 1
ATOM 5455 N N . VAL A 1 711 ? 30.615 9.419 -10.908 1.00 58.00 711 VAL A N 1
ATOM 5456 C CA . VAL A 1 711 ? 31.232 8.275 -10.213 1.00 58.00 711 VAL A CA 1
ATOM 5457 C C . VAL A 1 711 ? 30.187 7.338 -9.582 1.00 58.00 711 VAL A C 1
ATOM 5459 O O . VAL A 1 711 ? 30.417 6.122 -9.515 1.00 58.00 711 VAL A O 1
ATOM 5462 N N . GLU A 1 712 ? 29.038 7.886 -9.172 1.00 66.19 712 GLU A N 1
ATOM 5463 C CA . GLU A 1 712 ? 27.921 7.175 -8.547 1.00 66.19 712 GLU A CA 1
ATOM 5464 C C . GLU A 1 712 ? 26.583 7.784 -9.002 1.00 66.19 712 GLU A C 1
ATOM 5466 O O . GLU A 1 712 ? 26.368 8.983 -8.866 1.00 66.19 712 GLU A O 1
ATOM 5471 N N . ASN A 1 713 ? 25.698 6.959 -9.571 1.00 77.62 713 ASN A N 1
ATOM 5472 C CA . ASN A 1 713 ? 24.403 7.386 -10.125 1.00 77.62 713 ASN A CA 1
ATOM 5473 C C . ASN A 1 713 ? 23.247 6.508 -9.619 1.00 77.62 713 ASN A C 1
ATOM 5475 O O . ASN A 1 713 ? 22.158 6.997 -9.319 1.00 77.62 713 ASN A O 1
ATOM 5479 N N . ALA A 1 714 ? 23.492 5.205 -9.472 1.00 84.88 714 ALA A N 1
ATOM 5480 C CA . ALA A 1 714 ? 22.580 4.256 -8.850 1.00 84.88 714 ALA A CA 1
ATOM 5481 C C . ALA A 1 714 ? 22.674 4.344 -7.321 1.00 84.88 714 ALA A C 1
ATOM 5483 O O . ALA A 1 714 ? 23.247 3.473 -6.669 1.00 84.88 714 ALA A O 1
ATOM 5484 N N . THR A 1 715 ? 22.092 5.392 -6.740 1.00 92.75 715 THR A N 1
ATOM 5485 C CA . THR A 1 715 ? 21.918 5.480 -5.284 1.00 92.75 715 THR A CA 1
ATOM 5486 C C . THR A 1 715 ? 20.602 4.822 -4.867 1.00 92.75 715 THR A C 1
ATOM 5488 O O . THR A 1 715 ? 19.610 4.856 -5.600 1.00 92.75 715 THR A O 1
ATOM 5491 N N . LEU A 1 716 ? 20.557 4.224 -3.672 1.00 93.69 716 LEU A N 1
ATOM 5492 C CA . LEU A 1 716 ? 19.332 3.588 -3.169 1.00 93.69 716 LEU A CA 1
ATOM 5493 C C . LEU A 1 716 ? 18.147 4.567 -3.033 1.00 93.69 716 LEU A C 1
ATOM 5495 O O . LEU A 1 716 ? 17.049 4.175 -3.420 1.00 93.69 716 LEU A O 1
ATOM 5499 N N . PRO A 1 717 ? 18.312 5.830 -2.575 1.00 95.75 717 PRO A N 1
ATOM 5500 C CA . PRO A 1 717 ? 17.218 6.806 -2.564 1.00 95.75 717 PRO A CA 1
ATOM 5501 C C . PRO A 1 717 ? 16.598 7.048 -3.946 1.00 95.75 717 PRO A C 1
ATOM 5503 O O . PRO A 1 717 ? 15.376 7.072 -4.075 1.00 95.75 717 PRO A O 1
ATOM 5506 N N . VAL A 1 718 ? 17.429 7.179 -4.986 1.00 95.56 718 VAL A N 1
ATOM 5507 C CA . VAL A 1 718 ? 16.963 7.293 -6.377 1.00 95.56 718 VAL A CA 1
ATOM 5508 C C . VAL A 1 718 ? 16.222 6.027 -6.797 1.00 95.56 718 VAL A C 1
ATOM 5510 O O . VAL A 1 718 ? 15.131 6.114 -7.353 1.00 95.56 718 VAL A O 1
ATOM 5513 N N . GLY A 1 719 ? 16.779 4.855 -6.476 1.00 96.19 719 GLY A N 1
ATOM 5514 C CA . GLY A 1 719 ? 16.151 3.567 -6.758 1.00 96.19 719 GLY A CA 1
ATOM 5515 C C . GLY A 1 719 ? 14.754 3.440 -6.157 1.00 96.19 719 GLY A C 1
ATOM 5516 O O . GLY A 1 719 ? 13.819 3.085 -6.867 1.00 96.19 719 GLY A O 1
ATOM 5517 N N . VAL A 1 720 ? 14.595 3.790 -4.879 1.00 97.19 720 VAL A N 1
ATOM 5518 C CA . VAL A 1 720 ? 13.298 3.798 -4.182 1.00 97.19 720 VAL A CA 1
ATOM 5519 C C . VAL A 1 720 ? 12.291 4.685 -4.915 1.00 97.19 720 VAL A C 1
ATOM 5521 O O . VAL A 1 720 ? 11.160 4.271 -5.155 1.00 97.19 720 VAL A O 1
ATOM 5524 N N . VAL A 1 721 ? 12.695 5.892 -5.314 1.00 97.44 721 VAL A N 1
ATOM 5525 C CA . VAL A 1 721 ? 11.810 6.835 -6.014 1.00 97.44 721 VAL A CA 1
ATOM 5526 C C . VAL A 1 721 ? 11.398 6.314 -7.390 1.00 97.44 721 VAL A C 1
ATOM 5528 O O . VAL A 1 721 ? 10.213 6.335 -7.713 1.00 97.44 721 VAL A O 1
ATOM 5531 N N . MET A 1 722 ? 12.348 5.808 -8.179 1.00 98.12 722 MET A N 1
ATOM 5532 C CA . MET A 1 722 ? 12.071 5.257 -9.510 1.00 98.12 722 MET A CA 1
ATOM 5533 C C . MET A 1 722 ? 11.198 3.998 -9.444 1.00 98.12 722 MET A C 1
ATOM 5535 O O . MET A 1 722 ? 10.274 3.850 -10.237 1.00 98.12 722 MET A O 1
ATOM 5539 N N . MET A 1 723 ? 11.435 3.103 -8.481 1.00 98.12 723 MET A N 1
ATOM 5540 C CA . MET A 1 723 ? 10.609 1.904 -8.309 1.00 98.12 723 MET A CA 1
ATOM 5541 C C . MET A 1 723 ? 9.205 2.234 -7.813 1.00 98.12 723 MET A C 1
ATOM 5543 O O . MET A 1 723 ? 8.247 1.636 -8.285 1.00 98.12 723 MET A O 1
ATOM 5547 N N . ARG A 1 724 ? 9.042 3.226 -6.935 1.00 96.00 724 ARG A N 1
ATOM 5548 C CA . ARG A 1 724 ? 7.704 3.706 -6.561 1.00 96.00 724 ARG A CA 1
ATOM 5549 C C . ARG A 1 724 ? 6.971 4.339 -7.732 1.00 96.00 724 ARG A C 1
ATOM 5551 O O . ARG A 1 724 ? 5.774 4.128 -7.859 1.00 96.00 724 ARG A O 1
ATOM 5558 N N . ALA A 1 725 ? 7.689 5.042 -8.606 1.00 96.75 725 ALA A N 1
ATOM 5559 C CA . ALA A 1 725 ? 7.149 5.475 -9.885 1.00 96.75 725 ALA A CA 1
ATOM 5560 C C . ALA A 1 725 ? 6.656 4.272 -10.713 1.00 96.75 725 ALA A C 1
ATOM 5562 O O . ALA A 1 725 ? 5.489 4.234 -11.075 1.00 96.75 725 ALA A O 1
ATOM 5563 N N . ILE A 1 726 ? 7.488 3.252 -10.951 1.00 97.69 726 ILE A N 1
ATOM 5564 C CA . ILE A 1 726 ? 7.082 2.038 -11.695 1.00 97.69 726 ILE A CA 1
ATOM 5565 C C . ILE A 1 726 ? 5.852 1.372 -11.072 1.00 97.69 726 ILE A C 1
ATOM 5567 O O . ILE A 1 726 ? 4.936 0.966 -11.783 1.00 97.69 726 ILE A O 1
ATOM 5571 N N . LYS A 1 727 ? 5.834 1.256 -9.743 1.00 95.81 727 LYS A N 1
ATOM 5572 C CA . LYS A 1 727 ? 4.735 0.653 -8.989 1.00 95.81 727 LYS A CA 1
ATOM 5573 C C . LYS A 1 727 ? 3.427 1.401 -9.220 1.00 95.81 727 LYS A C 1
ATOM 5575 O O . LYS A 1 727 ? 2.421 0.771 -9.526 1.00 95.81 727 LYS A O 1
ATOM 5580 N N . GLU A 1 728 ? 3.478 2.726 -9.119 1.00 90.38 728 GLU A N 1
ATOM 5581 C CA . GLU A 1 728 ? 2.342 3.610 -9.363 1.00 90.38 728 GLU A CA 1
ATOM 5582 C C . GLU A 1 728 ? 1.859 3.507 -10.814 1.00 90.38 728 GLU A C 1
ATOM 5584 O O . GLU A 1 728 ? 0.680 3.273 -11.060 1.00 90.38 728 GLU A O 1
ATOM 5589 N N . PHE A 1 729 ? 2.780 3.562 -11.780 1.00 90.88 729 PHE A N 1
ATOM 5590 C CA . PHE A 1 729 ? 2.458 3.410 -13.198 1.00 90.88 729 PHE A CA 1
ATOM 5591 C C . PHE A 1 729 ? 1.771 2.072 -13.494 1.00 90.88 729 PHE A C 1
ATOM 5593 O O . PHE A 1 729 ? 0.758 2.033 -14.190 1.00 90.88 729 PHE A O 1
ATOM 5600 N N . TYR A 1 730 ? 2.278 0.974 -12.927 1.00 92.06 730 TYR A N 1
ATOM 5601 C CA . TYR A 1 730 ? 1.660 -0.343 -13.066 1.00 92.06 730 TYR A CA 1
ATOM 5602 C C . TYR A 1 730 ? 0.270 -0.402 -12.425 1.00 92.06 730 TYR A C 1
ATOM 5604 O O . TYR A 1 730 ? -0.631 -1.027 -12.979 1.00 92.06 730 TYR A O 1
ATOM 5612 N N . TRP A 1 731 ? 0.068 0.241 -11.275 1.00 84.69 731 TRP A N 1
ATOM 5613 C CA . TRP A 1 731 ? -1.246 0.290 -10.634 1.00 84.69 731 TRP A CA 1
ATOM 5614 C C . TRP A 1 731 ? -2.280 1.058 -11.448 1.00 84.69 731 TRP A C 1
ATOM 5616 O O . TRP A 1 731 ? -3.436 0.641 -11.478 1.00 84.69 731 TRP A O 1
ATOM 5626 N N . GLN A 1 732 ? -1.865 2.128 -12.121 1.00 78.75 732 GLN A N 1
ATOM 5627 C CA . GLN A 1 732 ? -2.761 2.951 -12.928 1.00 78.75 732 GLN A CA 1
ATOM 5628 C C . GLN A 1 732 ? -3.039 2.345 -14.308 1.00 78.75 732 GLN A C 1
ATOM 5630 O O . GLN A 1 732 ? -4.167 2.397 -14.784 1.00 78.75 732 GLN A O 1
ATOM 5635 N N . THR A 1 733 ? -2.033 1.737 -14.942 1.00 82.50 733 THR A N 1
ATOM 5636 C CA . THR A 1 733 ? -2.128 1.299 -16.349 1.00 82.50 733 THR A CA 1
ATOM 5637 C C . THR A 1 733 ? -2.238 -0.213 -16.534 1.00 82.50 733 THR A C 1
ATOM 5639 O O . THR A 1 733 ? -2.602 -0.682 -17.607 1.00 82.50 733 THR A O 1
ATOM 5642 N N . GLY A 1 734 ? -1.867 -1.006 -15.526 1.00 85.12 734 GLY A N 1
ATOM 5643 C CA . GLY A 1 734 ? -1.666 -2.451 -15.667 1.00 85.12 734 GLY A CA 1
ATOM 5644 C C . GLY A 1 734 ? -0.409 -2.845 -16.459 1.00 85.12 734 GLY A C 1
ATOM 5645 O O . GLY A 1 734 ? -0.107 -4.037 -16.552 1.00 85.12 734 GLY A O 1
ATOM 5646 N N . ASN A 1 735 ? 0.357 -1.882 -16.986 1.00 87.00 735 ASN A N 1
ATOM 5647 C CA . ASN A 1 735 ? 1.550 -2.134 -17.790 1.00 87.00 735 ASN A CA 1
ATOM 5648 C C . ASN A 1 735 ? 2.796 -2.231 -16.907 1.00 87.00 735 ASN A C 1
ATOM 5650 O O . ASN A 1 735 ? 3.072 -1.363 -16.076 1.00 87.00 735 ASN A O 1
ATOM 5654 N N . LYS A 1 736 ? 3.562 -3.312 -17.069 1.00 95.75 736 LYS A N 1
ATOM 5655 C CA . LYS A 1 736 ? 4.801 -3.519 -16.315 1.00 95.75 736 LYS A CA 1
ATOM 5656 C C . LYS A 1 736 ? 5.962 -2.854 -17.039 1.00 95.75 736 LYS A C 1
ATOM 5658 O O . LYS A 1 736 ? 6.252 -3.207 -18.175 1.00 95.75 736 LYS A O 1
ATOM 5663 N N . VAL A 1 737 ? 6.656 -1.966 -16.336 1.00 98.25 737 VAL A N 1
ATOM 5664 C CA . VAL A 1 737 ? 7.914 -1.370 -16.793 1.00 98.25 737 VAL A CA 1
ATOM 5665 C C . VAL A 1 737 ? 9.060 -1.927 -15.961 1.00 98.25 737 VAL A C 1
ATOM 5667 O O . VAL A 1 737 ? 8.940 -2.127 -14.746 1.00 98.25 737 VAL A O 1
ATOM 5670 N N . GLY A 1 738 ? 10.173 -2.210 -16.625 1.00 98.31 738 GLY A N 1
ATOM 5671 C CA . GLY A 1 738 ? 11.375 -2.704 -15.990 1.00 98.31 738 GLY A CA 1
ATOM 5672 C C . GLY A 1 738 ? 12.206 -1.612 -15.310 1.00 98.31 738 GLY A C 1
ATOM 5673 O O . GLY A 1 738 ? 12.162 -0.429 -15.649 1.00 98.31 738 GLY A O 1
ATOM 5674 N N . PHE A 1 739 ? 13.024 -2.023 -14.346 1.00 98.31 739 PHE A N 1
ATOM 5675 C CA . PHE A 1 739 ? 13.965 -1.147 -13.655 1.00 98.31 739 PHE A CA 1
ATOM 5676 C C . PHE A 1 739 ? 15.408 -1.574 -13.924 1.00 98.31 739 PHE A C 1
ATOM 5678 O O . PHE A 1 739 ? 15.751 -2.751 -13.796 1.00 98.31 739 PHE A O 1
ATOM 5685 N N . LYS A 1 740 ? 16.282 -0.621 -14.263 1.00 96.88 740 LYS A N 1
ATOM 5686 C CA . LYS A 1 740 ? 17.719 -0.886 -14.428 1.00 96.88 740 LYS A CA 1
ATOM 5687 C C . LYS A 1 740 ? 18.580 0.128 -13.670 1.00 96.88 740 LYS A C 1
ATOM 5689 O O . LYS A 1 740 ? 18.883 1.197 -14.204 1.00 96.88 740 LYS A O 1
ATOM 5694 N N . PRO A 1 741 ? 19.026 -0.175 -12.439 1.00 94.56 741 PRO A N 1
ATOM 5695 C CA . PRO A 1 741 ? 20.033 0.633 -11.777 1.00 94.56 741 PRO A CA 1
ATOM 5696 C C . PRO A 1 741 ? 21.402 0.377 -12.423 1.00 94.56 741 PRO A C 1
ATOM 5698 O O . PRO A 1 741 ? 21.831 -0.754 -12.663 1.00 94.56 741 PRO A O 1
ATOM 5701 N N . ALA A 1 742 ? 22.085 1.465 -12.741 1.00 90.19 742 ALA A N 1
ATOM 5702 C CA . ALA A 1 742 ? 23.371 1.499 -13.414 1.00 90.19 742 ALA A CA 1
ATOM 5703 C C . ALA A 1 742 ? 24.204 2.699 -12.921 1.00 90.19 742 ALA A C 1
ATOM 5705 O O . ALA A 1 742 ? 23.665 3.767 -12.629 1.00 90.19 742 ALA A O 1
ATOM 5706 N N . GLY A 1 743 ? 25.522 2.513 -12.830 1.00 82.88 743 GLY A N 1
ATOM 5707 C CA . GLY A 1 743 ? 26.461 3.542 -12.376 1.00 82.88 743 GLY A CA 1
ATOM 5708 C C . GLY A 1 743 ? 26.754 3.452 -10.880 1.00 82.88 743 GLY A C 1
ATOM 5709 O O . GLY A 1 743 ? 26.008 3.977 -10.061 1.00 82.88 743 GLY A O 1
ATOM 5710 N N . GLY A 1 744 ? 27.866 2.803 -10.527 1.00 79.62 744 GLY A N 1
ATOM 5711 C CA . GLY A 1 744 ? 28.348 2.699 -9.143 1.00 79.62 744 GLY A CA 1
ATOM 5712 C C . GLY A 1 744 ? 28.279 1.297 -8.527 1.00 79.62 744 GLY A C 1
ATOM 5713 O O . GLY A 1 744 ? 28.978 1.050 -7.553 1.00 79.62 744 GLY A O 1
ATOM 5714 N N . ILE A 1 745 ? 27.526 0.366 -9.125 1.00 89.00 745 ILE A N 1
ATOM 5715 C CA . ILE A 1 745 ? 27.344 -1.007 -8.620 1.00 89.00 745 ILE A CA 1
ATOM 5716 C C . ILE A 1 745 ? 28.539 -1.873 -9.031 1.00 89.00 745 ILE A C 1
ATOM 5718 O O . ILE A 1 745 ? 28.688 -2.213 -10.207 1.00 89.00 745 ILE A O 1
ATOM 5722 N N . ARG A 1 746 ? 29.407 -2.219 -8.077 1.00 88.38 746 ARG A N 1
ATOM 5723 C CA . ARG A 1 746 ? 30.675 -2.923 -8.348 1.00 88.38 746 ARG A CA 1
ATOM 5724 C C . ARG A 1 746 ? 30.841 -4.207 -7.546 1.00 88.38 746 ARG A C 1
ATOM 5726 O O . ARG A 1 746 ? 31.674 -5.026 -7.918 1.00 88.38 746 ARG A O 1
ATOM 5733 N N . THR A 1 747 ? 30.068 -4.393 -6.478 1.00 91.88 747 THR A N 1
ATOM 5734 C CA . THR A 1 747 ? 30.233 -5.530 -5.564 1.00 91.88 747 THR A CA 1
ATOM 5735 C C . THR A 1 747 ? 29.025 -6.465 -5.539 1.00 91.88 747 THR A C 1
ATOM 5737 O O . THR A 1 747 ? 27.868 -6.053 -5.648 1.00 91.88 747 THR A O 1
ATOM 5740 N N . ALA A 1 748 ? 29.286 -7.745 -5.289 1.00 92.31 748 ALA A N 1
ATOM 5741 C CA . ALA A 1 748 ? 28.293 -8.791 -5.074 1.00 92.31 748 ALA A CA 1
ATOM 5742 C C . ALA A 1 748 ? 27.297 -8.428 -3.956 1.00 92.31 748 ALA A C 1
ATOM 5744 O O . ALA A 1 748 ? 26.105 -8.725 -4.040 1.00 92.31 748 ALA A O 1
ATOM 5745 N N . LYS A 1 749 ? 27.772 -7.730 -2.915 1.00 91.75 749 LYS A N 1
ATOM 5746 C CA . LYS A 1 749 ? 26.930 -7.237 -1.816 1.00 91.75 749 LYS A CA 1
ATOM 5747 C C . LYS A 1 749 ? 25.941 -6.168 -2.289 1.00 91.75 749 LYS A C 1
ATOM 5749 O O . LYS A 1 749 ? 24.773 -6.207 -1.899 1.00 91.75 749 LYS A O 1
ATOM 5754 N N . GLU A 1 750 ? 26.386 -5.223 -3.114 1.00 92.19 750 GLU A N 1
ATOM 5755 C CA . GLU A 1 750 ? 25.504 -4.199 -3.688 1.00 92.19 750 GLU A CA 1
ATOM 5756 C C . GLU A 1 750 ? 24.460 -4.839 -4.604 1.00 92.19 750 GLU A C 1
ATOM 5758 O O . GLU A 1 750 ? 23.285 -4.501 -4.499 1.00 92.19 750 GLU A O 1
ATOM 5763 N N . ALA A 1 751 ? 24.848 -5.819 -5.425 1.00 94.19 751 ALA A N 1
ATOM 5764 C CA . ALA A 1 751 ? 23.913 -6.546 -6.284 1.00 94.19 751 ALA A CA 1
ATOM 5765 C C . ALA A 1 751 ? 22.800 -7.245 -5.485 1.00 94.19 751 ALA A C 1
ATOM 5767 O O . ALA A 1 751 ? 21.623 -7.121 -5.825 1.00 94.19 751 ALA A O 1
ATOM 5768 N N . ILE A 1 752 ? 23.150 -7.919 -4.382 1.00 93.81 752 ILE A N 1
ATOM 5769 C CA . ILE A 1 752 ? 22.161 -8.515 -3.470 1.00 93.81 752 ILE A CA 1
ATOM 5770 C C . ILE A 1 752 ? 21.263 -7.431 -2.871 1.00 93.81 752 ILE A C 1
ATOM 5772 O O . ILE A 1 752 ? 20.048 -7.597 -2.855 1.00 93.81 752 ILE A O 1
ATOM 5776 N N . THR A 1 753 ? 21.837 -6.314 -2.419 1.00 94.19 753 THR A N 1
ATOM 5777 C CA . THR A 1 753 ? 21.069 -5.190 -1.854 1.00 94.19 753 THR A CA 1
ATOM 5778 C C . THR A 1 753 ? 20.028 -4.669 -2.849 1.00 94.19 753 THR A C 1
ATOM 5780 O O . THR A 1 753 ? 18.873 -4.468 -2.480 1.00 94.19 753 THR A O 1
ATOM 5783 N N . TRP A 1 754 ? 20.402 -4.520 -4.122 1.00 95.50 754 TRP A N 1
ATOM 5784 C CA . TRP A 1 754 ? 19.484 -4.106 -5.183 1.00 95.50 754 TRP A CA 1
ATOM 5785 C C . TRP A 1 754 ? 18.384 -5.132 -5.455 1.00 95.50 754 TRP A C 1
ATOM 5787 O O . TRP A 1 754 ? 17.220 -4.752 -5.533 1.00 95.50 754 TRP A O 1
ATOM 5797 N N . LEU A 1 755 ? 18.713 -6.427 -5.525 1.00 94.62 755 LEU A N 1
ATOM 5798 C CA . LEU A 1 755 ? 17.704 -7.486 -5.650 1.00 94.62 755 LEU A CA 1
ATOM 5799 C C . LEU A 1 755 ? 16.723 -7.481 -4.468 1.00 94.62 755 LEU A C 1
ATOM 5801 O O . LEU A 1 755 ? 15.527 -7.692 -4.656 1.00 94.62 755 LEU A O 1
ATOM 5805 N N . MET A 1 756 ? 17.210 -7.237 -3.248 1.00 93.88 756 MET A N 1
ATOM 5806 C CA . MET A 1 756 ? 16.361 -7.156 -2.057 1.00 93.88 756 MET A CA 1
ATOM 5807 C C . MET A 1 756 ? 15.417 -5.958 -2.135 1.00 93.88 756 MET A C 1
ATOM 5809 O O . MET A 1 756 ? 14.230 -6.117 -1.866 1.00 93.88 756 MET A O 1
ATOM 5813 N N . LEU A 1 757 ? 15.930 -4.793 -2.538 1.00 94.81 757 LEU A N 1
ATOM 5814 C CA . LEU A 1 757 ? 15.133 -3.580 -2.705 1.00 94.81 757 LEU A CA 1
ATOM 5815 C C . LEU A 1 757 ? 14.053 -3.757 -3.786 1.00 94.81 757 LEU A C 1
ATOM 5817 O O . LEU A 1 757 ? 12.901 -3.423 -3.540 1.00 94.81 757 LEU A O 1
ATOM 5821 N N . VAL A 1 758 ? 14.381 -4.342 -4.943 1.00 96.38 758 VAL A N 1
ATOM 5822 C CA . VAL A 1 758 ? 13.388 -4.622 -6.002 1.00 96.38 758 VAL A CA 1
ATOM 5823 C C . VAL A 1 758 ? 12.316 -5.580 -5.507 1.00 96.38 758 VAL A C 1
ATOM 5825 O O . VAL A 1 758 ? 11.129 -5.360 -5.733 1.00 96.38 758 VAL A O 1
ATOM 5828 N N . LYS A 1 759 ? 12.722 -6.635 -4.795 1.00 93.88 759 LYS A N 1
ATOM 5829 C CA . LYS A 1 759 ? 11.782 -7.593 -4.216 1.00 93.88 759 LYS A CA 1
ATOM 5830 C C . LYS A 1 759 ? 10.819 -6.922 -3.233 1.00 93.88 759 LYS A C 1
ATOM 5832 O O . LYS A 1 759 ? 9.659 -7.315 -3.188 1.00 93.88 759 LYS A O 1
ATOM 5837 N N . ASP A 1 760 ? 11.304 -5.971 -2.442 1.00 93.12 760 ASP A N 1
ATOM 5838 C CA . ASP A 1 760 ? 10.508 -5.253 -1.446 1.00 93.12 760 ASP A CA 1
ATOM 5839 C C . ASP A 1 760 ? 9.560 -4.230 -2.087 1.00 93.12 760 ASP A C 1
ATOM 5841 O O . ASP A 1 760 ? 8.364 -4.225 -1.802 1.00 93.12 760 ASP A O 1
ATOM 5845 N N . GLU A 1 761 ? 10.068 -3.406 -3.008 1.00 94.50 761 GLU A N 1
ATOM 5846 C CA . GLU A 1 761 ? 9.282 -2.328 -3.618 1.00 94.50 761 GLU A CA 1
ATOM 5847 C C . GLU A 1 761 ? 8.322 -2.838 -4.709 1.00 94.50 761 GLU A C 1
ATOM 5849 O O . GLU A 1 761 ? 7.165 -2.407 -4.745 1.00 94.50 761 GLU A O 1
ATOM 5854 N N . LEU A 1 762 ? 8.763 -3.774 -5.564 1.00 95.44 762 LEU A N 1
ATOM 5855 C CA . LEU A 1 762 ? 8.039 -4.235 -6.764 1.00 95.44 762 LEU A CA 1
ATOM 5856 C C . LEU A 1 762 ? 7.606 -5.711 -6.725 1.00 95.44 762 LEU A C 1
ATOM 5858 O O . LEU A 1 762 ? 6.728 -6.120 -7.484 1.00 95.44 762 LEU A O 1
ATOM 5862 N N . GLY A 1 763 ? 8.178 -6.524 -5.836 1.00 92.75 763 GLY A N 1
ATOM 5863 C CA . GLY A 1 763 ? 7.836 -7.941 -5.701 1.00 92.75 763 GLY A CA 1
ATOM 5864 C C . GLY A 1 763 ? 8.715 -8.892 -6.520 1.00 92.75 763 GLY A C 1
ATOM 5865 O O . GLY A 1 763 ? 9.580 -8.502 -7.302 1.00 92.75 763 GLY A O 1
ATOM 5866 N N . VAL A 1 764 ? 8.501 -10.198 -6.322 1.00 90.88 764 VAL A N 1
ATOM 5867 C CA . VAL A 1 764 ? 9.348 -11.266 -6.893 1.00 90.88 764 VAL A CA 1
ATOM 5868 C C . VAL A 1 764 ? 9.263 -11.334 -8.419 1.00 90.88 764 VAL A C 1
ATOM 5870 O O . VAL A 1 764 ? 10.251 -11.673 -9.066 1.00 90.88 764 VAL A O 1
ATOM 5873 N N . GLU A 1 765 ? 8.117 -10.990 -9.011 1.00 92.81 765 GLU A N 1
ATOM 5874 C CA . GLU A 1 765 ? 7.945 -11.024 -10.468 1.00 92.81 765 GLU A CA 1
ATOM 5875 C C . GLU A 1 765 ? 8.890 -10.069 -11.202 1.00 92.81 765 GLU A C 1
ATOM 5877 O O . GLU A 1 765 ? 9.317 -10.384 -12.311 1.00 92.81 765 GLU A O 1
ATOM 5882 N N . TRP A 1 766 ? 9.262 -8.950 -10.570 1.00 96.44 766 TRP A N 1
ATOM 5883 C CA . TRP A 1 766 ? 10.211 -7.995 -11.137 1.00 96.44 766 TRP A CA 1
ATOM 5884 C C . TRP A 1 766 ? 11.651 -8.476 -11.075 1.00 96.44 766 TRP A C 1
ATOM 5886 O O . TRP A 1 766 ? 12.483 -7.934 -11.778 1.00 96.44 766 TRP A O 1
ATOM 5896 N N . LEU A 1 767 ? 11.973 -9.535 -10.327 1.00 95.00 767 LEU A N 1
ATOM 5897 C CA . LEU A 1 767 ? 13.328 -10.094 -10.315 1.00 95.00 767 LEU A CA 1
ATOM 5898 C C . LEU A 1 767 ? 13.655 -10.871 -11.594 1.00 95.00 767 LEU A C 1
ATOM 5900 O O . LEU A 1 767 ? 14.679 -11.542 -11.655 1.00 95.00 767 LEU A O 1
ATOM 5904 N N . LYS A 1 768 ? 12.794 -10.867 -12.609 1.00 93.62 768 LYS A N 1
ATOM 5905 C CA . LYS A 1 768 ? 13.064 -11.555 -13.866 1.00 93.62 768 LYS A CA 1
ATOM 5906 C C . LYS A 1 768 ? 13.875 -10.681 -14.821 1.00 93.62 768 LYS A C 1
ATOM 5908 O O . LYS A 1 768 ? 13.643 -9.472 -14.855 1.00 93.62 768 LYS A O 1
ATOM 5913 N N . PRO A 1 769 ? 14.746 -11.313 -15.628 1.00 95.00 769 PRO A N 1
ATOM 5914 C CA . PRO A 1 769 ? 15.027 -10.962 -16.998 1.00 95.00 769 PRO A CA 1
ATOM 5915 C C . PRO A 1 769 ? 14.538 -9.588 -17.460 1.00 95.00 769 PRO A C 1
ATOM 5917 O O . PRO A 1 769 ? 15.159 -8.534 -17.391 1.00 95.00 769 PRO A O 1
ATOM 5920 N N . GLU A 1 770 ? 13.287 -9.686 -17.862 1.00 95.38 770 GLU A N 1
ATOM 5921 C CA . GLU A 1 770 ? 12.496 -8.784 -18.665 1.00 95.38 770 GLU A CA 1
ATOM 5922 C C . GLU A 1 770 ? 12.023 -7.554 -17.888 1.00 95.38 770 GLU A C 1
ATOM 5924 O O . GLU A 1 770 ? 11.486 -6.639 -18.497 1.00 95.38 770 GLU A O 1
ATOM 5929 N N . LEU A 1 771 ? 12.224 -7.515 -16.564 1.00 97.50 771 LEU A N 1
ATOM 5930 C CA . LEU A 1 771 ? 11.738 -6.449 -15.682 1.00 97.50 771 LEU A CA 1
ATOM 5931 C C . LEU A 1 771 ? 12.800 -5.902 -14.717 1.00 97.50 771 LEU A C 1
ATOM 5933 O O . LEU A 1 771 ? 12.587 -4.850 -14.111 1.00 97.50 771 LEU A O 1
ATOM 5937 N N . PHE A 1 772 ? 13.956 -6.552 -14.578 1.00 98.06 772 PHE A N 1
ATOM 5938 C CA . PHE A 1 772 ? 15.057 -6.021 -13.780 1.00 98.06 772 PHE A CA 1
ATOM 5939 C C . PHE A 1 772 ? 16.422 -6.337 -14.375 1.00 98.06 772 PHE A C 1
ATOM 5941 O O . PHE A 1 772 ? 16.752 -7.498 -14.637 1.00 98.06 772 PHE A O 1
ATOM 5948 N N . ARG A 1 773 ? 17.244 -5.291 -14.514 1.00 96.94 773 ARG A N 1
ATOM 5949 C CA . ARG A 1 773 ? 18.622 -5.399 -15.003 1.00 96.94 773 ARG A CA 1
ATOM 5950 C C . ARG A 1 773 ? 19.615 -4.678 -14.096 1.00 96.94 773 ARG A C 1
ATOM 5952 O O . ARG A 1 773 ? 19.313 -3.624 -13.565 1.00 96.94 773 ARG A O 1
ATOM 5959 N N . LEU A 1 774 ? 20.842 -5.166 -13.986 1.00 95.12 774 LEU A N 1
ATOM 5960 C CA . LEU A 1 774 ? 21.963 -4.490 -13.337 1.00 95.12 774 LEU A CA 1
ATOM 5961 C C . LEU A 1 774 ? 22.926 -3.994 -14.415 1.00 95.12 774 LEU A C 1
ATOM 5963 O O . LEU A 1 774 ? 23.463 -4.796 -15.177 1.00 95.12 774 LEU A O 1
ATOM 5967 N N . GLY A 1 775 ? 23.178 -2.686 -14.478 1.00 86.00 775 GLY A N 1
ATOM 5968 C CA . GLY A 1 775 ? 24.222 -2.151 -15.353 1.00 86.00 775 GLY A CA 1
ATOM 5969 C C . GLY A 1 775 ? 25.608 -2.405 -14.764 1.00 86.00 775 GLY A C 1
ATOM 5970 O O . GLY A 1 775 ? 25.937 -1.832 -13.722 1.00 86.00 775 GLY A O 1
ATOM 5971 N N . ALA A 1 776 ? 26.418 -3.240 -15.420 1.00 71.81 776 ALA A N 1
ATOM 5972 C CA . ALA A 1 776 ? 27.663 -3.739 -14.846 1.00 71.81 776 ALA A CA 1
ATOM 5973 C C . ALA A 1 776 ? 28.807 -3.845 -15.864 1.00 71.81 776 ALA A C 1
ATOM 5975 O O . ALA A 1 776 ? 28.752 -4.635 -16.804 1.00 71.81 776 ALA A O 1
ATOM 5976 N N . SER A 1 777 ? 29.901 -3.127 -15.594 1.00 69.81 777 SER A N 1
ATOM 5977 C CA . SER A 1 777 ? 31.184 -3.312 -16.284 1.00 69.81 777 SER A CA 1
ATOM 5978 C C . SER A 1 777 ? 32.137 -4.238 -15.516 1.00 69.81 777 SER A C 1
ATOM 5980 O O . SER A 1 777 ? 32.760 -5.106 -16.117 1.00 69.81 777 SER A O 1
ATOM 5982 N N . SER A 1 778 ? 32.207 -4.125 -14.182 1.00 79.75 778 SER A N 1
ATOM 5983 C CA . SER A 1 778 ? 33.113 -4.925 -13.332 1.00 79.75 778 SER A CA 1
ATOM 5984 C C . SER A 1 778 ? 32.422 -5.852 -12.325 1.00 79.75 778 SER A C 1
ATOM 5986 O O . SER A 1 778 ? 33.067 -6.743 -11.774 1.00 79.75 778 SER A O 1
ATOM 5988 N N . LEU A 1 779 ? 31.114 -5.691 -12.093 1.00 89.38 779 LEU A N 1
ATOM 5989 C CA . LEU A 1 779 ? 30.369 -6.458 -11.085 1.00 89.38 779 LEU A CA 1
ATOM 5990 C C . LEU A 1 779 ? 30.445 -7.975 -11.308 1.00 89.38 779 LEU A C 1
ATOM 5992 O O . LEU A 1 779 ? 30.542 -8.729 -10.344 1.00 89.38 779 LEU A O 1
ATOM 5996 N N . LEU A 1 780 ? 30.414 -8.425 -12.567 1.00 90.75 780 LEU A N 1
ATOM 5997 C CA . LEU A 1 780 ? 30.436 -9.853 -12.888 1.00 90.75 780 LEU A CA 1
ATOM 5998 C C . LEU A 1 780 ? 31.699 -10.544 -12.344 1.00 90.75 780 LEU A C 1
ATOM 6000 O O . LEU A 1 780 ? 31.619 -11.659 -11.841 1.00 90.75 780 LEU A O 1
ATOM 6004 N N . GLU A 1 781 ? 32.847 -9.864 -12.380 1.00 87.50 781 GLU A N 1
ATOM 6005 C CA . GLU A 1 781 ? 34.107 -10.404 -11.852 1.00 87.50 781 GLU A CA 1
ATOM 6006 C C . GLU A 1 781 ? 34.102 -10.524 -10.334 1.00 87.50 781 GLU A C 1
ATOM 6008 O O . GLU A 1 781 ? 34.657 -11.477 -9.789 1.00 87.50 781 GLU A O 1
ATOM 6013 N N . ASP A 1 782 ? 33.500 -9.559 -9.639 1.00 91.62 782 ASP A N 1
ATOM 6014 C CA . ASP A 1 782 ? 33.360 -9.651 -8.189 1.00 91.62 782 ASP A CA 1
ATOM 6015 C C . ASP A 1 782 ? 32.391 -10.775 -7.812 1.00 91.62 782 ASP A C 1
ATOM 6017 O O . ASP A 1 782 ? 32.701 -11.577 -6.937 1.00 91.62 782 ASP A O 1
ATOM 6021 N N . ILE A 1 783 ? 31.265 -10.907 -8.523 1.00 92.62 783 ILE A N 1
ATOM 6022 C CA . ILE A 1 783 ? 30.317 -12.001 -8.294 1.00 92.62 783 ILE A CA 1
ATOM 6023 C C . ILE A 1 783 ? 30.990 -13.362 -8.490 1.00 92.62 783 ILE A C 1
ATOM 6025 O O . ILE A 1 783 ? 30.889 -14.211 -7.607 1.00 92.62 783 ILE A O 1
ATOM 6029 N N . GLU A 1 784 ? 31.710 -13.564 -9.593 1.00 88.56 784 GLU A N 1
ATOM 6030 C CA . GLU A 1 784 ? 32.409 -14.824 -9.860 1.00 88.56 784 GLU A CA 1
ATOM 6031 C C . GLU A 1 784 ? 33.412 -15.169 -8.742 1.00 88.56 784 GLU A C 1
ATOM 6033 O O . GLU A 1 784 ? 33.429 -16.297 -8.245 1.00 88.56 784 GLU A O 1
ATOM 6038 N N . LYS A 1 785 ? 34.179 -14.181 -8.256 1.00 88.88 785 LYS A N 1
ATOM 6039 C CA . LYS A 1 785 ? 35.108 -14.357 -7.122 1.00 88.88 785 LYS A CA 1
ATOM 6040 C C . LYS A 1 785 ? 34.404 -14.723 -5.815 1.00 88.88 785 LYS A C 1
ATOM 6042 O O . LYS A 1 785 ? 34.991 -15.427 -4.997 1.00 88.88 785 LYS A O 1
ATOM 6047 N N . GLN A 1 786 ? 33.198 -14.210 -5.582 1.00 88.81 786 GLN A N 1
ATOM 6048 C CA . GLN A 1 786 ? 32.432 -14.470 -4.358 1.00 88.81 786 GLN A CA 1
ATOM 6049 C C . GLN A 1 786 ? 31.679 -15.797 -4.419 1.00 88.81 786 GLN A C 1
ATOM 6051 O O . GLN A 1 786 ? 31.467 -16.404 -3.382 1.00 88.81 786 GLN A O 1
ATOM 6056 N N . VAL A 1 787 ? 31.301 -16.257 -5.613 1.00 84.62 787 VAL A N 1
ATOM 6057 C CA . VAL A 1 787 ? 30.726 -17.593 -5.831 1.00 84.62 787 VAL A CA 1
ATOM 6058 C C . VAL A 1 787 ? 31.790 -18.688 -5.683 1.00 84.62 787 VAL A C 1
ATOM 6060 O O . VAL A 1 787 ? 31.469 -19.808 -5.301 1.00 84.62 787 VAL A O 1
ATOM 6063 N N . PHE A 1 788 ? 33.057 -18.369 -5.962 1.00 75.12 788 PHE A N 1
ATOM 6064 C CA . PHE A 1 788 ? 34.188 -19.274 -5.749 1.00 75.12 788 PHE A CA 1
ATOM 6065 C C . PHE A 1 788 ? 34.528 -19.512 -4.262 1.00 75.12 788 PHE A C 1
ATOM 6067 O O . PHE A 1 788 ? 35.094 -20.552 -3.933 1.00 75.12 788 PHE A O 1
ATOM 6074 N N . LYS A 1 789 ? 34.241 -18.542 -3.384 1.00 60.44 789 LYS A N 1
ATOM 6075 C CA . LYS A 1 789 ? 34.535 -18.597 -1.940 1.00 60.44 789 LYS A CA 1
ATOM 6076 C C . LYS A 1 789 ? 33.392 -19.223 -1.157 1.00 60.44 789 LYS A C 1
ATOM 6078 O O . LYS A 1 789 ? 33.707 -19.915 -0.163 1.00 60.44 789 LYS A O 1
#

InterPro domains:
  IPR001680 WD40 repeat [PF00400] (174-206)
  IPR001680 WD40 repeat [PF00400] (218-253)
  IPR001680 WD40 repeat [PF00400] (260-294)
  IPR001680 WD40 repeat [PF00400] (305-336)
  IPR001680 WD40 repeat [PF00400] (422-458)
  IPR001680 WD40 repeat [PS50082] (221-262)
  IPR001680 WD40 repeat [PS50082] (262-303)
  IPR001680 WD40 repeat [PS50082] (305-345)
  IPR001680 WD40 repeat [PS50082] (427-468)
  IPR001680 WD40 repeat [SM00320] (169-211)
  IPR001680 WD40 repeat [SM00320] (214-253)
  IPR001680 WD40 repeat [SM00320] (256-294)
  IPR001680 WD40 repeat [SM00320] (298-336)
  IPR001680 WD40 repeat [SM00320] (379-417)
  IPR001680 WD40 repeat [SM00320] (420-459)
  IPR002915 DeoC/FbaB/LacD aldolase [PF01791] (538-750)
  IPR002915 DeoC/FbaB/LacD aldolase [SM01133] (535-785)
  IPR011343 Deoxyribose-phosphate aldolase [TIGR00126] (537-765)
  IPR011343 Deoxyribose-phosphate aldolase [cd00959] (536-763)
  IPR013785 Aldolase-type TIM barrel [G3DSA:3.20.20.70] (527-787)

Solvent-accessible surface area (backbone atoms only — not comparable to full-atom values): 46449 Å² total; per-residue (Å²): 112,67,57,60,52,49,46,52,78,77,64,54,72,95,73,78,93,77,90,79,82,91,81,88,83,89,83,88,87,80,89,85,89,85,85,87,84,89,88,88,85,86,88,88,86,86,86,90,86,89,86,89,90,84,85,91,88,86,88,86,86,84,90,89,87,90,88,90,86,89,88,87,86,89,86,85,87,88,89,82,89,92,85,88,89,89,91,89,84,86,86,86,89,84,81,87,87,86,81,87,84,89,81,82,86,83,91,82,87,84,92,84,87,86,85,85,91,86,85,82,86,82,88,85,90,85,88,84,91,84,92,84,86,90,85,88,84,88,84,84,85,83,89,81,80,88,86,80,94,74,97,80,82,89,82,83,86,88,83,85,74,84,89,78,78,73,76,80,74,81,80,77,62,49,75,37,78,80,58,88,29,31,22,48,24,59,29,51,18,35,80,39,102,88,46,39,36,31,34,37,9,14,54,67,18,53,33,34,37,22,40,48,67,73,45,46,81,73,49,64,44,82,80,61,84,26,33,23,43,13,28,32,43,33,53,76,49,54,36,30,34,36,5,13,55,64,14,31,35,39,34,29,35,51,78,82,48,45,82,72,46,81,45,83,51,98,35,35,25,24,15,36,32,59,38,91,84,61,49,36,39,40,36,21,8,58,72,23,40,37,35,39,36,46,64,89,46,75,88,55,86,53,53,73,39,78,80,60,91,42,41,28,54,44,42,41,65,34,80,90,59,47,26,37,40,37,29,24,47,45,40,39,36,33,30,35,56,88,78,58,39,81,74,47,78,45,81,50,98,45,54,52,53,34,76,44,76,38,76,75,86,38,33,26,41,38,17,28,48,36,35,43,34,35,21,35,56,92,72,66,45,75,76,51,71,42,78,51,100,50,44,30,26,12,52,27,68,33,71,87,57,62,33,30,38,37,18,10,69,80,20,37,39,38,33,28,34,55,85,80,58,48,78,74,47,75,45,80,80,58,87,30,34,23,38,23,36,40,48,40,75,84,39,62,31,32,40,38,20,13,54,65,15,40,35,34,37,37,66,61,54,73,71,49,67,51,73,82,44,75,50,82,83,92,86,88,84,89,76,61,77,84,66,65,88,76,68,81,94,81,87,75,96,69,76,78,73,54,71,78,56,72,76,66,80,64,63,57,73,59,42,46,53,52,38,54,50,59,74,67,52,86,76,68,62,68,73,57,30,45,52,51,49,56,52,47,43,34,16,21,32,41,34,74,78,49,97,83,73,43,68,70,58,44,35,53,48,43,54,38,39,62,50,54,56,62,63,69,60,27,50,77,61,77,46,60,88,68,72,67,29,36,45,26,40,34,33,46,49,96,42,32,47,48,40,46,51,40,27,52,76,67,74,46,87,64,42,35,29,24,48,26,25,36,65,79,73,17,78,52,58,65,71,60,20,39,52,43,34,38,49,26,43,72,42,58,26,45,24,38,35,35,36,52,54,58,68,31,65,72,71,66,38,57,66,64,46,24,52,54,43,33,52,45,40,61,42,39,61,92,28,48,36,29,41,24,64,42,54,77,74,42,85,42,71,45,46,42,30,41,54,46,46,39,42,45,76,27,60,31,45,19,49,26,35,33,61,79,89,60,84,63,35,49,42,57,46,58,49,54,42,45,46,50,36,42,46,51,48,26,72,76,68,70,52,83,52,15,44,28,52,12,18,62,57,49,42,50,66,52,50,47,52,50,54,52,48,44,39,70,72,67,28,72,78,38,73,34,62,88,27,22,36,37,40,28,73,57,21,61,62,41,34,43,58,59,63,74,104

Nearest PDB structures (foldseek):
  1p1x-assembly2_B  TM=9.367E-01  e=7.194E-21  Escherichia coli K-12
  3frx-assembly1_A  TM=8.975E-01  e=6.828E-21  Saccharomyces cerevisiae
  7p76-assembly7_G  TM=9.381E-01  e=2.638E-18  Escherichia coli 909945-2
  7som-assembly1_d  TM=8.758E-01  e=1.074E-15  Chlamydomonas reinhardtii
  7som-assembly1_c  TM=8.617E-01  e=2.611E-15  Chlamydomonas reinhardtii

Foldseek 3Di:
DVLVVLCCPPQDDPDDDDDDDDDDDDDDDDDDDDDDDDDDDDDDDDDDDDDDDDDDDDDDDDYDDYDDDDDDDDDDDDDDDDDDDDDDDDDDDDDDDDDDDDDDDDDDDDDDDDDDDDDDDDDDDDDDDDDDDDDDDDDDDDDDDDDDDDPDPPPPDPPDDDDPPPPPFDWDWDWQDDFPFFFFEKEKAAQEPVGIKMWIFGQVQWIFIARDFASHTDDIQDDGPGGWQEKYAANHNQKIWTWGQSQWIWIAGRVVSHTDAIDGHPGGKHEWEAQNVRQWIWTFFQVQWIWIAGSVCRVDGTDIQHDGPGGWHYKYAADNNQWIWTFGQFKIWIAGPVVSDTPDIDGHPGGWQDWDFQHQQTWIWTFGWQKTWIARNVRRHTPDIEGHPGGWNEKEAQNVRQWIWTWAQVQKIWIAGRPPRHTPDIDHDDPGGWNYKYAHNNRQWIWIIGRSRIIIIIGNDRQDDTRPDHHDDDPDDDPCVVVPPDDDDFDDDDPDPCVVLPDDDDPLVVLVVVLVVLVVDDDDDDLVLLSLLLLLQQQAQAEDADPPDDLVVLLVSLVCQQVLADLVLCVVSVNNPSSRGYLAYEYALVCLLSNVVSCVVVVHDRAYEHEACDPPQNPDDLVRRLVSLLSSVVSPHLAYEHEFDLVCLLVVVLVVRLVSLLSSVVSNPNRQYEYEDQQVSSPDLSSLLSSLLSNVVSPHQEYEYGADDDQATQRSSSVLSSLLSQVVCCSVPVDHHAYEYEHNQAASSVSSSSLVSCCVSPNDVCSDSSRHHYHDHHHSVRSNVVSVD

Secondary structure (DSSP, 8-state):
-HHHHHHHHTT--S---------------------------------------------------------PPPP-------------------------------------------------------------PPPPPPPPPP----TT-SSSS-S---------PPP--EEE---SS-EEEEEE---BTTB-EEEEEETTS--EEEETTT--EEEE----SS-EEEEEE-TTSSEEEEEETTSEEEEEETTT--EEEEEE-SS-EEEEEE-TTSSEEEEEETT--EEEEETT-TTSPPEEE---SS---EEEEETTTTEEEEE-SSEEEEEETTT--EEEEEE-SS-EEEEEEETTTTEEEEEETTEEEEEETTT--EEEEEE-SS-EEEEEE-TTSSEEEEEETTSEEEEEETTT--EEEEEE--SS-EEEEEE-TTSSEEEEEETTS-EEEEESSTT--BTTB------S-SSSTTTTTS--S--S-PPP-THHHHT----HHHHHHHHHHHHTSPPP-THHHHHHHHHHHHTEEEE---TT--HHHHHHHHHHHHSSS-HHHHHHTT-GGG----SEEEE-GGGHHHHHHHHHHTT--PPEEEE-SSTTTT-S-HHHHHHHHHHHHHTT-SEEEEE--HHHHHTT-HHHHHHHHHHHHHHHTTSEEEEE--GGGSSSHHHHHHHHHHHHHTT-SEEE---SSSS----HHHHHHHHHHHHHHHHHH----EEE-BSS--SHHHHHHHHHHHHHHT-GGGGSTTTB-EEESSHHHHHHHHHH-

pLDDT: mean 78.41, std 25.87, range [24.5, 98.88]

Organism: Anas platyrhynchos platyrhynchos (NCBI:txid8840)

Radius of gyration: 38.59 Å; Cα contacts (8 Å, |Δi|>4): 1505; chains: 1; bounding box: 135×98×108 Å